Protein 7RTM (pdb70)

GO terms:
  GO:0097386 glial cell projection (C, IDA)
  GO:0097457 hippocampal mossy fiber (C, IDA)
  GO:0098793 presynapse (C, IDA)
  GO:0098978 glutamatergic synapse (C, IDA)
  GO:0032279 asymmetric synapse (C, IDA)
  GO:0032280 symmetric synapse (C, IDA)
  GO:0043005 neuron projection (C, IDA)
  GO:0043195 terminal bouton (C, IDA)
  GO:0043679 axon terminus (C, IDA)
  GO:0005886 plasma membrane (C, IDA)
  GO:0008021 synaptic vesicle (C, IDA)
  GO:0016323 basolateral plasma membrane (C, IDA)
  GO:0030672 synaptic vesicle membrane (C, IDA)
  GO:0042802 identical protein binding (F, IDA)
  GO:0051453 regulation of intracellular pH (P, IDA)
  GO:0110010 basolateral protein secretion (P, IDA)
  GO:0140892 sodium,bicarbonate:chloride antiporter activity (F, IDA)
  GO:0016323 basolateral plasma membrane (C, EXP)
  GO:0005886 plasma membrane (C, IMP)
  GO:0140892 sodium,bicarbonate:chloride antiporter activity (F, IMP)

InterPro domains:
  IPR003020 Bicarbonate transporter, eukaryotic [PR01231] (334-346)
  IPR003020 Bicarbonate transporter, eukaryotic [PR01231] (468-477)
  IPR003020 Bicarbonate transporter, eukaryotic [PR01231] (493-504)
  IPR003020 Bicarbonate transporter, eukaryotic [PR01231] (583-595)
  IPR003020 Bicarbonate transporter, eukaryotic [PR01231] (604-616)
  IPR003020 Bicarbonate transporter, eukaryotic [PR01231] (731-740)
  IPR003020 Bicarbonate transporter, eukaryotic [PR01231] (795-804)
  IPR003020 Bicarbonate transporter, eukaryotic [PR01231] (809-822)
  IPR003020 Bicarbonate transporter, eukaryotic [PTHR11453] (109-1021)
  IPR003020 Bicarbonate transporter, eukaryotic [TIGR00834] (117-1029)
  IPR003024 Sodium bicarbonate cotransporter [PR01232] (146-152)
  IPR003024 Sodium bicarbonate cotransporter [PR01232] (344-352)
  IPR003024 Sodium bicarbonate cotransporter [PR01232] (385-393)
  IPR003024 Sodium bicarbonate cotransporter [PR01232] (395-403)
  IPR003024 Sodium bicarbonate cotransporter [PR01232] (405-417)
  IPR003024 Sodium bicarbonate cotransporter [PR01232] (532-539)
  IPR003024 Sodium bicarbonate cotransporter [PR01232] (579-586)
  IPR011531 Bicarbonate transporter-like, transmembrane domain [PF00955] (450-1009)
  IPR013769 Band 3 cytoplasmic domain [PF07565] (114-403)
  IPR016152 Phosphotransferase/anion transporter [G3DSA:3.40.930.10] (111-426)

B-factor: mean 60.24, std 58.49, range [30.0, 200.82]

Structure (mmCIF, N/CA/C/O backbone):
data_7RTM
#
_entry.id   7RTM
#
_cell.length_a   1.00
_cell.length_b   1.00
_cell.length_c   1.00
_cell.angle_alpha   90.00
_cell.angle_beta   90.00
_cell.angle_gamma   90.00
#
_symmetry.space_group_name_H-M   'P 1'
#
loop_
_entity.id
_entity.type
_entity.pdbx_description
1 polymer 'Electroneutral sodium bicarbonate exchanger 1'
2 branched 2-acetamido-2-deoxy-beta-D-glucopyranose-(1-4)-2-acetamido-2-deoxy-beta-D-glucopyranose-(1-4)-2-acetamido-2-deoxy-beta-D-glucopyranose
3 non-polymer 2-acetamido-2-deoxy-beta-D-glucopyranose
4 non-polymer 'SODIUM ION'
5 non-polymer 'CARBONATE ION'
#
loop_
_atom_site.group_PDB
_atom_site.id
_atom_site.type_symbol
_atom_site.label_atom_id
_atom_site.label_alt_id
_atom_site.label_comp_id
_atom_site.label_asym_id
_atom_site.label_entity_id
_atom_site.label_seq_id
_atom_site.pdbx_PDB_ins_code
_atom_site.Cartn_x
_atom_site.Cartn_y
_atom_site.Cartn_z
_atom_site.occupancy
_atom_site.B_iso_or_equiv
_atom_site.auth_seq_id
_atom_site.auth_comp_id
_atom_site.auth_asym_id
_atom_site.auth_atom_id
_atom_site.pdbx_PDB_model_num
ATOM 1 N N . LEU A 1 1 ? 184.290 145.377 149.523 0.00 0.00 451 LEU A N 1
ATOM 2 C CA . LEU A 1 1 ? 184.357 146.072 148.288 0.00 0.00 451 LEU A CA 1
ATOM 3 C C . LEU A 1 1 ? 184.438 144.966 147.299 0.00 0.00 451 LEU A C 1
ATOM 4 O O . LEU A 1 1 ? 183.561 144.154 147.213 0.00 0.00 451 LEU A O 1
ATOM 9 N N . PHE A 1 2 ? 185.503 144.998 146.515 0.00 0.00 452 PHE A N 1
ATOM 10 C CA . PHE A 1 2 ? 185.706 144.091 145.418 0.00 0.00 452 PHE A CA 1
ATOM 11 C C . PHE A 1 2 ? 185.869 142.612 145.901 0.00 0.00 452 PHE A C 1
ATOM 12 O O . PHE A 1 2 ? 186.380 142.347 146.932 0.00 0.00 452 PHE A O 1
ATOM 20 N N . GLY A 1 3 ? 185.338 141.640 145.164 0.00 0.00 453 GLY A N 1
ATOM 21 C CA . GLY A 1 3 ? 185.186 140.268 145.631 0.00 0.00 453 GLY A CA 1
ATOM 22 C C . GLY A 1 3 ? 184.440 140.158 146.865 0.00 0.00 453 GLY A C 1
ATOM 23 O O . GLY A 1 3 ? 184.971 139.704 147.870 0.00 0.00 453 GLY A O 1
ATOM 24 N N . GLY A 1 4 ? 183.192 140.660 146.864 0.00 0.00 454 GLY A N 1
ATOM 25 C CA . GLY A 1 4 ? 182.222 140.754 147.931 0.00 0.00 454 GLY A CA 1
ATOM 26 C C . GLY A 1 4 ? 180.903 140.214 147.544 0.00 0.00 454 GLY A C 1
ATOM 27 O O . GLY A 1 4 ? 180.040 140.131 148.394 0.00 0.00 454 GLY A O 1
ATOM 28 N N . LEU A 1 5 ? 180.703 139.770 146.302 0.00 0.00 455 LEU A N 1
ATOM 29 C CA . LEU A 1 5 ? 179.556 139.028 145.834 0.00 0.00 455 LEU A CA 1
ATOM 30 C C . LEU A 1 5 ? 179.796 137.546 146.189 0.00 0.00 455 LEU A C 1
ATOM 31 O O . LEU A 1 5 ? 178.847 136.791 146.116 0.00 0.00 455 LEU A O 1
ATOM 36 N N . VAL A 1 6 ? 180.961 137.054 146.605 0.00 0.00 456 VAL A N 1
ATOM 37 C CA . VAL A 1 6 ? 181.302 135.683 146.956 0.00 0.00 456 VAL A CA 1
ATOM 38 C C . VAL A 1 6 ? 180.387 135.191 148.083 0.00 0.00 456 VAL A C 1
ATOM 39 O O . VAL A 1 6 ? 180.135 133.953 148.007 0.00 0.00 456 VAL A O 1
ATOM 43 N N . LEU A 1 7 ? 179.944 135.953 149.084 0.00 0.00 457 LEU A N 1
ATOM 44 C CA . LEU A 1 7 ? 179.183 135.501 150.197 0.00 0.00 457 LEU A CA 1
ATOM 45 C C . LEU A 1 7 ? 177.859 134.809 149.747 0.00 0.00 457 LEU A C 1
ATOM 46 O O . LEU A 1 7 ? 177.333 133.942 150.379 0.00 0.00 457 LEU A O 1
ATOM 51 N N . ASP A 1 8 ? 177.279 135.324 148.654 0.00 0.00 458 ASP A N 1
ATOM 52 C CA . ASP A 1 8 ? 176.001 134.853 148.074 0.00 0.00 458 ASP A CA 1
ATOM 53 C C . ASP A 1 8 ? 176.080 133.431 147.692 0.00 0.00 458 ASP A C 1
ATOM 54 O O . ASP A 1 8 ? 175.268 132.637 148.153 0.00 0.00 458 ASP A O 1
ATOM 59 N N . VAL A 1 9 ? 177.169 133.050 146.954 0.00 0.00 459 VAL A N 1
ATOM 60 C CA . VAL A 1 9 ? 177.480 131.653 146.589 0.00 0.00 459 VAL A CA 1
ATOM 61 C C . VAL A 1 9 ? 177.776 130.813 147.841 0.00 0.00 459 VAL A C 1
ATOM 62 O O . VAL A 1 9 ? 177.357 129.707 147.985 0.00 0.00 459 VAL A O 1
ATOM 66 N N . LYS A 1 10 ? 178.506 131.350 148.840 0.00 0.00 460 LYS A N 1
ATOM 67 C CA . LYS A 1 10 ? 178.775 130.642 150.083 0.00 0.00 460 LYS A CA 1
ATOM 68 C C . LYS A 1 10 ? 177.446 130.350 150.753 0.00 0.00 460 LYS A C 1
ATOM 69 O O . LYS A 1 10 ? 177.279 129.342 151.407 0.00 0.00 460 LYS A O 1
ATOM 75 N N . ARG A 1 11 ? 176.358 131.276 150.648 0.00 0.00 461 ARG A N 1
ATOM 76 C CA . ARG A 1 11 ? 175.102 131.088 151.254 0.00 0.00 461 ARG A CA 1
ATOM 77 C C . ARG A 1 11 ? 174.168 130.326 150.338 0.00 0.00 461 ARG A C 1
ATOM 78 O O . ARG A 1 11 ? 173.096 130.070 150.911 0.00 0.00 461 ARG A O 1
ATOM 86 N N . LYS A 1 12 ? 174.526 129.955 149.073 0.00 0.00 462 LYS A N 1
ATOM 87 C CA . LYS A 1 12 ? 173.687 129.195 148.216 0.00 0.00 462 LYS A CA 1
ATOM 88 C C . LYS A 1 12 ? 174.274 127.799 148.109 0.00 0.00 462 LYS A C 1
ATOM 89 O O . LYS A 1 12 ? 173.534 126.910 147.708 0.00 0.00 462 LYS A O 1
ATOM 95 N N . ALA A 1 13 ? 175.578 127.522 148.468 0.00 0.00 463 ALA A N 1
ATOM 96 C CA . ALA A 1 13 ? 176.233 126.228 148.492 0.00 0.00 463 ALA A CA 1
ATOM 97 C C . ALA A 1 13 ? 175.530 125.220 149.347 0.00 0.00 463 ALA A C 1
ATOM 98 O O . ALA A 1 13 ? 175.371 124.141 148.801 0.00 0.00 463 ALA A O 1
ATOM 100 N N . PRO A 1 14 ? 175.135 125.386 150.562 0.00 0.00 464 PRO A N 1
ATOM 101 C CA . PRO A 1 14 ? 174.580 124.361 151.469 0.00 0.00 464 PRO A CA 1
ATOM 102 C C . PRO A 1 14 ? 173.309 123.730 150.989 0.00 0.00 464 PRO A C 1
ATOM 103 O O . PRO A 1 14 ? 173.010 122.567 151.288 0.00 0.00 464 PRO A O 1
ATOM 107 N N . TRP A 1 15 ? 172.483 124.517 150.253 0.00 0.00 465 TRP A N 1
ATOM 108 C CA . TRP A 1 15 ? 171.147 124.108 149.835 0.00 0.00 465 TRP A CA 1
ATOM 109 C C . TRP A 1 15 ? 171.138 123.181 148.570 0.00 0.00 465 TRP A C 1
ATOM 110 O O . TRP A 1 15 ? 170.066 122.652 148.195 0.00 0.00 465 TRP A O 1
ATOM 121 N N . TYR A 1 16 ? 172.292 123.085 147.935 0.00 0.00 466 TYR A N 1
ATOM 122 C CA . TYR A 1 16 ? 172.416 122.715 146.473 0.00 0.00 466 TYR A CA 1
ATOM 123 C C . TYR A 1 16 ? 171.765 121.430 146.052 0.00 0.00 466 TYR A C 1
ATOM 124 O O . TYR A 1 16 ? 171.035 121.380 145.083 0.00 0.00 466 TYR A O 1
ATOM 133 N N . TRP A 1 17 ? 172.034 120.311 146.774 0.00 0.00 467 TRP A N 1
ATOM 134 C CA . TRP A 1 17 ? 171.495 119.110 146.411 0.00 0.00 467 TRP A CA 1
ATOM 135 C C . TRP A 1 17 ? 170.065 119.056 146.856 0.00 0.00 467 TRP A C 1
ATOM 136 O O . TRP A 1 17 ? 169.168 118.588 146.216 0.00 0.00 467 TRP A O 1
ATOM 147 N N . SER A 1 18 ? 169.625 119.590 148.060 0.00 0.00 468 SER A N 1
ATOM 148 C CA . SER A 1 18 ? 168.336 119.560 148.675 0.00 0.00 468 SER A CA 1
ATOM 149 C C . SER A 1 18 ? 167.198 120.175 147.890 0.00 0.00 468 SER A C 1
ATOM 150 O O . SER A 1 18 ? 166.002 119.967 148.085 0.00 0.00 468 SER A O 1
ATOM 153 N N . ASP A 1 19 ? 167.610 121.053 146.930 0.00 0.00 469 ASP A N 1
ATOM 154 C CA . ASP A 1 19 ? 166.675 121.771 146.026 0.00 0.00 469 ASP A CA 1
ATOM 155 C C . ASP A 1 19 ? 166.583 121.072 144.655 0.00 0.00 469 ASP A C 1
ATOM 156 O O . ASP A 1 19 ? 166.218 121.756 143.674 0.00 0.00 469 ASP A O 1
ATOM 161 N N . TYR A 1 20 ? 166.783 119.716 144.540 0.00 0.00 470 TYR A N 1
ATOM 162 C CA . TYR A 1 20 ? 166.371 118.912 143.474 0.00 0.00 470 TYR A CA 1
ATOM 163 C C . TYR A 1 20 ? 165.480 117.846 143.903 0.00 0.00 470 TYR A C 1
ATOM 164 O O . TYR A 1 20 ? 164.574 117.453 143.222 0.00 0.00 470 TYR A O 1
ATOM 173 N N . ARG A 1 21 ? 165.808 117.284 145.085 0.00 0.00 471 ARG A N 1
ATOM 174 C CA . ARG A 1 21 ? 165.060 116.310 145.726 0.00 0.00 471 ARG A CA 1
ATOM 175 C C . ARG A 1 21 ? 163.819 116.865 146.363 0.00 0.00 471 ARG A C 1
ATOM 176 O O . ARG A 1 21 ? 162.846 116.115 146.574 0.00 0.00 471 ARG A O 1
ATOM 184 N N . ASP A 1 22 ? 163.714 118.212 146.519 0.00 0.00 472 ASP A N 1
ATOM 185 C CA . ASP A 1 22 ? 162.560 119.101 146.894 0.00 0.00 472 ASP A CA 1
ATOM 186 C C . ASP A 1 22 ? 161.480 118.985 145.814 0.00 0.00 472 ASP A C 1
ATOM 187 O O . ASP A 1 22 ? 160.296 119.028 146.135 0.00 0.00 472 ASP A O 1
ATOM 192 N N . ALA A 1 23 ? 161.885 118.924 144.525 0.00 0.00 473 ALA A N 1
ATOM 193 C CA . ALA A 1 23 ? 161.121 118.942 143.310 0.00 0.00 473 ALA A CA 1
ATOM 194 C C . ALA A 1 23 ? 160.212 117.716 143.194 0.00 0.00 473 ALA A C 1
ATOM 195 O O . ALA A 1 23 ? 160.576 116.660 143.633 0.00 0.00 473 ALA A O 1
ATOM 197 N N . LEU A 1 24 ? 158.935 117.913 142.786 0.00 0.00 474 LEU A N 1
ATOM 198 C CA . LEU A 1 24 ? 157.943 116.927 142.790 0.00 0.00 474 LEU A CA 1
ATOM 199 C C . LEU A 1 24 ? 157.137 117.230 141.587 0.00 0.00 474 LEU A C 1
ATOM 200 O O . LEU A 1 24 ? 156.872 118.333 141.215 0.00 0.00 474 LEU A O 1
ATOM 205 N N . SER A 1 25 ? 156.803 116.114 140.936 0.00 0.00 475 SER A N 1
ATOM 206 C CA . SER A 1 25 ? 156.027 116.043 139.703 0.00 0.00 475 SER A CA 1
ATOM 207 C C . SER A 1 25 ? 154.543 116.336 139.880 0.00 0.00 475 SER A C 1
ATOM 208 O O . SER A 1 25 ? 154.005 116.214 140.985 0.00 0.00 475 SER A O 1
ATOM 211 N N . LEU A 1 26 ? 153.954 116.800 138.769 0.00 0.00 476 LEU A N 1
ATOM 212 C CA . LEU A 1 26 ? 152.541 117.196 138.535 0.00 0.00 476 LEU A CA 1
ATOM 213 C C . LEU A 1 26 ? 152.221 118.629 138.979 0.00 0.00 476 LEU A C 1
ATOM 214 O O . LEU A 1 26 ? 151.120 119.133 138.760 0.00 0.00 476 LEU A O 1
ATOM 219 N N . GLN A 1 27 ? 153.205 119.265 139.602 0.00 0.00 477 GLN A N 1
ATOM 220 C CA . GLN A 1 27 ? 153.126 120.642 140.034 0.00 0.00 477 GLN A CA 1
ATOM 221 C C . GLN A 1 27 ? 154.330 121.305 139.390 0.00 0.00 477 GLN A C 1
ATOM 222 O O . GLN A 1 27 ? 154.519 122.517 139.492 0.00 0.00 477 GLN A O 1
ATOM 228 N N . CYS A 1 28 ? 155.147 120.490 138.722 0.00 0.00 478 CYS A N 1
ATOM 229 C CA . CYS A 1 28 ? 156.261 120.966 138.122 0.00 0.00 478 CYS A CA 1
ATOM 230 C C . CYS A 1 28 ? 156.262 120.643 136.608 0.00 0.00 478 CYS A C 1
ATOM 231 O O . CYS A 1 28 ? 156.776 121.382 135.750 0.00 0.00 478 CYS A O 1
ATOM 234 N N . LEU A 1 29 ? 155.647 119.518 136.317 0.00 0.00 479 LEU A N 1
ATOM 235 C CA . LEU A 1 29 ? 155.357 118.945 135.019 0.00 0.00 479 LEU A CA 1
ATOM 236 C C . LEU A 1 29 ? 154.518 119.861 134.213 0.00 0.00 479 LEU A C 1
ATOM 237 O O . LEU A 1 29 ? 154.793 120.236 133.130 0.00 0.00 479 LEU A O 1
ATOM 242 N N . ALA A 1 30 ? 153.420 120.298 134.784 0.00 0.00 480 ALA A N 1
ATOM 243 C CA . ALA A 1 30 ? 152.453 121.172 134.187 0.00 0.00 480 ALA A CA 1
ATOM 244 C C . ALA A 1 30 ? 152.886 122.507 133.931 0.00 0.00 480 ALA A C 1
ATOM 245 O O . ALA A 1 30 ? 152.688 123.045 132.846 0.00 0.00 480 ALA A O 1
ATOM 247 N N . SER A 1 31 ? 153.651 123.051 134.941 0.00 0.00 481 SER A N 1
ATOM 248 C CA . SER A 1 31 ? 154.303 124.309 134.842 0.00 0.00 481 SER A CA 1
ATOM 249 C C . SER A 1 31 ? 155.292 124.315 133.687 0.00 0.00 481 SER A C 1
ATOM 250 O O . SER A 1 31 ? 155.401 125.297 132.963 0.00 0.00 481 SER A O 1
ATOM 253 N N . PHE A 1 32 ? 156.135 123.285 133.537 0.00 0.00 482 PHE A N 1
ATOM 254 C CA . PHE A 1 32 ? 157.094 123.087 132.445 0.00 0.00 482 PHE A CA 1
ATOM 255 C C . PHE A 1 32 ? 156.419 123.032 131.148 0.00 0.00 482 PHE A C 1
ATOM 256 O O . PHE A 1 32 ? 156.922 123.698 130.201 0.00 0.00 482 PHE A O 1
ATOM 264 N N . LEU A 1 33 ? 155.281 122.222 131.007 0.00 0.00 483 LEU A N 1
ATOM 265 C CA . LEU A 1 33 ? 154.510 122.063 129.794 0.00 0.00 483 LEU A CA 1
ATOM 266 C C . LEU A 1 33 ? 153.862 123.357 129.332 0.00 0.00 483 LEU A C 1
ATOM 267 O O . LEU A 1 33 ? 153.971 123.593 128.133 0.00 0.00 483 LEU A O 1
ATOM 272 N N . PHE A 1 34 ? 153.251 124.137 130.222 0.00 0.00 484 PHE A N 1
ATOM 273 C CA . PHE A 1 34 ? 152.700 125.446 129.876 0.00 0.00 484 PHE A CA 1
ATOM 274 C C . PHE A 1 34 ? 153.783 126.484 129.517 0.00 0.00 484 PHE A C 1
ATOM 275 O O . PHE A 1 34 ? 153.624 127.255 128.571 0.00 0.00 484 PHE A O 1
ATOM 283 N N . LEU A 1 35 ? 154.878 126.492 130.282 0.00 0.00 485 LEU A N 1
ATOM 284 C CA . LEU A 1 35 ? 155.997 127.434 130.084 0.00 0.00 485 LEU A CA 1
ATOM 285 C C . LEU A 1 35 ? 156.817 127.234 128.805 0.00 0.00 485 LEU A C 1
ATOM 286 O O . LEU A 1 35 ? 157.130 128.192 128.098 0.00 0.00 485 LEU A O 1
ATOM 291 N N . TYR A 1 36 ? 157.156 125.982 128.522 0.00 0.00 486 TYR A N 1
ATOM 292 C CA . TYR A 1 36 ? 157.879 125.599 127.310 0.00 0.00 486 TYR A CA 1
ATOM 293 C C . TYR A 1 36 ? 157.259 126.313 126.083 0.00 0.00 486 TYR A C 1
ATOM 294 O O . TYR A 1 36 ? 157.915 126.884 125.198 0.00 0.00 486 TYR A O 1
ATOM 303 N N . CYS A 1 37 ? 155.885 126.112 126.002 0.00 0.00 487 CYS A N 1
ATOM 304 C CA . CYS A 1 37 ? 155.093 126.681 124.964 0.00 0.00 487 CYS A CA 1
ATOM 305 C C . CYS A 1 37 ? 155.135 128.147 125.019 0.00 0.00 487 CYS A C 1
ATOM 306 O O . CYS A 1 37 ? 155.286 128.814 123.991 0.00 0.00 487 CYS A O 1
ATOM 309 N N . ALA A 1 38 ? 154.945 128.685 126.262 0.00 0.00 488 ALA A N 1
ATOM 310 C CA . ALA A 1 38 ? 154.793 130.090 126.534 0.00 0.00 488 ALA A CA 1
ATOM 311 C C . ALA A 1 38 ? 156.033 130.851 126.178 0.00 0.00 488 ALA A C 1
ATOM 312 O O . ALA A 1 38 ? 155.977 131.939 125.672 0.00 0.00 488 ALA A O 1
ATOM 314 N N . CYS A 1 39 ? 157.267 130.252 126.464 0.00 0.00 489 CYS A N 1
ATOM 315 C CA . CYS A 1 39 ? 158.537 130.957 126.370 0.00 0.00 489 CYS A CA 1
ATOM 316 C C . CYS A 1 39 ? 159.016 130.963 124.953 0.00 0.00 489 CYS A C 1
ATOM 317 O O . CYS A 1 39 ? 159.611 131.924 124.494 0.00 0.00 489 CYS A O 1
ATOM 320 N N . MET A 1 40 ? 158.728 129.867 124.200 0.00 0.00 490 MET A N 1
ATOM 321 C CA . MET A 1 40 ? 159.160 129.758 122.789 0.00 0.00 490 MET A CA 1
ATOM 322 C C . MET A 1 40 ? 158.525 130.806 121.895 0.00 0.00 490 MET A C 1
ATOM 323 O O . MET A 1 40 ? 159.193 131.409 121.084 0.00 0.00 490 MET A O 1
ATOM 328 N N . SER A 1 41 ? 157.223 131.016 122.063 0.00 0.00 491 SER A N 1
ATOM 329 C CA . SER A 1 41 ? 156.497 131.997 121.265 0.00 0.00 491 SER A CA 1
ATOM 330 C C . SER A 1 41 ? 156.930 133.420 121.605 0.00 0.00 491 SER A C 1
ATOM 331 O O . SER A 1 41 ? 156.818 134.323 120.776 0.00 0.00 491 SER A O 1
ATOM 334 N N . PRO A 1 42 ? 157.423 133.621 122.837 0.00 0.00 492 PRO A N 1
ATOM 335 C CA . PRO A 1 42 ? 157.879 134.928 123.322 0.00 0.00 492 PRO A CA 1
ATOM 336 C C . PRO A 1 42 ? 159.227 135.327 122.728 0.00 0.00 492 PRO A C 1
ATOM 337 O O . PRO A 1 42 ? 159.465 136.510 122.485 0.00 0.00 492 PRO A O 1
ATOM 341 N N . VAL A 1 43 ? 160.095 134.347 122.500 0.00 0.00 493 VAL A N 1
ATOM 342 C CA . VAL A 1 43 ? 161.413 134.606 121.931 0.00 0.00 493 VAL A CA 1
ATOM 343 C C . VAL A 1 43 ? 161.404 134.407 120.418 0.00 0.00 493 VAL A C 1
ATOM 344 O O . VAL A 1 43 ? 162.443 134.493 119.763 0.00 0.00 493 VAL A O 1
ATOM 348 N N . ILE A 1 44 ? 160.222 134.139 119.873 0.00 0.00 494 ILE A N 1
ATOM 349 C CA . ILE A 1 44 ? 160.061 133.924 118.441 0.00 0.00 494 ILE A CA 1
ATOM 350 C C . ILE A 1 44 ? 159.484 135.165 117.773 0.00 0.00 494 ILE A C 1
ATOM 351 O O . ILE A 1 44 ? 159.792 135.462 116.619 0.00 0.00 494 ILE A O 1
ATOM 356 N N . THR A 1 45 ? 158.645 135.886 118.510 0.00 0.00 495 THR A N 1
ATOM 357 C CA . THR A 1 45 ? 158.027 137.103 118.001 0.00 0.00 495 THR A CA 1
ATOM 358 C C . THR A 1 45 ? 159.015 138.261 118.074 0.00 0.00 495 THR A C 1
ATOM 359 O O . THR A 1 45 ? 158.898 139.241 117.338 0.00 0.00 495 THR A O 1
ATOM 363 N N . PHE A 1 46 ? 159.987 138.140 118.972 0.00 0.00 496 PHE A N 1
ATOM 364 C CA . PHE A 1 46 ? 161.005 139.165 119.147 0.00 0.00 496 PHE A CA 1
ATOM 365 C C . PHE A 1 46 ? 162.189 138.929 118.215 0.00 0.00 496 PHE A C 1
ATOM 366 O O . PHE A 1 46 ? 162.894 139.870 117.849 0.00 0.00 496 PHE A O 1
ATOM 374 N N . GLY A 1 47 ? 162.407 137.674 117.829 0.00 0.00 497 GLY A N 1
ATOM 375 C CA . GLY A 1 47 ? 163.573 137.336 116.895 0.00 0.00 497 GLY A CA 1
ATOM 376 C C . GLY A 1 47 ? 163.241 137.668 115.462 0.00 0.00 497 GLY A C 1
ATOM 377 O O . GLY A 1 47 ? 163.955 138.339 114.759 0.00 0.00 497 GLY A O 1
ATOM 378 N N . GLY A 1 48 ? 162.014 137.302 114.997 0.00 0.00 498 GLY A N 1
ATOM 379 C CA . GLY A 1 48 ? 161.446 137.744 113.696 0.00 0.00 498 GLY A CA 1
ATOM 380 C C . GLY A 1 48 ? 161.173 139.161 113.527 0.00 0.00 498 GLY A C 1
ATOM 381 O O . GLY A 1 48 ? 161.556 139.754 112.504 0.00 0.00 498 GLY A O 1
ATOM 382 N N . LEU A 1 49 ? 160.703 139.882 114.617 0.00 0.00 499 LEU A N 1
ATOM 383 C CA . LEU A 1 49 ? 160.586 141.337 114.687 0.00 0.00 499 LEU A CA 1
ATOM 384 C C . LEU A 1 49 ? 161.951 142.134 114.610 0.00 0.00 499 LEU A C 1
ATOM 385 O O . LEU A 1 49 ? 162.010 143.281 114.104 0.00 0.00 499 LEU A O 1
ATOM 390 N N . LEU A 1 50 ? 163.044 141.535 115.024 0.00 0.00 500 LEU A N 1
ATOM 391 C CA . LEU A 1 50 ? 164.424 142.069 115.005 0.00 0.00 500 LEU A CA 1
ATOM 392 C C . LEU A 1 50 ? 164.936 141.734 113.585 0.00 0.00 500 LEU A C 1
ATOM 393 O O . LEU A 1 50 ? 165.841 142.424 112.971 0.00 0.00 500 LEU A O 1
ATOM 398 N N . GLY A 1 51 ? 164.484 140.567 112.961 0.00 0.00 501 GLY A N 1
ATOM 399 C CA . GLY A 1 51 ? 164.939 140.137 111.655 0.00 0.00 501 GLY A CA 1
ATOM 400 C C . GLY A 1 51 ? 164.656 141.098 110.533 0.00 0.00 501 GLY A C 1
ATOM 401 O O . GLY A 1 51 ? 165.546 141.285 109.784 0.00 0.00 501 GLY A O 1
ATOM 402 N N . GLU A 1 52 ? 163.392 141.633 110.555 0.00 0.00 502 GLU A N 1
ATOM 403 C CA . GLU A 1 52 ? 162.996 142.663 109.590 0.00 0.00 502 GLU A CA 1
ATOM 404 C C . GLU A 1 52 ? 163.833 143.957 109.829 0.00 0.00 502 GLU A C 1
ATOM 405 O O . GLU A 1 52 ? 164.217 144.512 108.845 0.00 0.00 502 GLU A O 1
ATOM 411 N N . ALA A 1 53 ? 164.085 144.300 111.099 0.00 0.00 503 ALA A N 1
ATOM 412 C CA . ALA A 1 53 ? 164.794 145.451 111.515 0.00 0.00 503 ALA A CA 1
ATOM 413 C C . ALA A 1 53 ? 166.277 145.410 111.079 0.00 0.00 503 ALA A C 1
ATOM 414 O O . ALA A 1 53 ? 166.740 146.553 110.864 0.00 0.00 503 ALA A O 1
ATOM 416 N N . THR A 1 54 ? 167.067 144.256 111.201 0.00 0.00 504 THR A N 1
ATOM 417 C CA . THR A 1 54 ? 168.452 144.165 111.027 0.00 0.00 504 THR A CA 1
ATOM 418 C C . THR A 1 54 ? 168.818 143.644 109.680 0.00 0.00 504 THR A C 1
ATOM 419 O O . THR A 1 54 ? 169.810 142.989 109.526 0.00 0.00 504 THR A O 1
ATOM 423 N N . GLU A 1 55 ? 167.890 143.901 108.657 0.00 0.00 505 GLU A N 1
ATOM 424 C CA . GLU A 1 55 ? 167.961 143.401 107.299 0.00 0.00 505 GLU A CA 1
ATOM 425 C C . GLU A 1 55 ? 168.427 141.950 107.181 0.00 0.00 505 GLU A C 1
ATOM 426 O O . GLU A 1 55 ? 169.169 141.601 106.301 0.00 0.00 505 GLU A O 1
ATOM 432 N N . GLY A 1 56 ? 168.028 141.067 108.113 0.00 0.00 506 GLY A N 1
ATOM 433 C CA . GLY A 1 56 ? 168.312 139.682 108.162 0.00 0.00 506 GLY A CA 1
ATOM 434 C C . GLY A 1 56 ? 169.810 139.298 108.461 0.00 0.00 506 GLY A C 1
ATOM 435 O O . GLY A 1 56 ? 170.496 138.712 107.653 0.00 0.00 506 GLY A O 1
ATOM 436 N N . ARG A 1 57 ? 170.308 139.744 109.603 0.00 0.00 507 ARG A N 1
ATOM 437 C CA . ARG A 1 57 ? 171.617 139.621 110.116 0.00 0.00 507 ARG A CA 1
ATOM 438 C C . ARG A 1 57 ? 171.566 138.840 111.402 0.00 0.00 507 ARG A C 1
ATOM 439 O O . ARG A 1 57 ? 172.530 138.164 111.765 0.00 0.00 507 ARG A O 1
ATOM 447 N N . ILE A 1 58 ? 170.424 138.994 112.069 0.00 0.00 508 ILE A N 1
ATOM 448 C CA . ILE A 1 58 ? 170.058 138.337 113.311 0.00 0.00 508 ILE A CA 1
ATOM 449 C C . ILE A 1 58 ? 168.742 137.644 112.978 0.00 0.00 508 ILE A C 1
ATOM 450 O O . ILE A 1 58 ? 167.863 138.244 112.358 0.00 0.00 508 ILE A O 1
ATOM 455 N N . SER A 1 59 ? 168.600 136.388 113.382 0.00 0.00 509 SER A N 1
ATOM 456 C CA . SER A 1 59 ? 167.399 135.621 113.078 0.00 0.00 509 SER A CA 1
ATOM 457 C C . SER A 1 59 ? 166.764 135.038 114.331 0.00 0.00 509 SER A C 1
ATOM 458 O O . SER A 1 59 ? 167.357 135.061 115.409 0.00 0.00 509 SER A O 1
ATOM 461 N N . ALA A 1 60 ? 165.548 134.515 114.182 0.00 0.00 510 ALA A N 1
ATOM 462 C CA . ALA A 1 60 ? 164.808 133.921 115.295 0.00 0.00 510 ALA A CA 1
ATOM 463 C C . ALA A 1 60 ? 165.572 132.741 115.897 0.00 0.00 510 ALA A C 1
ATOM 464 O O . ALA A 1 60 ? 165.589 132.567 117.115 0.00 0.00 510 ALA A O 1
ATOM 466 N N . ILE A 1 61 ? 166.205 131.933 115.047 0.00 0.00 511 ILE A N 1
ATOM 467 C CA . ILE A 1 61 ? 167.013 130.810 115.506 0.00 0.00 511 ILE A CA 1
ATOM 468 C C . ILE A 1 61 ? 168.187 131.327 116.344 0.00 0.00 511 ILE A C 1
ATOM 469 O O . ILE A 1 61 ? 168.538 130.720 117.357 0.00 0.00 511 ILE A O 1
ATOM 474 N N . GLU A 1 62 ? 168.797 132.436 115.918 0.00 0.00 512 GLU A N 1
ATOM 475 C CA . GLU A 1 62 ? 169.882 133.036 116.682 0.00 0.00 512 GLU A CA 1
ATOM 476 C C . GLU A 1 62 ? 169.231 133.394 118.005 0.00 0.00 512 GLU A C 1
ATOM 477 O O . GLU A 1 62 ? 169.815 133.203 119.072 0.00 0.00 512 GLU A O 1
ATOM 483 N N . SER A 1 63 ? 168.009 133.915 117.927 0.00 0.00 513 SER A N 1
ATOM 484 C CA . SER A 1 63 ? 167.246 134.181 119.113 0.00 0.00 513 SER A CA 1
ATOM 485 C C . SER A 1 63 ? 166.960 132.936 119.973 0.00 0.00 513 SER A C 1
ATOM 486 O O . SER A 1 63 ? 167.089 132.979 121.181 0.00 0.00 513 SER A O 1
ATOM 489 N N . LEU A 1 64 ? 166.598 131.741 119.350 0.00 0.00 514 LEU A N 1
ATOM 490 C CA . LEU A 1 64 ? 166.342 130.480 120.016 0.00 0.00 514 LEU A CA 1
ATOM 491 C C . LEU A 1 64 ? 167.644 130.111 120.648 0.00 0.00 514 LEU A C 1
ATOM 492 O O . LEU A 1 64 ? 167.619 129.683 121.818 0.00 0.00 514 LEU A O 1
ATOM 497 N N . PHE A 1 65 ? 168.845 130.240 119.958 0.00 0.00 515 PHE A N 1
ATOM 498 C CA . PHE A 1 65 ? 170.050 129.821 120.528 0.00 0.00 515 PHE A CA 1
ATOM 499 C C . PHE A 1 65 ? 170.480 130.564 121.739 0.00 0.00 515 PHE A C 1
ATOM 500 O O . PHE A 1 65 ? 170.836 129.925 122.694 0.00 0.00 515 PHE A O 1
ATOM 508 N N . GLY A 1 66 ? 170.340 131.909 121.693 0.00 0.00 516 GLY A N 1
ATOM 509 C CA . GLY A 1 66 ? 170.624 132.762 122.870 0.00 0.00 516 GLY A CA 1
ATOM 510 C C . GLY A 1 66 ? 169.701 132.532 124.029 0.00 0.00 516 GLY A C 1
ATOM 511 O O . GLY A 1 66 ? 170.140 132.523 125.116 0.00 0.00 516 GLY A O 1
ATOM 512 N N . ALA A 1 67 ? 168.374 132.334 123.725 0.00 0.00 517 ALA A N 1
ATOM 513 C CA . ALA A 1 67 ? 167.346 132.020 124.736 0.00 0.00 517 ALA A CA 1
ATOM 514 C C . ALA A 1 67 ? 167.576 130.705 125.431 0.00 0.00 517 ALA A C 1
ATOM 515 O O . ALA A 1 67 ? 167.421 130.697 126.646 0.00 0.00 517 ALA A O 1
ATOM 517 N N . SER A 1 68 ? 167.935 129.639 124.641 0.00 0.00 518 SER A N 1
ATOM 518 C CA . SER A 1 68 ? 168.197 128.348 125.196 0.00 0.00 518 SER A CA 1
ATOM 519 C C . SER A 1 68 ? 169.324 128.435 126.118 0.00 0.00 518 SER A C 1
ATOM 520 O O . SER A 1 68 ? 169.022 128.143 127.321 0.00 0.00 518 SER A O 1
ATOM 523 N N . MET A 1 69 ? 170.499 129.046 125.707 0.00 0.00 519 MET A N 1
ATOM 524 C CA . MET A 1 69 ? 171.603 129.307 126.647 0.00 0.00 519 MET A CA 1
ATOM 525 C C . MET A 1 69 ? 171.275 130.216 127.863 0.00 0.00 519 MET A C 1
ATOM 526 O O . MET A 1 69 ? 171.817 129.895 128.986 0.00 0.00 519 MET A O 1
ATOM 531 N N . THR A 1 70 ? 170.541 131.392 127.647 0.00 0.00 520 THR A N 1
ATOM 532 C CA . THR A 1 70 ? 170.314 132.371 128.626 0.00 0.00 520 THR A CA 1
ATOM 533 C C . THR A 1 70 ? 169.544 131.764 129.764 0.00 0.00 520 THR A C 1
ATOM 534 O O . THR A 1 70 ? 169.944 131.952 130.969 0.00 0.00 520 THR A O 1
ATOM 538 N N . GLY A 1 71 ? 168.481 131.036 129.436 0.00 0.00 521 GLY A N 1
ATOM 539 C CA . GLY A 1 71 ? 167.694 130.315 130.419 0.00 0.00 521 GLY A CA 1
ATOM 540 C C . GLY A 1 71 ? 168.408 129.147 131.097 0.00 0.00 521 GLY A C 1
ATOM 541 O O . GLY A 1 71 ? 168.275 128.959 132.306 0.00 0.00 521 GLY A O 1
ATOM 542 N N . ILE A 1 72 ? 169.165 128.363 130.324 0.00 0.00 522 ILE A N 1
ATOM 543 C CA . ILE A 1 72 ? 169.865 127.187 130.863 0.00 0.00 522 ILE A CA 1
ATOM 544 C C . ILE A 1 72 ? 170.906 127.533 131.917 0.00 0.00 522 ILE A C 1
ATOM 545 O O . ILE A 1 72 ? 170.985 126.893 132.965 0.00 0.00 522 ILE A O 1
ATOM 550 N N . ALA A 1 73 ? 171.702 128.553 131.627 0.00 0.00 523 ALA A N 1
ATOM 551 C CA . ALA A 1 73 ? 172.686 129.035 132.547 0.00 0.00 523 ALA A CA 1
ATOM 552 C C . ALA A 1 73 ? 172.117 129.715 133.737 0.00 0.00 523 ALA A C 1
ATOM 553 O O . ALA A 1 73 ? 172.567 129.474 134.891 0.00 0.00 523 ALA A O 1
ATOM 555 N N . TYR A 1 74 ? 171.134 130.573 133.547 0.00 0.00 524 TYR A N 1
ATOM 556 C CA . TYR A 1 74 ? 170.474 131.294 134.629 0.00 0.00 524 TYR A CA 1
ATOM 557 C C . TYR A 1 74 ? 169.771 130.350 135.678 0.00 0.00 524 TYR A C 1
ATOM 558 O O . TYR A 1 74 ? 169.881 130.530 136.913 0.00 0.00 524 TYR A O 1
ATOM 567 N N . SER A 1 75 ? 169.010 129.336 135.249 0.00 0.00 525 SER A N 1
ATOM 568 C CA . SER A 1 75 ? 168.334 128.478 136.146 0.00 0.00 525 SER A CA 1
ATOM 569 C C . SER A 1 75 ? 169.334 127.541 136.914 0.00 0.00 525 SER A C 1
ATOM 570 O O . SER A 1 75 ? 168.980 126.779 137.785 0.00 0.00 525 SER A O 1
ATOM 573 N N . LEU A 1 76 ? 170.629 127.583 136.450 0.00 0.00 526 LEU A N 1
ATOM 574 C CA . LEU A 1 76 ? 171.682 126.837 137.136 0.00 0.00 526 LEU A CA 1
ATOM 575 C C . LEU A 1 76 ? 172.435 127.707 138.037 0.00 0.00 526 LEU A C 1
ATOM 576 O O . LEU A 1 76 ? 172.886 127.280 139.101 0.00 0.00 526 LEU A O 1
ATOM 581 N N . PHE A 1 77 ? 172.571 128.928 137.705 0.00 0.00 527 PHE A N 1
ATOM 582 C CA . PHE A 1 77 ? 173.655 129.787 138.214 0.00 0.00 527 PHE A CA 1
ATOM 583 C C . PHE A 1 77 ? 173.259 131.170 138.728 0.00 0.00 527 PHE A C 1
ATOM 584 O O . PHE A 1 77 ? 174.136 132.055 138.784 0.00 0.00 527 PHE A O 1
ATOM 592 N N . ALA A 1 78 ? 171.964 131.240 139.218 0.00 0.00 528 ALA A N 1
ATOM 593 C CA . ALA A 1 78 ? 171.516 132.443 139.676 0.00 0.00 528 ALA A CA 1
ATOM 594 C C . ALA A 1 78 ? 171.213 132.470 141.174 0.00 0.00 528 ALA A C 1
ATOM 595 O O . ALA A 1 78 ? 171.668 131.522 141.805 0.00 0.00 528 ALA A O 1
ATOM 597 N N . GLY A 1 79 ? 170.435 133.436 141.704 0.00 0.00 529 GLY A N 1
ATOM 598 C CA . GLY A 1 79 ? 170.162 133.592 143.121 0.00 0.00 529 GLY A CA 1
ATOM 599 C C . GLY A 1 79 ? 168.672 133.603 143.378 0.00 0.00 529 GLY A C 1
ATOM 600 O O . GLY A 1 79 ? 168.236 133.475 144.454 0.00 0.00 529 GLY A O 1
ATOM 601 N N . GLN A 1 80 ? 167.962 133.750 142.256 0.00 0.00 530 GLN A N 1
ATOM 602 C CA . GLN A 1 80 ? 166.556 133.526 142.169 0.00 0.00 530 GLN A CA 1
ATOM 603 C C . GLN A 1 80 ? 166.214 132.607 140.976 0.00 0.00 530 GLN A C 1
ATOM 604 O O . GLN A 1 80 ? 166.054 133.212 139.882 0.00 0.00 530 GLN A O 1
ATOM 610 N N . PRO A 1 81 ? 165.914 131.308 141.096 0.00 0.00 531 PRO A N 1
ATOM 611 C CA . PRO A 1 81 ? 165.600 130.403 139.998 0.00 0.00 531 PRO A CA 1
ATOM 612 C C . PRO A 1 81 ? 164.157 130.513 139.416 0.00 0.00 531 PRO A C 1
ATOM 613 O O . PRO A 1 81 ? 163.798 129.671 138.561 0.00 0.00 531 PRO A O 1
ATOM 617 N N . LEU A 1 82 ? 163.328 131.457 139.899 0.00 0.00 532 LEU A N 1
ATOM 618 C CA . LEU A 1 82 ? 161.991 131.596 139.406 0.00 0.00 532 LEU A CA 1
ATOM 619 C C . LEU A 1 82 ? 161.803 132.799 138.511 0.00 0.00 532 LEU A C 1
ATOM 620 O O . LEU A 1 82 ? 160.673 133.030 138.165 0.00 0.00 532 LEU A O 1
ATOM 625 N N . THR A 1 83 ? 162.933 133.480 138.071 0.00 0.00 533 THR A N 1
ATOM 626 C CA . THR A 1 83 ? 162.932 134.687 137.284 0.00 0.00 533 THR A CA 1
ATOM 627 C C . THR A 1 83 ? 163.176 134.061 135.910 0.00 0.00 533 THR A C 1
ATOM 628 O O . THR A 1 83 ? 163.946 133.095 135.740 0.00 0.00 533 THR A O 1
ATOM 632 N N . ILE A 1 84 ? 162.455 134.621 134.948 0.00 0.00 534 ILE A N 1
ATOM 633 C CA . ILE A 1 84 ? 162.623 134.249 133.568 0.00 0.00 534 ILE A CA 1
ATOM 634 C C . ILE A 1 84 ? 162.840 135.522 132.753 0.00 0.00 534 ILE A C 1
ATOM 635 O O . ILE A 1 84 ? 161.984 136.400 132.651 0.00 0.00 534 ILE A O 1
ATOM 640 N N . LEU A 1 85 ? 164.029 135.562 132.184 0.00 0.00 535 LEU A N 1
ATOM 641 C CA . LEU A 1 85 ? 164.591 136.609 131.302 0.00 0.00 535 LEU A CA 1
ATOM 642 C C . LEU A 1 85 ? 164.002 136.488 129.911 0.00 0.00 535 LEU A C 1
ATOM 643 O O . LEU A 1 85 ? 164.135 135.489 129.156 0.00 0.00 535 LEU A O 1
ATOM 648 N N . GLY A 1 86 ? 163.119 137.480 129.645 0.00 0.00 536 GLY A N 1
ATOM 649 C CA . GLY A 1 86 ? 162.188 137.493 128.522 0.00 0.00 536 GLY A CA 1
ATOM 650 C C . GLY A 1 86 ? 162.507 138.582 127.548 0.00 0.00 536 GLY A C 1
ATOM 651 O O . GLY A 1 86 ? 163.194 139.568 127.944 0.00 0.00 536 GLY A O 1
ATOM 652 N N . SER A 1 87 ? 161.989 138.538 126.329 0.00 0.00 537 SER A N 1
ATOM 653 C CA . SER A 1 87 ? 162.085 139.560 125.252 0.00 0.00 537 SER A CA 1
ATOM 654 C C . SER A 1 87 ? 161.271 140.773 125.591 0.00 0.00 537 SER A C 1
ATOM 655 O O . SER A 1 87 ? 160.038 140.669 125.778 0.00 0.00 537 SER A O 1
ATOM 658 N N . THR A 1 88 ? 162.008 141.850 125.875 0.00 0.00 538 THR A N 1
ATOM 659 C CA . THR A 1 88 ? 161.548 143.112 126.482 0.00 0.00 538 THR A CA 1
ATOM 660 C C . THR A 1 88 ? 161.875 144.233 125.510 0.00 0.00 538 THR A C 1
ATOM 661 O O . THR A 1 88 ? 162.862 144.069 124.811 0.00 0.00 538 THR A O 1
ATOM 665 N N . GLY A 1 89 ? 161.048 145.273 125.562 0.00 0.00 539 GLY A N 1
ATOM 666 C CA . GLY A 1 89 ? 161.133 146.562 124.792 0.00 0.00 539 GLY A CA 1
ATOM 667 C C . GLY A 1 89 ? 162.511 147.247 124.648 0.00 0.00 539 GLY A C 1
ATOM 668 O O . GLY A 1 89 ? 162.949 147.370 123.503 0.00 0.00 539 GLY A O 1
ATOM 669 N N . PRO A 1 90 ? 163.188 147.623 125.753 0.00 0.00 540 PRO A N 1
ATOM 670 C CA . PRO A 1 90 ? 164.493 148.188 125.698 0.00 0.00 540 PRO A CA 1
ATOM 671 C C . PRO A 1 90 ? 165.487 147.593 124.720 0.00 0.00 540 PRO A C 1
ATOM 672 O O . PRO A 1 90 ? 166.174 148.425 124.114 0.00 0.00 540 PRO A O 1
ATOM 676 N N . VAL A 1 91 ? 165.555 146.271 124.578 0.00 0.00 541 VAL A N 1
ATOM 677 C CA . VAL A 1 91 ? 166.420 145.697 123.604 0.00 0.00 541 VAL A CA 1
ATOM 678 C C . VAL A 1 91 ? 166.205 146.084 122.153 0.00 0.00 541 VAL A C 1
ATOM 679 O O . VAL A 1 91 ? 167.131 146.345 121.390 0.00 0.00 541 VAL A O 1
ATOM 683 N N . LEU A 1 92 ? 164.924 146.106 121.764 0.00 0.00 542 LEU A N 1
ATOM 684 C CA . LEU A 1 92 ? 164.544 146.347 120.420 0.00 0.00 542 LEU A CA 1
ATOM 685 C C . LEU A 1 92 ? 164.893 147.731 120.009 0.00 0.00 542 LEU A C 1
ATOM 686 O O . LEU A 1 92 ? 165.391 147.961 118.874 0.00 0.00 542 LEU A O 1
ATOM 691 N N . VAL A 1 93 ? 164.581 148.720 120.865 0.00 0.00 543 VAL A N 1
ATOM 692 C CA . VAL A 1 93 ? 164.773 150.109 120.556 0.00 0.00 543 VAL A CA 1
ATOM 693 C C . VAL A 1 93 ? 166.257 150.463 120.503 0.00 0.00 543 VAL A C 1
ATOM 694 O O . VAL A 1 93 ? 166.645 151.216 119.611 0.00 0.00 543 VAL A O 1
ATOM 698 N N . PHE A 1 94 ? 167.064 149.832 121.467 0.00 0.00 544 PHE A N 1
ATOM 699 C CA . PHE A 1 94 ? 168.487 149.969 121.498 0.00 0.00 544 PHE A CA 1
ATOM 700 C C . PHE A 1 94 ? 169.110 149.541 120.244 0.00 0.00 544 PHE A C 1
ATOM 701 O O . PHE A 1 94 ? 169.938 150.268 119.721 0.00 0.00 544 PHE A O 1
ATOM 709 N N . GLU A 1 95 ? 168.677 148.349 119.705 0.00 0.00 545 GLU A N 1
ATOM 710 C CA . GLU A 1 95 ? 169.099 147.815 118.474 0.00 0.00 545 GLU A CA 1
ATOM 711 C C . GLU A 1 95 ? 168.679 148.603 117.285 0.00 0.00 545 GLU A C 1
ATOM 712 O O . GLU A 1 95 ? 169.450 148.716 116.336 0.00 0.00 545 GLU A O 1
ATOM 718 N N . LYS A 1 96 ? 167.482 149.194 117.284 0.00 0.00 546 LYS A N 1
ATOM 719 C CA . LYS A 1 96 ? 167.124 150.102 116.228 0.00 0.00 546 LYS A CA 1
ATOM 720 C C . LYS A 1 96 ? 168.019 151.271 116.043 0.00 0.00 546 LYS A C 1
ATOM 721 O O . LYS A 1 96 ? 168.476 151.637 114.966 0.00 0.00 546 LYS A O 1
ATOM 727 N N . ILE A 1 97 ? 168.183 151.990 117.153 0.00 0.00 547 ILE A N 1
ATOM 728 C CA . ILE A 1 97 ? 168.973 153.219 117.176 0.00 0.00 547 ILE A CA 1
ATOM 729 C C . ILE A 1 97 ? 170.412 152.925 116.816 0.00 0.00 547 ILE A C 1
ATOM 730 O O . ILE A 1 97 ? 171.043 153.654 116.051 0.00 0.00 547 ILE A O 1
ATOM 735 N N . LEU A 1 98 ? 170.924 151.842 117.380 0.00 0.00 548 LEU A N 1
ATOM 736 C CA . LEU A 1 98 ? 172.289 151.390 117.075 0.00 0.00 548 LEU A CA 1
ATOM 737 C C . LEU A 1 98 ? 172.445 151.157 115.571 0.00 0.00 548 LEU A C 1
ATOM 738 O O . LEU A 1 98 ? 173.463 151.536 114.995 0.00 0.00 548 LEU A O 1
ATOM 743 N N . PHE A 1 99 ? 171.471 150.455 114.946 0.00 0.00 549 PHE A N 1
ATOM 744 C CA . PHE A 1 99 ? 171.448 150.182 113.481 0.00 0.00 549 PHE A CA 1
ATOM 745 C C . PHE A 1 99 ? 171.435 151.462 112.702 0.00 0.00 549 PHE A C 1
ATOM 746 O O . PHE A 1 99 ? 172.137 151.559 111.720 0.00 0.00 549 PHE A O 1
ATOM 754 N N . LYS A 1 100 ? 170.587 152.464 113.171 0.00 0.00 550 LYS A N 1
ATOM 755 C CA . LYS A 1 100 ? 170.479 153.827 112.609 0.00 0.00 550 LYS A CA 1
ATOM 756 C C . LYS A 1 100 ? 171.869 154.634 112.741 0.00 0.00 550 LYS A C 1
ATOM 757 O O . LYS A 1 100 ? 172.364 155.233 111.805 0.00 0.00 550 LYS A O 1
ATOM 763 N N . PHE A 1 101 ? 172.514 154.551 113.930 0.00 0.00 551 PHE A N 1
ATOM 764 C CA . PHE A 1 101 ? 173.855 155.093 114.184 0.00 0.00 551 PHE A CA 1
ATOM 765 C C . PHE A 1 101 ? 174.996 154.399 113.281 0.00 0.00 551 PHE A C 1
ATOM 766 O O . PHE A 1 101 ? 176.017 154.920 112.940 0.00 0.00 551 PHE A O 1
ATOM 774 N N . CYS A 1 102 ? 174.749 153.149 112.840 0.00 0.00 552 CYS A N 1
ATOM 775 C CA . CYS A 1 102 ? 175.717 152.408 112.010 0.00 0.00 552 CYS A CA 1
ATOM 776 C C . CYS A 1 102 ? 175.260 152.532 110.557 0.00 0.00 552 CYS A C 1
ATOM 777 O O . CYS A 1 102 ? 175.302 151.644 109.694 0.00 0.00 552 CYS A O 1
ATOM 780 N N . LYS A 1 103 ? 174.776 153.810 110.202 0.00 0.00 553 LYS A N 1
ATOM 781 C CA . LYS A 1 103 ? 174.610 154.160 108.777 0.00 0.00 553 LYS A CA 1
ATOM 782 C C . LYS A 1 103 ? 175.520 155.206 108.235 0.00 0.00 553 LYS A C 1
ATOM 783 O O . LYS A 1 103 ? 175.822 155.292 107.055 0.00 0.00 553 LYS A O 1
ATOM 789 N N . ASP A 1 104 ? 176.080 155.983 109.191 0.00 0.00 554 ASP A N 1
ATOM 790 C CA . ASP A 1 104 ? 177.224 156.840 109.012 0.00 0.00 554 ASP A CA 1
ATOM 791 C C . ASP A 1 104 ? 178.244 156.053 109.883 0.00 0.00 554 ASP A C 1
ATOM 792 O O . ASP A 1 104 ? 177.973 155.626 111.004 0.00 0.00 554 ASP A O 1
ATOM 797 N N . TYR A 1 105 ? 179.419 155.826 109.306 0.00 0.00 555 TYR A N 1
ATOM 798 C CA . TYR A 1 105 ? 180.497 155.140 110.009 0.00 0.00 555 TYR A CA 1
ATOM 799 C C . TYR A 1 105 ? 180.064 153.787 110.560 0.00 0.00 555 TYR A C 1
ATOM 800 O O . TYR A 1 105 ? 180.451 153.413 111.667 0.00 0.00 555 TYR A O 1
ATOM 809 N N . ALA A 1 106 ? 179.265 153.052 109.795 0.00 0.00 556 ALA A N 1
ATOM 810 C CA . ALA A 1 106 ? 178.803 151.746 110.246 0.00 0.00 556 ALA A CA 1
ATOM 811 C C . ALA A 1 106 ? 178.995 150.678 109.178 0.00 0.00 556 ALA A C 1
ATOM 812 O O . ALA A 1 106 ? 178.028 150.191 108.592 0.00 0.00 556 ALA A O 1
ATOM 814 N N . LEU A 1 107 ? 180.249 150.318 108.927 0.00 0.00 557 LEU A N 1
ATOM 815 C CA . LEU A 1 107 ? 180.556 149.295 107.939 0.00 0.00 557 LEU A CA 1
ATOM 816 C C . LEU A 1 107 ? 179.972 147.957 108.375 0.00 0.00 557 LEU A C 1
ATOM 817 O O . LEU A 1 107 ? 179.421 147.212 107.565 0.00 0.00 557 LEU A O 1
ATOM 822 N N . SER A 1 108 ? 180.099 147.661 109.665 0.00 0.00 558 SER A N 1
ATOM 823 C CA . SER A 1 108 ? 179.588 146.414 110.222 0.00 0.00 558 SER A CA 1
ATOM 824 C C . SER A 1 108 ? 178.680 146.625 111.433 0.00 0.00 558 SER A C 1
ATOM 825 O O . SER A 1 108 ? 179.006 147.387 112.344 0.00 0.00 558 SER A O 1
ATOM 828 N N . TYR A 1 109 ? 177.541 145.942 111.431 0.00 0.00 559 TYR A N 1
ATOM 829 C CA . TYR A 1 109 ? 176.595 146.007 112.518 0.00 0.00 559 TYR A CA 1
ATOM 830 C C . TYR A 1 109 ? 176.892 145.026 113.620 0.00 0.00 559 TYR A C 1
ATOM 831 O O . TYR A 1 109 ? 176.776 145.417 114.773 0.00 0.00 559 TYR A O 1
ATOM 840 N N . LEU A 1 110 ? 177.210 143.763 113.264 0.00 0.00 560 LEU A N 1
ATOM 841 C CA . LEU A 1 110 ? 177.400 142.657 114.198 0.00 0.00 560 LEU A CA 1
ATOM 842 C C . LEU A 1 110 ? 178.598 142.837 115.098 0.00 0.00 560 LEU A C 1
ATOM 843 O O . LEU A 1 110 ? 178.541 142.698 116.332 0.00 0.00 560 LEU A O 1
ATOM 848 N N . SER A 1 111 ? 179.775 143.257 114.458 0.00 0.00 561 SER A N 1
ATOM 849 C CA . SER A 1 111 ? 180.931 143.598 115.174 0.00 0.00 561 SER A CA 1
ATOM 850 C C . SER A 1 111 ? 180.697 144.794 116.110 0.00 0.00 561 SER A C 1
ATOM 851 O O . SER A 1 111 ? 181.160 144.710 117.239 0.00 0.00 561 SER A O 1
ATOM 854 N N . LEU A 1 112 ? 179.967 145.904 115.633 0.00 0.00 562 LEU A N 1
ATOM 855 C CA . LEU A 1 112 ? 179.707 147.036 116.537 0.00 0.00 562 LEU A CA 1
ATOM 856 C C . LEU A 1 112 ? 178.846 146.687 117.781 0.00 0.00 562 LEU A C 1
ATOM 857 O O . LEU A 1 112 ? 179.116 147.124 118.899 0.00 0.00 562 LEU A O 1
ATOM 862 N N . ARG A 1 113 ? 177.786 145.895 117.608 0.00 0.00 563 ARG A N 1
ATOM 863 C CA . ARG A 1 113 ? 176.925 145.440 118.689 0.00 0.00 563 ARG A CA 1
ATOM 864 C C . ARG A 1 113 ? 177.641 144.557 119.674 0.00 0.00 563 ARG A C 1
ATOM 865 O O . ARG A 1 113 ? 177.369 144.646 120.855 0.00 0.00 563 ARG A O 1
ATOM 873 N N . ALA A 1 114 ? 178.600 143.637 119.162 0.00 0.00 564 ALA A N 1
ATOM 874 C CA . ALA A 1 114 ? 179.412 142.760 119.970 0.00 0.00 564 ALA A CA 1
ATOM 875 C C . ALA A 1 114 ? 180.384 143.551 120.840 0.00 0.00 564 ALA A C 1
ATOM 876 O O . ALA A 1 114 ? 180.536 143.152 122.029 0.00 0.00 564 ALA A O 1
ATOM 878 N N . CYS A 1 115 ? 181.039 144.633 120.299 0.00 0.00 565 CYS A N 1
ATOM 879 C CA . CYS A 1 115 ? 181.847 145.484 121.077 0.00 0.00 565 CYS A CA 1
ATOM 880 C C . CYS A 1 115 ? 181.113 146.206 122.197 0.00 0.00 565 CYS A C 1
ATOM 881 O O . CYS A 1 115 ? 181.622 146.269 123.319 0.00 0.00 565 CYS A O 1
ATOM 884 N N . ILE A 1 116 ? 179.915 146.689 121.901 0.00 0.00 566 ILE A N 1
ATOM 885 C CA . ILE A 1 116 ? 179.086 147.312 122.914 0.00 0.00 566 ILE A CA 1
ATOM 886 C C . ILE A 1 116 ? 178.669 146.280 123.970 0.00 0.00 566 ILE A C 1
ATOM 887 O O . ILE A 1 116 ? 178.633 146.592 125.160 0.00 0.00 566 ILE A O 1
ATOM 892 N N . GLY A 1 117 ? 178.353 145.054 123.541 0.00 0.00 567 GLY A N 1
ATOM 893 C CA . GLY A 1 117 ? 177.934 144.039 124.481 0.00 0.00 567 GLY A CA 1
ATOM 894 C C . GLY A 1 117 ? 178.954 143.661 125.483 0.00 0.00 567 GLY A C 1
ATOM 895 O O . GLY A 1 117 ? 178.686 143.478 126.672 0.00 0.00 567 GLY A O 1
ATOM 896 N N . LEU A 1 118 ? 180.273 143.547 125.062 0.00 0.00 568 LEU A N 1
ATOM 897 C CA . LEU A 1 118 ? 181.370 143.269 125.930 0.00 0.00 568 LEU A CA 1
ATOM 898 C C . LEU A 1 118 ? 181.628 144.389 126.969 0.00 0.00 568 LEU A C 1
ATOM 899 O O . LEU A 1 118 ? 181.755 144.196 128.185 0.00 0.00 568 LEU A O 1
ATOM 904 N N . TRP A 1 119 ? 181.540 145.679 126.492 0.00 0.00 569 TRP A N 1
ATOM 905 C CA . TRP A 1 119 ? 181.615 146.905 127.300 0.00 0.00 569 TRP A CA 1
ATOM 906 C C . TRP A 1 119 ? 180.573 147.087 128.297 0.00 0.00 569 TRP A C 1
ATOM 907 O O . TRP A 1 119 ? 180.835 147.350 129.450 0.00 0.00 569 TRP A O 1
ATOM 918 N N . THR A 1 120 ? 179.287 146.857 128.015 0.00 0.00 570 THR A N 1
ATOM 919 C CA . THR A 1 120 ? 178.227 146.966 128.991 0.00 0.00 570 THR A CA 1
ATOM 920 C C . THR A 1 120 ? 178.304 145.773 129.969 0.00 0.00 570 THR A C 1
ATOM 921 O O . THR A 1 120 ? 177.893 145.809 131.106 0.00 0.00 570 THR A O 1
ATOM 925 N N . ALA A 1 121 ? 178.825 144.583 129.564 0.00 0.00 571 ALA A N 1
ATOM 926 C CA . ALA A 1 121 ? 179.020 143.427 130.349 0.00 0.00 571 ALA A CA 1
ATOM 927 C C . ALA A 1 121 ? 180.030 143.696 131.398 0.00 0.00 571 ALA A C 1
ATOM 928 O O . ALA A 1 121 ? 179.887 143.412 132.556 0.00 0.00 571 ALA A O 1
ATOM 930 N N . PHE A 1 122 ? 181.136 144.345 130.942 0.00 0.00 572 PHE A N 1
ATOM 931 C CA . PHE A 1 122 ? 182.224 144.813 131.702 0.00 0.00 572 PHE A CA 1
ATOM 932 C C . PHE A 1 122 ? 181.876 145.875 132.763 0.00 0.00 572 PHE A C 1
ATOM 933 O O . PHE A 1 122 ? 182.382 145.809 133.898 0.00 0.00 572 PHE A O 1
ATOM 941 N N . LEU A 1 123 ? 180.992 146.802 132.329 0.00 0.00 573 LEU A N 1
ATOM 942 C CA . LEU A 1 123 ? 180.497 147.815 133.227 0.00 0.00 573 LEU A CA 1
ATOM 943 C C . LEU A 1 123 ? 179.686 147.132 134.255 0.00 0.00 573 LEU A C 1
ATOM 944 O O . LEU A 1 123 ? 179.796 147.533 135.432 0.00 0.00 573 LEU A O 1
ATOM 949 N N . CYS A 1 124 ? 178.850 146.110 133.982 0.00 0.00 574 CYS A N 1
ATOM 950 C CA . CYS A 1 124 ? 178.146 145.424 135.057 0.00 0.00 574 CYS A CA 1
ATOM 951 C C . CYS A 1 124 ? 179.143 144.677 135.970 0.00 0.00 574 CYS A C 1
ATOM 952 O O . CYS A 1 124 ? 178.755 144.514 137.089 0.00 0.00 574 CYS A O 1
ATOM 955 N N . ILE A 1 125 ? 180.282 144.235 135.432 0.00 0.00 575 ILE A N 1
ATOM 956 C CA . ILE A 1 125 ? 181.322 143.548 136.188 0.00 0.00 575 ILE A CA 1
ATOM 957 C C . ILE A 1 125 ? 181.967 144.441 137.241 0.00 0.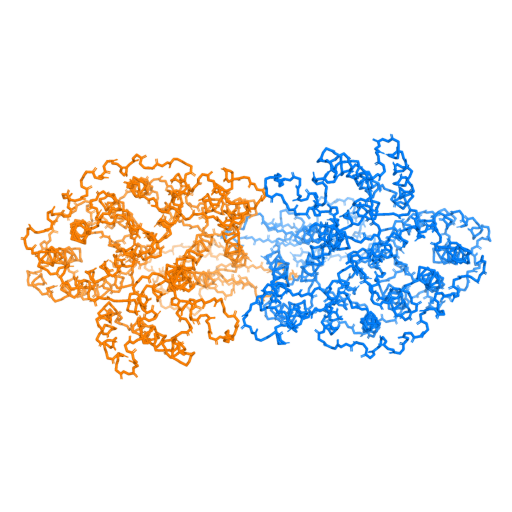00 575 ILE A C 1
ATOM 958 O O . ILE A 1 125 ? 182.168 144.003 138.374 0.00 0.00 575 ILE A O 1
ATOM 963 N N . VAL A 1 126 ? 182.294 145.687 136.894 0.00 0.00 576 VAL A N 1
ATOM 964 C CA . VAL A 1 126 ? 182.839 146.552 137.932 0.00 0.00 576 VAL A CA 1
ATOM 965 C C . VAL A 1 126 ? 181.739 146.946 138.928 0.00 0.00 576 VAL A C 1
ATOM 966 O O . VAL A 1 126 ? 182.097 146.998 140.093 0.00 0.00 576 VAL A O 1
ATOM 970 N N . LEU A 1 127 ? 180.489 147.100 138.408 0.00 0.00 577 LEU A N 1
ATOM 971 C CA . LEU A 1 127 ? 179.322 147.425 139.257 0.00 0.00 577 LEU A CA 1
ATOM 972 C C . LEU A 1 127 ? 178.915 146.371 140.268 0.00 0.00 577 LEU A C 1
ATOM 973 O O . LEU A 1 127 ? 178.618 146.688 141.407 0.00 0.00 577 LEU A O 1
ATOM 978 N N . VAL A 1 128 ? 178.925 145.092 139.820 0.00 0.00 578 VAL A N 1
ATOM 979 C CA . VAL A 1 128 ? 178.663 143.861 140.533 0.00 0.00 578 VAL A CA 1
ATOM 980 C C . VAL A 1 128 ? 179.800 143.469 141.483 0.00 0.00 578 VAL A C 1
ATOM 981 O O . VAL A 1 128 ? 179.595 142.724 142.471 0.00 0.00 578 VAL A O 1
ATOM 985 N N . ALA A 1 129 ? 181.092 143.980 141.215 0.00 0.00 579 ALA A N 1
ATOM 986 C CA . ALA A 1 129 ? 182.235 143.767 142.066 0.00 0.00 579 ALA A CA 1
ATOM 987 C C . ALA A 1 129 ? 182.053 144.397 143.437 0.00 0.00 579 ALA A C 1
ATOM 988 O O . ALA A 1 129 ? 182.382 143.840 144.505 0.00 0.00 579 ALA A O 1
ATOM 990 N N . THR A 1 130 ? 181.508 145.685 143.406 0.00 0.00 580 THR A N 1
ATOM 991 C CA . THR A 1 130 ? 181.452 146.490 144.622 0.00 0.00 580 THR A CA 1
ATOM 992 C C . THR A 1 130 ? 180.179 146.517 145.429 0.00 0.00 580 THR A C 1
ATOM 993 O O . THR A 1 130 ? 180.237 146.021 146.528 0.00 0.00 580 THR A O 1
ATOM 997 N N . ASP A 1 131 ? 179.084 147.178 144.919 0.00 0.00 581 ASP A N 1
ATOM 998 C CA . ASP A 1 131 ? 178.001 147.605 145.731 0.00 0.00 581 ASP A CA 1
ATOM 999 C C . ASP A 1 131 ? 176.702 147.353 145.011 0.00 0.00 581 ASP A C 1
ATOM 1000 O O . ASP A 1 131 ? 175.811 148.197 144.936 0.00 0.00 581 ASP A O 1
ATOM 1005 N N . ALA A 1 132 ? 176.585 146.189 144.387 0.00 0.00 582 ALA A N 1
ATOM 1006 C CA . ALA A 1 132 ? 175.331 145.880 143.715 0.00 0.00 582 ALA A CA 1
ATOM 1007 C C . ALA A 1 132 ? 174.199 145.757 144.739 0.00 0.00 582 ALA A C 1
ATOM 1008 O O . ALA A 1 132 ? 173.101 146.277 144.543 0.00 0.00 582 ALA A O 1
ATOM 1010 N N . SER A 1 133 ? 174.495 145.057 145.831 0.00 0.00 583 SER A N 1
ATOM 1011 C CA . SER A 1 133 ? 173.547 144.806 146.922 0.00 0.00 583 SER A CA 1
ATOM 1012 C C . SER A 1 133 ? 173.069 145.971 147.804 0.00 0.00 583 SER A C 1
ATOM 1013 O O . SER A 1 133 ? 171.888 146.048 148.143 0.00 0.00 583 SER A O 1
ATOM 1016 N N . SER A 1 134 ? 173.979 146.869 148.173 0.00 0.00 584 SER A N 1
ATOM 1017 C CA . SER A 1 134 ? 173.645 147.966 149.088 0.00 0.00 584 SER A CA 1
ATOM 1018 C C . SER A 1 134 ? 172.594 148.980 148.628 0.00 0.00 584 SER A C 1
ATOM 1019 O O . SER A 1 134 ? 171.718 149.362 149.404 0.00 0.00 584 SER A O 1
ATOM 1022 N N . LEU A 1 135 ? 172.651 149.332 147.337 0.00 0.00 585 LEU A N 1
ATOM 1023 C CA . LEU A 1 135 ? 171.724 150.347 146.762 0.00 0.00 585 LEU A CA 1
ATOM 1024 C C . LEU A 1 135 ? 170.336 149.748 146.511 0.00 0.00 585 LEU A C 1
ATOM 1025 O O . LEU A 1 135 ? 169.423 150.517 146.149 0.00 0.00 585 LEU A O 1
ATOM 1030 N N . VAL A 1 136 ? 170.182 148.435 146.686 0.00 0.00 586 VAL A N 1
ATOM 1031 C CA . VAL A 1 136 ? 168.847 147.784 146.519 0.00 0.00 586 VAL A CA 1
ATOM 1032 C C . VAL A 1 136 ? 167.895 148.358 147.574 0.00 0.00 586 VAL A C 1
ATOM 1033 O O . VAL A 1 136 ? 166.719 148.602 147.235 0.00 0.00 586 VAL A O 1
ATOM 1037 N N . CYS A 1 137 ? 168.391 148.591 148.792 0.00 0.00 587 CYS A N 1
ATOM 1038 C CA . CYS A 1 137 ? 167.530 149.067 149.910 0.00 0.00 587 CYS A CA 1
ATOM 1039 C C . CYS A 1 137 ? 166.804 150.378 149.581 0.00 0.00 587 CYS A C 1
ATOM 1040 O O . CYS A 1 137 ? 165.780 150.642 150.242 0.00 0.00 587 CYS A O 1
ATOM 1043 N N . TYR A 1 138 ? 167.292 151.175 148.622 0.00 0.00 588 TYR A N 1
ATOM 1044 C CA . TYR A 1 138 ? 166.662 152.444 148.386 0.00 0.00 588 TYR A CA 1
ATOM 1045 C C . TYR A 1 138 ? 165.350 152.350 147.611 0.00 0.00 588 TYR A C 1
ATOM 1046 O O . TYR A 1 138 ? 164.598 153.298 147.619 0.00 0.00 588 TYR A O 1
ATOM 1055 N N . ILE A 1 139 ? 165.195 151.227 146.918 0.00 0.00 589 ILE A N 1
ATOM 1056 C CA . ILE A 1 139 ? 163.987 150.880 146.206 0.00 0.00 589 ILE A CA 1
ATOM 1057 C C . ILE A 1 139 ? 163.043 150.358 147.280 0.00 0.00 589 ILE A C 1
ATOM 1058 O O . ILE A 1 139 ? 163.474 149.762 148.271 0.00 0.00 589 ILE A O 1
ATOM 1063 N N . THR A 1 140 ? 161.754 150.565 147.081 0.00 0.00 590 THR A N 1
ATOM 1064 C CA . THR A 1 140 ? 160.798 150.158 148.022 0.00 0.00 590 THR A CA 1
ATOM 1065 C C . THR A 1 140 ? 159.498 149.813 147.295 0.00 0.00 590 THR A C 1
ATOM 1066 O O . THR A 1 140 ? 159.480 149.829 146.043 0.00 0.00 590 THR A O 1
ATOM 1070 N N . ARG A 1 141 ? 158.406 149.468 148.073 0.00 0.00 591 ARG A N 1
ATOM 1071 C CA . ARG A 1 141 ? 157.121 149.072 147.563 0.00 0.00 591 ARG A CA 1
ATOM 1072 C C . ARG A 1 141 ? 156.395 150.049 146.650 0.00 0.00 591 ARG A C 1
ATOM 1073 O O . ARG A 1 141 ? 155.898 149.598 145.608 0.00 0.00 591 ARG A O 1
ATOM 1081 N N . PHE A 1 142 ? 156.456 151.396 146.947 0.00 0.00 592 PHE A N 1
ATOM 1082 C CA . PHE A 1 142 ? 155.950 152.442 146.128 0.00 0.00 592 PHE A CA 1
ATOM 1083 C C . PHE A 1 142 ? 156.271 152.306 144.706 0.00 0.00 592 PHE A C 1
ATOM 1084 O O . PHE A 1 142 ? 155.443 152.061 143.805 0.00 0.00 592 PHE A O 1
ATOM 1092 N N . THR A 1 143 ? 157.587 152.306 144.431 0.00 0.00 593 THR A N 1
ATOM 1093 C CA . THR A 1 143 ? 158.147 152.311 143.085 0.00 0.00 593 THR A CA 1
ATOM 1094 C C . THR A 1 143 ? 157.983 151.003 142.313 0.00 0.00 593 THR A C 1
ATOM 1095 O O . THR A 1 143 ? 157.715 150.999 141.139 0.00 0.00 593 THR A O 1
ATOM 1099 N N . GLU A 1 144 ? 158.173 149.881 143.005 0.00 0.00 594 GLU A N 1
ATOM 1100 C CA . GLU A 1 144 ? 158.170 148.525 142.532 0.00 0.00 594 GLU A CA 1
ATOM 1101 C C . GLU A 1 144 ? 156.705 148.149 142.132 0.00 0.00 594 GLU A C 1
ATOM 1102 O O . GLU A 1 144 ? 156.425 147.538 141.080 0.00 0.00 594 GLU A O 1
ATOM 1108 N N . GLU A 1 145 ? 155.679 148.538 142.938 0.00 0.00 595 GLU A N 1
ATOM 1109 C CA . GLU A 1 145 ? 154.267 148.259 142.658 0.00 0.00 595 GLU A CA 1
ATOM 1110 C C . GLU A 1 145 ? 153.736 149.086 141.542 0.00 0.00 595 GLU A C 1
ATOM 1111 O O . GLU A 1 145 ? 152.898 148.617 140.755 0.00 0.00 595 GLU A O 1
ATOM 1117 N N . ALA A 1 146 ? 154.192 150.411 141.439 0.00 0.00 596 ALA A N 1
ATOM 1118 C CA . ALA A 1 146 ? 153.892 151.336 140.430 0.00 0.00 596 ALA A CA 1
ATOM 1119 C C . ALA A 1 146 ? 154.350 150.829 139.083 0.00 0.00 596 ALA A C 1
ATOM 1120 O O . ALA A 1 146 ? 153.720 150.963 138.075 0.00 0.00 596 ALA A O 1
ATOM 1122 N N . PHE A 1 147 ? 155.593 150.267 139.080 0.00 0.00 597 PHE A N 1
ATOM 1123 C CA . PHE A 1 147 ? 156.317 149.807 137.950 0.00 0.00 597 PHE A CA 1
ATOM 1124 C C . PHE A 1 147 ? 155.701 148.583 137.437 0.00 0.00 597 PHE A C 1
ATOM 1125 O O . PHE A 1 147 ? 155.382 148.562 136.241 0.00 0.00 597 PHE A O 1
ATOM 1133 N N . ALA A 1 148 ? 155.445 147.609 138.315 0.00 0.00 598 ALA A N 1
ATOM 1134 C CA . ALA A 1 148 ? 154.918 146.291 138.096 0.00 0.00 598 ALA A CA 1
ATOM 1135 C C . ALA A 1 148 ? 153.507 146.320 137.595 0.00 0.00 598 ALA A C 1
ATOM 1136 O O . ALA A 1 148 ? 153.198 145.455 136.714 0.00 0.00 598 ALA A O 1
ATOM 1138 N N . SER A 1 149 ? 152.630 147.178 138.188 0.00 0.00 599 SER A N 1
ATOM 1139 C CA . SER A 1 149 ? 151.215 147.219 137.879 0.00 0.00 599 SER A CA 1
ATOM 1140 C C . SER A 1 149 ? 150.998 147.640 136.441 0.00 0.00 599 SER A C 1
ATOM 1141 O O . SER A 1 149 ? 150.166 147.144 135.744 0.00 0.00 599 SER A O 1
ATOM 1144 N N . LEU A 1 150 ? 151.837 148.613 136.036 0.00 0.00 600 LEU A N 1
ATOM 1145 C CA . LEU A 1 150 ? 151.838 149.099 134.702 0.00 0.00 600 LEU A CA 1
ATOM 1146 C C . LEU A 1 150 ? 152.240 148.048 133.697 0.00 0.00 600 LEU A C 1
ATOM 1147 O O . LEU A 1 150 ? 151.597 147.859 132.653 0.00 0.00 600 LEU A O 1
ATOM 1152 N N . ILE A 1 151 ? 153.268 147.271 134.033 0.00 0.00 601 ILE A N 1
ATOM 1153 C CA . ILE A 1 151 ? 153.726 146.197 133.144 0.00 0.00 601 ILE A CA 1
ATOM 1154 C C . ILE A 1 151 ? 152.673 145.101 132.920 0.00 0.00 601 ILE A C 1
ATOM 1155 O O . ILE A 1 151 ? 152.469 144.654 131.791 0.00 0.00 601 ILE A O 1
ATOM 1160 N N . CYS A 1 152 ? 152.009 144.676 133.993 0.00 0.00 602 CYS A N 1
ATOM 1161 C CA . CYS A 1 152 ? 150.953 143.701 133.912 0.00 0.00 602 CYS A CA 1
ATOM 1162 C C . CYS A 1 152 ? 149.730 144.241 133.184 0.00 0.00 602 CYS A C 1
ATOM 1163 O O . CYS A 1 152 ? 149.181 143.469 132.426 0.00 0.00 602 CYS A O 1
ATOM 1166 N N . ILE A 1 153 ? 149.388 145.508 133.367 0.00 0.00 603 ILE A N 1
ATOM 1167 C CA . ILE A 1 153 ? 148.275 146.105 132.655 0.00 0.00 603 ILE A CA 1
ATOM 1168 C C . ILE A 1 153 ? 148.572 146.123 131.154 0.00 0.00 603 ILE A C 1
ATOM 1169 O O . ILE A 1 153 ? 147.699 145.837 130.334 0.00 0.00 603 ILE A O 1
ATOM 1174 N N . ILE A 1 154 ? 149.812 146.462 130.805 0.00 0.00 604 ILE A N 1
ATOM 1175 C CA . ILE A 1 154 ? 150.249 146.524 129.410 0.00 0.00 604 ILE A CA 1
ATOM 1176 C C . ILE A 1 154 ? 150.191 145.154 128.747 0.00 0.00 604 ILE A C 1
ATOM 1177 O O . ILE A 1 154 ? 149.745 145.011 127.608 0.00 0.00 604 ILE A O 1
ATOM 1182 N N . PHE A 1 155 ? 150.653 144.154 129.485 0.00 0.00 605 PHE A N 1
ATOM 1183 C CA . PHE A 1 155 ? 150.652 142.774 129.055 0.00 0.00 605 PHE A CA 1
ATOM 1184 C C . PHE A 1 155 ? 149.278 142.259 128.756 0.00 0.00 605 PHE A C 1
ATOM 1185 O O . PHE A 1 155 ? 149.034 141.703 127.623 0.00 0.00 605 PHE A O 1
ATOM 1193 N N . ILE A 1 156 ? 148.315 142.584 129.619 0.00 0.00 606 ILE A N 1
ATOM 1194 C CA . ILE A 1 156 ? 146.918 142.202 129.397 0.00 0.00 606 ILE A CA 1
ATOM 1195 C C . ILE A 1 156 ? 146.388 142.857 128.114 0.00 0.00 606 ILE A C 1
ATOM 1196 O O . ILE A 1 156 ? 145.738 142.206 127.295 0.00 0.00 606 ILE A O 1
ATOM 1201 N N . TYR A 1 157 ? 146.675 144.148 127.951 0.00 0.00 607 TYR A N 1
ATOM 1202 C CA . TYR A 1 157 ? 146.353 144.894 126.749 0.00 0.00 607 TYR A CA 1
ATOM 1203 C C . TYR A 1 157 ? 146.898 144.342 125.519 0.00 0.00 607 TYR A C 1
ATOM 1204 O O . TYR A 1 157 ? 146.104 144.155 124.565 0.00 0.00 607 TYR A O 1
ATOM 1213 N N . GLU A 1 158 ? 148.165 143.938 125.436 0.00 0.00 608 GLU A N 1
ATOM 1214 C CA . GLU A 1 158 ? 148.700 143.349 124.184 0.00 0.00 608 GLU A CA 1
ATOM 1215 C C . GLU A 1 158 ? 148.225 141.893 123.925 0.00 0.00 608 GLU A C 1
ATOM 1216 O O . GLU A 1 158 ? 148.343 141.404 122.786 0.00 0.00 608 GLU A O 1
ATOM 1222 N N . ALA A 1 159 ? 147.709 141.119 124.943 0.00 0.00 609 ALA A N 1
ATOM 1223 C CA . ALA A 1 159 ? 146.987 139.887 124.670 0.00 0.00 609 ALA A CA 1
ATOM 1224 C C . ALA A 1 159 ? 145.720 140.124 123.767 0.00 0.00 609 ALA A C 1
ATOM 1225 O O . ALA A 1 159 ? 145.493 139.678 122.631 0.00 0.00 609 ALA A O 1
ATOM 1227 N N . ILE A 1 160 ? 144.932 141.061 124.273 0.00 0.00 610 ILE A N 1
ATOM 1228 C CA . ILE A 1 160 ? 143.744 141.534 123.573 0.00 0.00 610 ILE A CA 1
ATOM 1229 C C . ILE A 1 160 ? 144.067 142.256 122.248 0.00 0.00 610 ILE A C 1
ATOM 1230 O O . ILE A 1 160 ? 143.368 142.085 121.250 0.00 0.00 610 ILE A O 1
ATOM 1235 N N . GLU A 1 161 ? 145.133 143.059 122.260 0.00 0.00 611 GLU A N 1
ATOM 1236 C CA . GLU A 1 161 ? 145.548 143.876 121.161 0.00 0.00 611 GLU A CA 1
ATOM 1237 C C . GLU A 1 161 ? 146.095 143.051 120.032 0.00 0.00 611 GLU A C 1
ATOM 1238 O O . GLU A 1 161 ? 145.793 143.344 118.866 0.00 0.00 611 GLU A O 1
ATOM 1244 N N . LYS A 1 162 ? 146.868 142.021 120.366 0.00 0.00 612 LYS A N 1
ATOM 1245 C CA . LYS A 1 162 ? 147.431 141.115 119.374 0.00 0.00 612 LYS A CA 1
ATOM 1246 C C . LYS A 1 162 ? 146.293 140.396 118.660 0.00 0.00 612 LYS A C 1
ATOM 1247 O O . LYS A 1 162 ? 146.343 140.177 117.449 0.00 0.00 612 LYS A O 1
ATOM 1253 N N . LEU A 1 163 ? 145.265 140.030 119.424 0.00 0.00 613 LEU A N 1
ATOM 1254 C CA . LEU A 1 163 ? 144.093 139.347 118.881 0.00 0.00 613 LEU A CA 1
ATOM 1255 C C . LEU A 1 163 ? 143.380 140.244 117.873 0.00 0.00 613 LEU A C 1
ATOM 1256 O O . LEU A 1 163 ? 142.923 139.781 116.828 0.00 0.00 613 LEU A O 1
ATOM 1261 N N . ILE A 1 164 ? 143.290 141.532 118.198 0.00 0.00 614 ILE A N 1
ATOM 1262 C CA . ILE A 1 164 ? 142.673 142.524 117.324 0.00 0.00 614 ILE A CA 1
ATOM 1263 C C . ILE A 1 164 ? 143.458 142.641 116.019 0.00 0.00 614 ILE A C 1
ATOM 1264 O O . ILE A 1 164 ? 142.878 142.772 114.942 0.00 0.00 614 ILE A O 1
ATOM 1269 N N . HIS A 1 165 ? 144.784 142.590 116.131 0.00 0.00 615 HIS A N 1
ATOM 1270 C CA . HIS A 1 165 ? 145.675 142.663 114.979 0.00 0.00 615 HIS A CA 1
ATOM 1271 C C . HIS A 1 165 ? 145.445 141.477 114.043 0.00 0.00 615 HIS A C 1
ATOM 1272 O O . HIS A 1 165 ? 145.476 141.628 112.822 0.00 0.00 615 HIS A O 1
ATOM 1279 N N . LEU A 1 166 ? 145.213 140.300 114.619 0.00 0.00 616 LEU A N 1
ATOM 1280 C CA . LEU A 1 166 ? 144.969 139.106 113.824 0.00 0.00 616 LEU A CA 1
ATOM 1281 C C . LEU A 1 166 ? 143.717 139.347 112.991 0.00 0.00 616 LEU A C 1
ATOM 1282 O O . LEU A 1 166 ? 143.665 138.980 111.817 0.00 0.00 616 LEU A O 1
ATOM 1287 N N . ALA A 1 167 ? 142.709 139.966 113.599 0.00 0.00 617 ALA A N 1
ATOM 1288 C CA . ALA A 1 167 ? 141.504 140.290 112.882 0.00 0.00 617 ALA A CA 1
ATOM 1289 C C . ALA A 1 167 ? 141.653 141.369 111.872 0.00 0.00 617 ALA A C 1
ATOM 1290 O O . ALA A 1 167 ? 140.958 141.523 110.842 0.00 0.00 617 ALA A O 1
ATOM 1292 N N . GLU A 1 168 ? 142.668 142.284 112.125 0.00 0.00 618 GLU A N 1
ATOM 1293 C CA . GLU A 1 168 ? 143.003 143.319 111.215 0.00 0.00 618 GLU A CA 1
ATOM 1294 C C . GLU A 1 168 ? 143.784 142.826 109.942 0.00 0.00 618 GLU A C 1
ATOM 1295 O O . GLU A 1 168 ? 143.491 143.297 108.850 0.00 0.00 618 GLU A O 1
ATOM 1301 N N . THR A 1 169 ? 144.721 141.885 110.168 0.00 0.00 619 THR A N 1
ATOM 1302 C CA . THR A 1 169 ? 145.589 141.298 109.105 0.00 0.00 619 THR A CA 1
ATOM 1303 C C . THR A 1 169 ? 144.864 140.175 108.376 0.00 0.00 619 THR A C 1
ATOM 1304 O O . THR A 1 169 ? 145.262 139.801 107.260 0.00 0.00 619 THR A O 1
ATOM 1308 N N . TYR A 1 170 ? 143.757 139.641 108.891 0.00 0.00 620 TYR A N 1
ATOM 1309 C CA . TYR A 1 170 ? 143.004 138.619 108.192 0.00 0.00 620 TYR A CA 1
ATOM 1310 C C . TYR A 1 170 ? 141.624 139.280 108.179 0.00 0.00 620 TYR A C 1
ATOM 1311 O O . TYR A 1 170 ? 140.868 139.005 109.138 0.00 0.00 620 TYR A O 1
ATOM 1320 N N . PRO A 1 171 ? 141.326 140.256 107.258 0.00 0.00 621 PRO A N 1
ATOM 1321 C CA . PRO A 1 171 ? 140.128 141.119 107.247 0.00 0.00 621 PRO A CA 1
ATOM 1322 C C . PRO A 1 171 ? 138.796 140.340 107.256 0.00 0.00 621 PRO A C 1
ATOM 1323 O O . PRO A 1 171 ? 138.819 139.164 106.849 0.00 0.00 621 PRO A O 1
ATOM 1327 N N . ILE A 1 172 ? 137.732 140.951 107.814 0.00 0.00 622 ILE A N 1
ATOM 1328 C CA . ILE A 1 172 ? 136.473 140.352 108.083 0.00 0.00 622 ILE A CA 1
ATOM 1329 C C . ILE A 1 172 ? 135.393 141.249 107.535 0.00 0.00 622 ILE A C 1
ATOM 1330 O O . ILE A 1 172 ? 135.577 142.439 107.260 0.00 0.00 622 ILE A O 1
ATOM 1335 N N . HIS A 1 173 ? 134.252 140.607 107.211 0.00 0.00 623 HIS A N 1
ATOM 1336 C CA . HIS A 1 173 ? 133.120 141.258 106.569 0.00 0.00 623 HIS A CA 1
ATOM 1337 C C . HIS A 1 173 ? 132.158 141.884 107.644 0.00 0.00 623 HIS A C 1
ATOM 1338 O O . HIS A 1 173 ? 131.874 141.169 108.590 0.00 0.00 623 HIS A O 1
ATOM 1345 N N . MET A 1 174 ? 131.739 143.138 107.502 0.00 0.00 624 MET A N 1
ATOM 1346 C CA . MET A 1 174 ? 130.831 143.713 108.484 0.00 0.00 624 MET A CA 1
ATOM 1347 C C . MET A 1 174 ? 129.495 142.972 108.480 0.00 0.00 624 MET A C 1
ATOM 1348 O O . MET A 1 174 ? 128.962 142.637 109.537 0.00 0.00 624 MET A O 1
ATOM 1353 N N . HIS A 1 175 ? 128.959 142.760 107.284 0.00 0.00 625 HIS A N 1
ATOM 1354 C CA . HIS A 1 175 ? 127.738 141.991 107.135 0.00 0.00 625 HIS A CA 1
ATOM 1355 C C . HIS A 1 175 ? 127.818 140.993 105.976 0.00 0.00 625 HIS A C 1
ATOM 1356 O O . HIS A 1 175 ? 128.017 141.388 104.826 0.00 0.00 625 HIS A O 1
ATOM 1363 N N . SER A 1 176 ? 127.661 139.708 106.276 0.00 0.00 626 SER A N 1
ATOM 1364 C CA . SER A 1 176 ? 127.598 138.685 105.233 0.00 0.00 626 SER A CA 1
ATOM 1365 C C . SER A 1 176 ? 126.261 138.731 104.490 0.00 0.00 626 SER A C 1
ATOM 1366 O O . SER A 1 176 ? 126.193 138.578 103.270 0.00 0.00 626 SER A O 1
ATOM 1369 N N . GLN A 1 177 ? 125.206 138.946 105.268 0.00 0.00 627 GLN A N 1
ATOM 1370 C CA . GLN A 1 177 ? 123.840 138.991 104.819 0.00 0.00 627 GLN A CA 1
ATOM 1371 C C . GLN A 1 177 ? 123.634 137.862 103.777 0.00 0.00 627 GLN A C 1
ATOM 1372 O O . GLN A 1 177 ? 123.676 138.017 102.561 0.00 0.00 627 GLN A O 1
ATOM 1378 N N . LEU A 1 178 ? 123.521 136.630 104.312 0.00 0.00 628 LEU A N 1
ATOM 1379 C CA . LEU A 1 178 ? 123.623 135.332 103.625 0.00 0.00 628 LEU A CA 1
ATOM 1380 C C . LEU A 1 178 ? 123.052 135.058 102.276 0.00 0.00 628 LEU A C 1
ATOM 1381 O O . LEU A 1 178 ? 123.591 134.242 101.585 0.00 0.00 628 LEU A O 1
ATOM 1386 N N . ASP A 1 179 ? 121.931 135.678 101.916 0.00 0.00 629 ASP A N 1
ATOM 1387 C CA . ASP A 1 179 ? 121.267 135.431 100.629 0.00 0.00 629 ASP A CA 1
ATOM 1388 C C . ASP A 1 179 ? 122.129 135.722 99.462 0.00 0.00 629 ASP A C 1
ATOM 1389 O O . ASP A 1 179 ? 122.311 134.860 98.582 0.00 0.00 629 ASP A O 1
ATOM 1394 N N . HIS A 1 180 ? 122.832 136.937 99.556 0.00 0.00 630 HIS A N 1
ATOM 1395 C CA . HIS A 1 180 ? 123.867 137.266 98.575 0.00 0.00 630 HIS A CA 1
ATOM 1396 C C . HIS A 1 180 ? 125.295 136.672 98.771 0.00 0.00 630 HIS A C 1
ATOM 1397 O O . HIS A 1 180 ? 126.250 137.052 98.130 0.00 0.00 630 HIS A O 1
ATOM 1404 N N . LEU A 1 181 ? 125.490 135.686 99.653 0.00 0.00 631 LEU A N 1
ATOM 1405 C CA . LEU A 1 181 ? 126.747 135.024 99.951 0.00 0.00 631 LEU A CA 1
ATOM 1406 C C . LEU A 1 181 ? 127.383 134.333 98.778 0.00 0.00 631 LEU A C 1
ATOM 1407 O O . LEU A 1 181 ? 128.590 134.527 98.442 0.00 0.00 631 LEU A O 1
ATOM 1412 N N . SER A 1 182 ? 126.467 133.649 98.105 0.00 0.00 632 SER A N 1
ATOM 1413 C CA . SER A 1 182 ? 126.751 133.044 96.872 0.00 0.00 632 SER A CA 1
ATOM 1414 C C . SER A 1 182 ? 126.998 133.844 95.682 0.00 0.00 632 SER A C 1
ATOM 1415 O O . SER A 1 182 ? 127.459 133.298 94.656 0.00 0.00 632 SER A O 1
ATOM 1418 N N . LEU A 1 183 ? 126.688 135.153 95.765 0.00 0.00 633 LEU A N 1
ATOM 1419 C CA . LEU A 1 183 ? 126.813 136.137 94.678 0.00 0.00 633 LEU A CA 1
ATOM 1420 C C . LEU A 1 183 ? 128.213 136.750 94.724 0.00 0.00 633 LEU A C 1
ATOM 1421 O O . LEU A 1 183 ? 128.663 137.355 93.700 0.00 0.00 633 LEU A O 1
ATOM 1426 N N . TYR A 1 184 ? 128.851 136.660 95.868 0.00 0.00 634 TYR A N 1
ATOM 1427 C CA . TYR A 1 184 ? 130.108 137.318 96.136 0.00 0.00 634 TYR A CA 1
ATOM 1428 C C . TYR A 1 184 ? 131.239 136.631 95.404 0.00 0.00 634 TYR A C 1
ATOM 1429 O O . TYR A 1 184 ? 131.203 135.466 95.037 0.00 0.00 634 TYR A O 1
ATOM 1438 N N . TYR A 1 185 ? 132.257 137.381 95.143 0.00 0.00 635 TYR A N 1
ATOM 1439 C CA . TYR A 1 185 ? 133.416 136.911 94.380 0.00 0.00 635 TYR A CA 1
ATOM 1440 C C . TYR A 1 185 ? 134.517 137.812 94.661 0.00 0.00 635 TYR A C 1
ATOM 1441 O O . TYR A 1 185 ? 134.349 138.974 95.024 0.00 0.00 635 TYR A O 1
ATOM 1450 N N . CYS A 1 186 ? 135.740 137.338 94.425 0.00 0.00 636 CYS A N 1
ATOM 1451 C CA . CYS A 1 186 ? 136.836 138.196 94.304 0.00 0.00 636 CYS A CA 1
ATOM 1452 C C . CYS A 1 186 ? 137.891 137.338 93.656 0.00 0.00 636 CYS A C 1
ATOM 1453 O O . CYS A 1 186 ? 138.123 136.207 94.032 0.00 0.00 636 CYS A O 1
ATOM 1456 N N . ARG A 1 187 ? 138.522 138.001 92.616 0.00 0.00 637 ARG A N 1
ATOM 1457 C CA . ARG A 1 187 ? 139.518 137.371 91.852 0.00 0.00 637 ARG A CA 1
ATOM 1458 C C . ARG A 1 187 ? 140.565 138.362 91.767 0.00 0.00 637 ARG A C 1
ATOM 1459 O O . ARG A 1 187 ? 140.330 139.571 91.961 0.00 0.00 637 ARG A O 1
ATOM 1467 N N . CYS A 1 188 ? 141.884 137.981 91.529 0.00 0.00 638 CYS A N 1
ATOM 1468 C CA . CYS A 1 188 ? 143.011 138.805 91.375 0.00 0.00 638 CYS A CA 1
ATOM 1469 C C . CYS A 1 188 ? 142.979 139.324 89.939 0.00 0.00 638 CYS A C 1
ATOM 1470 O O . CYS A 1 188 ? 142.305 138.691 89.132 0.00 0.00 638 CYS A O 1
ATOM 1473 N N . ALA A 1 189 ? 143.595 140.461 89.567 0.00 0.00 639 ALA A N 1
ATOM 1474 C CA . ALA A 1 189 ? 143.437 141.074 88.331 0.00 0.00 639 ALA A CA 1
ATOM 1475 C C . ALA A 1 189 ? 144.617 141.961 88.166 0.00 0.00 639 ALA A C 1
ATOM 1476 O O . ALA A 1 189 ? 145.263 142.313 89.141 0.00 0.00 639 ALA A O 1
ATOM 1478 N N . LEU A 1 190 ? 144.863 142.415 86.889 0.00 0.00 640 LEU A N 1
ATOM 1479 C CA . LEU A 1 190 ? 145.940 143.337 86.627 0.00 0.00 640 LEU A CA 1
ATOM 1480 C C . LEU A 1 190 ? 145.634 144.657 87.237 0.00 0.00 640 LEU A C 1
ATOM 1481 O O . LEU A 1 190 ? 144.458 145.001 87.205 0.00 0.00 640 LEU A O 1
ATOM 1486 N N . PRO A 1 191 ? 146.550 145.492 87.817 0.00 0.00 641 PRO A N 1
ATOM 1487 C CA . PRO A 1 191 ? 146.254 146.899 88.239 0.00 0.00 641 PRO A CA 1
ATOM 1488 C C . PRO A 1 191 ? 145.847 147.830 87.132 0.00 0.00 641 PRO A C 1
ATOM 1489 O O . PRO A 1 191 ? 146.585 147.925 86.154 0.00 0.00 641 PRO A O 1
ATOM 1493 N N . GLU A 1 192 ? 144.712 148.506 87.272 0.00 0.00 642 GLU A N 1
ATOM 1494 C CA . GLU A 1 192 ? 144.252 149.459 86.270 0.00 0.00 642 GLU A CA 1
ATOM 1495 C C . GLU A 1 192 ? 144.725 150.817 86.757 0.00 0.00 642 GLU A C 1
ATOM 1496 O O . GLU A 1 192 ? 144.597 151.103 87.952 0.00 0.00 642 GLU A O 1
ATOM 1502 N N . ASN A 1 193 ? 145.275 151.633 85.849 0.00 0.00 643 ASN A N 1
ATOM 1503 C CA . ASN A 1 193 ? 145.818 152.954 86.196 0.00 0.00 643 ASN A CA 1
ATOM 1504 C C . ASN A 1 193 ? 146.810 152.761 87.338 0.00 0.00 643 ASN A C 1
ATOM 1505 O O . ASN A 1 193 ? 146.703 153.400 88.385 0.00 0.00 643 ASN A O 1
ATOM 1510 N N . PRO A 1 194 ? 147.785 151.863 87.122 0.00 0.00 644 PRO A N 1
ATOM 1511 C CA . PRO A 1 194 ? 148.790 151.421 88.096 0.00 0.00 644 PRO A CA 1
ATOM 1512 C C . PRO A 1 194 ? 149.623 152.523 88.741 0.00 0.00 644 PRO A C 1
ATOM 1513 O O . PRO A 1 194 ? 150.088 153.478 88.118 0.00 0.00 644 PRO A O 1
ATOM 1517 N N . ASN A 1 195 ? 149.826 152.359 90.045 0.00 0.00 645 ASN A N 1
ATOM 1518 C CA . ASN A 1 195 ? 150.602 153.297 90.854 0.00 0.00 645 ASN A CA 1
ATOM 1519 C C . ASN A 1 195 ? 152.092 153.202 90.520 0.00 0.00 645 ASN A C 1
ATOM 1520 O O . ASN A 1 195 ? 152.560 152.169 90.040 0.00 0.00 645 ASN A O 1
ATOM 1525 N N . ASN A 1 196 ? 152.835 154.277 90.774 0.00 0.00 646 ASN A N 1
ATOM 1526 C CA . ASN A 1 196 ? 154.266 154.297 90.485 0.00 0.00 646 ASN A CA 1
ATOM 1527 C C . ASN A 1 196 ? 154.990 153.226 91.294 0.00 0.00 646 ASN A C 1
ATOM 1528 O O . ASN A 1 196 ? 155.875 152.544 90.778 0.00 0.00 646 ASN A O 1
ATOM 1533 N N . HIS A 1 197 ? 154.614 153.077 92.561 0.00 0.00 647 HIS A N 1
ATOM 1534 C CA . HIS A 1 197 ? 155.223 152.020 93.426 0.00 0.00 647 HIS A CA 1
ATOM 1535 C C . HIS A 1 197 ? 155.069 150.587 92.847 0.00 0.00 647 HIS A C 1
ATOM 1536 O O . HIS A 1 197 ? 156.073 149.877 92.735 0.00 0.00 647 HIS A O 1
ATOM 1543 N N . THR A 1 198 ? 153.845 150.056 92.501 0.00 0.00 648 THR A N 1
ATOM 1544 C CA . THR A 1 198 ? 153.692 148.751 91.954 0.00 0.00 648 THR A CA 1
ATOM 1545 C C . THR A 1 198 ? 154.242 148.597 90.569 0.00 0.00 648 THR A C 1
ATOM 1546 O O . THR A 1 198 ? 154.666 147.481 90.123 0.00 0.00 648 THR A O 1
ATOM 1550 N N . LEU A 1 199 ? 154.290 149.770 89.802 0.00 0.00 649 LEU A N 1
ATOM 1551 C CA . LEU A 1 199 ? 154.884 149.838 88.517 0.00 0.00 649 LEU A CA 1
ATOM 1552 C C . LEU A 1 199 ? 156.311 149.531 88.635 0.00 0.00 649 LEU A C 1
ATOM 1553 O O . LEU A 1 199 ? 156.847 148.643 87.964 0.00 0.00 649 LEU A O 1
ATOM 1558 N N . GLN A 1 200 ? 157.035 150.226 89.541 0.00 0.00 650 GLN A N 1
ATOM 1559 C CA . GLN A 1 200 ? 158.429 149.945 89.820 0.00 0.00 650 GLN A CA 1
ATOM 1560 C C . GLN A 1 200 ? 158.699 148.554 90.359 0.00 0.00 650 GLN A C 1
ATOM 1561 O O . GLN A 1 200 ? 159.468 147.847 89.728 0.00 0.00 650 GLN A O 1
ATOM 1567 N N . TYR A 1 201 ? 158.038 148.028 91.414 0.00 0.00 651 TYR A N 1
ATOM 1568 C CA . TYR A 1 201 ? 158.220 146.750 91.934 0.00 0.00 651 TYR A CA 1
ATOM 1569 C C . TYR A 1 201 ? 158.127 145.665 90.784 0.00 0.00 651 TYR A C 1
ATOM 1570 O O . TYR A 1 201 ? 158.877 144.653 90.898 0.00 0.00 651 TYR A O 1
ATOM 1579 N N . TRP A 1 202 ? 157.131 145.790 89.919 0.00 0.00 652 TRP A N 1
ATOM 1580 C CA . TRP A 1 202 ? 156.890 144.833 88.848 0.00 0.00 652 TRP A CA 1
ATOM 1581 C C . TRP A 1 202 ? 158.119 144.724 87.885 0.00 0.00 652 TRP A C 1
ATOM 1582 O O . TRP A 1 202 ? 158.380 143.592 87.425 0.00 0.00 652 TRP A O 1
ATOM 1593 N N . LYS A 1 203 ? 158.737 145.871 87.548 0.00 0.00 653 LYS A N 1
ATOM 1594 C CA . LYS A 1 203 ? 159.630 146.089 86.447 0.00 0.00 653 LYS A CA 1
ATOM 1595 C C . LYS A 1 203 ? 160.908 145.413 86.696 0.00 0.00 653 LYS A C 1
ATOM 1596 O O . LYS A 1 203 ? 161.332 144.557 85.956 0.00 0.00 653 LYS A O 1
ATOM 1602 N N . GLU A 1 204 ? 161.552 145.908 87.828 0.00 0.00 654 GLU A N 1
ATOM 1603 C CA . GLU A 1 204 ? 162.877 145.501 88.226 0.00 0.00 654 GLU A CA 1
ATOM 1604 C C . GLU A 1 204 ? 163.008 144.081 88.717 0.00 0.00 654 GLU A C 1
ATOM 1605 O O . GLU A 1 204 ? 164.100 143.455 88.555 0.00 0.00 654 GLU A O 1
ATOM 1611 N N . HIS A 1 205 ? 161.903 143.517 89.224 0.00 0.00 655 HIS A N 1
ATOM 1612 C CA . HIS A 1 205 ? 161.896 142.092 89.655 0.00 0.00 655 HIS A CA 1
ATOM 1613 C C . HIS A 1 205 ? 161.776 141.198 88.416 0.00 0.00 655 HIS A C 1
ATOM 1614 O O . HIS A 1 205 ? 161.965 139.975 88.570 0.00 0.00 655 HIS A O 1
ATOM 1621 N N . SER A 1 206 ? 161.458 141.778 87.252 0.00 0.00 656 SER A N 1
ATOM 1622 C CA . SER A 1 206 ? 161.369 141.028 85.965 0.00 0.00 656 SER A CA 1
ATOM 1623 C C . SER A 1 206 ? 160.453 139.797 86.039 0.00 0.00 656 SER A C 1
ATOM 1624 O O . SER A 1 206 ? 160.987 138.671 86.111 0.00 0.00 656 SER A O 1
ATOM 1627 N N . ILE A 1 207 ? 159.130 139.995 85.992 0.00 0.00 657 ILE A N 1
ATOM 1628 C CA . ILE A 1 207 ? 158.170 138.849 85.951 0.00 0.00 657 ILE A CA 1
ATOM 1629 C C . ILE A 1 207 ? 157.274 139.074 84.727 0.00 0.00 657 ILE A C 1
ATOM 1630 O O . ILE A 1 207 ? 156.197 139.681 84.893 0.00 0.00 657 ILE A O 1
ATOM 1635 N N . PRO A 1 208 ? 157.661 138.629 83.511 0.00 0.00 658 PRO A N 1
ATOM 1636 C CA . PRO A 1 208 ? 156.889 138.917 82.288 0.00 0.00 658 PRO A CA 1
ATOM 1637 C C . PRO A 1 208 ? 155.571 138.156 82.081 0.00 0.00 658 PRO A C 1
ATOM 1638 O O . PRO A 1 208 ? 155.393 137.140 82.733 0.00 0.00 658 PRO A O 1
ATOM 1642 N N . THR A 1 209 ? 154.672 138.682 81.235 0.00 0.00 659 THR A N 1
ATOM 1643 C CA . THR A 1 209 ? 153.389 137.995 80.882 0.00 0.00 659 THR A CA 1
ATOM 1644 C C . THR A 1 209 ? 152.593 137.576 82.128 0.00 0.00 659 THR A C 1
ATOM 1645 O O . THR A 1 209 ? 152.147 136.418 82.184 0.00 0.00 659 THR A O 1
ATOM 1649 N N . ALA A 1 210 ? 152.413 138.489 83.085 0.00 0.00 660 ALA A N 1
ATOM 1650 C CA . ALA A 1 210 ? 151.606 138.175 84.288 0.00 0.00 660 ALA A CA 1
ATOM 1651 C C . ALA A 1 210 ? 150.109 138.177 83.944 0.00 0.00 660 ALA A C 1
ATOM 1652 O O . ALA A 1 210 ? 149.332 137.662 84.763 0.00 0.00 660 ALA A O 1
ATOM 1654 N N . ASP A 1 211 ? 149.722 138.729 82.788 0.00 0.00 661 ASP A N 1
ATOM 1655 C CA . ASP A 1 211 ? 148.332 138.754 82.356 0.00 0.00 661 ASP A CA 1
ATOM 1656 C C . ASP A 1 211 ? 147.742 137.337 82.329 0.00 0.00 661 ASP A C 1
ATOM 1657 O O . ASP A 1 211 ? 146.651 137.097 82.871 0.00 0.00 661 ASP A O 1
ATOM 1662 N N . VAL A 1 212 ? 148.473 136.315 81.828 0.00 0.00 662 VAL A N 1
ATOM 1663 C CA . VAL A 1 212 ? 148.005 134.947 81.762 0.00 0.00 662 VAL A CA 1
ATOM 1664 C C . VAL A 1 212 ? 147.898 134.324 83.142 0.00 0.00 662 VAL A C 1
ATOM 1665 O O . VAL A 1 212 ? 147.304 133.270 83.301 0.00 0.00 662 VAL A O 1
ATOM 1669 N N . ASN A 1 213 ? 148.389 135.043 84.206 0.00 0.00 663 ASN A N 1
ATOM 1670 C CA . ASN A 1 213 ? 148.501 134.448 85.517 0.00 0.00 663 ASN A CA 1
ATOM 1671 C C . ASN A 1 213 ? 147.354 135.061 86.299 0.00 0.00 663 ASN A C 1
ATOM 1672 O O . ASN A 1 213 ? 146.766 134.366 87.122 0.00 0.00 663 ASN A O 1
ATOM 1677 N N . TRP A 1 214 ? 146.973 136.293 85.886 0.00 0.00 664 TRP A N 1
ATOM 1678 C CA . TRP A 1 214 ? 146.124 137.141 86.695 0.00 0.00 664 TRP A CA 1
ATOM 1679 C C . TRP A 1 214 ? 144.622 136.917 86.357 0.00 0.00 664 TRP A C 1
ATOM 1680 O O . TRP A 1 214 ? 143.824 137.866 86.568 0.00 0.00 664 TRP A O 1
ATOM 1691 N N . ALA A 1 215 ? 144.269 135.785 85.759 0.00 0.00 665 ALA A N 1
ATOM 1692 C CA . ALA A 1 215 ? 142.861 135.526 85.548 0.00 0.00 665 ALA A CA 1
ATOM 1693 C C . ALA A 1 215 ? 142.308 135.386 86.963 0.00 0.00 665 ALA A C 1
ATOM 1694 O O . ALA A 1 215 ? 141.269 135.953 87.304 0.00 0.00 665 ALA A O 1
ATOM 1696 N N . ASN A 1 216 ? 143.041 134.624 87.780 0.00 0.00 666 ASN A N 1
ATOM 1697 C CA . ASN A 1 216 ? 142.717 134.393 89.185 0.00 0.00 666 ASN A CA 1
ATOM 1698 C C . ASN A 1 216 ? 143.909 133.817 89.964 0.00 0.00 666 ASN A C 1
ATOM 1699 O O . ASN A 1 216 ? 144.055 132.596 90.028 0.00 0.00 666 ASN A O 1
ATOM 1704 N N . LEU A 1 217 ? 144.759 134.655 90.556 0.00 0.00 667 LEU A N 1
ATOM 1705 C CA . LEU A 1 217 ? 145.881 134.109 91.332 0.00 0.00 667 LEU A CA 1
ATOM 1706 C C . LEU A 1 217 ? 145.371 133.841 92.724 0.00 0.00 667 LEU A C 1
ATOM 1707 O O . LEU A 1 217 ? 144.452 134.485 93.257 0.00 0.00 667 LEU A O 1
ATOM 1712 N N . THR A 1 218 ? 145.973 132.853 93.448 0.00 0.00 668 THR A N 1
ATOM 1713 C CA . THR A 1 218 ? 145.814 132.533 94.867 0.00 0.00 668 THR A CA 1
ATOM 1714 C C . THR A 1 218 ? 146.235 133.737 95.659 0.00 0.00 668 THR A C 1
ATOM 1715 O O . THR A 1 218 ? 147.007 134.634 95.168 0.00 0.00 668 THR A O 1
ATOM 1719 N N . VAL A 1 219 ? 145.708 133.810 96.998 0.00 0.00 669 VAL A N 1
ATOM 1720 C CA . VAL A 1 219 ? 145.881 134.963 97.931 0.00 0.00 669 VAL A CA 1
ATOM 1721 C C . VAL A 1 219 ? 147.359 135.197 98.217 0.00 0.00 669 VAL A C 1
ATOM 1722 O O . VAL A 1 219 ? 147.815 136.340 98.226 0.00 0.00 669 VAL A O 1
ATOM 1726 N N . SER A 1 220 ? 148.201 134.164 98.394 0.00 0.00 670 SER A N 1
ATOM 1727 C CA . SER A 1 220 ? 149.574 134.371 98.645 0.00 0.00 670 SER A CA 1
ATOM 1728 C C . SER A 1 220 ? 150.247 135.002 97.504 0.00 0.00 670 SER A C 1
ATOM 1729 O O . SER A 1 220 ? 150.948 136.023 97.602 0.00 0.00 670 SER A O 1
ATOM 1732 N N . GLU A 1 221 ? 150.019 134.444 96.271 0.00 0.00 671 GLU A N 1
ATOM 1733 C CA . GLU A 1 221 ? 150.653 134.920 95.062 0.00 0.00 671 GLU A CA 1
ATOM 1734 C C . GLU A 1 221 ? 150.324 136.305 94.627 0.00 0.00 671 GLU A C 1
ATOM 1735 O O . GLU A 1 221 ? 151.228 137.101 94.375 0.00 0.00 671 GLU A O 1
ATOM 1741 N N . CYS A 1 222 ? 149.030 136.738 94.619 0.00 0.00 672 CYS A N 1
ATOM 1742 C CA . CYS A 1 222 ? 148.531 138.098 94.331 0.00 0.00 672 CYS A CA 1
ATOM 1743 C C . CYS A 1 222 ? 148.969 139.148 95.290 0.00 0.00 672 CYS A C 1
ATOM 1744 O O . CYS A 1 222 ? 149.210 140.274 94.920 0.00 0.00 672 CYS A O 1
ATOM 1747 N N . GLN A 1 223 ? 149.097 138.827 96.597 0.00 0.00 673 GLN A N 1
ATOM 1748 C CA . GLN A 1 223 ? 149.483 139.716 97.561 0.00 0.00 673 GLN A CA 1
ATOM 1749 C C . GLN A 1 223 ? 151.002 140.193 97.648 0.00 0.00 673 GLN A C 1
ATOM 1750 O O . GLN A 1 223 ? 151.310 141.204 98.249 0.00 0.00 673 GLN A O 1
ATOM 1756 N N . GLU A 1 224 ? 151.876 139.402 96.917 0.00 0.00 674 GLU A N 1
ATOM 1757 C CA . GLU A 1 224 ? 153.308 139.726 96.779 0.00 0.00 674 GLU A CA 1
ATOM 1758 C C . GLU A 1 224 ? 153.545 140.174 95.326 0.00 0.00 674 GLU A C 1
ATOM 1759 O O . GLU A 1 224 ? 154.649 140.613 94.998 0.00 0.00 674 GLU A O 1
ATOM 1765 N N . MET A 1 225 ? 152.521 140.018 94.478 0.00 0.00 675 MET A N 1
ATOM 1766 C CA . MET A 1 225 ? 152.616 140.445 93.054 0.00 0.00 675 MET A CA 1
ATOM 1767 C C . MET A 1 225 ? 152.160 141.901 92.961 0.00 0.00 675 MET A C 1
ATOM 1768 O O . MET A 1 225 ? 152.250 142.470 91.854 0.00 0.00 675 MET A O 1
ATOM 1773 N N . HIS A 1 226 ? 151.668 142.460 94.073 0.00 0.00 676 HIS A N 1
ATOM 1774 C CA . HIS A 1 226 ? 151.158 143.858 94.085 0.00 0.00 676 HIS A CA 1
ATOM 1775 C C . HIS A 1 226 ? 150.025 144.002 93.062 0.00 0.00 676 HIS A C 1
ATOM 1776 O O . HIS A 1 226 ? 149.959 145.059 92.404 0.00 0.00 676 HIS A O 1
ATOM 1783 N N . GLY A 1 227 ? 149.173 142.978 92.937 0.00 0.00 677 GLY A N 1
ATOM 1784 C CA . GLY A 1 227 ? 148.039 143.026 91.992 0.00 0.00 677 GLY A CA 1
ATOM 1785 C C . GLY A 1 227 ? 146.759 143.457 92.685 0.00 0.00 677 GLY A C 1
ATOM 1786 O O . GLY A 1 227 ? 146.664 143.259 93.913 0.00 0.00 677 GLY A O 1
ATOM 1787 N N . GLU A 1 228 ? 145.805 144.019 91.935 0.00 0.00 678 GLU A N 1
ATOM 1788 C CA . GLU A 1 228 ? 144.560 144.521 92.536 0.00 0.00 678 GLU A CA 1
ATOM 1789 C C . GLU A 1 228 ? 143.582 143.445 92.709 0.00 0.00 678 GLU A C 1
ATOM 1790 O O . GLU A 1 228 ? 143.373 142.698 91.788 0.00 0.00 678 GLU A O 1
ATOM 1796 N N . PHE A 1 229 ? 142.965 143.349 93.879 0.00 0.00 679 PHE A N 1
ATOM 1797 C CA . PHE A 1 229 ? 141.968 142.316 94.082 0.00 0.00 679 PHE A CA 1
ATOM 1798 C C . PHE A 1 229 ? 140.617 142.954 93.815 0.00 0.00 679 PHE A C 1
ATOM 1799 O O . PHE A 1 229 ? 140.184 143.845 94.546 0.00 0.00 679 PHE A O 1
ATOM 1807 N N . ILE A 1 230 ? 139.953 142.495 92.761 0.00 0.00 680 ILE A N 1
ATOM 1808 C CA . ILE A 1 230 ? 138.746 143.157 92.292 0.00 0.00 680 ILE A CA 1
ATOM 1809 C C . ILE A 1 230 ? 137.555 142.226 92.400 0.00 0.00 680 ILE A C 1
ATOM 1810 O O . ILE A 1 230 ? 137.574 141.107 91.888 0.00 0.00 680 ILE A O 1
ATOM 1815 N N . GLY A 1 231 ? 136.516 142.699 93.074 0.00 0.00 681 GLY A N 1
ATOM 1816 C CA . GLY A 1 231 ? 135.317 141.913 93.249 0.00 0.00 681 GLY A CA 1
ATOM 1817 C C . GLY A 1 231 ? 134.400 142.522 94.284 0.00 0.00 681 GLY A C 1
ATOM 1818 O O . GLY A 1 231 ? 134.612 143.640 94.754 0.00 0.00 681 GLY A O 1
ATOM 1819 N N . SER A 1 232 ? 133.370 141.767 94.634 0.00 0.00 682 SER A N 1
ATOM 1820 C CA . SER A 1 232 ? 132.401 142.181 95.627 0.00 0.00 682 SER A CA 1
ATOM 1821 C C . SER A 1 232 ? 132.838 141.690 96.951 0.00 0.00 682 SER A C 1
ATOM 1822 O O . SER A 1 232 ? 132.424 142.308 97.915 0.00 0.00 682 SER A O 1
ATOM 1825 N N . ALA A 1 233 ? 133.756 140.687 97.121 0.00 0.00 683 ALA A N 1
ATOM 1826 C CA . ALA A 1 233 ? 134.122 140.147 98.464 0.00 0.00 683 ALA A CA 1
ATOM 1827 C C . ALA A 1 233 ? 135.345 140.869 98.932 0.00 0.00 683 ALA A C 1
ATOM 1828 O O . ALA A 1 233 ? 135.750 140.702 100.097 0.00 0.00 683 ALA A O 1
ATOM 1830 N N . CYS A 1 234 ? 135.935 141.692 98.056 0.00 0.00 684 CYS A N 1
ATOM 1831 C CA . CYS A 1 234 ? 137.067 142.579 98.295 0.00 0.00 684 CYS A CA 1
ATOM 1832 C C . CYS A 1 234 ? 136.505 144.004 98.276 0.00 0.00 684 CYS A C 1
ATOM 1833 O O . CYS A 1 234 ? 136.139 144.567 97.237 0.00 0.00 684 CYS A O 1
ATOM 1836 N N . GLY A 1 235 ? 136.286 144.492 99.491 0.00 0.00 685 GLY A N 1
ATOM 1837 C CA . GLY A 1 235 ? 135.920 145.874 99.738 0.00 0.00 685 GLY A CA 1
ATOM 1838 C C . GLY A 1 235 ? 137.247 146.617 99.913 0.00 0.00 685 GLY A C 1
ATOM 1839 O O . GLY A 1 235 ? 137.402 147.765 99.498 0.00 0.00 685 GLY A O 1
ATOM 1840 N N . HIS A 1 236 ? 138.199 145.863 100.456 0.00 0.00 686 HIS A N 1
ATOM 1841 C CA . HIS A 1 236 ? 139.564 146.284 100.720 0.00 0.00 686 HIS A CA 1
ATOM 1842 C C . HIS A 1 236 ? 140.479 145.426 99.836 0.00 0.00 686 HIS A C 1
ATOM 1843 O O . HIS A 1 236 ? 140.026 144.835 98.855 0.00 0.00 686 HIS A O 1
ATOM 1850 N N . HIS A 1 237 ? 141.761 145.361 100.180 0.00 0.00 687 HIS A N 1
ATOM 1851 C CA . HIS A 1 237 ? 142.744 144.603 99.402 0.00 0.00 687 HIS A CA 1
ATOM 1852 C C . HIS A 1 237 ? 142.521 143.086 99.286 0.00 0.00 687 HIS A C 1
ATOM 1853 O O . HIS A 1 237 ? 142.749 142.512 98.221 0.00 0.00 687 HIS A O 1
ATOM 1860 N N . GLY A 1 238 ? 142.083 142.436 100.362 0.00 0.00 688 GLY A N 1
ATOM 1861 C CA . GLY A 1 238 ? 141.889 140.992 100.335 0.00 0.00 688 GLY A CA 1
ATOM 1862 C C . GLY A 1 238 ? 140.502 140.489 100.694 0.00 0.00 688 GLY A C 1
ATOM 1863 O O . GLY A 1 238 ? 139.778 141.139 101.449 0.00 0.00 688 GLY A O 1
ATOM 1864 N N . PRO A 1 239 ? 140.121 139.318 100.149 0.00 0.00 689 PRO A N 1
ATOM 1865 C CA . PRO A 1 239 ? 138.821 138.755 100.409 0.00 0.00 689 PRO A CA 1
ATOM 1866 C C . PRO A 1 239 ? 138.606 138.508 101.904 0.00 0.00 689 PRO A C 1
ATOM 1867 O O . PRO A 1 239 ? 139.584 138.247 102.626 0.00 0.00 689 PRO A O 1
ATOM 1871 N N . TYR A 1 240 ? 137.329 138.684 102.349 0.00 0.00 690 TYR A N 1
ATOM 1872 C CA . TYR A 1 240 ? 136.891 138.420 103.715 0.00 0.00 690 TYR A CA 1
ATOM 1873 C C . TYR A 1 240 ? 136.992 136.940 104.120 0.00 0.00 690 TYR A C 1
ATOM 1874 O O . TYR A 1 240 ? 136.360 136.059 103.547 0.00 0.00 690 TYR A O 1
ATOM 1883 N N . THR A 1 241 ? 137.792 136.614 105.144 0.00 0.00 691 THR A N 1
ATOM 1884 C CA . THR A 1 241 ? 137.972 135.301 105.832 0.00 0.00 691 THR A CA 1
ATOM 1885 C C . THR A 1 241 ? 136.653 134.812 106.480 0.00 0.00 691 THR A C 1
ATOM 1886 O O . THR A 1 241 ? 135.916 135.666 107.003 0.00 0.00 691 THR A O 1
ATOM 1890 N N . PRO A 1 242 ? 136.338 133.537 106.369 0.00 0.00 692 PRO A N 1
ATOM 1891 C CA . PRO A 1 242 ? 134.973 133.073 106.668 0.00 0.00 692 PRO A CA 1
ATOM 1892 C C . PRO A 1 242 ? 134.920 132.807 108.135 0.00 0.00 692 PRO A C 1
ATOM 1893 O O . PRO A 1 242 ? 133.901 132.988 108.737 0.00 0.00 692 PRO A O 1
ATOM 1897 N N . ASP A 1 243 ? 136.038 132.289 108.763 0.00 0.00 693 ASP A N 1
ATOM 1898 C CA . ASP A 1 243 ? 135.924 131.600 110.055 0.00 0.00 693 ASP A CA 1
ATOM 1899 C C . ASP A 1 243 ? 137.066 131.988 110.951 0.00 0.00 693 ASP A C 1
ATOM 1900 O O . ASP A 1 243 ? 136.991 131.682 112.127 0.00 0.00 693 ASP A O 1
ATOM 1905 N N . VAL A 1 244 ? 138.157 132.698 110.575 0.00 0.00 694 VAL A N 1
ATOM 1906 C CA . VAL A 1 244 ? 139.345 132.938 111.393 0.00 0.00 694 VAL A CA 1
ATOM 1907 C C . VAL A 1 244 ? 139.148 133.717 112.596 0.00 0.00 694 VAL A C 1
ATOM 1908 O O . VAL A 1 244 ? 139.687 133.408 113.691 0.00 0.00 694 VAL A O 1
ATOM 1912 N N . LEU A 1 245 ? 138.289 134.778 112.609 0.00 0.00 695 LEU A N 1
ATOM 1913 C CA . LEU A 1 245 ? 137.993 135.618 113.744 0.00 0.00 695 LEU A CA 1
ATOM 1914 C C . LEU A 1 245 ? 137.299 134.913 114.828 0.00 0.00 695 LEU A C 1
ATOM 1915 O O . LEU A 1 245 ? 137.725 135.129 115.980 0.00 0.00 695 LEU A O 1
ATOM 1920 N N . PHE A 1 246 ? 136.272 134.145 114.492 0.00 0.00 696 PHE A N 1
ATOM 1921 C CA . PHE A 1 246 ? 135.417 133.521 115.482 0.00 0.00 696 PHE A CA 1
ATOM 1922 C C . PHE A 1 246 ? 136.052 132.342 116.099 0.00 0.00 696 PHE A C 1
ATOM 1923 O O . PHE A 1 246 ? 135.822 132.202 117.295 0.00 0.00 696 PHE A O 1
ATOM 1931 N N . TRP A 1 247 ? 136.841 131.553 115.336 0.00 0.00 697 TRP A N 1
ATOM 1932 C CA . TRP A 1 247 ? 137.684 130.480 115.889 0.00 0.00 697 TRP A CA 1
ATOM 1933 C C . TRP A 1 247 ? 138.816 130.959 116.768 0.00 0.00 697 TRP A C 1
ATOM 1934 O O . TRP A 1 247 ? 139.174 130.340 117.790 0.00 0.00 697 TRP A O 1
ATOM 1945 N N . SER A 1 248 ? 139.515 132.104 116.477 0.00 0.00 698 SER A N 1
ATOM 1946 C CA . SER A 1 248 ? 140.561 132.617 117.277 0.00 0.00 698 SER A CA 1
ATOM 1947 C C . SER A 1 248 ? 139.967 133.099 118.551 0.00 0.00 698 SER A C 1
ATOM 1948 O O . SER A 1 248 ? 140.572 132.830 119.597 0.00 0.00 698 SER A O 1
ATOM 1951 N N . CYS A 1 249 ? 138.786 133.836 118.566 0.00 0.00 699 CYS A N 1
ATOM 1952 C CA . CYS A 1 249 ? 138.130 134.278 119.699 0.00 0.00 699 CYS A CA 1
ATOM 1953 C C . CYS A 1 249 ? 137.670 133.176 120.548 0.00 0.00 699 CYS A C 1
ATOM 1954 O O . CYS A 1 249 ? 137.753 133.337 121.764 0.00 0.00 699 CYS A O 1
ATOM 1957 N N . ILE A 1 250 ? 137.158 132.006 119.979 0.00 0.00 700 ILE A N 1
ATOM 1958 C CA . ILE A 1 250 ? 136.766 130.861 120.750 0.00 0.00 700 ILE A CA 1
ATOM 1959 C C . ILE A 1 250 ? 137.975 130.265 121.466 0.00 0.00 700 ILE A C 1
ATOM 1960 O O . ILE A 1 250 ? 137.736 130.043 122.664 0.00 0.00 700 ILE A O 1
ATOM 1965 N N . LEU A 1 251 ? 139.158 130.113 120.809 0.00 0.00 701 LEU A N 1
ATOM 1966 C CA . LEU A 1 251 ? 140.337 129.599 121.502 0.00 0.00 701 LEU A CA 1
ATOM 1967 C C . LEU A 1 251 ? 140.739 130.520 122.646 0.00 0.00 701 LEU A C 1
ATOM 1968 O O . LEU A 1 251 ? 141.028 130.034 123.723 0.00 0.00 701 LEU A O 1
ATOM 1973 N N . PHE A 1 252 ? 140.774 131.872 122.435 0.00 0.00 702 PHE A N 1
ATOM 1974 C CA . PHE A 1 252 ? 141.152 132.957 123.323 0.00 0.00 702 PHE A CA 1
ATOM 1975 C C . PHE A 1 252 ? 140.330 132.958 124.612 0.00 0.00 702 PHE A C 1
ATOM 1976 O O . PHE A 1 252 ? 140.882 132.816 125.661 0.00 0.00 702 PHE A O 1
ATOM 1984 N N . PHE A 1 253 ? 138.932 133.059 124.479 0.00 0.00 703 PHE A N 1
ATOM 1985 C CA . PHE A 1 253 ? 138.069 133.139 125.596 0.00 0.00 703 PHE A CA 1
ATOM 1986 C C . PHE A 1 253 ? 138.114 131.785 126.352 0.00 0.00 703 PHE A C 1
ATOM 1987 O O . PHE A 1 253 ? 138.047 131.761 127.530 0.00 0.00 703 PHE A O 1
ATOM 1995 N N . ALA A 1 254 ? 138.093 130.706 125.510 0.00 0.00 704 ALA A N 1
ATOM 1996 C CA . ALA A 1 254 ? 137.929 129.420 126.113 0.00 0.00 704 ALA A CA 1
ATOM 1997 C C . ALA A 1 254 ? 139.047 129.007 127.034 0.00 0.00 704 ALA A C 1
ATOM 1998 O O . ALA A 1 254 ? 138.848 128.403 128.055 0.00 0.00 704 ALA A O 1
ATOM 2000 N N . THR A 1 255 ? 140.244 129.315 126.595 0.00 0.00 705 THR A N 1
ATOM 2001 C CA . THR A 1 255 ? 141.449 129.104 127.330 0.00 0.00 705 THR A CA 1
ATOM 2002 C C . THR A 1 255 ? 141.499 129.947 128.559 0.00 0.00 705 THR A C 1
ATOM 2003 O O . THR A 1 255 ? 141.708 129.502 129.694 0.00 0.00 705 THR A O 1
ATOM 2007 N N . PHE A 1 256 ? 141.135 131.249 128.375 0.00 0.00 706 PHE A N 1
ATOM 2008 C CA . PHE A 1 256 ? 141.068 132.202 129.563 0.00 0.00 706 PHE A CA 1
ATOM 2009 C C . PHE A 1 256 ? 140.042 131.766 130.608 0.00 0.00 706 PHE A C 1
ATOM 2010 O O . PHE A 1 256 ? 140.169 132.064 131.803 0.00 0.00 706 PHE A O 1
ATOM 2018 N N . ILE A 1 257 ? 138.908 131.037 130.208 0.00 0.00 707 ILE A N 1
ATOM 2019 C CA . ILE A 1 257 ? 137.850 130.699 131.163 0.00 0.00 707 ILE A CA 1
ATOM 2020 C C . ILE A 1 257 ? 138.215 129.348 131.805 0.00 0.00 707 ILE A C 1
ATOM 2021 O O . ILE A 1 257 ? 138.138 129.241 133.016 0.00 0.00 707 ILE A O 1
ATOM 2026 N N . VAL A 1 258 ? 138.570 128.299 130.997 0.00 0.00 708 VAL A N 1
ATOM 2027 C CA . VAL A 1 258 ? 138.809 127.001 131.511 0.00 0.00 708 VAL A CA 1
ATOM 2028 C C . VAL A 1 258 ? 140.041 127.003 132.461 0.00 0.00 708 VAL A C 1
ATOM 2029 O O . VAL A 1 258 ? 140.013 126.366 133.497 0.00 0.00 708 VAL A O 1
ATOM 2033 N N . SER A 1 259 ? 141.166 127.696 132.161 0.00 0.00 709 SER A N 1
ATOM 2034 C CA . SER A 1 259 ? 142.318 127.692 133.078 0.00 0.00 709 SER A CA 1
ATOM 2035 C C . SER A 1 259 ? 142.098 128.344 134.463 0.00 0.00 709 SER A C 1
ATOM 2036 O O . SER A 1 259 ? 142.517 127.805 135.488 0.00 0.00 709 SER A O 1
ATOM 2039 N N . SER A 1 260 ? 141.363 129.481 134.485 0.00 0.00 710 SER A N 1
ATOM 2040 C CA . SER A 1 260 ? 140.988 130.044 135.706 0.00 0.00 710 SER A CA 1
ATOM 2041 C C . SER A 1 260 ? 139.907 129.257 136.480 0.00 0.00 710 SER A C 1
ATOM 2042 O O . SER A 1 260 ? 139.916 129.409 137.675 0.00 0.00 710 SER A O 1
ATOM 2045 N N . THR A 1 261 ? 138.990 128.482 135.793 0.00 0.00 711 THR A N 1
ATOM 2046 C CA . THR A 1 261 ? 138.015 127.646 136.424 0.00 0.00 711 THR A CA 1
ATOM 2047 C C . THR A 1 261 ? 138.763 126.523 137.145 0.00 0.00 711 THR A C 1
ATOM 2048 O O . THR A 1 261 ? 138.450 126.219 138.286 0.00 0.00 711 THR A O 1
ATOM 2052 N N . LEU A 1 262 ? 139.681 125.880 136.353 0.00 0.00 712 LEU A N 1
ATOM 2053 C CA . LEU A 1 262 ? 140.445 124.757 136.833 0.00 0.00 712 LEU A CA 1
ATOM 2054 C C . LEU A 1 262 ? 141.320 125.138 137.928 0.00 0.00 712 LEU A C 1
ATOM 2055 O O . LEU A 1 262 ? 141.363 124.328 138.844 0.00 0.00 712 LEU A O 1
ATOM 2060 N N . LYS A 1 263 ? 141.977 126.331 137.888 0.00 0.00 713 LYS A N 1
ATOM 2061 C CA . LYS A 1 263 ? 142.897 126.738 138.896 0.00 0.00 713 LYS A CA 1
ATOM 2062 C C . LYS A 1 263 ? 142.227 127.013 140.258 0.00 0.00 713 LYS A C 1
ATOM 2063 O O . LYS A 1 263 ? 142.989 127.026 141.237 0.00 0.00 713 LYS A O 1
ATOM 2069 N N . THR A 1 264 ? 140.849 127.291 140.344 0.00 0.00 714 THR A N 1
ATOM 2070 C CA . THR A 1 264 ? 140.074 127.517 141.562 0.00 0.00 714 THR A CA 1
ATOM 2071 C C . THR A 1 264 ? 139.371 126.307 141.978 0.00 0.00 714 THR A C 1
ATOM 2072 O O . THR A 1 264 ? 138.556 126.376 142.952 0.00 0.00 714 THR A O 1
ATOM 2076 N N . PHE A 1 265 ? 139.483 125.134 141.300 0.00 0.00 715 PHE A N 1
ATOM 2077 C CA . PHE A 1 265 ? 138.919 123.852 141.612 0.00 0.00 715 PHE A CA 1
ATOM 2078 C C . PHE A 1 265 ? 139.517 123.374 142.935 0.00 0.00 715 PHE A C 1
ATOM 2079 O O . PHE A 1 265 ? 138.877 122.538 143.510 0.00 0.00 715 PHE A O 1
ATOM 2087 N N . LYS A 1 266 ? 140.673 123.922 143.360 0.00 0.00 716 LYS A N 1
ATOM 2088 C CA . LYS A 1 266 ? 141.252 123.614 144.675 0.00 0.00 716 LYS A CA 1
ATOM 2089 C C . LYS A 1 266 ? 140.301 123.978 145.745 0.00 0.00 716 LYS A C 1
ATOM 2090 O O . LYS A 1 266 ? 140.185 123.240 146.740 0.00 0.00 716 LYS A O 1
ATOM 2096 N N . THR A 1 267 ? 139.573 125.048 145.614 0.00 0.00 717 THR A N 1
ATOM 2097 C CA . THR A 1 267 ? 138.629 125.532 146.651 0.00 0.00 717 THR A CA 1
ATOM 2098 C C . THR A 1 267 ? 137.198 125.082 146.328 0.00 0.00 717 THR A C 1
ATOM 2099 O O . THR A 1 267 ? 136.285 125.432 147.096 0.00 0.00 717 THR A O 1
ATOM 2103 N N . SER A 1 268 ? 137.041 124.232 145.308 0.00 0.00 718 SER A N 1
ATOM 2104 C CA . SER A 1 268 ? 135.721 123.593 145.063 0.00 0.00 718 SER A CA 1
ATOM 2105 C C . SER A 1 268 ? 135.791 122.271 145.838 0.00 0.00 718 SER A C 1
ATOM 2106 O O . SER A 1 268 ? 136.867 122.005 146.408 0.00 0.00 718 SER A O 1
ATOM 2109 N N . ARG A 1 269 ? 134.726 121.467 145.880 0.00 0.00 719 ARG A N 1
ATOM 2110 C CA . ARG A 1 269 ? 134.805 120.242 146.725 0.00 0.00 719 ARG A CA 1
ATOM 2111 C C . ARG A 1 269 ? 134.111 119.049 146.054 0.00 0.00 719 ARG A C 1
ATOM 2112 O O . ARG A 1 269 ? 133.354 118.346 146.752 0.00 0.00 719 ARG A O 1
ATOM 2120 N N . TYR A 1 270 ? 134.394 118.795 144.772 0.00 0.00 720 TYR A N 1
ATOM 2121 C CA . TYR A 1 270 ? 133.791 117.656 144.125 0.00 0.00 720 TYR A CA 1
ATOM 2122 C C . TYR A 1 270 ? 134.556 116.360 144.428 0.00 0.00 720 TYR A C 1
ATOM 2123 O O . TYR A 1 270 ? 133.892 115.377 144.373 0.00 0.00 720 TYR A O 1
ATOM 2132 N N . PHE A 1 271 ? 135.836 116.248 144.907 0.00 0.00 721 PHE A N 1
ATOM 2133 C CA . PHE A 1 271 ? 136.576 115.042 145.052 0.00 0.00 721 PHE A CA 1
ATOM 2134 C C . PHE A 1 271 ? 137.356 115.132 146.291 0.00 0.00 721 PHE A C 1
ATOM 2135 O O . PHE A 1 271 ? 137.579 116.256 146.796 0.00 0.00 721 PHE A O 1
ATOM 2143 N N . PRO A 1 272 ? 137.944 113.978 146.774 0.00 0.00 722 PRO A N 1
ATOM 2144 C CA . PRO A 1 272 ? 139.069 113.962 147.770 0.00 0.00 722 PRO A CA 1
ATOM 2145 C C . PRO A 1 272 ? 140.211 114.929 147.425 0.00 0.00 722 PRO A C 1
ATOM 2146 O O . PRO A 1 272 ? 140.515 115.112 146.238 0.00 0.00 722 PRO A O 1
ATOM 2150 N N . THR A 1 273 ? 140.866 115.625 148.393 0.00 0.00 723 THR A N 1
ATOM 2151 C CA . THR A 1 273 ? 141.766 116.716 148.145 0.00 0.00 723 THR A CA 1
ATOM 2152 C C . THR A 1 273 ? 142.988 116.315 147.333 0.00 0.00 723 THR A C 1
ATOM 2153 O O . THR A 1 273 ? 143.486 116.989 146.389 0.00 0.00 723 THR A O 1
ATOM 2157 N N . ARG A 1 274 ? 143.485 115.118 147.615 0.00 0.00 724 ARG A N 1
ATOM 2158 C CA . ARG A 1 274 ? 144.713 114.658 146.962 0.00 0.00 724 ARG A CA 1
ATOM 2159 C C . ARG A 1 274 ? 144.651 114.584 145.432 0.00 0.00 724 ARG A C 1
ATOM 2160 O O . ARG A 1 274 ? 145.617 114.929 144.751 0.00 0.00 724 ARG A O 1
ATOM 2168 N N . VAL A 1 275 ? 143.522 114.139 144.898 0.00 0.00 725 VAL A N 1
ATOM 2169 C CA . VAL A 1 275 ? 143.337 114.007 143.456 0.00 0.00 725 VAL A CA 1
ATOM 2170 C C . VAL A 1 275 ? 142.753 115.326 142.904 0.00 0.00 725 VAL A C 1
ATOM 2171 O O . VAL A 1 275 ? 142.761 115.520 141.681 0.00 0.00 725 VAL A O 1
ATOM 2175 N N . ARG A 1 276 ? 142.261 116.267 143.739 0.00 0.00 726 ARG A N 1
ATOM 2176 C CA . ARG A 1 276 ? 141.679 117.512 143.416 0.00 0.00 726 ARG A CA 1
ATOM 2177 C C . ARG A 1 276 ? 142.809 118.413 142.953 0.00 0.00 726 ARG A C 1
ATOM 2178 O O . ARG A 1 276 ? 142.772 119.030 141.853 0.00 0.00 726 ARG A O 1
ATOM 2186 N N . SER A 1 277 ? 143.847 118.603 143.857 0.00 0.00 727 SER A N 1
ATOM 2187 C CA . SER A 1 277 ? 144.846 119.595 143.678 0.00 0.00 727 SER A CA 1
ATOM 2188 C C . SER A 1 277 ? 145.712 119.363 142.443 0.00 0.00 727 SER A C 1
ATOM 2189 O O . SER A 1 277 ? 146.092 120.324 141.741 0.00 0.00 727 SER A O 1
ATOM 2192 N N . THR A 1 278 ? 145.949 118.099 142.114 0.00 0.00 728 THR A N 1
ATOM 2193 C CA . THR A 1 278 ? 146.766 117.749 140.955 0.00 0.00 728 THR A CA 1
ATOM 2194 C C . THR A 1 278 ? 146.162 118.262 139.645 0.00 0.00 728 THR A C 1
ATOM 2195 O O . THR A 1 278 ? 146.884 118.676 138.741 0.00 0.00 728 THR A O 1
ATOM 2199 N N . VAL A 1 279 ? 144.839 118.206 139.536 0.00 0.00 729 VAL A N 1
ATOM 2200 C CA . VAL A 1 279 ? 144.148 118.661 138.333 0.00 0.00 729 VAL A CA 1
ATOM 2201 C C . VAL A 1 279 ? 144.322 120.154 138.035 0.00 0.00 729 VAL A C 1
ATOM 2202 O O . VAL A 1 279 ? 144.487 120.544 136.878 0.00 0.00 729 VAL A O 1
ATOM 2206 N N . SER A 1 280 ? 144.286 120.984 139.074 0.00 0.00 730 SER A N 1
ATOM 2207 C CA . SER A 1 280 ? 144.407 122.435 138.908 0.00 0.00 730 SER A CA 1
ATOM 2208 C C . SER A 1 280 ? 145.738 122.911 138.317 0.00 0.00 730 SER A C 1
ATOM 2209 O O . SER A 1 280 ? 145.762 123.803 137.468 0.00 0.00 730 SER A O 1
ATOM 2212 N N . ASP A 1 281 ? 146.839 122.321 138.763 0.00 0.00 731 ASP A N 1
ATOM 2213 C CA . ASP A 1 281 ? 148.155 122.704 138.264 0.00 0.00 731 ASP A CA 1
ATOM 2214 C C . ASP A 1 281 ? 148.314 122.425 136.769 0.00 0.00 731 ASP A C 1
ATOM 2215 O O . ASP A 1 281 ? 148.915 123.213 136.039 0.00 0.00 731 ASP A O 1
ATOM 2220 N N . PHE A 1 282 ? 147.776 121.309 136.299 0.00 0.00 732 PHE A N 1
ATOM 2221 C CA . PHE A 1 282 ? 147.929 120.939 134.893 0.00 0.00 732 PHE A CA 1
ATOM 2222 C C . PHE A 1 282 ? 146.896 121.585 133.977 0.00 0.00 732 PHE A C 1
ATOM 2223 O O . PHE A 1 282 ? 146.913 121.373 132.764 0.00 0.00 732 PHE A O 1
ATOM 2231 N N . ALA A 1 283 ? 145.998 122.370 134.558 0.00 0.00 733 ALA A N 1
ATOM 2232 C CA . ALA A 1 283 ? 144.920 122.986 133.790 0.00 0.00 733 ALA A CA 1
ATOM 2233 C C . ALA A 1 283 ? 145.431 123.731 132.555 0.00 0.00 733 ALA A C 1
ATOM 2234 O O . ALA A 1 283 ? 144.812 123.665 131.493 0.00 0.00 733 ALA A O 1
ATOM 2236 N N . VAL A 1 284 ? 146.551 124.438 132.684 0.00 0.00 734 VAL A N 1
ATOM 2237 C CA . VAL A 1 284 ? 147.112 125.152 131.542 0.00 0.00 734 VAL A CA 1
ATOM 2238 C C . VAL A 1 284 ? 147.458 124.098 130.499 0.00 0.00 734 VAL A C 1
ATOM 2239 O O . VAL A 1 284 ? 147.238 124.278 129.301 0.00 0.00 734 VAL A O 1
ATOM 2243 N N . PHE A 1 285 ? 148.003 122.991 130.989 0.00 0.00 735 PHE A N 1
ATOM 2244 C CA . PHE A 1 285 ? 148.359 121.830 130.180 0.00 0.00 735 PHE A CA 1
ATOM 2245 C C . PHE A 1 285 ? 147.109 121.183 129.612 0.00 0.00 735 PHE A C 1
ATOM 2246 O O . PHE A 1 285 ? 147.147 120.870 128.424 0.00 0.00 735 PHE A O 1
ATOM 2254 N N . LEU A 1 286 ? 146.010 121.052 130.413 0.00 0.00 736 LEU A N 1
ATOM 2255 C CA . LEU A 1 286 ? 144.764 120.519 129.989 0.00 0.00 736 LEU A CA 1
ATOM 2256 C C . LEU A 1 286 ? 144.132 121.363 128.900 0.00 0.00 736 LEU A C 1
ATOM 2257 O O . LEU A 1 286 ? 143.624 120.853 127.955 0.00 0.00 736 LEU A O 1
ATOM 2262 N N . THR A 1 287 ? 144.186 122.719 129.028 0.00 0.00 737 THR A N 1
ATOM 2263 C CA . THR A 1 287 ? 143.614 123.668 127.989 0.00 0.00 737 THR A CA 1
ATOM 2264 C C . THR A 1 287 ? 144.392 123.462 126.706 0.00 0.00 737 THR A C 1
ATOM 2265 O O . THR A 1 287 ? 143.844 123.272 125.600 0.00 0.00 737 THR A O 1
ATOM 2269 N N . ILE A 1 288 ? 145.751 123.399 126.830 0.00 0.00 738 ILE A N 1
ATOM 2270 C CA . ILE A 1 288 ? 146.534 123.046 125.612 0.00 0.00 738 ILE A CA 1
ATOM 2271 C C . ILE A 1 288 ? 146.168 121.749 124.988 0.00 0.00 738 ILE A C 1
ATOM 2272 O O . ILE A 1 288 ? 146.075 121.705 123.766 0.00 0.00 738 ILE A O 1
ATOM 2277 N N . PHE A 1 289 ? 145.984 120.667 125.768 0.00 0.00 739 PHE A N 1
ATOM 2278 C CA . PHE A 1 289 ? 145.677 119.340 125.261 0.00 0.00 739 PHE A CA 1
ATOM 2279 C C . PHE A 1 289 ? 144.446 119.281 124.462 0.00 0.00 739 PHE A C 1
ATOM 2280 O O . PHE A 1 289 ? 144.401 118.781 123.304 0.00 0.00 739 PHE A O 1
ATOM 2288 N N . THR A 1 290 ? 143.347 119.800 124.978 0.00 0.00 740 THR A N 1
ATOM 2289 C CA . THR A 1 290 ? 142.069 119.712 124.372 0.00 0.00 740 THR A CA 1
ATOM 2290 C C . THR A 1 290 ? 141.886 120.672 123.176 0.00 0.00 740 THR A C 1
ATOM 2291 O O . THR A 1 290 ? 141.232 120.259 122.240 0.00 0.00 740 THR A O 1
ATOM 2295 N N . MET A 1 291 ? 142.464 121.922 123.179 0.00 0.00 741 MET A N 1
ATOM 2296 C CA . MET A 1 291 ? 142.450 122.796 122.091 0.00 0.00 741 MET A CA 1
ATOM 2297 C C . MET A 1 291 ? 143.252 122.420 120.964 0.00 0.00 741 MET A C 1
ATOM 2298 O O . MET A 1 291 ? 142.911 122.764 119.820 0.00 0.00 741 MET A O 1
ATOM 2303 N N . VAL A 1 292 ? 144.415 121.693 121.140 0.00 0.00 742 VAL A N 1
ATOM 2304 C CA . VAL A 1 292 ? 145.214 121.174 120.015 0.00 0.00 742 VAL A CA 1
ATOM 2305 C C . VAL A 1 292 ? 144.454 120.148 119.228 0.00 0.00 742 VAL A C 1
ATOM 2306 O O . VAL A 1 292 ? 144.476 120.153 118.002 0.00 0.00 742 VAL A O 1
ATOM 2310 N N . ILE A 1 293 ? 143.724 119.273 119.971 0.00 0.00 743 ILE A N 1
ATOM 2311 C CA . ILE A 1 293 ? 142.882 118.231 119.495 0.00 0.00 743 ILE A CA 1
ATOM 2312 C C . ILE A 1 293 ? 141.647 118.741 118.710 0.00 0.00 743 ILE A C 1
ATOM 2313 O O . ILE A 1 293 ? 141.434 118.218 117.630 0.00 0.00 743 ILE A O 1
ATOM 2318 N N . LEU A 1 294 ? 140.936 119.720 119.310 0.00 0.00 744 LEU A N 1
ATOM 2319 C CA . LEU A 1 294 ? 139.798 120.322 118.693 0.00 0.00 744 LEU A CA 1
ATOM 2320 C C . LEU A 1 294 ? 140.198 120.959 117.402 0.00 0.00 744 LEU A C 1
ATOM 2321 O O . LEU A 1 294 ? 139.502 120.675 116.391 0.00 0.00 744 LEU A O 1
ATOM 2326 N N . ASP A 1 295 ? 141.299 121.751 117.297 0.00 0.00 745 ASP A N 1
ATOM 2327 C CA . ASP A 1 295 ? 141.790 122.382 116.081 0.00 0.00 745 ASP A CA 1
ATOM 2328 C C . ASP A 1 295 ? 142.279 121.330 115.091 0.00 0.00 745 ASP A C 1
ATOM 2329 O O . ASP A 1 295 ? 142.292 121.547 113.876 0.00 0.00 745 ASP A O 1
ATOM 2334 N N . PHE A 1 296 ? 142.745 120.107 115.608 0.00 0.00 746 PHE A N 1
ATOM 2335 C CA . PHE A 1 296 ? 143.239 119.043 114.741 0.00 0.00 746 PHE A CA 1
ATOM 2336 C C . PHE A 1 296 ? 142.069 118.469 113.883 0.00 0.00 746 PHE A C 1
ATOM 2337 O O . PHE A 1 296 ? 142.226 118.106 112.742 0.00 0.00 746 PHE A O 1
ATOM 2345 N N . LEU A 1 297 ? 140.885 118.295 114.483 0.00 0.00 747 LEU A N 1
ATOM 2346 C CA . LEU A 1 297 ? 139.677 117.729 114.030 0.00 0.00 747 LEU A CA 1
ATOM 2347 C C . LEU A 1 297 ? 138.970 118.553 112.994 0.00 0.00 747 LEU A C 1
ATOM 2348 O O . LEU A 1 297 ? 138.757 118.170 111.886 0.00 0.00 747 LEU A O 1
ATOM 2353 N N . ILE A 1 298 ? 138.541 119.763 113.345 0.00 0.00 748 ILE A N 1
ATOM 2354 C CA . ILE A 1 298 ? 137.797 120.679 112.428 0.00 0.00 748 ILE A CA 1
ATOM 2355 C C . ILE A 1 298 ? 138.756 121.859 112.402 0.00 0.00 748 ILE A C 1
ATOM 2356 O O . ILE A 1 298 ? 138.936 122.529 113.410 0.00 0.00 748 ILE A O 1
ATOM 2361 N N . GLY A 1 299 ? 139.377 122.074 111.212 0.00 0.00 749 GLY A N 1
ATOM 2362 C CA . GLY A 1 299 ? 140.420 123.005 111.078 0.00 0.00 749 GLY A CA 1
ATOM 2363 C C . GLY A 1 299 ? 139.938 124.353 110.625 0.00 0.00 749 GLY A C 1
ATOM 2364 O O . GLY A 1 299 ? 139.041 124.453 109.893 0.00 0.00 749 GLY A O 1
ATOM 2365 N N . VAL A 1 300 ? 140.539 125.400 111.182 0.00 0.00 750 VAL A N 1
ATOM 2366 C CA . VAL A 1 300 ? 140.251 126.781 110.706 0.00 0.00 750 VAL A CA 1
ATOM 2367 C C . VAL A 1 300 ? 141.645 127.384 110.592 0.00 0.00 750 VAL A C 1
ATOM 2368 O O . VAL A 1 300 ? 142.217 127.727 111.647 0.00 0.00 750 VAL A O 1
ATOM 2372 N N . PRO A 1 301 ? 142.250 127.482 109.388 0.00 0.00 751 PRO A N 1
ATOM 2373 C CA . PRO A 1 301 ? 143.631 127.929 109.301 0.00 0.00 751 PRO A CA 1
ATOM 2374 C C . PRO A 1 301 ? 143.762 129.264 110.035 0.00 0.00 751 PRO A C 1
ATOM 2375 O O . PRO A 1 301 ? 143.061 130.194 109.700 0.00 0.00 751 PRO A O 1
ATOM 2379 N N . SER A 1 302 ? 144.685 129.319 110.990 0.00 0.00 752 SER A N 1
ATOM 2380 C CA . SER A 1 302 ? 144.928 130.550 111.780 0.00 0.00 752 SER A CA 1
ATOM 2381 C C . SER A 1 302 ? 146.440 130.525 112.002 0.00 0.00 752 SER A C 1
ATOM 2382 O O . SER A 1 302 ? 146.971 129.400 112.015 0.00 0.00 752 SER A O 1
ATOM 2385 N N . PRO A 1 303 ? 147.193 131.644 112.153 0.00 0.00 753 PRO A N 1
ATOM 2386 C CA . PRO A 1 303 ? 148.683 131.510 112.248 0.00 0.00 753 PRO A CA 1
ATOM 2387 C C . PRO A 1 303 ? 149.205 130.480 113.307 0.00 0.00 753 PRO A C 1
ATOM 2388 O O . PRO A 1 303 ? 148.605 130.444 114.369 0.00 0.00 753 PRO A O 1
ATOM 2392 N N . LYS A 1 304 ? 150.357 129.683 113.034 0.00 0.00 754 LYS A N 1
ATOM 2393 C CA . LYS A 1 304 ? 150.778 128.579 113.900 0.00 0.00 754 LYS A CA 1
ATOM 2394 C C . LYS A 1 304 ? 152.254 128.726 114.071 0.00 0.00 754 LYS A C 1
ATOM 2395 O O . LYS A 1 304 ? 152.797 129.415 113.232 0.00 0.00 754 LYS A O 1
ATOM 2401 N N . LEU A 1 305 ? 152.793 128.281 115.234 0.00 0.00 755 LEU A N 1
ATOM 2402 C CA . LEU A 1 305 ? 154.074 128.589 115.718 0.00 0.00 755 LEU A CA 1
ATOM 2403 C C . LEU A 1 305 ? 155.136 127.605 115.193 0.00 0.00 755 LEU A C 1
ATOM 2404 O O . LEU A 1 305 ? 155.147 126.398 115.477 0.00 0.00 755 LEU A O 1
ATOM 2409 N N . GLN A 1 306 ? 156.010 128.160 114.349 0.00 0.00 756 GLN A N 1
ATOM 2410 C CA . GLN A 1 306 ? 157.037 127.525 113.631 0.00 0.00 756 GLN A CA 1
ATOM 2411 C C . GLN A 1 306 ? 158.369 128.090 114.105 0.00 0.00 756 GLN A C 1
ATOM 2412 O O . GLN A 1 306 ? 158.456 129.252 114.517 0.00 0.00 756 GLN A O 1
ATOM 2418 N N . VAL A 1 307 ? 159.489 127.254 114.023 0.00 0.00 757 VAL A N 1
ATOM 2419 C CA . VAL A 1 307 ? 160.837 127.510 114.499 0.00 0.00 757 VAL A CA 1
ATOM 2420 C C . VAL A 1 307 ? 161.719 126.992 113.355 0.00 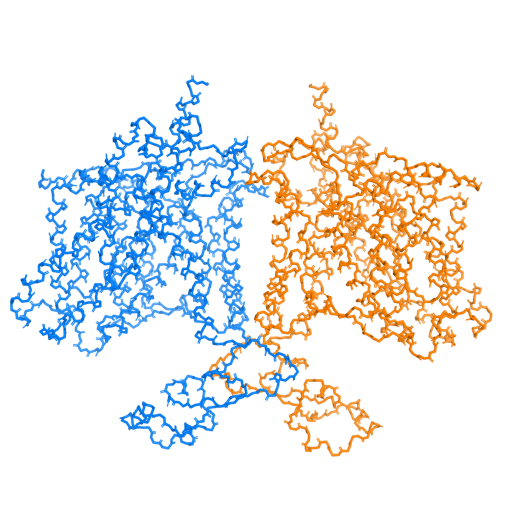0.00 757 VAL A C 1
ATOM 2421 O O . VAL A 1 307 ? 161.291 126.045 112.699 0.00 0.00 757 VAL A O 1
ATOM 2425 N N . PRO A 1 308 ? 162.903 127.567 113.077 0.00 0.00 758 PRO A N 1
ATOM 2426 C CA . PRO A 1 308 ? 163.727 127.173 111.986 0.00 0.00 758 PRO A CA 1
ATOM 2427 C C . PRO A 1 308 ? 164.437 125.840 112.417 0.00 0.00 758 PRO A C 1
ATOM 2428 O O . PRO A 1 308 ? 165.325 125.834 113.308 0.00 0.00 758 PRO A O 1
ATOM 2432 N N . SER A 1 309 ? 164.025 124.661 111.728 0.00 0.00 759 SER A N 1
ATOM 2433 C CA . SER A 1 309 ? 164.606 123.379 112.032 0.00 0.00 759 SER A CA 1
ATOM 2434 C C . SER A 1 309 ? 166.004 123.239 111.554 0.00 0.00 759 SER A C 1
ATOM 2435 O O . SER A 1 309 ? 166.766 122.408 112.014 0.00 0.00 759 SER A O 1
ATOM 2438 N N . VAL A 1 310 ? 166.358 124.112 110.639 0.00 0.00 760 VAL A N 1
ATOM 2439 C CA . VAL A 1 310 ? 167.627 124.187 109.930 0.00 0.00 760 VAL A CA 1
ATOM 2440 C C . VAL A 1 310 ? 168.522 125.089 110.829 0.00 0.00 760 VAL A C 1
ATOM 2441 O O . VAL A 1 310 ? 168.007 126.185 111.221 0.00 0.00 760 VAL A O 1
ATOM 2445 N N . PHE A 1 311 ? 169.657 124.596 111.175 0.00 0.00 761 PHE A N 1
ATOM 2446 C CA . PHE A 1 311 ? 170.596 125.164 112.138 0.00 0.00 761 PHE A CA 1
ATOM 2447 C C . PHE A 1 311 ? 171.774 125.615 111.304 0.00 0.00 761 PHE A C 1
ATOM 2448 O O . PHE A 1 311 ? 172.476 124.804 110.683 0.00 0.00 761 PHE A O 1
ATOM 2456 N N . LYS A 1 312 ? 171.907 126.938 111.152 0.00 0.00 762 LYS A N 1
ATOM 2457 C CA . LYS A 1 312 ? 172.727 127.645 110.269 0.00 0.00 762 LYS A CA 1
ATOM 2458 C C . LYS A 1 312 ? 172.883 129.067 110.677 0.00 0.00 762 LYS A C 1
ATOM 2459 O O . LYS A 1 312 ? 172.058 129.605 111.424 0.00 0.00 762 LYS A O 1
ATOM 2465 N N . PRO A 1 313 ? 173.961 129.679 110.098 0.00 0.00 763 PRO A N 1
ATOM 2466 C CA . PRO A 1 313 ? 174.153 131.155 110.153 0.00 0.00 763 PRO A CA 1
ATOM 2467 C C . PRO A 1 313 ? 173.176 131.766 109.197 0.00 0.00 763 PRO A C 1
ATOM 2468 O O . PRO A 1 313 ? 172.677 131.072 108.276 0.00 0.00 763 PRO A O 1
ATOM 2472 N N . THR A 1 314 ? 172.922 133.061 109.361 0.00 0.00 764 THR A N 1
ATOM 2473 C CA . THR A 1 314 ? 171.982 133.787 108.513 0.00 0.00 764 THR A CA 1
ATOM 2474 C C . THR A 1 314 ? 172.653 134.460 107.317 0.00 0.00 764 THR A C 1
ATOM 2475 O O . THR A 1 314 ? 173.729 135.050 107.458 0.00 0.00 764 THR A O 1
ATOM 2479 N N . ARG A 1 315 ? 172.025 134.269 106.151 0.00 0.00 765 ARG A N 1
ATOM 2480 C CA . ARG A 1 315 ? 172.390 134.809 104.821 0.00 0.00 765 ARG A CA 1
ATOM 2481 C C . ARG A 1 315 ? 173.557 134.098 104.126 0.00 0.00 765 ARG A C 1
ATOM 2482 O O . ARG A 1 315 ? 173.991 134.514 103.050 0.00 0.00 765 ARG A O 1
ATOM 2490 N N . ASP A 1 316 ? 174.062 133.041 104.756 0.00 0.00 766 ASP A N 1
ATOM 2491 C CA . ASP A 1 316 ? 175.144 132.232 104.193 0.00 0.00 766 ASP A CA 1
ATOM 2492 C C . ASP A 1 316 ? 176.374 133.034 103.764 0.00 0.00 766 ASP A C 1
ATOM 2493 O O . ASP A 1 316 ? 176.944 132.769 102.706 0.00 0.00 766 ASP A O 1
ATOM 2498 N N . ASP A 1 317 ? 176.786 134.008 104.570 0.00 0.00 767 ASP A N 1
ATOM 2499 C CA . ASP A 1 317 ? 177.959 134.811 104.214 0.00 0.00 767 ASP A CA 1
ATOM 2500 C C . ASP A 1 317 ? 178.573 135.239 105.596 0.00 0.00 767 ASP A C 1
ATOM 2501 O O . ASP A 1 317 ? 179.545 135.974 105.700 0.00 0.00 767 ASP A O 1
ATOM 2506 N N . ARG A 1 318 ? 177.954 134.730 106.656 0.00 0.00 768 ARG A N 1
ATOM 2507 C CA . ARG A 1 318 ? 178.392 135.017 108.017 0.00 0.00 768 ARG A CA 1
ATOM 2508 C C . ARG A 1 318 ? 178.663 133.725 108.782 0.00 0.00 768 ARG A C 1
ATOM 2509 O O . ARG A 1 318 ? 177.774 132.888 108.940 0.00 0.00 768 ARG A O 1
ATOM 2517 N N . GLY A 1 319 ? 179.895 133.569 109.254 0.00 0.00 769 GLY A N 1
ATOM 2518 C CA . GLY A 1 319 ? 180.284 132.384 109.996 0.00 0.00 769 GLY A CA 1
ATOM 2519 C C . GLY A 1 319 ? 179.558 132.252 111.320 0.00 0.00 769 GLY A C 1
ATOM 2520 O O . GLY A 1 319 ? 179.189 133.250 111.939 0.00 0.00 769 GLY A O 1
ATOM 2521 N N . TRP A 1 320 ? 179.352 131.013 111.756 0.00 0.00 770 TRP A N 1
ATOM 2522 C CA . TRP A 1 320 ? 178.667 130.747 113.015 0.00 0.00 770 TRP A CA 1
ATOM 2523 C C . TRP A 1 320 ? 179.356 131.459 114.174 0.00 0.00 770 TRP A C 1
ATOM 2524 O O . TRP A 1 320 ? 178.726 132.214 114.915 0.00 0.00 770 TRP A O 1
ATOM 2535 N N . PHE A 1 321 ? 180.597 131.054 114.413 0.00 0.00 771 PHE A N 1
ATOM 2536 C CA . PHE A 1 321 ? 181.413 131.558 115.508 0.00 0.00 771 PHE A CA 1
ATOM 2537 C C . PHE A 1 321 ? 181.882 132.976 115.259 0.00 0.00 771 PHE A C 1
ATOM 2538 O O . PHE A 1 321 ? 182.459 133.608 116.150 0.00 0.00 771 PHE A O 1
ATOM 2546 N N . ILE A 1 322 ? 181.685 133.422 114.020 1.00 30.00 772 ILE A N 1
ATOM 2547 C CA . ILE A 1 322 ? 182.084 134.742 113.555 1.00 30.00 772 ILE A CA 1
ATOM 2548 C C . ILE A 1 322 ? 183.576 134.888 113.794 1.00 30.00 772 ILE A C 1
ATOM 2549 O O . ILE A 1 322 ? 184.357 134.013 113.418 1.00 30.00 772 ILE A O 1
ATOM 2554 N N . SER A 1 323 ? 183.979 136.054 114.286 0.00 0.00 773 SER A N 1
ATOM 2555 C CA . SER A 1 323 ? 185.381 136.325 114.569 0.00 0.00 773 SER A CA 1
ATOM 2556 C C . SER A 1 323 ? 185.516 137.491 115.537 0.00 0.00 773 SER A C 1
ATOM 2557 O O . SER A 1 323 ? 184.582 138.277 115.698 0.00 0.00 773 SER A O 1
ATOM 2560 N N . PRO A 1 324 ? 186.681 137.612 116.188 0.00 0.00 774 PRO A N 1
ATOM 2561 C CA . PRO A 1 324 ? 186.871 138.744 117.099 0.00 0.00 774 PRO A CA 1
ATOM 2562 C C . PRO A 1 324 ? 186.865 140.031 116.285 0.00 0.00 774 PRO A C 1
ATOM 2563 O O . PRO A 1 324 ? 187.433 140.055 115.193 0.00 0.00 774 PRO A O 1
ATOM 2567 N N . ILE A 1 325 ? 186.238 141.084 116.798 0.00 0.00 775 ILE A N 1
ATOM 2568 C CA . ILE A 1 325 ? 186.183 142.346 116.069 0.00 0.00 775 ILE A CA 1
ATOM 2569 C C . ILE A 1 325 ? 187.571 142.954 115.898 0.00 0.00 775 ILE A C 1
ATOM 2570 O O . ILE A 1 325 ? 188.402 142.901 116.805 0.00 0.00 775 ILE A O 1
ATOM 2575 N N . GLY A 1 326 ? 187.814 143.530 114.725 0.00 0.00 776 GLY A N 1
ATOM 2576 C CA . GLY A 1 326 ? 189.099 144.128 114.416 0.00 0.00 776 GLY A CA 1
ATOM 2577 C C . GLY A 1 326 ? 189.056 145.020 113.191 0.00 0.00 776 GLY A C 1
ATOM 2578 O O . GLY A 1 326 ? 189.788 146.007 113.111 0.00 0.00 776 GLY A O 1
ATOM 2579 N N . PRO A 1 327 ? 188.191 144.676 112.225 0.00 0.00 777 PRO A N 1
ATOM 2580 C CA . PRO A 1 327 ? 188.059 145.419 110.967 0.00 0.00 777 PRO A CA 1
ATOM 2581 C C . PRO A 1 327 ? 187.629 146.871 111.161 0.00 0.00 777 PRO A C 1
ATOM 2582 O O . PRO A 1 327 ? 188.160 147.743 110.473 0.00 0.00 777 PRO A O 1
ATOM 2586 N N . ASN A 1 328 ? 186.695 147.135 112.069 0.00 0.00 778 ASN A N 1
ATOM 2587 C CA . ASN A 1 328 ? 186.260 148.517 112.290 0.00 0.00 778 ASN A CA 1
ATOM 2588 C C . ASN A 1 328 ? 187.371 149.477 112.715 0.00 0.00 778 ASN A C 1
ATOM 2589 O O . ASN A 1 328 ? 188.433 149.044 113.163 0.00 0.00 778 ASN A O 1
ATOM 2594 N N . PRO A 1 329 ? 187.125 150.798 112.574 0.00 0.00 779 PRO A N 1
ATOM 2595 C CA . PRO A 1 329 ? 188.083 151.839 112.973 0.00 0.00 779 PRO A CA 1
ATOM 2596 C C . PRO A 1 329 ? 188.315 151.665 114.466 0.00 0.00 779 PRO A C 1
ATOM 2597 O O . PRO A 1 329 ? 187.348 151.491 115.214 0.00 0.00 779 PRO A O 1
ATOM 2601 N N . TRP A 1 330 ? 189.555 151.777 114.928 0.00 0.00 780 TRP A N 1
ATOM 2602 C CA . TRP A 1 330 ? 189.774 151.440 116.336 0.00 0.00 780 TRP A CA 1
ATOM 2603 C C . TRP A 1 330 ? 188.938 152.350 117.207 0.00 0.00 780 TRP A C 1
ATOM 2604 O O . TRP A 1 330 ? 188.358 151.925 118.211 0.00 0.00 780 TRP A O 1
ATOM 2615 N N . TRP A 1 331 ? 188.829 153.656 116.917 0.00 0.00 781 TRP A N 1
ATOM 2616 C CA . TRP A 1 331 ? 188.175 154.629 117.744 0.00 0.00 781 TRP A CA 1
ATOM 2617 C C . TRP A 1 331 ? 186.730 154.416 118.046 0.00 0.00 781 TRP A C 1
ATOM 2618 O O . TRP A 1 331 ? 186.326 154.777 119.167 0.00 0.00 781 TRP A O 1
ATOM 2629 N N . THR A 1 332 ? 185.906 153.826 117.104 0.00 0.00 782 THR A N 1
ATOM 2630 C CA . THR A 1 332 ? 184.504 153.535 117.301 0.00 0.00 782 THR A CA 1
ATOM 2631 C C . THR A 1 332 ? 184.105 152.656 118.496 0.00 0.00 782 THR A C 1
ATOM 2632 O O . THR A 1 332 ? 183.137 152.836 119.229 0.00 0.00 782 THR A O 1
ATOM 2636 N N . VAL A 1 333 ? 184.995 151.657 118.785 0.00 0.00 783 VAL A N 1
ATOM 2637 C CA . VAL A 1 333 ? 185.014 150.738 119.900 0.00 0.00 783 VAL A CA 1
ATOM 2638 C C . VAL A 1 333 ? 185.191 151.523 121.220 0.00 0.00 783 VAL A C 1
ATOM 2639 O O . VAL A 1 333 ? 184.533 151.330 122.208 0.00 0.00 783 VAL A O 1
ATOM 2643 N N . ILE A 1 334 ? 186.100 152.546 121.234 0.00 0.00 784 ILE A N 1
ATOM 2644 C CA . ILE A 1 334 ? 186.241 153.428 122.392 0.00 0.00 784 ILE A CA 1
ATOM 2645 C C . ILE A 1 334 ? 185.060 154.345 122.504 0.00 0.00 784 ILE A C 1
ATOM 2646 O O . ILE A 1 334 ? 184.516 154.552 123.577 0.00 0.00 784 ILE A O 1
ATOM 2651 N N . ALA A 1 335 ? 184.530 154.845 121.380 0.00 0.00 785 ALA A N 1
ATOM 2652 C CA . ALA A 1 335 ? 183.354 155.709 121.388 0.00 0.00 785 ALA A CA 1
ATOM 2653 C C . ALA A 1 335 ? 182.099 155.062 121.910 0.00 0.00 785 ALA A C 1
ATOM 2654 O O . ALA A 1 335 ? 181.150 155.583 122.446 0.00 0.00 785 ALA A O 1
ATOM 2656 N N . ALA A 1 336 ? 182.026 153.634 121.899 0.00 0.00 786 ALA A N 1
ATOM 2657 C CA . ALA A 1 336 ? 180.943 152.818 122.337 0.00 0.00 786 ALA A CA 1
ATOM 2658 C C . ALA A 1 336 ? 180.813 152.773 123.834 0.00 0.00 786 ALA A C 1
ATOM 2659 O O . ALA A 1 336 ? 179.771 152.366 124.371 0.00 0.00 786 ALA A O 1
ATOM 2661 N N . ILE A 1 337 ? 181.800 153.379 124.587 0.00 0.00 787 ILE A N 1
ATOM 2662 C CA . ILE A 1 337 ? 181.708 153.462 125.994 0.00 0.00 787 ILE A CA 1
ATOM 2663 C C . ILE A 1 337 ? 180.489 154.262 126.515 0.00 0.00 787 ILE A C 1
ATOM 2664 O O . ILE A 1 337 ? 179.817 153.758 127.386 0.00 0.00 787 ILE A O 1
ATOM 2669 N N . ILE A 1 338 ? 180.203 155.466 125.939 0.00 0.00 788 ILE A N 1
ATOM 2670 C CA . ILE A 1 338 ? 179.102 156.319 126.282 0.00 0.00 788 ILE A CA 1
ATOM 2671 C C . ILE A 1 338 ? 177.796 155.644 125.931 0.00 0.00 788 ILE A C 1
ATOM 2672 O O . ILE A 1 338 ? 176.975 155.625 126.818 0.00 0.00 788 ILE A O 1
ATOM 2677 N N . PRO A 1 339 ? 177.418 155.075 124.689 0.00 0.00 789 PRO A N 1
ATOM 2678 C CA . PRO A 1 339 ? 176.132 154.409 124.481 0.00 0.00 789 PRO A CA 1
ATOM 2679 C C . PRO A 1 339 ? 175.875 153.244 125.350 0.00 0.00 789 PRO A C 1
ATOM 2680 O O . PRO A 1 339 ? 174.769 153.047 125.871 0.00 0.00 789 PRO A O 1
ATOM 2684 N N . ALA A 1 340 ? 176.972 152.458 125.587 0.00 0.00 790 ALA A N 1
ATOM 2685 C CA . ALA A 1 340 ? 177.108 151.293 126.452 0.00 0.00 790 ALA A CA 1
ATOM 2686 C C . ALA A 1 340 ? 177.011 151.732 127.915 0.00 0.00 790 ALA A C 1
ATOM 2687 O O . ALA A 1 340 ? 176.545 150.883 128.702 0.00 0.00 790 ALA A O 1
ATOM 2689 N N . LEU A 1 341 ? 177.448 152.902 128.391 0.00 0.00 791 LEU A N 1
ATOM 2690 C CA . LEU A 1 341 ? 177.359 153.397 129.715 0.00 0.00 791 LEU A CA 1
ATOM 2691 C C . LEU A 1 341 ? 175.913 153.702 130.019 0.00 0.00 791 LEU A C 1
ATOM 2692 O O . LEU A 1 341 ? 175.464 153.458 131.112 0.00 0.00 791 LEU A O 1
ATOM 2697 N N . LEU A 1 342 ? 175.203 154.222 128.960 0.00 0.00 792 LEU A N 1
ATOM 2698 C CA . LEU A 1 342 ? 173.804 154.490 129.039 0.00 0.00 792 LEU A CA 1
ATOM 2699 C C . LEU A 1 342 ? 173.050 153.197 129.188 0.00 0.00 792 LEU A C 1
ATOM 2700 O O . LEU A 1 342 ? 172.158 152.970 130.011 0.00 0.00 792 LEU A O 1
ATOM 2705 N N . CYS A 1 343 ? 173.467 152.176 128.387 0.00 0.00 793 CYS A N 1
ATOM 2706 C CA . CYS A 1 343 ? 172.870 150.895 128.350 0.00 0.00 793 CYS A CA 1
ATOM 2707 C C . CYS A 1 343 ? 173.054 150.225 129.625 0.00 0.00 793 CYS A C 1
ATOM 2708 O O . CYS A 1 343 ? 172.101 149.611 130.130 0.00 0.00 793 CYS A O 1
ATOM 2711 N N . THR A 1 344 ? 174.239 150.303 130.227 0.00 0.00 794 THR A N 1
ATOM 2712 C CA . THR A 1 344 ? 174.485 149.604 131.498 0.00 0.00 794 THR A CA 1
ATOM 2713 C C . THR A 1 344 ? 173.593 150.071 132.655 0.00 0.00 794 THR A C 1
ATOM 2714 O O . THR A 1 344 ? 173.083 149.263 133.431 0.00 0.00 794 THR A O 1
ATOM 2718 N N . ILE A 1 345 ? 173.417 151.382 132.752 0.00 0.00 795 ILE A N 1
ATOM 2719 C CA . ILE A 1 345 ? 172.608 152.011 133.725 0.00 0.00 795 ILE A CA 1
ATOM 2720 C C . ILE A 1 345 ? 171.206 151.481 133.655 0.00 0.00 795 ILE A C 1
ATOM 2721 O O . ILE A 1 345 ? 170.633 151.105 134.693 0.00 0.00 795 ILE A O 1
ATOM 2726 N N . LEU A 1 346 ? 170.604 151.537 132.471 0.00 0.00 796 LEU A N 1
ATOM 2727 C CA . LEU A 1 346 ? 169.233 151.072 132.291 0.00 0.00 796 LEU A CA 1
ATOM 2728 C C . LEU A 1 346 ? 169.098 149.578 132.556 0.00 0.00 796 LEU A C 1
ATOM 2729 O O . LEU A 1 346 ? 168.136 149.132 133.181 0.00 0.00 796 LEU A O 1
ATOM 2734 N N . ILE A 1 347 ? 170.069 148.811 132.075 0.00 0.00 797 ILE A N 1
ATOM 2735 C CA . ILE A 1 347 ? 170.065 147.369 132.269 0.00 0.00 797 ILE A CA 1
ATOM 2736 C C . ILE A 1 347 ? 170.183 146.996 133.737 0.00 0.00 797 ILE A C 1
ATOM 2737 O O . ILE A 1 347 ? 169.522 146.070 134.207 0.00 0.00 797 ILE A O 1
ATOM 2742 N N . PHE A 1 348 ? 171.029 147.722 134.459 0.00 0.00 798 PHE A N 1
ATOM 2743 C CA . PHE A 1 348 ? 171.251 147.418 135.900 0.00 0.00 798 PHE A CA 1
ATOM 2744 C C . PHE A 1 348 ? 169.936 147.700 136.722 0.00 0.00 798 PHE A C 1
ATOM 2745 O O . PHE A 1 348 ? 169.434 146.861 137.412 0.00 0.00 798 PHE A O 1
ATOM 2753 N N . MET A 1 349 ? 169.327 148.947 136.547 0.00 0.00 799 MET A N 1
ATOM 2754 C CA . MET A 1 349 ? 168.089 149.311 137.231 0.00 0.00 799 MET A CA 1
ATOM 2755 C C . MET A 1 349 ? 166.854 148.539 136.855 0.00 0.00 799 MET A C 1
ATOM 2756 O O . MET A 1 349 ? 166.108 148.191 137.755 0.00 0.00 799 MET A O 1
ATOM 2761 N N . ASP A 1 350 ? 166.585 148.208 135.551 0.00 0.00 800 ASP A N 1
ATOM 2762 C CA . ASP A 1 350 ? 165.494 147.394 134.995 0.00 0.00 800 ASP A CA 1
ATOM 2763 C C . ASP A 1 350 ? 165.506 146.000 135.599 0.00 0.00 800 ASP A C 1
ATOM 2764 O O . ASP A 1 350 ? 164.555 145.518 136.236 0.00 0.00 800 ASP A O 1
ATOM 2769 N N . GLN A 1 351 ? 166.701 145.314 135.538 0.00 0.00 801 GLN A N 1
ATOM 2770 C CA . GLN A 1 351 ? 167.061 144.010 136.168 0.00 0.00 801 GLN A CA 1
ATOM 2771 C C . GLN A 1 351 ? 166.765 144.025 137.645 0.00 0.00 801 GLN A C 1
ATOM 2772 O O . GLN A 1 351 ? 166.106 143.152 138.143 0.00 0.00 801 GLN A O 1
ATOM 2778 N N . GLN A 1 352 ? 167.241 145.031 138.424 0.00 0.00 802 GLN A N 1
ATOM 2779 C CA . GLN A 1 352 ? 167.200 145.180 139.848 0.00 0.00 802 GLN A CA 1
ATOM 2780 C C . GLN A 1 352 ? 165.793 145.447 140.369 0.00 0.00 802 GLN A C 1
ATOM 2781 O O . GLN A 1 352 ? 165.332 144.780 141.286 0.00 0.00 802 GLN A O 1
ATOM 2787 N N . ILE A 1 353 ? 164.962 146.277 139.653 0.00 0.00 803 ILE A N 1
ATOM 2788 C CA . ILE A 1 353 ? 163.623 146.427 139.995 0.00 0.00 803 ILE A CA 1
ATOM 2789 C C . ILE A 1 353 ? 162.794 145.160 139.777 0.00 0.00 803 ILE A C 1
ATOM 2790 O O . ILE A 1 353 ? 162.013 144.926 140.658 0.00 0.00 803 ILE A O 1
ATOM 2795 N N . THR A 1 354 ? 162.956 144.393 138.696 0.00 0.00 804 THR A N 1
ATOM 2796 C CA . THR A 1 354 ? 162.240 143.126 138.540 0.00 0.00 804 THR A CA 1
ATOM 2797 C C . THR A 1 354 ? 162.642 142.181 139.664 0.00 0.00 804 THR A C 1
ATOM 2798 O O . THR A 1 354 ? 161.782 141.558 140.280 0.00 0.00 804 THR A O 1
ATOM 2802 N N . ALA A 1 355 ? 163.912 142.052 140.012 0.00 0.00 805 ALA A N 1
ATOM 2803 C CA . ALA A 1 355 ? 164.394 141.149 141.080 0.00 0.00 805 ALA A CA 1
ATOM 2804 C C . ALA A 1 355 ? 163.842 141.463 142.473 0.00 0.00 805 ALA A C 1
ATOM 2805 O O . ALA A 1 355 ? 163.533 140.551 143.288 0.00 0.00 805 ALA A O 1
ATOM 2807 N N . VAL A 1 356 ? 163.665 142.758 142.773 0.00 0.00 806 VAL A N 1
ATOM 2808 C CA . VAL A 1 356 ? 163.009 143.375 144.005 0.00 0.00 806 VAL A CA 1
ATOM 2809 C C . VAL A 1 356 ? 161.547 142.981 144.085 0.00 0.00 806 VAL A C 1
ATOM 2810 O O . VAL A 1 356 ? 161.109 142.548 145.172 0.00 0.00 806 VAL A O 1
ATOM 2814 N N . ILE A 1 357 ? 160.771 143.082 142.974 0.00 0.00 807 ILE A N 1
ATOM 2815 C CA . ILE A 1 357 ? 159.412 142.654 142.868 0.00 0.00 807 ILE A CA 1
ATOM 2816 C C . ILE A 1 357 ? 159.188 141.194 143.121 0.00 0.00 807 ILE A C 1
ATOM 2817 O O . ILE A 1 357 ? 158.254 140.898 143.875 0.00 0.00 807 ILE A O 1
ATOM 2822 N N . ILE A 1 358 ? 160.112 140.300 142.653 0.00 0.00 808 ILE A N 1
ATOM 2823 C CA . ILE A 1 358 ? 160.113 138.838 142.967 0.00 0.00 808 ILE A CA 1
ATOM 2824 C C . ILE A 1 358 ? 160.450 138.592 144.402 0.00 0.00 808 ILE A C 1
ATOM 2825 O O . ILE A 1 358 ? 159.845 137.681 145.001 0.00 0.00 808 ILE A O 1
ATOM 2830 N N . ASN A 1 359 ? 161.385 139.328 144.986 0.00 0.00 809 ASN A N 1
ATOM 2831 C CA . ASN A 1 359 ? 161.951 139.031 146.335 0.00 0.00 809 ASN A CA 1
ATOM 2832 C C . ASN A 1 359 ? 161.190 139.839 147.387 0.00 0.00 809 ASN A C 1
ATOM 2833 O O . ASN A 1 359 ? 161.753 140.278 148.438 0.00 0.00 809 ASN A O 1
ATOM 2838 N N . ARG A 1 360 ? 159.872 139.945 147.151 0.00 0.00 810 ARG A N 1
ATOM 2839 C CA . ARG A 1 360 ? 159.006 140.490 148.228 0.00 0.00 810 ARG A CA 1
ATOM 2840 C C . ARG A 1 360 ? 158.847 139.470 149.281 0.00 0.00 810 ARG A C 1
ATOM 2841 O O . ARG A 1 360 ? 159.205 138.317 149.132 0.00 0.00 810 ARG A O 1
ATOM 2849 N N . LYS A 1 361 ? 158.439 139.856 150.514 0.00 0.00 811 LYS A N 1
ATOM 2850 C CA . LYS A 1 361 ? 158.181 138.948 151.615 0.00 0.00 811 LYS A CA 1
ATOM 2851 C C . LYS A 1 361 ? 156.734 138.435 151.528 0.00 0.00 811 LYS A C 1
ATOM 2852 O O . LYS A 1 361 ? 156.248 137.668 152.368 0.00 0.00 811 LYS A O 1
ATOM 2858 N N . GLU A 1 362 ? 155.928 139.031 150.649 0.00 0.00 812 GLU A N 1
ATOM 2859 C CA . GLU A 1 362 ? 154.567 138.453 150.458 0.00 0.00 812 GLU A CA 1
ATOM 2860 C C . GLU A 1 362 ? 154.828 137.372 149.419 0.00 0.00 812 GLU A C 1
ATOM 2861 O O . GLU A 1 362 ? 153.981 136.472 149.237 0.00 0.00 812 GLU A O 1
ATOM 2867 N N . HIS A 1 363 ? 156.016 137.445 148.826 0.00 0.00 813 HIS A N 1
ATOM 2868 C CA . HIS A 1 363 ? 156.453 136.481 147.790 0.00 0.00 813 HIS A CA 1
ATOM 2869 C C . HIS A 1 363 ? 157.553 135.642 148.449 0.00 0.00 813 HIS A C 1
ATOM 2870 O O . HIS A 1 363 ? 158.302 134.968 147.723 0.00 0.00 813 HIS A O 1
ATOM 2877 N N . LYS A 1 364 ? 157.630 135.647 149.787 0.00 0.00 814 LYS A N 1
ATOM 2878 C CA . LYS A 1 364 ? 158.735 134.972 150.538 0.00 0.00 814 LYS A CA 1
ATOM 2879 C C . LYS A 1 364 ? 159.047 133.540 150.079 0.00 0.00 814 LYS A C 1
ATOM 2880 O O . LYS A 1 364 ? 158.112 132.833 149.648 0.00 0.00 814 LYS A O 1
ATOM 2886 N N . LEU A 1 365 ? 160.311 133.118 150.231 0.00 0.00 815 LEU A N 1
ATOM 2887 C CA . LEU A 1 365 ? 160.743 131.738 149.868 0.00 0.00 815 LEU A CA 1
ATOM 2888 C C . LEU A 1 365 ? 161.476 131.137 151.076 0.00 0.00 815 LEU A C 1
ATOM 2889 O O . LEU A 1 365 ? 162.005 131.924 151.885 0.00 0.00 815 LEU A O 1
ATOM 2894 N N . LYS A 1 366 ? 161.506 129.804 151.193 0.00 0.00 816 LYS A N 1
ATOM 2895 C CA . LYS A 1 366 ? 162.220 129.125 152.313 0.00 0.00 816 LYS A CA 1
ATOM 2896 C C . LYS A 1 366 ? 163.717 129.080 151.995 0.00 0.00 816 LYS A C 1
ATOM 2897 O O . LYS A 1 366 ? 164.416 128.252 152.612 0.00 0.00 816 LYS A O 1
ATOM 2903 N N . LYS A 1 367 ? 164.191 129.946 151.096 0.00 0.00 817 LYS A N 1
ATOM 2904 C CA . LYS A 1 367 ? 165.572 129.960 150.659 0.00 0.00 817 LYS A CA 1
ATOM 2905 C C . LYS A 1 367 ? 165.995 131.403 150.466 0.00 0.00 817 LYS A C 1
ATOM 2906 O O . LYS A 1 367 ? 165.165 132.263 150.285 0.00 0.00 817 LYS A O 1
ATOM 2912 N N . GLY A 1 368 ? 167.326 131.606 150.381 0.00 0.00 818 GLY A N 1
ATOM 2913 C CA . GLY A 1 368 ? 167.860 132.919 150.193 0.00 0.00 818 GLY A CA 1
ATOM 2914 C C . GLY A 1 368 ? 167.812 133.344 148.821 0.00 0.00 818 GLY A C 1
ATOM 2915 O O . GLY A 1 368 ? 167.143 132.817 147.943 0.00 0.00 818 GLY A O 1
ATOM 2916 N N . CYS A 1 369 ? 168.575 134.382 148.490 0.00 0.00 819 CYS A N 1
ATOM 2917 C CA . CYS A 1 369 ? 168.708 134.876 147.136 0.00 0.00 819 CYS A CA 1
ATOM 2918 C C . CYS A 1 369 ? 169.923 135.679 147.141 0.00 0.00 819 CYS A C 1
ATOM 2919 O O . CYS A 1 369 ? 170.426 136.091 148.203 0.00 0.00 819 CYS A O 1
ATOM 2922 N N . GLY A 1 370 ? 170.391 136.108 145.921 0.00 0.00 820 GLY A N 1
ATOM 2923 C CA . GLY A 1 370 ? 171.506 136.903 145.737 0.00 0.00 820 GLY A CA 1
ATOM 2924 C C . GLY A 1 370 ? 171.307 137.696 144.494 0.00 0.00 820 GLY A C 1
ATOM 2925 O O . GLY A 1 370 ? 171.337 137.095 143.405 0.00 0.00 820 GLY A O 1
ATOM 2926 N N . TYR A 1 371 ? 171.231 139.042 144.676 0.00 0.00 821 TYR A N 1
ATOM 2927 C CA . TYR A 1 371 ? 171.199 140.014 143.664 0.00 0.00 821 TYR A CA 1
ATOM 2928 C C . TYR A 1 371 ? 172.420 140.084 142.882 0.00 0.00 821 TYR A C 1
ATOM 2929 O O . TYR A 1 371 ? 172.364 140.232 141.665 0.00 0.00 821 TYR A O 1
ATOM 2938 N N . HIS A 1 372 ? 173.592 139.967 143.631 0.00 0.00 822 HIS A N 1
ATOM 2939 C CA . HIS A 1 372 ? 174.900 140.092 143.068 0.00 0.00 822 HIS A CA 1
ATOM 2940 C C . HIS A 1 372 ? 175.116 138.898 142.188 0.00 0.00 822 HIS A C 1
ATOM 2941 O O . HIS A 1 372 ? 175.646 139.005 141.091 0.00 0.00 822 HIS A O 1
ATOM 2948 N N . LEU A 1 373 ? 174.681 137.670 142.593 0.00 0.00 823 LEU A N 1
ATOM 2949 C CA . LEU A 1 373 ? 174.787 136.487 141.688 0.00 0.00 823 LEU A CA 1
ATOM 2950 C C . LEU A 1 373 ? 174.024 136.508 140.358 0.00 0.00 823 LEU A C 1
ATOM 2951 O O . LEU A 1 373 ? 174.590 136.148 139.321 0.00 0.00 823 LEU A O 1
ATOM 2956 N N . ASP A 1 374 ? 172.759 136.949 140.417 0.00 0.00 824 ASP A N 1
ATOM 2957 C CA . ASP A 1 374 ? 171.849 137.299 139.354 0.00 0.00 824 ASP A CA 1
ATOM 2958 C C . ASP A 1 374 ? 172.453 138.321 138.421 0.00 0.00 824 ASP A C 1
ATOM 2959 O O . ASP A 1 374 ? 172.577 138.082 137.175 0.00 0.00 824 ASP A O 1
ATOM 2964 N N . LEU A 1 375 ? 173.032 139.495 138.898 0.00 0.00 825 LEU A N 1
ATOM 2965 C CA . LEU A 1 375 ? 173.678 140.405 137.989 0.00 0.00 825 LEU A CA 1
ATOM 2966 C C . LEU A 1 375 ? 174.887 139.824 137.368 0.00 0.00 825 LEU A C 1
ATOM 2967 O O . LEU A 1 375 ? 175.132 140.124 136.206 0.00 0.00 825 LEU A O 1
ATOM 2972 N N . LEU A 1 376 ? 175.686 139.019 138.101 0.00 0.00 826 LEU A N 1
ATOM 2973 C CA . LEU A 1 376 ? 176.874 138.405 137.680 0.00 0.00 826 LEU A CA 1
ATOM 2974 C C . LEU A 1 376 ? 176.650 137.436 136.592 0.00 0.00 826 LEU A C 1
ATOM 2975 O O . LEU A 1 376 ? 177.358 137.500 135.581 0.00 0.00 826 LEU A O 1
ATOM 2980 N N . VAL A 1 377 ? 175.611 136.525 136.694 0.00 0.00 827 VAL A N 1
ATOM 2981 C CA . VAL A 1 377 ? 175.301 135.575 135.670 0.00 0.00 827 VAL A CA 1
ATOM 2982 C C . VAL A 1 377 ? 174.680 136.356 134.430 0.00 0.00 827 VAL A C 1
ATOM 2983 O O . VAL A 1 377 ? 175.015 136.058 133.296 0.00 0.00 827 VAL A O 1
ATOM 2987 N N . VAL A 1 378 ? 173.922 137.350 134.677 0.00 0.00 828 VAL A N 1
ATOM 2988 C CA . VAL A 1 378 ? 173.454 138.233 133.599 0.00 0.00 828 VAL A CA 1
ATOM 2989 C C . VAL A 1 378 ? 174.630 138.917 132.857 0.00 0.00 828 VAL A C 1
ATOM 2990 O O . VAL A 1 378 ? 174.543 139.002 131.616 0.00 0.00 828 VAL A O 1
ATOM 2994 N N . ALA A 1 379 ? 175.687 139.326 133.555 0.00 0.00 829 ALA A N 1
ATOM 2995 C CA . ALA A 1 379 ? 176.821 139.960 132.988 0.00 0.00 829 ALA A CA 1
ATOM 2996 C C . ALA A 1 379 ? 177.650 138.934 132.105 0.00 0.00 829 ALA A C 1
ATOM 2997 O O . ALA A 1 379 ? 178.035 139.298 130.980 0.00 0.00 829 ALA A O 1
ATOM 2999 N N . ILE A 1 380 ? 177.859 137.720 132.558 0.00 0.00 830 ILE A N 1
ATOM 3000 C CA . ILE A 1 380 ? 178.519 136.704 131.788 0.00 0.00 830 ILE A CA 1
ATOM 3001 C C . ILE A 1 380 ? 177.686 136.382 130.529 0.00 0.00 830 ILE A C 1
ATOM 3002 O O . ILE A 1 380 ? 178.194 136.077 129.474 0.00 0.00 830 ILE A O 1
ATOM 3007 N N . MET A 1 381 ? 176.336 136.294 130.788 0.00 0.00 831 MET A N 1
ATOM 3008 C CA . MET A 1 381 ? 175.472 135.803 129.706 0.00 0.00 831 MET A CA 1
ATOM 3009 C C . MET A 1 381 ? 175.360 136.884 128.625 0.00 0.00 831 MET A C 1
ATOM 3010 O O . MET A 1 381 ? 175.301 136.521 127.460 0.00 0.00 831 MET A O 1
ATOM 3015 N N . LEU A 1 382 ? 175.383 138.202 128.985 0.00 0.00 832 LEU A N 1
ATOM 3016 C CA . LEU A 1 382 ? 175.479 139.385 128.150 0.00 0.00 832 LEU A CA 1
ATOM 3017 C C . LEU A 1 382 ? 176.742 139.437 127.298 0.00 0.00 832 LEU A C 1
ATOM 3018 O O . LEU A 1 382 ? 176.636 139.676 126.109 0.00 0.00 832 LEU A O 1
ATOM 3023 N N . GLY A 1 383 ? 177.921 139.161 127.877 0.00 0.00 833 GLY A N 1
ATOM 3024 C CA . GLY A 1 383 ? 179.179 139.045 127.075 0.00 0.00 833 GLY A CA 1
ATOM 3025 C C . GLY A 1 383 ? 179.169 137.889 126.085 0.00 0.00 833 GLY A C 1
ATOM 3026 O O . GLY A 1 383 ? 179.498 138.033 124.949 0.00 0.00 833 GLY A O 1
ATOM 3027 N N . VAL A 1 384 ? 178.749 136.660 126.526 0.00 0.00 834 VAL A N 1
ATOM 3028 C CA . VAL A 1 384 ? 178.797 135.525 125.602 0.00 0.00 834 VAL A CA 1
ATOM 3029 C C . VAL A 1 384 ? 177.798 135.642 124.465 0.00 0.00 834 VAL A C 1
ATOM 3030 O O . VAL A 1 384 ? 178.115 135.253 123.327 0.00 0.00 834 VAL A O 1
ATOM 3034 N N . CYS A 1 385 ? 176.610 136.193 124.731 0.00 0.00 835 CYS A N 1
ATOM 3035 C CA . CYS A 1 385 ? 175.644 136.482 123.763 0.00 0.00 835 CYS A CA 1
ATOM 3036 C C . CYS A 1 385 ? 176.091 137.499 122.803 0.00 0.00 835 CYS A C 1
ATOM 3037 O O . CYS A 1 385 ? 175.810 137.193 121.667 0.00 0.00 835 CYS A O 1
ATOM 3040 N N . SER A 1 386 ? 176.682 138.561 123.257 0.00 0.00 836 SER A N 1
ATOM 3041 C CA . SER A 1 386 ? 177.316 139.539 122.361 0.00 0.00 836 SER A CA 1
ATOM 3042 C C . SER A 1 386 ? 178.472 139.058 121.557 0.00 0.00 836 SER A C 1
ATOM 3043 O O . SER A 1 386 ? 178.560 139.563 120.444 0.00 0.00 836 SER A O 1
ATOM 3046 N N . LEU A 1 387 ? 179.400 138.141 122.067 0.00 0.00 837 LEU A N 1
ATOM 3047 C CA . LEU A 1 387 ? 180.499 137.651 121.316 0.00 0.00 837 LEU A CA 1
ATOM 3048 C C . LEU A 1 387 ? 180.077 136.727 120.212 0.00 0.00 837 LEU A C 1
ATOM 3049 O O . LEU A 1 387 ? 180.818 136.579 119.255 0.00 0.00 837 LEU A O 1
ATOM 3054 N N . MET A 1 388 ? 178.870 136.094 120.385 0.00 0.00 838 MET A N 1
ATOM 3055 C CA . MET A 1 388 ? 178.317 135.109 119.426 0.00 0.00 838 MET A CA 1
ATOM 3056 C C . MET A 1 388 ? 177.240 135.683 118.497 0.00 0.00 838 MET A C 1
ATOM 3057 O O . MET A 1 388 ? 176.737 135.139 117.497 0.00 0.00 838 MET A O 1
ATOM 3062 N N . GLY A 1 389 ? 176.972 137.035 118.762 0.00 0.00 839 GLY A N 1
ATOM 3063 C CA . GLY A 1 389 ? 176.100 137.839 117.904 0.00 0.00 839 GLY A CA 1
ATOM 3064 C C . GLY A 1 389 ? 174.590 137.576 118.070 0.00 0.00 839 GLY A C 1
ATOM 3065 O O . GLY A 1 389 ? 173.849 137.510 117.043 0.00 0.00 839 GLY A O 1
ATOM 3066 N N . LEU A 1 390 ? 174.168 137.278 119.329 0.00 0.00 840 LEU A N 1
ATOM 3067 C CA . LEU A 1 390 ? 172.800 136.856 119.581 0.00 0.00 840 LEU A CA 1
ATOM 3068 C C . LEU A 1 390 ? 172.043 137.891 120.324 0.00 0.00 840 LEU A C 1
ATOM 3069 O O . LEU A 1 390 ? 172.621 138.753 120.981 0.00 0.00 840 LEU A O 1
ATOM 3074 N N . PRO A 1 391 ? 170.700 137.839 120.330 0.00 0.00 841 PRO A N 1
ATOM 3075 C CA . PRO A 1 391 ? 169.824 138.760 121.079 0.00 0.00 841 PRO A CA 1
ATOM 3076 C C . PRO A 1 391 ? 169.982 138.673 122.575 0.00 0.00 841 PRO A C 1
ATOM 3077 O O . PRO A 1 391 ? 170.253 137.534 123.085 0.00 0.00 841 PRO A O 1
ATOM 3081 N N . TRP A 1 392 ? 169.833 139.829 123.211 0.00 0.00 842 TRP A N 1
ATOM 3082 C CA . TRP A 1 392 ? 169.853 140.021 124.618 0.00 0.00 842 TRP A CA 1
ATOM 3083 C C . TRP A 1 392 ? 168.368 140.039 125.069 0.00 0.00 842 TRP A C 1
ATOM 3084 O O . TRP A 1 392 ? 167.434 140.041 124.239 0.00 0.00 842 TRP A O 1
ATOM 3095 N N . PHE A 1 393 ? 168.251 139.898 126.389 0.00 0.00 843 PHE A N 1
ATOM 3096 C CA . PHE A 1 393 ? 167.002 139.646 127.062 0.00 0.00 843 PHE A CA 1
ATOM 3097 C C . PHE A 1 393 ? 167.140 140.233 128.475 0.00 0.00 843 PHE A C 1
ATOM 3098 O O . PHE A 1 393 ? 168.234 140.249 128.976 0.00 0.00 843 PHE A O 1
ATOM 3106 N N . VAL A 1 394 ? 166.076 140.885 129.035 0.00 0.00 844 VAL A N 1
ATOM 3107 C CA . VAL A 1 394 ? 166.186 141.541 130.330 0.00 0.00 844 VAL A CA 1
ATOM 3108 C C . VAL A 1 394 ? 164.965 141.013 130.986 0.00 0.00 844 VAL A C 1
ATOM 3109 O O . VAL A 1 394 ? 163.993 140.594 130.350 0.00 0.00 844 VAL A O 1
ATOM 3113 N N . ALA A 1 395 ? 164.960 140.947 132.326 0.00 0.00 845 ALA A N 1
ATOM 3114 C CA . ALA A 1 395 ? 163.906 140.349 133.169 0.00 0.00 845 ALA A CA 1
ATOM 3115 C C . ALA A 1 395 ? 162.533 140.932 132.941 0.00 0.00 845 ALA A C 1
ATOM 3116 O O . ALA A 1 395 ? 162.343 142.078 133.264 0.00 0.00 845 ALA A O 1
ATOM 3118 N N . ALA A 1 396 ? 161.556 140.159 132.386 0.00 0.00 846 ALA A N 1
ATOM 3119 C CA . ALA A 1 396 ? 160.170 140.539 132.158 0.00 0.00 846 ALA A CA 1
ATOM 3120 C C . ALA A 1 396 ? 159.430 140.123 133.399 0.00 0.00 846 ALA A C 1
ATOM 3121 O O . ALA A 1 396 ? 159.835 139.167 134.096 0.00 0.00 846 ALA A O 1
ATOM 3123 N N . THR A 1 397 ? 158.357 140.882 133.633 0.00 0.00 847 THR A N 1
ATOM 3124 C CA . THR A 1 397 ? 157.579 140.986 134.836 0.00 0.00 847 THR A CA 1
ATOM 3125 C C . THR A 1 397 ? 156.612 139.862 134.954 0.00 0.00 847 THR A C 1
ATOM 3126 O O . THR A 1 397 ? 156.725 139.008 135.843 0.00 0.00 847 THR A O 1
ATOM 3130 N N . VAL A 1 398 ? 155.647 139.719 134.009 0.00 0.00 848 VAL A N 1
ATOM 3131 C CA . VAL A 1 398 ? 154.617 138.699 134.058 0.00 0.00 848 VAL A CA 1
ATOM 3132 C C . VAL A 1 398 ? 155.163 137.282 133.995 0.00 0.00 848 VAL A C 1
ATOM 3133 O O . VAL A 1 398 ? 154.591 136.423 134.619 0.00 0.00 848 VAL A O 1
ATOM 3137 N N . LEU A 1 399 ? 156.192 137.000 133.164 0.00 0.00 849 LEU A N 1
ATOM 3138 C CA . LEU A 1 399 ? 156.692 135.672 133.009 0.00 0.00 849 LEU A CA 1
ATOM 3139 C C . LEU A 1 399 ? 157.263 135.171 134.356 0.00 0.00 849 LEU A C 1
ATOM 3140 O O . LEU A 1 399 ? 156.932 134.012 134.769 0.00 0.00 849 LEU A O 1
ATOM 3145 N N . SER A 1 400 ? 158.056 136.075 135.006 0.00 0.00 850 SER A N 1
ATOM 3146 C CA . SER A 1 400 ? 158.611 135.709 136.275 0.00 0.00 850 SER A CA 1
ATOM 3147 C C . SER A 1 400 ? 157.588 135.473 137.385 0.00 0.00 850 SER A C 1
ATOM 3148 O O . SER A 1 400 ? 157.630 134.427 138.057 0.00 0.00 850 SER A O 1
ATOM 3151 N N . ILE A 1 401 ? 156.611 136.336 137.479 0.00 0.00 851 ILE A N 1
ATOM 3152 C CA . ILE A 1 401 ? 155.492 136.160 138.392 0.00 0.00 851 ILE A CA 1
ATOM 3153 C C . ILE A 1 401 ? 154.495 135.007 138.106 0.00 0.00 851 ILE A C 1
ATOM 3154 O O . ILE A 1 401 ? 154.088 134.469 139.109 0.00 0.00 851 ILE A O 1
ATOM 3159 N N . THR A 1 402 ? 154.088 134.681 136.846 0.00 0.00 852 THR A N 1
ATOM 3160 C CA . THR A 1 402 ? 153.234 133.608 136.546 0.00 0.00 852 THR A CA 1
ATOM 3161 C C . THR A 1 402 ? 153.990 132.306 136.830 0.00 0.00 852 THR A C 1
ATOM 3162 O O . THR A 1 402 ? 153.342 131.389 137.271 0.00 0.00 852 THR A O 1
ATOM 3166 N N . HIS A 1 403 ? 155.319 132.236 136.610 0.00 0.00 853 HIS A N 1
ATOM 3167 C CA . HIS A 1 403 ? 156.071 131.154 137.144 0.00 0.00 853 HIS A CA 1
ATOM 3168 C C . HIS A 1 403 ? 155.890 130.942 138.645 0.00 0.00 853 HIS A C 1
ATOM 3169 O O . HIS A 1 403 ? 155.512 129.868 139.081 0.00 0.00 853 HIS A O 1
ATOM 3176 N N . VAL A 1 404 ? 156.097 132.067 139.401 0.00 0.00 854 VAL A N 1
ATOM 3177 C CA . VAL A 1 404 ? 156.003 131.902 140.829 0.00 0.00 854 VAL A CA 1
ATOM 3178 C C . VAL A 1 404 ? 154.639 131.418 141.342 0.00 0.00 854 VAL A C 1
ATOM 3179 O O . VAL A 1 404 ? 154.635 130.509 142.179 0.00 0.00 854 VAL A O 1
ATOM 3183 N N . ASN A 1 405 ? 153.498 131.971 140.876 0.00 0.00 855 ASN A N 1
ATOM 3184 C CA . ASN A 1 405 ? 152.205 131.594 141.240 0.00 0.00 855 ASN A CA 1
ATOM 3185 C C . ASN A 1 405 ? 151.772 130.194 140.776 0.00 0.00 855 ASN A C 1
ATOM 3186 O O . ASN A 1 405 ? 151.042 129.466 141.508 0.00 0.00 855 ASN A O 1
ATOM 3191 N N . SER A 1 406 ? 152.277 129.697 139.611 0.00 0.00 856 SER A N 1
ATOM 3192 C CA . SER A 1 406 ? 151.884 128.456 139.054 0.00 0.00 856 SER A CA 1
ATOM 3193 C C . SER A 1 406 ? 152.242 127.272 139.979 0.00 0.00 856 SER A C 1
ATOM 3194 O O . SER A 1 406 ? 151.501 126.326 140.219 0.00 0.00 856 SER A O 1
ATOM 3197 N N . LEU A 1 407 ? 153.368 127.281 140.516 0.00 0.00 857 LEU A N 1
ATOM 3198 C CA . LEU A 1 407 ? 153.829 126.310 141.550 0.00 0.00 857 LEU A CA 1
ATOM 3199 C C . LEU A 1 407 ? 154.013 126.885 142.917 0.00 0.00 857 LEU A C 1
ATOM 3200 O O . LEU A 1 407 ? 154.778 127.835 143.160 0.00 0.00 857 LEU A O 1
ATOM 3205 N N . LYS A 1 408 ? 153.256 126.303 143.890 0.00 0.00 858 LYS A N 1
ATOM 3206 C CA . LYS A 1 408 ? 153.173 126.784 145.285 0.00 0.00 858 LYS A CA 1
ATOM 3207 C C . LYS A 1 408 ? 152.705 125.666 146.058 0.00 0.00 858 LYS A C 1
ATOM 3208 O O . LYS A 1 408 ? 151.652 125.101 145.738 0.00 0.00 858 LYS A O 1
ATOM 3214 N N . LEU A 1 409 ? 153.391 125.428 147.184 0.00 0.00 859 LEU A N 1
ATOM 3215 C CA . LEU A 1 409 ? 152.853 124.470 148.180 0.00 0.00 859 LEU A CA 1
ATOM 3216 C C . LEU A 1 409 ? 151.696 125.022 148.904 0.00 0.00 859 LEU A C 1
ATOM 3217 O O . LEU A 1 409 ? 151.768 126.112 149.388 0.00 0.00 859 LEU A O 1
ATOM 3222 N N . GLU A 1 410 ? 150.669 124.167 149.002 0.00 0.00 860 GLU A N 1
ATOM 3223 C CA . GLU A 1 410 ? 149.443 124.381 149.657 0.00 0.00 860 GLU A CA 1
ATOM 3224 C C . GLU A 1 410 ? 149.015 123.166 150.337 0.00 0.00 860 GLU A C 1
ATOM 3225 O O . GLU A 1 410 ? 149.181 122.071 149.846 0.00 0.00 860 GLU A O 1
ATOM 3231 N N . SER A 1 411 ? 148.576 123.346 151.622 0.00 0.00 861 SER A N 1
ATOM 3232 C CA . SER A 1 411 ? 148.296 122.269 152.561 0.00 0.00 861 SER A CA 1
ATOM 3233 C C . SER A 1 411 ? 147.037 121.514 152.067 0.00 0.00 861 SER A C 1
ATOM 3234 O O . SER A 1 411 ? 146.228 122.064 151.306 0.00 0.00 861 SER A O 1
ATOM 3237 N N . GLU A 1 412 ? 146.917 120.244 152.425 0.00 0.00 862 GLU A N 1
ATOM 3238 C CA . GLU A 1 412 ? 145.879 119.344 152.137 0.00 0.00 862 GLU A CA 1
ATOM 3239 C C . GLU A 1 412 ? 145.215 118.865 153.392 0.00 0.00 862 GLU A C 1
ATOM 3240 O O . GLU A 1 412 ? 144.485 117.865 153.418 0.00 0.00 862 GLU A O 1
ATOM 3246 N N . CYS A 1 413 ? 145.465 119.611 154.490 0.00 0.00 863 CYS A N 1
ATOM 3247 C CA . CYS A 1 413 ? 144.956 119.238 155.805 0.00 0.00 863 CYS A CA 1
ATOM 3248 C C . CYS A 1 413 ? 143.791 120.056 156.037 0.00 0.00 863 CYS A C 1
ATOM 3249 O O . CYS A 1 413 ? 142.972 119.820 156.912 0.00 0.00 863 CYS A O 1
ATOM 3252 N N . SER A 1 414 ? 143.643 121.174 155.253 0.00 0.00 864 SER A N 1
ATOM 3253 C CA . SER A 1 414 ? 142.597 122.111 155.304 0.00 0.00 864 SER A CA 1
ATOM 3254 C C . SER A 1 414 ? 141.219 121.638 155.260 0.00 0.00 864 SER A C 1
ATOM 3255 O O . SER A 1 414 ? 140.923 120.591 154.655 0.00 0.00 864 SER A O 1
ATOM 3258 N N . ALA A 1 415 ? 140.252 122.512 155.739 0.00 0.00 865 ALA A N 1
ATOM 3259 C CA . ALA A 1 415 ? 138.839 122.204 155.633 0.00 0.00 865 ALA A CA 1
ATOM 3260 C C . ALA A 1 415 ? 138.473 122.071 154.120 0.00 0.00 865 ALA A C 1
ATOM 3261 O O . ALA A 1 415 ? 139.115 122.773 153.332 0.00 0.00 865 ALA A O 1
ATOM 3263 N N . PRO A 1 416 ? 137.570 121.191 153.707 0.00 0.00 866 PRO A N 1
ATOM 3264 C CA . PRO A 1 416 ? 137.301 121.022 152.289 0.00 0.00 866 PRO A CA 1
ATOM 3265 C C . PRO A 1 416 ? 136.815 122.326 151.652 0.00 0.00 866 PRO A C 1
ATOM 3266 O O . PRO A 1 416 ? 136.219 123.115 152.389 0.00 0.00 866 PRO A O 1
ATOM 3270 N N . GLY A 1 417 ? 137.162 122.545 150.385 0.00 0.00 867 GLY A N 1
ATOM 3271 C CA . GLY A 1 417 ? 136.750 123.773 149.691 0.00 0.00 867 GLY A CA 1
ATOM 3272 C C . GLY A 1 417 ? 137.470 125.008 150.196 0.00 0.00 867 GLY A C 1
ATOM 3273 O O . GLY A 1 417 ? 138.684 125.113 149.938 0.00 0.00 867 GLY A O 1
ATOM 3274 N N . GLU A 1 418 ? 136.788 125.861 150.964 0.00 0.00 868 GLU A N 1
ATOM 3275 C CA . GLU A 1 418 ? 137.354 127.182 151.361 0.00 0.00 868 GLU A CA 1
ATOM 3276 C C . GLU A 1 418 ? 138.608 127.128 152.241 0.00 0.00 868 GLU A C 1
ATOM 3277 O O . GLU A 1 418 ? 138.700 126.197 153.069 0.00 0.00 868 GLU A O 1
ATOM 3283 N N . GLN A 1 419 ? 139.505 128.113 152.095 0.00 0.00 869 GLN A N 1
ATOM 3284 C CA . GLN A 1 419 ? 140.713 128.251 152.966 0.00 0.00 869 GLN A CA 1
ATOM 3285 C C . GLN A 1 419 ? 141.771 127.165 152.743 0.00 0.00 869 GLN A C 1
ATOM 3286 O O . GLN A 1 419 ? 141.950 126.330 153.650 0.00 0.00 869 GLN A O 1
ATOM 3292 N N . PRO A 1 420 ? 142.477 127.114 151.590 0.00 0.00 870 PRO A N 1
ATOM 3293 C CA . PRO A 1 420 ? 143.607 126.193 151.414 0.00 0.00 870 PRO A CA 1
ATOM 3294 C C . PRO A 1 420 ? 144.843 126.971 151.890 0.00 0.00 870 PRO A C 1
ATOM 3295 O O . PRO A 1 420 ? 145.174 127.959 151.259 0.00 0.00 870 PRO A O 1
ATOM 3299 N N . LYS A 1 421 ? 145.498 126.533 152.973 0.00 0.00 871 LYS A N 1
ATOM 3300 C CA . LYS A 1 421 ? 146.593 127.315 153.516 0.00 0.00 871 LYS A CA 1
ATOM 3301 C C . LYS A 1 421 ? 147.710 127.606 152.550 0.00 0.00 871 LYS A C 1
ATOM 3302 O O . LYS A 1 421 ? 148.112 126.736 151.772 0.00 0.00 871 LYS A O 1
ATOM 3308 N N . PHE A 1 422 ? 148.182 128.876 152.591 0.00 0.00 872 PHE A N 1
ATOM 3309 C CA . PHE A 1 422 ? 149.102 129.440 151.623 0.00 0.00 872 PHE A CA 1
ATOM 3310 C C . PHE A 1 422 ? 150.495 128.686 151.640 0.00 0.00 872 PHE A C 1
ATOM 3311 O O . PHE A 1 422 ? 151.025 128.472 150.577 0.00 0.00 872 PHE A O 1
ATOM 3319 N N . LEU A 1 423 ? 151.041 128.333 152.887 0.00 0.00 873 LEU A N 1
ATOM 3320 C CA . LEU A 1 423 ? 152.258 127.731 153.245 0.00 0.00 873 LEU A CA 1
ATOM 3321 C C . LEU A 1 423 ? 153.442 127.972 152.271 0.00 0.00 873 LEU A C 1
ATOM 3322 O O . LEU A 1 423 ? 153.902 127.167 151.449 0.00 0.00 873 LEU A O 1
ATOM 3327 N N . GLY A 1 424 ? 153.799 129.291 152.200 0.00 0.00 874 GLY A N 1
ATOM 3328 C CA . GLY A 1 424 ? 154.919 129.876 151.468 0.00 0.00 874 GLY A CA 1
ATOM 3329 C C . GLY A 1 424 ? 154.745 129.710 149.950 0.00 0.00 874 GLY A C 1
ATOM 3330 O O . GLY A 1 424 ? 153.611 129.712 149.507 0.00 0.00 874 GLY A O 1
ATOM 3331 N N . ILE A 1 425 ? 155.874 129.561 149.200 0.00 0.00 875 ILE A N 1
ATOM 3332 C CA . ILE A 1 425 ? 155.810 129.287 147.788 0.00 0.00 875 ILE A CA 1
ATOM 3333 C C . ILE A 1 425 ? 156.882 128.262 147.666 0.00 0.00 875 ILE A C 1
ATOM 3334 O O . ILE A 1 425 ? 157.395 127.677 148.649 0.00 0.00 875 ILE A O 1
ATOM 3339 N N . ARG A 1 426 ? 157.262 127.890 146.414 0.00 0.00 876 ARG A N 1
ATOM 3340 C CA . ARG A 1 426 ? 157.977 126.709 145.979 0.00 0.00 876 ARG A CA 1
ATOM 3341 C C . ARG A 1 426 ? 159.091 127.193 145.071 0.00 0.00 876 ARG A C 1
ATOM 3342 O O . ARG A 1 426 ? 158.842 127.888 144.114 0.00 0.00 876 ARG A O 1
ATOM 3350 N N . GLU A 1 427 ? 160.330 126.892 145.441 0.00 0.00 877 GLU A N 1
ATOM 3351 C CA . GLU A 1 427 ? 161.464 127.304 144.630 0.00 0.00 877 GLU A CA 1
ATOM 3352 C C . GLU A 1 427 ? 162.424 126.144 144.435 0.00 0.00 877 GLU A C 1
ATOM 3353 O O . GLU A 1 427 ? 163.576 126.191 144.866 0.00 0.00 877 GLU A O 1
ATOM 3359 N N . GLN A 1 428 ? 161.935 125.099 143.778 0.00 0.00 878 GLN A N 1
ATOM 3360 C CA . GLN A 1 428 ? 162.746 123.929 143.479 0.00 0.00 878 GLN A CA 1
ATOM 3361 C C . GLN A 1 428 ? 163.871 124.286 142.515 0.00 0.00 878 GLN A C 1
ATOM 3362 O O . GLN A 1 428 ? 164.979 123.752 142.618 0.00 0.00 878 GLN A O 1
ATOM 3368 N N . ARG A 1 429 ? 163.569 125.160 141.558 0.00 0.00 879 ARG A N 1
ATOM 3369 C CA . ARG A 1 429 ? 164.549 125.597 140.567 0.00 0.00 879 ARG A CA 1
ATOM 3370 C C . ARG A 1 429 ? 164.879 124.523 139.523 0.00 0.00 879 ARG A C 1
ATOM 3371 O O . ARG A 1 429 ? 165.916 124.591 138.865 0.00 0.00 879 ARG A O 1
ATOM 3379 N N . VAL A 1 430 ? 164.001 123.535 139.368 0.00 0.00 880 VAL A N 1
ATOM 3380 C CA . VAL A 1 430 ? 164.236 122.470 138.408 0.00 0.00 880 VAL A CA 1
ATOM 3381 C C . VAL A 1 430 ? 163.321 122.556 137.192 0.00 0.00 880 VAL A C 1
ATOM 3382 O O . VAL A 1 430 ? 163.432 121.735 136.281 0.00 0.00 880 VAL A O 1
ATOM 3386 N N . THR A 1 431 ? 162.418 123.534 137.159 0.00 0.00 881 THR A N 1
ATOM 3387 C CA . THR A 1 431 ? 161.528 123.617 136.001 0.00 0.00 881 THR A CA 1
ATOM 3388 C C . THR A 1 431 ? 162.092 124.540 134.912 0.00 0.00 881 THR A C 1
ATOM 3389 O O . THR A 1 431 ? 161.866 124.252 133.730 0.00 0.00 881 THR A O 1
ATOM 3393 N N . GLY A 1 432 ? 162.714 125.621 135.315 0.00 0.00 882 GLY A N 1
ATOM 3394 C CA . GLY A 1 432 ? 163.333 126.569 134.498 0.00 0.00 882 GLY A CA 1
ATOM 3395 C C . GLY A 1 432 ? 164.381 125.934 133.623 0.00 0.00 882 GLY A C 1
ATOM 3396 O O . GLY A 1 432 ? 164.429 126.220 132.439 0.00 0.00 882 GLY A O 1
ATOM 3397 N N . LEU A 1 433 ? 165.192 124.989 134.238 0.00 0.00 883 LEU A N 1
ATOM 3398 C CA . LEU A 1 433 ? 166.226 124.212 133.604 0.00 0.00 883 LEU A CA 1
ATOM 3399 C C . LEU A 1 433 ? 165.548 123.362 132.581 0.00 0.00 883 LEU A C 1
ATOM 3400 O O . LEU A 1 433 ? 165.932 123.324 131.429 0.00 0.00 883 LEU A O 1
ATOM 3405 N N . MET A 1 434 ? 164.462 122.615 132.968 0.00 0.00 884 MET A N 1
ATOM 3406 C CA . MET A 1 434 ? 163.794 121.649 132.124 0.00 0.00 884 MET A CA 1
ATOM 3407 C C . MET A 1 434 ? 163.077 122.312 130.944 0.00 0.00 884 MET A C 1
ATOM 3408 O O . MET A 1 434 ? 163.174 121.746 129.837 0.00 0.00 884 MET A O 1
ATOM 3413 N N . ILE A 1 435 ? 162.443 123.451 131.054 0.00 0.00 885 ILE A N 1
ATOM 3414 C CA . ILE A 1 435 ? 161.908 124.221 129.973 0.00 0.00 885 ILE A CA 1
ATOM 3415 C C . ILE A 1 435 ? 162.825 124.536 128.854 0.00 0.00 885 ILE A C 1
ATOM 3416 O O . ILE A 1 435 ? 162.588 124.244 127.697 0.00 0.00 885 ILE A O 1
ATOM 3421 N N . PHE A 1 436 ? 163.952 125.155 129.273 0.00 0.00 886 PHE A N 1
ATOM 3422 C CA . PHE A 1 436 ? 164.964 125.762 128.366 0.00 0.00 886 PHE A CA 1
ATOM 3423 C C . PHE A 1 436 ? 165.752 124.550 127.840 0.00 0.00 886 PHE A C 1
ATOM 3424 O O . PHE A 1 436 ? 166.199 124.664 126.692 0.00 0.00 886 PHE A O 1
ATOM 3432 N N . VAL A 1 437 ? 165.919 123.405 128.537 0.00 0.00 887 VAL A N 1
ATOM 3433 C CA . VAL A 1 437 ? 166.459 122.206 127.986 0.00 0.00 887 VAL A CA 1
ATOM 3434 C C . VAL A 1 437 ? 165.648 121.723 126.876 0.00 0.00 887 VAL A C 1
ATOM 3435 O O . VAL A 1 437 ? 166.189 121.385 125.780 0.00 0.00 887 VAL A O 1
ATOM 3439 N N . LEU A 1 438 ? 164.278 121.733 127.001 0.00 0.00 888 LEU A N 1
ATOM 3440 C CA . LEU A 1 438 ? 163.529 121.162 125.880 0.00 0.00 888 LEU A CA 1
ATOM 3441 C C . LEU A 1 438 ? 163.445 122.074 124.635 0.00 0.00 888 LEU A C 1
ATOM 3442 O O . LEU A 1 438 ? 163.606 121.637 123.520 0.00 0.00 888 LEU A O 1
ATOM 3447 N N . MET A 1 439 ? 163.322 123.473 124.779 0.00 0.00 889 MET A N 1
ATOM 3448 C CA . MET A 1 439 ? 163.461 124.371 123.611 0.00 0.00 889 MET A CA 1
ATOM 3449 C C . MET A 1 439 ? 164.825 124.468 123.021 0.00 0.00 889 MET A C 1
ATOM 3450 O O . MET A 1 439 ? 164.868 124.709 121.807 0.00 0.00 889 MET A O 1
ATOM 3455 N N . GLY A 1 440 ? 165.925 124.224 123.794 0.00 0.00 890 GLY A N 1
ATOM 3456 C CA . GLY A 1 440 ? 167.130 124.013 123.162 0.00 0.00 890 GLY A CA 1
ATOM 3457 C C . GLY A 1 440 ? 167.160 122.758 122.251 0.00 0.00 890 GLY A C 1
ATOM 3458 O O . GLY A 1 440 ? 167.622 122.925 121.116 0.00 0.00 890 GLY A O 1
ATOM 3459 N N . CYS A 1 441 ? 166.654 121.621 122.763 0.00 0.00 891 CYS A N 1
ATOM 3460 C CA . CYS A 1 441 ? 166.538 120.445 121.898 0.00 0.00 891 CYS A CA 1
ATOM 3461 C C . CYS A 1 441 ? 165.494 120.546 120.807 0.00 0.00 891 CYS A C 1
ATOM 3462 O O . CYS A 1 441 ? 165.389 119.684 119.905 0.00 0.00 891 CYS A O 1
ATOM 3465 N N . SER A 1 442 ? 164.637 121.602 120.873 0.00 0.00 892 SER A N 1
ATOM 3466 C CA . SER A 1 442 ? 163.467 121.733 120.029 0.00 0.00 892 SER A CA 1
ATOM 3467 C C . SER A 1 442 ? 163.743 122.912 119.147 0.00 0.00 892 SER A C 1
ATOM 3468 O O . SER A 1 442 ? 162.960 123.889 119.021 0.00 0.00 892 SER A O 1
ATOM 3471 N N . VAL A 1 443 ? 164.948 122.867 118.457 0.00 0.00 893 VAL A N 1
ATOM 3472 C CA . VAL A 1 443 ? 165.455 123.877 117.586 0.00 0.00 893 VAL A CA 1
ATOM 3473 C C . VAL A 1 443 ? 165.524 123.157 116.241 0.00 0.00 893 VAL A C 1
ATOM 3474 O O . VAL A 1 443 ? 165.501 123.834 115.216 0.00 0.00 893 VAL A O 1
ATOM 3478 N N . PHE A 1 444 ? 165.515 121.770 116.171 0.00 0.00 894 PHE A N 1
ATOM 3479 C CA . PHE A 1 444 ? 165.596 120.993 114.931 0.00 0.00 894 PHE A CA 1
ATOM 3480 C C . PHE A 1 444 ? 164.309 120.150 115.003 0.00 0.00 894 PHE A C 1
ATOM 3481 O O . PHE A 1 444 ? 164.021 119.388 114.028 0.00 0.00 894 PHE A O 1
ATOM 3489 N N . MET A 1 445 ? 163.431 120.304 116.027 0.00 0.00 895 MET A N 1
ATOM 3490 C CA . MET A 1 445 ? 162.054 119.854 116.028 0.00 0.00 895 MET A CA 1
ATOM 3491 C C . MET A 1 445 ? 161.191 121.049 115.908 0.00 0.00 895 MET A C 1
ATOM 3492 O O . MET A 1 445 ? 161.382 122.042 116.644 0.00 0.00 895 MET A O 1
ATOM 3497 N N . THR A 1 446 ? 160.140 120.982 115.063 0.00 0.00 896 THR A N 1
ATOM 3498 C CA . THR A 1 446 ? 159.145 122.045 114.772 0.00 0.00 896 THR A CA 1
ATOM 3499 C C . THR A 1 446 ? 157.768 121.450 114.805 0.00 0.00 896 THR A C 1
ATOM 3500 O O . THR A 1 446 ? 156.769 122.215 114.944 0.00 0.00 896 THR A O 1
ATOM 3504 N N . ALA A 1 447 ? 157.696 120.033 114.651 0.00 0.00 897 ALA A N 1
ATOM 3505 C CA . ALA A 1 447 ? 156.446 119.315 114.677 0.00 0.00 897 ALA A CA 1
ATOM 3506 C C . ALA A 1 447 ? 155.687 119.523 115.922 0.00 0.00 897 ALA A C 1
ATOM 3507 O O . ALA A 1 447 ? 154.480 119.446 115.883 0.00 0.00 897 ALA A O 1
ATOM 3509 N N . VAL A 1 448 ? 156.395 119.886 117.150 0.00 0.00 898 VAL A N 1
ATOM 3510 C CA . VAL A 1 448 ? 155.617 120.038 118.352 0.00 0.00 898 VAL A CA 1
ATOM 3511 C C . VAL A 1 448 ? 154.595 121.211 118.285 0.00 0.00 898 VAL A C 1
ATOM 3512 O O . VAL A 1 448 ? 153.431 121.108 118.688 0.00 0.00 898 VAL A O 1
ATOM 3516 N N . LEU A 1 449 ? 154.982 122.401 117.772 0.00 0.00 899 LEU A N 1
ATOM 3517 C CA . LEU A 1 449 ? 154.215 123.588 117.936 0.00 0.00 899 LEU A CA 1
ATOM 3518 C C . LEU A 1 449 ? 153.526 124.141 116.667 0.00 0.00 899 LEU A C 1
ATOM 3519 O O . LEU A 1 449 ? 152.948 125.271 116.681 0.00 0.00 899 LEU A O 1
ATOM 3524 N N . LYS A 1 450 ? 153.666 123.391 115.568 0.00 0.00 900 LYS A N 1
ATOM 3525 C CA . LYS A 1 450 ? 152.994 123.579 114.338 0.00 0.00 900 LYS A CA 1
ATOM 3526 C C . LYS A 1 450 ? 151.555 123.285 114.318 0.00 0.00 900 LYS A C 1
ATOM 3527 O O . LYS A 1 450 ? 150.851 123.697 113.431 0.00 0.00 900 LYS A O 1
ATOM 3533 N N . PHE A 1 451 ? 151.071 122.528 115.366 0.00 0.00 901 PHE A N 1
ATOM 3534 C CA . PHE A 1 451 ? 149.740 122.159 115.576 0.00 0.00 901 PHE A CA 1
ATOM 3535 C C . PHE A 1 451 ? 149.115 122.982 116.704 0.00 0.00 901 PHE A C 1
ATOM 3536 O O . PHE A 1 451 ? 147.961 122.798 116.982 0.00 0.00 901 PHE A O 1
ATOM 3544 N N . ILE A 1 452 ? 149.814 123.988 117.288 0.00 0.00 902 ILE A N 1
ATOM 3545 C CA . ILE A 1 452 ? 149.256 124.900 118.283 0.00 0.00 902 ILE A CA 1
ATOM 3546 C C . ILE A 1 452 ? 149.232 126.228 117.589 0.00 0.00 902 ILE A C 1
ATOM 3547 O O . ILE A 1 452 ? 150.251 126.860 117.225 0.00 0.00 902 ILE A O 1
ATOM 3552 N N . PRO A 1 453 ? 148.057 126.756 117.303 0.00 0.00 903 PRO A N 1
ATOM 3553 C CA . PRO A 1 453 ? 147.907 128.077 116.676 0.00 0.00 903 PRO A CA 1
ATOM 3554 C C . PRO A 1 453 ? 148.295 129.212 117.603 0.00 0.00 903 PRO A C 1
ATOM 3555 O O . PRO A 1 453 ? 148.379 128.908 118.781 0.00 0.00 903 PRO A O 1
ATOM 3559 N N . MET A 1 454 ? 148.519 130.447 117.162 0.00 0.00 904 MET A N 1
ATOM 3560 C CA . MET A 1 454 ? 148.716 131.492 118.108 0.00 0.00 904 MET A CA 1
ATOM 3561 C C . MET A 1 454 ? 147.536 131.752 119.007 0.00 0.00 904 MET A C 1
ATOM 3562 O O . MET A 1 454 ? 147.919 131.876 120.183 0.00 0.00 904 MET A O 1
ATOM 3567 N N . PRO A 1 455 ? 146.275 131.716 118.564 0.00 0.00 905 PRO A N 1
ATOM 3568 C CA . PRO A 1 455 ? 145.206 132.206 119.447 0.00 0.00 905 PRO A CA 1
ATOM 3569 C C . PRO A 1 455 ? 145.129 131.538 120.805 0.00 0.00 905 PRO A C 1
ATOM 3570 O O . PRO A 1 455 ? 144.865 132.206 121.805 0.00 0.00 905 PRO A O 1
ATOM 3574 N N . VAL A 1 456 ? 145.357 130.241 120.841 0.00 0.00 906 VAL A N 1
ATOM 3575 C CA . VAL A 1 456 ? 145.306 129.475 122.114 0.00 0.00 906 VAL A CA 1
ATOM 3576 C C . VAL A 1 456 ? 146.459 129.967 123.042 0.00 0.00 906 VAL A C 1
ATOM 3577 O O . VAL A 1 456 ? 146.202 130.135 124.256 0.00 0.00 906 VAL A O 1
ATOM 3581 N N . LEU A 1 457 ? 147.678 130.212 122.453 0.00 0.00 907 LEU A N 1
ATOM 3582 C CA . LEU A 1 457 ? 148.822 130.832 123.143 0.00 0.00 907 LEU A CA 1
ATOM 3583 C C . LEU A 1 457 ? 148.527 132.191 123.637 0.00 0.00 907 LEU A C 1
ATOM 3584 O O . LEU A 1 457 ? 148.979 132.495 124.725 0.00 0.00 907 LEU A O 1
ATOM 3589 N N . TYR A 1 458 ? 147.668 132.941 122.897 0.00 0.00 908 TYR A N 1
ATOM 3590 C CA . TYR A 1 458 ? 147.132 134.180 123.320 0.00 0.00 908 TYR A CA 1
ATOM 3591 C C . TYR A 1 458 ? 146.152 134.136 124.477 0.00 0.00 908 TYR A C 1
ATOM 3592 O O . TYR A 1 458 ? 146.057 134.922 125.382 0.00 0.00 908 TYR A O 1
ATOM 3601 N N . GLY A 1 459 ? 145.209 133.132 124.492 0.00 0.00 909 GLY A N 1
ATOM 3602 C CA . GLY A 1 459 ? 144.414 132.929 125.657 0.00 0.00 909 GLY A CA 1
ATOM 3603 C C . GLY A 1 459 ? 145.218 132.585 126.911 0.00 0.00 909 GLY A C 1
ATOM 3604 O O . GLY A 1 459 ? 144.889 133.110 127.933 0.00 0.00 909 GLY A O 1
ATOM 3605 N N . VAL A 1 460 ? 146.325 131.788 126.753 0.00 0.00 910 VAL A N 1
ATOM 3606 C CA . VAL A 1 460 ? 147.347 131.508 127.831 0.00 0.00 910 VAL A CA 1
ATOM 3607 C C . VAL A 1 460 ? 147.959 132.798 128.305 0.00 0.00 910 VAL A C 1
ATOM 3608 O O . VAL A 1 460 ? 148.117 133.071 129.489 0.00 0.00 910 VAL A O 1
ATOM 3612 N N . PHE A 1 461 ? 148.316 133.650 127.299 0.00 0.00 911 PHE A N 1
ATOM 3613 C CA . PHE A 1 461 ? 148.811 134.988 127.624 0.00 0.00 911 PHE A CA 1
ATOM 3614 C C . PHE A 1 461 ? 147.805 135.826 128.437 0.00 0.00 911 PHE A C 1
ATOM 3615 O O . PHE A 1 461 ? 148.183 136.517 129.375 0.00 0.00 911 PHE A O 1
ATOM 3623 N N . LEU A 1 462 ? 146.477 135.836 128.149 0.00 0.00 912 LEU A N 1
ATOM 3624 C CA . LEU A 1 462 ? 145.524 136.588 128.873 0.00 0.00 912 LEU A CA 1
ATOM 3625 C C . LEU A 1 462 ? 145.334 136.070 130.261 0.00 0.00 912 LEU A C 1
ATOM 3626 O O . LEU A 1 462 ? 145.181 136.829 131.239 0.00 0.00 912 LEU A O 1
ATOM 3631 N N . TYR A 1 463 ? 145.338 134.693 130.421 0.00 0.00 913 TYR A N 1
ATOM 3632 C CA . TYR A 1 463 ? 145.372 134.135 131.752 0.00 0.00 913 TYR A CA 1
ATOM 3633 C C . TYR A 1 463 ? 146.637 134.551 132.567 0.00 0.00 913 TYR A C 1
ATOM 3634 O O . TYR A 1 463 ? 146.545 134.937 133.755 0.00 0.00 913 TYR A O 1
ATOM 3643 N N . MET A 1 464 ? 147.814 134.536 131.934 0.00 0.00 914 MET A N 1
ATOM 3644 C CA . MET A 1 464 ? 149.052 134.996 132.548 0.00 0.00 914 MET A CA 1
ATOM 3645 C C . MET A 1 464 ? 148.913 136.382 133.030 0.00 0.00 914 MET A C 1
ATOM 3646 O O . MET A 1 464 ? 149.147 136.526 134.214 0.00 0.00 914 MET A O 1
ATOM 3651 N N . GLY A 1 465 ? 148.455 137.349 132.259 0.00 0.00 915 GLY A N 1
ATOM 3652 C CA . GLY A 1 465 ? 148.271 138.683 132.629 0.00 0.00 915 GLY A CA 1
ATOM 3653 C C . GLY A 1 465 ? 147.330 138.939 133.734 0.00 0.00 915 GLY A C 1
ATOM 3654 O O . GLY A 1 465 ? 147.698 139.688 134.667 0.00 0.00 915 GLY A O 1
ATOM 3655 N N . VAL A 1 466 ? 146.142 138.289 133.736 0.00 0.00 916 VAL A N 1
ATOM 3656 C CA . VAL A 1 466 ? 145.150 138.494 134.768 0.00 0.00 916 VAL A CA 1
ATOM 3657 C C . VAL A 1 466 ? 145.627 137.905 136.100 0.00 0.00 916 VAL A C 1
ATOM 3658 O O . VAL A 1 466 ? 145.398 138.490 137.161 0.00 0.00 916 VAL A O 1
ATOM 3662 N N . SER A 1 467 ? 146.206 136.681 136.156 0.00 0.00 917 SER A N 1
ATOM 3663 C CA . SER A 1 467 ? 146.511 135.981 137.393 0.00 0.00 917 SER A CA 1
ATOM 3664 C C . SER A 1 467 ? 147.702 136.497 138.006 0.00 0.00 917 SER A C 1
ATOM 3665 O O . SER A 1 467 ? 147.973 136.162 139.160 0.00 0.00 917 SER A O 1
ATOM 3668 N N . SER A 1 468 ? 148.550 137.229 137.251 0.00 0.00 918 SER A N 1
ATOM 3669 C CA . SER A 1 468 ? 149.863 137.632 137.717 0.00 0.00 918 SER A CA 1
ATOM 3670 C C . SER A 1 468 ? 149.941 138.691 138.834 0.00 0.00 918 SER A C 1
ATOM 3671 O O . SER A 1 468 ? 150.820 138.673 139.693 0.00 0.00 918 SER A O 1
ATOM 3674 N N . LEU A 1 469 ? 149.007 139.645 138.728 0.00 0.00 919 LEU A N 1
ATOM 3675 C CA . LEU A 1 469 ? 148.823 140.857 139.492 0.00 0.00 919 LEU A CA 1
ATOM 3676 C C . LEU A 1 469 ? 148.092 140.539 140.794 0.00 0.00 919 LEU A C 1
ATOM 3677 O O . LEU A 1 469 ? 147.567 141.451 141.497 0.00 0.00 919 LEU A O 1
ATOM 3682 N N . GLN A 1 470 ? 148.179 139.261 141.292 0.00 0.00 920 GLN A N 1
ATOM 3683 C CA . GLN A 1 470 ? 147.679 138.809 142.614 0.00 0.00 920 GLN A CA 1
ATOM 3684 C C . GLN A 1 470 ? 148.345 139.533 143.745 0.00 0.00 920 GLN A C 1
ATOM 3685 O O . GLN A 1 470 ? 147.682 139.811 144.766 0.00 0.00 920 GLN A O 1
ATOM 3691 N N . GLY A 1 471 ? 149.654 139.621 143.743 0.00 0.00 921 GLY A N 1
ATOM 3692 C CA . GLY A 1 471 ? 150.552 139.921 144.879 0.00 0.00 921 GLY A CA 1
ATOM 3693 C C . GLY A 1 471 ? 150.642 141.437 144.935 0.00 0.00 921 GLY A C 1
ATOM 3694 O O . GLY A 1 471 ? 151.063 141.952 145.997 0.00 0.00 921 GLY A O 1
ATOM 3695 N N . ILE A 1 472 ? 150.265 142.211 143.880 0.00 0.00 922 ILE A N 1
ATOM 3696 C CA . ILE A 1 472 ? 150.492 143.625 143.835 0.00 0.00 922 ILE A CA 1
ATOM 3697 C C . ILE A 1 472 ? 149.439 144.258 144.687 0.00 0.00 922 ILE A C 1
ATOM 3698 O O . ILE A 1 472 ? 148.239 144.187 144.453 0.00 0.00 922 ILE A O 1
ATOM 3703 N N . GLN A 1 473 ? 149.912 144.837 145.790 0.00 0.00 923 GLN A N 1
ATOM 3704 C CA . GLN A 1 473 ? 149.049 145.513 146.762 0.00 0.00 923 GLN A CA 1
ATOM 3705 C C . GLN A 1 473 ? 148.347 146.754 146.212 0.00 0.00 923 GLN A C 1
ATOM 3706 O O . GLN A 1 473 ? 147.163 146.971 146.466 0.00 0.00 923 GLN A O 1
ATOM 3712 N N . PHE A 1 474 ? 149.085 147.564 145.458 0.00 0.00 924 PHE A N 1
ATOM 3713 C CA . PHE A 1 474 ? 148.562 148.711 144.894 0.00 0.00 924 PHE A CA 1
ATOM 3714 C C . PHE A 1 474 ? 147.335 148.400 144.027 0.00 0.00 924 PHE A C 1
ATOM 3715 O O . PHE A 1 474 ? 146.307 148.958 144.284 0.00 0.00 924 PHE A O 1
ATOM 3723 N N . PHE A 1 475 ? 147.444 147.504 143.058 0.00 0.00 925 PHE A N 1
ATOM 3724 C CA . PHE A 1 475 ? 146.321 147.232 142.136 0.00 0.00 925 PHE A CA 1
ATOM 3725 C C . PHE A 1 475 ? 145.033 146.808 142.926 0.00 0.00 925 PHE A C 1
ATOM 3726 O O . PHE A 1 475 ? 143.997 147.308 142.503 0.00 0.00 925 PHE A O 1
ATOM 3734 N N . ASP A 1 476 ? 145.171 146.018 143.987 0.00 0.00 926 ASP A N 1
ATOM 3735 C CA . ASP A 1 476 ? 144.108 145.686 144.946 0.00 0.00 926 ASP A CA 1
ATOM 3736 C C . ASP A 1 476 ? 143.383 146.906 145.495 0.00 0.00 926 ASP A C 1
ATOM 3737 O O . ASP A 1 476 ? 142.170 147.044 145.497 0.00 0.00 926 ASP A O 1
ATOM 3742 N N . ARG A 1 477 ? 144.198 147.847 145.960 0.00 0.00 927 ARG A N 1
ATOM 3743 C CA . ARG A 1 477 ? 143.704 149.108 146.502 0.00 0.00 927 ARG A CA 1
ATOM 3744 C C . ARG A 1 477 ? 142.984 149.970 145.458 0.00 0.00 927 ARG A C 1
ATOM 3745 O O . ARG A 1 477 ? 141.959 150.583 145.755 0.00 0.00 927 ARG A O 1
ATOM 3753 N N . LEU A 1 478 ? 143.522 150.015 144.240 0.00 0.00 928 LEU A N 1
ATOM 3754 C CA . LEU A 1 478 ? 142.933 150.826 143.174 0.00 0.00 928 LEU A CA 1
ATOM 3755 C C . LEU A 1 478 ? 141.490 150.359 142.961 0.00 0.00 928 LEU A C 1
ATOM 3756 O O . LEU A 1 478 ? 140.532 151.123 142.814 0.00 0.00 928 LEU A O 1
ATOM 3761 N N . LYS A 1 479 ? 141.347 149.026 143.046 0.00 0.00 929 LYS A N 1
ATOM 3762 C CA . LYS A 1 479 ? 140.075 148.323 142.999 0.00 0.00 929 LYS A CA 1
ATOM 3763 C C . LYS A 1 479 ? 139.218 148.365 144.249 0.00 0.00 929 LYS A C 1
ATOM 3764 O O . LYS A 1 479 ? 138.144 147.758 144.292 0.00 0.00 929 LYS A O 1
ATOM 3770 N N . LEU A 1 480 ? 139.682 149.184 145.318 0.00 0.00 930 LEU A N 1
ATOM 3771 C CA . LEU A 1 480 ? 138.929 149.308 146.565 0.00 0.00 930 LEU A CA 1
ATOM 3772 C C . LEU A 1 480 ? 138.560 150.716 146.793 0.00 0.00 930 LEU A C 1
ATOM 3773 O O . LEU A 1 480 ? 137.927 151.128 147.721 0.00 0.00 930 LEU A O 1
ATOM 3778 N N . PHE A 1 481 ? 138.821 151.636 145.885 0.00 0.00 931 PHE A N 1
ATOM 3779 C CA . PHE A 1 481 ? 138.476 153.062 146.004 0.00 0.00 931 PHE A CA 1
ATOM 3780 C C . PHE A 1 481 ? 136.948 153.161 145.832 0.00 0.00 931 PHE A C 1
ATOM 3781 O O . PHE A 1 481 ? 136.357 154.065 146.424 0.00 0.00 931 PHE A O 1
ATOM 3789 N N . GLY A 1 482 ? 136.299 152.249 145.029 0.00 0.00 932 GLY A N 1
ATOM 3790 C CA . GLY A 1 482 ? 134.887 152.208 144.825 0.00 0.00 932 GLY A CA 1
ATOM 3791 C C . GLY A 1 482 ? 134.189 151.650 145.974 0.00 0.00 932 GLY A C 1
ATOM 3792 O O . GLY A 1 482 ? 132.977 151.861 146.156 0.00 0.00 932 GLY A O 1
ATOM 3793 N N . MET A 1 483 ? 134.885 150.789 146.706 0.00 0.00 933 MET A N 1
ATOM 3794 C CA . MET A 1 483 ? 134.263 150.135 147.838 0.00 0.00 933 MET A CA 1
ATOM 3795 C C . MET A 1 483 ? 134.081 151.124 148.965 0.00 0.00 933 MET A C 1
ATOM 3796 O O . MET A 1 483 ? 135.027 151.805 149.361 0.00 0.00 933 MET A O 1
ATOM 3801 N N . PRO A 1 484 ? 132.857 151.208 149.490 0.00 0.00 934 PRO A N 1
ATOM 3802 C CA . PRO A 1 484 ? 132.662 152.161 150.636 0.00 0.00 934 PRO A CA 1
ATOM 3803 C C . PRO A 1 484 ? 133.316 151.733 151.892 0.00 0.00 934 PRO A C 1
ATOM 3804 O O . PRO A 1 484 ? 133.941 150.667 151.859 0.00 0.00 934 PRO A O 1
ATOM 3808 N N . ALA A 1 485 ? 133.209 152.495 152.989 0.00 0.00 935 ALA A N 1
ATOM 3809 C CA . ALA A 1 485 ? 133.926 152.165 154.262 0.00 0.00 935 ALA A CA 1
ATOM 3810 C C . ALA A 1 485 ? 133.018 151.495 155.296 0.00 0.00 935 ALA A C 1
ATOM 3811 O O . ALA A 1 485 ? 133.415 151.345 156.431 0.00 0.00 935 ALA A O 1
ATOM 3813 N N . LYS A 1 486 ? 131.763 151.269 154.926 0.00 0.00 936 LYS A N 1
ATOM 3814 C CA . LYS A 1 486 ? 130.821 150.564 155.786 0.00 0.00 936 LYS A CA 1
ATOM 3815 C C . LYS A 1 486 ? 131.158 149.075 155.927 0.00 0.00 936 LYS A C 1
ATOM 3816 O O . LYS A 1 486 ? 131.068 148.500 157.011 0.00 0.00 936 LYS A O 1
ATOM 3822 N N . HIS A 1 487 ? 131.573 148.470 154.819 0.00 0.00 937 HIS A N 1
ATOM 3823 C CA . HIS A 1 487 ? 131.948 147.062 154.799 0.00 0.00 937 HIS A CA 1
ATOM 3824 C C . HIS A 1 487 ? 133.225 146.882 153.985 0.00 0.00 937 HIS A C 1
ATOM 3825 O O . HIS A 1 487 ? 133.462 145.820 153.408 0.00 0.00 937 HIS A O 1
ATOM 3832 N N . GLN A 1 488 ? 134.061 147.908 154.010 0.00 0.00 938 GLN A N 1
ATOM 3833 C CA . GLN A 1 488 ? 135.273 147.918 153.221 0.00 0.00 938 GLN A CA 1
ATOM 3834 C C . GLN A 1 488 ? 136.158 146.755 153.604 0.00 0.00 938 GLN A C 1
ATOM 3835 O O . GLN A 1 488 ? 136.168 146.318 154.755 0.00 0.00 938 GLN A O 1
ATOM 3841 N N . PRO A 1 489 ? 136.913 146.248 152.620 1.00 30.00 939 PRO A N 1
ATOM 3842 C CA . PRO A 1 489 ? 137.842 145.119 152.718 1.00 30.00 939 PRO A CA 1
ATOM 3843 C C . PRO A 1 489 ? 138.959 145.467 153.684 1.00 30.00 939 PRO A C 1
ATOM 3844 O O . PRO A 1 489 ? 139.354 146.631 153.793 1.00 30.00 939 PRO A O 1
ATOM 3848 N N . ASP A 1 490 ? 139.542 144.468 154.329 1.00 30.00 940 ASP A N 1
ATOM 3849 C CA . ASP A 1 490 ? 140.544 144.775 155.336 1.00 30.00 940 ASP A CA 1
ATOM 3850 C C . ASP A 1 490 ? 141.905 145.144 154.764 1.00 30.00 940 ASP A C 1
ATOM 3851 O O . ASP A 1 490 ? 142.832 144.338 154.712 1.00 30.00 940 ASP A O 1
ATOM 3856 N N . PHE A 1 491 ? 142.048 146.456 154.655 1.00 30.00 941 PHE A N 1
ATOM 3857 C CA . PHE A 1 491 ? 143.268 147.135 154.281 1.00 30.00 941 PHE A CA 1
ATOM 3858 C C . PHE A 1 491 ? 143.593 147.921 155.563 1.00 30.00 941 PHE A C 1
ATOM 3859 O O . PHE A 1 491 ? 142.702 148.491 156.196 1.00 30.00 941 PHE A O 1
ATOM 3867 N N . ILE A 1 492 ? 144.868 147.969 155.933 1.00 30.00 942 ILE A N 1
ATOM 3868 C CA . ILE A 1 492 ? 145.327 148.601 157.181 1.00 30.00 942 ILE A CA 1
ATOM 3869 C C . ILE A 1 492 ? 145.100 150.109 157.360 1.00 30.00 942 ILE A C 1
ATOM 3870 O O . ILE A 1 492 ? 145.084 150.616 158.481 1.00 30.00 942 ILE A O 1
ATOM 3875 N N . TYR A 1 493 ? 144.905 150.807 156.255 1.00 30.00 943 TYR A N 1
ATOM 3876 C CA . TYR A 1 493 ? 144.755 152.261 156.216 1.00 30.00 943 TYR A CA 1
ATOM 3877 C C . TYR A 1 493 ? 143.607 152.947 156.993 1.00 30.00 943 TYR A C 1
ATOM 3878 O O . TYR A 1 493 ? 143.776 154.078 157.451 1.00 30.00 943 TYR A O 1
ATOM 3887 N N . LEU A 1 494 ? 142.458 152.294 157.150 0.00 0.00 944 LEU A N 1
ATOM 3888 C CA . LEU A 1 494 ? 141.302 152.938 157.799 0.00 0.00 944 LEU A CA 1
ATOM 3889 C C . LEU A 1 494 ? 141.436 153.449 159.252 0.00 0.00 944 LEU A C 1
ATOM 3890 O O . LEU A 1 494 ? 140.967 154.547 159.552 0.00 0.00 944 LEU A O 1
ATOM 3895 N N . ARG A 1 495 ? 142.059 152.686 160.146 0.00 0.00 945 ARG A N 1
ATOM 3896 C CA . ARG A 1 495 ? 142.228 153.124 161.515 0.00 0.00 945 ARG A CA 1
ATOM 3897 C C . ARG A 1 495 ? 143.635 153.669 161.697 0.00 0.00 945 ARG A C 1
ATOM 3898 O O . ARG A 1 495 ? 143.824 154.671 162.387 0.00 0.00 945 ARG A O 1
ATOM 3906 N N . HIS A 1 496 ? 144.630 153.024 161.089 0.00 0.00 946 HIS A N 1
ATOM 3907 C CA . HIS A 1 496 ? 145.987 153.536 161.260 0.00 0.00 946 HIS A CA 1
ATOM 3908 C C . HIS A 1 496 ? 146.307 154.731 160.364 0.00 0.00 946 HIS A C 1
ATOM 3909 O O . HIS A 1 496 ? 146.954 155.684 160.799 0.00 0.00 946 HIS A O 1
ATOM 3916 N N . VAL A 1 497 ? 145.855 154.679 159.115 0.00 0.00 947 VAL A N 1
ATOM 3917 C CA . VAL A 1 497 ? 146.119 155.760 158.170 0.00 0.00 947 VAL A CA 1
ATOM 3918 C C . VAL A 1 497 ? 144.863 156.239 157.449 0.00 0.00 947 VAL A C 1
ATOM 3919 O O . VAL A 1 497 ? 144.288 155.512 156.640 0.00 0.00 947 VAL A O 1
ATOM 3923 N N . PRO A 1 498 ? 144.446 157.481 157.735 0.00 0.00 948 PRO A N 1
ATOM 3924 C CA . PRO A 1 498 ? 143.308 158.109 157.166 0.00 0.00 948 PRO A CA 1
ATOM 3925 C C . PRO A 1 498 ? 143.187 157.893 155.717 0.00 0.00 948 PRO A C 1
ATOM 3926 O O . PRO A 1 498 ? 144.221 157.771 155.066 0.00 0.00 948 PRO A O 1
ATOM 3930 N N . LEU A 1 499 ? 141.888 157.846 155.208 0.00 0.00 949 LEU A N 1
ATOM 3931 C CA . LEU A 1 499 ? 141.402 157.516 153.899 0.00 0.00 949 LEU A CA 1
ATOM 3932 C C . LEU A 1 499 ? 141.976 158.610 152.958 0.00 0.00 949 LEU A C 1
ATOM 3933 O O . LEU A 1 499 ? 142.325 158.254 151.848 0.00 0.00 949 LEU A O 1
ATOM 3938 N N . ARG A 1 500 ? 142.089 159.847 153.516 0.00 0.00 950 ARG A N 1
ATOM 3939 C CA . ARG A 1 500 ? 142.562 161.015 152.904 0.00 0.00 950 ARG A CA 1
ATOM 3940 C C . ARG A 1 500 ? 144.046 160.846 152.560 0.00 0.00 950 ARG A C 1
ATOM 3941 O O . ARG A 1 500 ? 144.437 161.119 151.449 0.00 0.00 950 ARG A O 1
ATOM 3949 N N . LYS A 1 501 ? 144.848 160.368 153.511 0.00 0.00 951 LYS A N 1
ATOM 3950 C CA . LYS A 1 501 ? 146.281 160.057 153.445 0.00 0.00 951 LYS A CA 1
ATOM 3951 C C . LYS A 1 501 ? 146.612 158.891 152.529 0.00 0.00 951 LYS A C 1
ATOM 3952 O O . LYS A 1 501 ? 147.642 159.110 151.808 0.00 0.00 951 LYS A O 1
ATOM 3958 N N . VAL A 1 502 ? 145.775 157.792 152.518 0.00 0.00 952 VAL A N 1
ATOM 3959 C CA . VAL A 1 502 ? 145.864 156.628 151.645 0.00 0.00 952 VAL A CA 1
ATOM 3960 C C . VAL A 1 502 ? 145.608 157.103 150.230 0.00 0.00 952 VAL A C 1
ATOM 3961 O O . VAL A 1 502 ? 146.319 156.815 149.257 0.00 0.00 952 VAL A O 1
ATOM 3965 N N . HIS A 1 503 ? 144.618 157.878 150.027 0.00 0.00 953 HIS A N 1
ATOM 3966 C CA . HIS A 1 503 ? 144.253 158.487 148.768 0.00 0.00 953 HIS A CA 1
ATOM 3967 C C . HIS A 1 503 ? 145.283 159.416 148.264 0.00 0.00 953 HIS A C 1
ATOM 3968 O O . HIS A 1 503 ? 145.570 159.377 147.025 0.00 0.00 953 HIS A O 1
ATOM 3975 N N . LEU A 1 504 ? 145.903 160.301 149.109 0.00 0.00 954 LEU A N 1
ATOM 3976 C CA . LEU A 1 504 ? 146.920 161.227 148.593 0.00 0.00 954 LEU A CA 1
ATOM 3977 C C . LEU A 1 504 ? 148.167 160.513 148.106 0.00 0.00 954 LEU A C 1
ATOM 3978 O O . LEU A 1 504 ? 148.656 160.707 146.947 0.00 0.00 954 LEU A O 1
ATOM 3983 N N . PHE A 1 505 ? 148.605 159.531 148.890 0.00 0.00 955 PHE A N 1
ATOM 3984 C CA . PHE A 1 505 ? 149.602 158.596 148.500 0.00 0.00 955 PHE A CA 1
ATOM 3985 C C . PHE A 1 505 ? 149.287 157.795 147.234 0.00 0.00 955 PHE A C 1
ATOM 3986 O O . PHE A 1 505 ? 150.187 157.799 146.374 0.00 0.00 955 PHE A O 1
ATOM 3994 N N . THR A 1 506 ? 148.065 157.183 147.091 0.00 0.00 956 THR A N 1
ATOM 3995 C CA . THR A 1 506 ? 147.722 156.438 145.879 0.00 0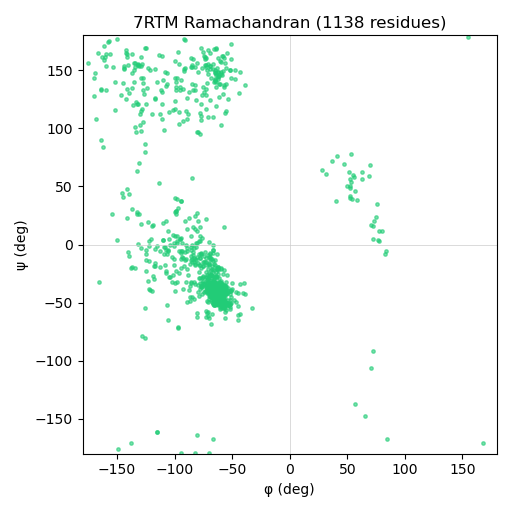.00 956 THR A CA 1
ATOM 3996 C C . THR A 1 506 ? 147.668 157.379 144.664 0.00 0.00 956 THR A C 1
ATOM 3997 O O . THR A 1 506 ? 148.131 156.915 143.618 0.00 0.00 956 THR A O 1
ATOM 4001 N N . LEU A 1 507 ? 147.159 158.611 144.802 0.00 0.00 957 LEU A N 1
ATOM 4002 C CA . LEU A 1 507 ? 147.103 159.578 143.690 0.00 0.00 957 LEU A CA 1
ATOM 4003 C C . LEU A 1 507 ? 148.487 160.009 143.178 0.00 0.00 957 LEU A C 1
ATOM 4004 O O . LEU A 1 507 ? 148.720 160.037 141.970 0.00 0.00 957 LEU A O 1
ATOM 4009 N N . VAL A 1 508 ? 149.399 160.342 144.092 0.00 0.00 958 VAL A N 1
ATOM 4010 C CA . VAL A 1 508 ? 150.776 160.639 143.717 0.00 0.00 958 VAL A CA 1
ATOM 4011 C C . VAL A 1 508 ? 151.478 159.401 143.096 0.00 0.00 958 VAL A C 1
ATOM 4012 O O . VAL A 1 508 ? 152.209 159.579 142.067 0.00 0.00 958 VAL A O 1
ATOM 4016 N N . GLN A 1 509 ? 151.135 158.127 143.613 0.00 0.00 959 GLN A N 1
ATOM 4017 C CA . GLN A 1 509 ? 151.717 156.873 143.062 0.00 0.00 959 GLN A CA 1
ATOM 4018 C C . GLN A 1 509 ? 151.264 156.624 141.646 0.00 0.00 959 GLN A C 1
ATOM 4019 O O . GLN A 1 509 ? 152.036 156.155 140.798 0.00 0.00 959 GLN A O 1
ATOM 4025 N N . LEU A 1 510 ? 149.939 156.897 141.367 0.00 0.00 960 LEU A N 1
ATOM 4026 C CA . LEU A 1 510 ? 149.269 156.812 140.105 0.00 0.00 960 LEU A CA 1
ATOM 4027 C C . LEU A 1 510 ? 149.762 157.840 139.141 0.00 0.00 960 LEU A C 1
ATOM 4028 O O . LEU A 1 510 ? 149.792 157.499 137.972 0.00 0.00 960 LEU A O 1
ATOM 4033 N N . THR A 1 511 ? 150.096 159.076 139.630 0.00 0.00 961 THR A N 1
ATOM 4034 C CA . THR A 1 511 ? 150.607 160.133 138.736 0.00 0.00 961 THR A CA 1
ATOM 4035 C C . THR A 1 511 ? 151.959 159.781 138.266 0.00 0.00 961 THR A C 1
ATOM 4036 O O . THR A 1 511 ? 152.308 159.944 137.116 0.00 0.00 961 THR A O 1
ATOM 4040 N N . CYS A 1 512 ? 152.802 159.221 139.181 0.00 0.00 962 CYS A N 1
ATOM 4041 C CA . CYS A 1 512 ? 154.107 158.756 138.749 0.00 0.00 962 CYS A CA 1
ATOM 4042 C C . CYS A 1 512 ? 153.973 157.482 137.860 0.00 0.00 962 CYS A C 1
ATOM 4043 O O . CYS A 1 512 ? 154.858 157.336 136.925 0.00 0.00 962 CYS A O 1
ATOM 4046 N N . LEU A 1 513 ? 152.932 156.646 138.038 0.00 0.00 963 LEU A N 1
ATOM 4047 C CA . LEU A 1 513 ? 152.602 155.543 137.105 0.00 0.00 963 LEU A CA 1
ATOM 4048 C C . LEU A 1 513 ? 152.244 156.068 135.671 0.00 0.00 963 LEU A C 1
ATOM 4049 O O . LEU A 1 513 ? 152.791 155.611 134.670 0.00 0.00 963 LEU A O 1
ATOM 4054 N N . VAL A 1 514 ? 151.350 157.114 135.683 0.00 0.00 964 VAL A N 1
ATOM 4055 C CA . VAL A 1 514 ? 150.953 157.684 134.371 0.00 0.00 964 VAL A CA 1
ATOM 4056 C C . VAL A 1 514 ? 152.116 158.361 133.656 0.00 0.00 964 VAL A C 1
ATOM 4057 O O . VAL A 1 514 ? 152.201 158.200 132.418 0.00 0.00 964 VAL A O 1
ATOM 4061 N N . LEU A 1 515 ? 153.072 159.032 134.377 0.00 0.00 965 LEU A N 1
ATOM 4062 C CA . LEU A 1 515 ? 154.344 159.566 133.921 0.00 0.00 965 LEU A CA 1
ATOM 4063 C C . LEU A 1 515 ? 155.361 158.476 133.412 0.00 0.00 965 LEU A C 1
ATOM 4064 O O . LEU A 1 515 ? 155.958 158.581 132.328 0.00 0.00 965 LEU A O 1
ATOM 4069 N N . LEU A 1 516 ? 155.477 157.316 134.132 0.00 0.00 966 LEU A N 1
ATOM 4070 C CA . LEU A 1 516 ? 156.261 156.197 133.627 0.00 0.00 966 LEU A CA 1
ATOM 4071 C C . LEU A 1 516 ? 155.670 155.631 132.291 0.00 0.00 966 LEU A C 1
ATOM 4072 O O . LEU A 1 516 ? 156.393 155.299 131.377 0.00 0.00 966 LEU A O 1
ATOM 4077 N N . TRP A 1 517 ? 154.271 155.616 132.299 0.00 0.00 967 TRP A N 1
ATOM 4078 C CA . TRP A 1 517 ? 153.439 155.202 131.143 0.00 0.00 967 TRP A CA 1
ATOM 4079 C C . TRP A 1 517 ? 153.708 156.099 129.926 0.00 0.00 967 TRP A C 1
ATOM 4080 O O . TRP A 1 517 ? 153.817 155.539 128.843 0.00 0.00 967 TRP A O 1
ATOM 4091 N N . VAL A 1 518 ? 153.759 157.411 129.974 0.00 0.00 968 VAL A N 1
ATOM 4092 C CA . VAL A 1 518 ? 153.879 158.243 128.837 0.00 0.00 968 VAL A CA 1
ATOM 4093 C C . VAL A 1 518 ? 155.280 158.144 128.345 0.00 0.00 968 VAL A C 1
ATOM 4094 O O . VAL A 1 518 ? 155.512 158.253 127.151 0.00 0.00 968 VAL A O 1
ATOM 4098 N N . ILE A 1 519 ? 156.270 157.974 129.239 0.00 0.00 969 ILE A N 1
ATOM 4099 C CA . ILE A 1 519 ? 157.685 157.751 129.051 0.00 0.00 969 ILE A CA 1
ATOM 4100 C C . ILE A 1 519 ? 158.004 156.485 128.267 0.00 0.00 969 ILE A C 1
ATOM 4101 O O . ILE A 1 519 ? 158.871 156.522 127.396 0.00 0.00 969 ILE A O 1
ATOM 4106 N N . LYS A 1 520 ? 157.301 155.372 128.560 0.00 0.00 970 LYS A N 1
ATOM 4107 C CA . LYS A 1 520 ? 157.262 154.133 127.811 0.00 0.00 970 LYS A CA 1
ATOM 4108 C C . LYS A 1 520 ? 156.823 154.238 126.361 0.00 0.00 970 LYS A C 1
ATOM 4109 O O . LYS A 1 520 ? 157.359 153.460 125.538 0.00 0.00 970 LYS A O 1
ATOM 4115 N N . ALA A 1 521 ? 155.849 155.159 126.117 0.00 0.00 971 ALA A N 1
ATOM 4116 C CA . ALA A 1 521 ? 155.255 155.457 124.858 0.00 0.00 971 ALA A CA 1
ATOM 4117 C C . ALA A 1 521 ? 155.970 156.444 124.019 0.00 0.00 971 ALA A C 1
ATOM 4118 O O . ALA A 1 521 ? 155.560 156.783 122.866 0.00 0.00 971 ALA A O 1
ATOM 4120 N N . SER A 1 522 ? 157.022 157.013 124.554 0.00 0.00 972 SER A N 1
ATOM 4121 C CA . SER A 1 522 ? 157.847 158.060 123.979 0.00 0.00 972 SER A CA 1
ATOM 4122 C C . SER A 1 522 ? 158.697 157.404 122.953 0.00 0.00 972 SER A C 1
ATOM 4123 O O . SER A 1 522 ? 158.892 156.178 123.008 0.00 0.00 972 SER A O 1
ATOM 4126 N N . PRO A 1 523 ? 159.168 158.073 121.846 0.00 0.00 973 PRO A N 1
ATOM 4127 C CA . PRO A 1 523 ? 159.944 157.367 120.747 0.00 0.00 973 PRO A CA 1
ATOM 4128 C C . PRO A 1 523 ? 161.383 157.202 121.167 0.00 0.00 973 PRO A C 1
ATOM 4129 O O . PRO A 1 523 ? 162.165 157.138 120.233 0.00 0.00 973 PRO A O 1
ATOM 4133 N N . ALA A 1 524 ? 161.718 157.123 122.446 0.00 0.00 974 ALA A N 1
ATOM 4134 C CA . ALA A 1 524 ? 163.011 156.868 122.933 0.00 0.00 974 ALA A CA 1
ATOM 4135 C C . ALA A 1 524 ? 162.842 155.773 123.866 0.00 0.00 974 ALA A C 1
ATOM 4136 O O . ALA A 1 524 ? 163.173 154.643 123.446 0.00 0.00 974 ALA A O 1
ATOM 4138 N N . ALA A 1 525 ? 162.355 155.975 125.138 0.00 0.00 975 ALA A N 1
ATOM 4139 C CA . ALA A 1 525 ? 161.916 154.881 126.008 0.00 0.00 975 ALA A CA 1
ATOM 4140 C C . ALA A 1 525 ? 163.112 154.181 126.602 0.00 0.00 975 ALA A C 1
ATOM 4141 O O . ALA A 1 525 ? 163.046 153.191 127.329 0.00 0.00 975 ALA A O 1
ATOM 4143 N N . ILE A 1 526 ? 164.307 154.781 126.466 0.00 0.00 976 ILE A N 1
ATOM 4144 C CA . ILE A 1 526 ? 165.525 154.495 127.109 0.00 0.00 976 ILE A CA 1
ATOM 4145 C C . ILE A 1 526 ? 165.438 155.020 128.539 0.00 0.00 976 ILE A C 1
ATOM 4146 O O . ILE A 1 526 ? 166.107 154.489 129.439 0.00 0.00 976 ILE A O 1
ATOM 4151 N N . VAL A 1 527 ? 164.645 156.156 128.706 0.00 0.00 977 VAL A N 1
ATOM 4152 C CA . VAL A 1 527 ? 164.486 156.964 129.946 0.00 0.00 977 VAL A CA 1
ATOM 4153 C C . VAL A 1 527 ? 163.707 156.218 131.056 0.00 0.00 977 VAL A C 1
ATOM 4154 O O . VAL A 1 527 ? 163.678 156.682 132.161 0.00 0.00 977 VAL A O 1
ATOM 4158 N N . PHE A 1 528 ? 163.087 154.985 130.791 0.00 0.00 978 PHE A N 1
ATOM 4159 C CA . PHE A 1 528 ? 162.198 154.245 131.672 0.00 0.00 978 PHE A CA 1
ATOM 4160 C C . PHE A 1 528 ? 162.761 153.816 133.013 0.00 0.00 978 PHE A C 1
ATOM 4161 O O . PHE A 1 528 ? 162.124 154.127 134.033 0.00 0.00 978 PHE A O 1
ATOM 4169 N N . PRO A 1 529 ? 163.991 153.292 133.039 0.00 0.00 979 PRO A N 1
ATOM 4170 C CA . PRO A 1 529 ? 164.737 152.949 134.259 0.00 0.00 979 PRO A CA 1
ATOM 4171 C C . PRO A 1 529 ? 165.195 154.139 135.157 0.00 0.00 979 PRO A C 1
ATOM 4172 O O . PRO A 1 529 ? 165.147 154.010 136.380 0.00 0.00 979 PRO A O 1
ATOM 4176 N N . MET A 1 530 ? 165.627 155.258 134.559 0.00 0.00 980 MET A N 1
ATOM 4177 C CA . MET A 1 530 ? 166.214 156.423 135.295 0.00 0.00 980 MET A CA 1
ATOM 4178 C C . MET A 1 530 ? 165.095 157.133 136.065 0.00 0.00 980 MET A C 1
ATOM 4179 O O . MET A 1 530 ? 165.337 157.786 137.080 0.00 0.00 980 MET A O 1
ATOM 4184 N N . MET A 1 531 ? 163.817 156.924 135.624 0.00 0.00 981 MET A N 1
ATOM 4185 C CA . MET A 1 531 ? 162.661 157.479 136.240 0.00 0.00 981 MET A CA 1
ATOM 4186 C C . MET A 1 531 ? 162.578 156.920 137.641 0.00 0.00 981 MET A C 1
ATOM 4187 O O . MET A 1 531 ? 162.031 157.557 138.544 0.00 0.00 981 MET A O 1
ATOM 4192 N N . VAL A 1 532 ? 163.055 155.632 137.852 0.00 0.00 982 VAL A N 1
ATOM 4193 C CA . VAL A 1 532 ? 162.990 154.887 139.121 0.00 0.00 982 VAL A CA 1
ATOM 4194 C C . VAL A 1 532 ? 163.750 155.640 140.228 0.00 0.00 982 VAL A C 1
ATOM 4195 O O . VAL A 1 532 ? 163.356 155.617 141.450 0.00 0.00 982 VAL A O 1
ATOM 4199 N N . LEU A 1 533 ? 164.816 156.330 139.787 0.00 0.00 983 LEU A N 1
ATOM 4200 C CA . LEU A 1 533 ? 165.604 157.253 140.577 0.00 0.00 983 LEU A CA 1
ATOM 4201 C C . LEU A 1 533 ? 164.773 158.365 141.277 0.00 0.00 983 LEU A C 1
ATOM 4202 O O . LEU A 1 533 ? 164.795 158.526 142.488 0.00 0.00 983 LEU A O 1
ATOM 4207 N N . ALA A 1 534 ? 163.934 159.055 140.454 0.00 0.00 984 ALA A N 1
ATOM 4208 C CA . ALA A 1 534 ? 162.949 160.049 140.731 0.00 0.00 984 ALA A CA 1
ATOM 4209 C C . ALA A 1 534 ? 161.861 159.601 141.615 0.00 0.00 984 ALA A C 1
ATOM 4210 O O . ALA A 1 534 ? 161.469 160.301 142.472 0.00 0.00 984 ALA A O 1
ATOM 4212 N N . LEU A 1 535 ? 161.461 158.375 141.449 0.00 0.00 985 LEU A N 1
ATOM 4213 C CA . LEU A 1 535 ? 160.477 157.755 142.360 0.00 0.00 985 LEU A CA 1
ATOM 4214 C C . LEU A 1 535 ? 160.944 157.652 143.811 0.00 0.00 985 LEU A C 1
ATOM 4215 O O . LEU A 1 535 ? 160.121 157.531 144.697 0.00 0.00 985 LEU A O 1
ATOM 4220 N N . VAL A 1 536 ? 162.310 157.684 144.028 0.00 0.00 986 VAL A N 1
ATOM 4221 C CA . VAL A 1 536 ? 162.939 157.763 145.380 0.00 0.00 986 VAL A CA 1
ATOM 4222 C C . VAL A 1 536 ? 163.003 159.129 145.867 0.00 0.00 986 VAL A C 1
ATOM 4223 O O . VAL A 1 536 ? 162.687 159.341 147.031 0.00 0.00 986 VAL A O 1
ATOM 4227 N N . PHE A 1 537 ? 163.467 160.067 144.987 0.00 0.00 987 PHE A N 1
ATOM 4228 C CA . PHE A 1 537 ? 163.607 161.429 145.385 0.00 0.00 987 PHE A CA 1
ATOM 4229 C C . PHE A 1 537 ? 162.296 162.020 145.894 0.00 0.00 987 PHE A C 1
ATOM 4230 O O . PHE A 1 537 ? 162.210 162.561 147.011 0.00 0.00 987 PHE A O 1
ATOM 4238 N N . VAL A 1 538 ? 161.188 161.783 145.074 0.00 0.00 988 VAL A N 1
ATOM 4239 C CA . VAL A 1 538 ? 159.867 162.155 145.379 0.00 0.00 988 VAL A CA 1
ATOM 4240 C C . VAL A 1 538 ? 159.407 161.494 146.700 0.00 0.00 988 VAL A C 1
ATOM 4241 O O . VAL A 1 538 ? 158.692 162.093 147.436 0.00 0.00 988 VAL A O 1
ATOM 4245 N N . ARG A 1 539 ? 159.782 160.221 146.999 0.00 0.00 989 ARG A N 1
ATOM 4246 C CA . ARG A 1 539 ? 159.483 159.440 148.203 0.00 0.00 989 ARG A CA 1
ATOM 4247 C C . ARG A 1 539 ? 159.965 160.192 149.432 0.00 0.00 989 ARG A C 1
ATOM 4248 O O . ARG A 1 539 ? 159.125 160.421 150.349 0.00 0.00 989 ARG A O 1
ATOM 4256 N N . LYS A 1 540 ? 161.222 160.660 149.496 0.00 0.00 990 LYS A N 1
ATOM 4257 C CA . LYS A 1 540 ? 161.833 161.550 150.508 0.00 0.00 990 LYS A CA 1
ATOM 4258 C C . LYS A 1 540 ? 161.175 162.826 150.882 0.00 0.00 990 LYS A C 1
ATOM 4259 O O . LYS A 1 540 ? 161.173 163.113 152.077 0.00 0.00 990 LYS A O 1
ATOM 4265 N N . VAL A 1 541 ? 160.618 163.549 149.900 0.00 0.00 991 VAL A N 1
ATOM 4266 C CA . VAL A 1 541 ? 159.875 164.822 150.082 0.00 0.00 991 VAL A CA 1
ATOM 4267 C C . VAL A 1 541 ? 158.743 164.679 151.042 0.00 0.00 991 VAL A C 1
ATOM 4268 O O . VAL A 1 541 ? 158.477 165.579 151.862 0.00 0.00 991 VAL A O 1
ATOM 4272 N N . MET A 1 542 ? 158.018 163.581 150.936 0.00 0.00 992 MET A N 1
ATOM 4273 C CA . MET A 1 542 ? 156.873 163.230 151.742 0.00 0.00 992 MET A CA 1
ATOM 4274 C C . MET A 1 542 ? 157.226 162.969 153.197 0.00 0.00 992 MET A C 1
ATOM 4275 O O . MET A 1 542 ? 156.317 163.008 154.040 0.00 0.00 992 MET A O 1
ATOM 4280 N N . ASP A 1 543 ? 158.490 162.799 153.583 0.00 0.00 993 ASP A N 1
ATOM 4281 C CA . ASP A 1 543 ? 158.950 162.804 154.899 0.00 0.00 993 ASP A CA 1
ATOM 4282 C C . ASP A 1 543 ? 158.742 164.093 155.605 0.00 0.00 993 ASP A C 1
ATOM 4283 O O . ASP A 1 543 ? 158.699 164.010 156.833 0.00 0.00 993 ASP A O 1
ATOM 4288 N N . LEU A 1 544 ? 158.520 165.244 154.880 0.00 0.00 994 LEU A N 1
ATOM 4289 C CA . LEU A 1 544 ? 158.118 166.407 155.508 0.00 0.00 994 LEU A CA 1
ATOM 4290 C C . LEU A 1 544 ? 156.634 166.755 155.263 0.00 0.00 994 LEU A C 1
ATOM 4291 O O . LEU A 1 544 ? 156.115 167.573 155.998 0.00 0.00 994 LEU A O 1
ATOM 4296 N N . CYS A 1 545 ? 155.964 166.011 154.349 0.00 0.00 995 CYS A N 1
ATOM 4297 C CA . CYS A 1 545 ? 154.584 166.223 153.980 0.00 0.00 995 CYS A CA 1
ATOM 4298 C C . CYS A 1 545 ? 153.672 165.338 154.829 0.00 0.00 995 CYS A C 1
ATOM 4299 O O . CYS A 1 545 ? 152.435 165.562 154.733 0.00 0.00 995 CYS A O 1
ATOM 4302 N N . PHE A 1 546 ? 154.170 164.388 155.594 0.00 0.00 996 PHE A N 1
ATOM 4303 C CA . PHE A 1 546 ? 153.415 163.456 156.316 0.00 0.00 996 PHE A CA 1
ATOM 4304 C C . PHE A 1 546 ? 154.339 162.965 157.368 0.00 0.00 996 PHE A C 1
ATOM 4305 O O . PHE A 1 546 ? 155.543 162.833 157.187 0.00 0.00 996 PHE A O 1
ATOM 4313 N N . SER A 1 547 ? 153.678 162.517 158.503 0.00 0.00 997 SER A N 1
ATOM 4314 C CA . SER A 1 547 ? 154.282 161.771 159.593 0.00 0.00 997 SER A CA 1
ATOM 4315 C C . SER A 1 547 ? 154.783 160.454 159.024 0.00 0.00 997 SER A C 1
ATOM 4316 O O . SER A 1 547 ? 154.171 159.909 158.144 0.00 0.00 997 SER A O 1
ATOM 4319 N N . LYS A 1 548 ? 155.944 159.999 159.515 0.00 0.00 998 LYS A N 1
ATOM 4320 C CA . LYS A 1 548 ? 156.569 158.776 159.045 0.00 0.00 998 LYS A CA 1
ATOM 4321 C C . LYS A 1 548 ? 155.822 157.547 159.495 0.00 0.00 998 LYS A C 1
ATOM 4322 O O . LYS A 1 548 ? 155.911 156.492 158.833 0.00 0.00 998 LYS A O 1
ATOM 4328 N N . ARG A 1 549 ? 155.094 157.629 160.632 0.00 0.00 999 ARG A N 1
ATOM 4329 C CA . ARG A 1 549 ? 154.315 156.487 161.048 0.00 0.00 999 ARG A CA 1
ATOM 4330 C C . ARG A 1 549 ? 153.251 156.210 160.037 0.00 0.00 999 ARG A C 1
ATOM 4331 O O . ARG A 1 549 ? 152.966 155.122 159.688 0.00 0.00 999 ARG A O 1
ATOM 4339 N N . GLU A 1 550 ? 152.514 157.237 159.565 0.00 0.00 1000 GLU A N 1
ATOM 4340 C CA . GLU A 1 550 ? 151.428 157.015 158.614 0.00 0.00 1000 GLU A CA 1
ATOM 4341 C C . GLU A 1 550 ? 151.836 156.491 157.167 0.00 0.00 1000 GLU A C 1
ATOM 4342 O O . GLU A 1 550 ? 150.914 156.356 156.355 0.00 0.00 1000 GLU A O 1
ATOM 4348 N N . LEU A 1 551 ? 153.127 156.272 156.824 0.00 0.00 1001 LEU A N 1
ATOM 4349 C CA . LEU A 1 551 ? 153.558 155.708 155.555 0.00 0.00 1001 LEU A CA 1
ATOM 4350 C C . LEU A 1 551 ? 154.280 154.353 155.756 0.00 0.00 1001 LEU A C 1
ATOM 4351 O O . LEU A 1 551 ? 154.512 153.717 154.738 0.00 0.00 1001 LEU A O 1
ATOM 4356 N N . SER A 1 552 ? 154.532 153.823 156.987 0.00 0.00 1002 SER A N 1
ATOM 4357 C CA . SER A 1 552 ? 155.156 152.539 157.257 0.00 0.00 1002 SER A CA 1
ATOM 4358 C C . SER A 1 552 ? 154.217 151.355 157.233 0.00 0.00 1002 SER A C 1
ATOM 4359 O O . SER A 1 552 ? 154.631 150.315 157.730 0.00 0.00 1002 SER A O 1
ATOM 4362 N N . TRP A 1 553 ? 152.993 151.485 156.685 0.00 0.00 1003 TRP A N 1
ATOM 4363 C CA . TRP A 1 553 ? 151.969 150.531 156.736 0.00 0.00 1003 TRP A CA 1
ATOM 4364 C C . TRP A 1 553 ? 151.758 149.846 155.356 0.00 0.00 1003 TRP A C 1
ATOM 4365 O O . TRP A 1 553 ? 151.286 148.746 155.308 0.00 0.00 1003 TRP A O 1
ATOM 4376 N N . LEU A 1 554 ? 152.145 150.532 154.240 0.00 0.00 1004 LEU A N 1
ATOM 4377 C CA . LEU A 1 554 ? 151.889 150.091 152.883 0.00 0.00 1004 LEU A CA 1
ATOM 4378 C C . LEU A 1 554 ? 153.200 150.040 152.165 0.00 0.00 1004 LEU A C 1
ATOM 4379 O O . LEU A 1 554 ? 153.243 149.604 150.967 0.00 0.00 1004 LEU A O 1
ATOM 4384 N N . ASP A 1 555 ? 154.290 150.549 152.780 0.00 0.00 1005 ASP A N 1
ATOM 4385 C CA . ASP A 1 555 ? 155.569 150.525 152.174 0.00 0.00 1005 ASP A CA 1
ATOM 4386 C C . ASP A 1 555 ? 156.556 149.794 153.094 0.00 0.00 1005 ASP A C 1
ATOM 4387 O O . ASP A 1 555 ? 157.786 149.921 152.891 0.00 0.00 1005 ASP A O 1
ATOM 4392 N N . ASP A 1 556 ? 156.006 148.993 154.032 0.00 0.00 1006 ASP A N 1
ATOM 4393 C CA . ASP A 1 556 ? 156.687 148.100 154.917 0.00 0.00 1006 ASP A CA 1
ATOM 4394 C C . ASP A 1 556 ? 157.374 147.077 154.119 0.00 0.00 1006 ASP A C 1
ATOM 4395 O O . ASP A 1 556 ? 156.790 146.477 153.188 0.00 0.00 1006 ASP A O 1
ATOM 4400 N N . LEU A 1 557 ? 158.512 146.653 154.703 0.00 0.00 1007 LEU A N 1
ATOM 4401 C CA . LEU A 1 557 ? 159.302 145.654 154.079 0.00 0.00 1007 LEU A CA 1
ATOM 4402 C C . LEU A 1 557 ? 159.134 144.381 154.888 0.00 0.00 1007 LEU A C 1
ATOM 4403 O O . LEU A 1 557 ? 159.852 143.383 154.744 0.00 0.00 1007 LEU A O 1
ATOM 4408 N N . MET A 1 558 ? 158.065 144.355 155.634 0.00 0.00 1008 MET A N 1
ATOM 4409 C CA . MET A 1 558 ? 157.623 143.151 156.429 0.00 0.00 1008 MET A CA 1
ATOM 4410 C C . MET A 1 558 ? 156.218 143.095 155.898 0.00 0.00 1008 MET A C 1
ATOM 4411 O O . MET A 1 558 ? 155.684 144.227 155.643 0.00 0.00 1008 MET A O 1
ATOM 4416 N N . PRO A 1 559 ? 155.581 141.945 155.657 0.00 0.00 1009 PRO A N 1
ATOM 4417 C CA . PRO A 1 559 ? 154.326 141.995 154.897 0.00 0.00 1009 PRO A CA 1
ATOM 4418 C C . PRO A 1 559 ? 153.159 142.330 155.754 0.00 0.00 1009 PRO A C 1
ATOM 4419 O O . PRO A 1 559 ? 153.336 142.577 156.962 0.00 0.00 1009 PRO A O 1
ATOM 4423 N N . GLU A 1 560 ? 151.976 142.390 155.167 0.00 0.00 1010 GLU A N 1
ATOM 4424 C CA . GLU A 1 560 ? 150.780 142.651 155.939 0.00 0.00 1010 GLU A CA 1
ATOM 4425 C C . GLU A 1 560 ? 150.585 141.480 156.896 0.00 0.00 1010 GLU A C 1
ATOM 4426 O O . GLU A 1 560 ? 150.144 141.648 158.033 0.00 0.00 1010 GLU A O 1
ATOM 4432 N N . SER A 1 561 ? 150.923 140.290 156.407 0.00 0.00 1011 SER A N 1
ATOM 4433 C CA . SER A 1 561 ? 150.721 139.070 157.119 0.00 0.00 1011 SER A CA 1
ATOM 4434 C C . SER A 1 561 ? 151.244 139.174 158.581 0.00 0.00 1011 SER A C 1
ATOM 4435 O O . SER A 1 561 ? 150.513 138.930 159.568 0.00 0.00 1011 SER A O 1
ATOM 4438 N N . LYS A 1 562 ? 152.456 139.696 158.696 0.00 0.00 1012 LYS A N 1
ATOM 4439 C CA . LYS A 1 562 ? 153.127 139.970 160.000 0.00 0.00 1012 LYS A CA 1
ATOM 4440 C C . LYS A 1 562 ? 152.321 141.007 160.748 0.00 0.00 1012 LYS A C 1
ATOM 4441 O O . LYS A 1 562 ? 152.116 140.824 161.966 0.00 0.00 1012 LYS A O 1
ATOM 4447 N N . LYS A 1 563 ? 151.828 142.115 160.107 0.00 0.00 1013 LYS A N 1
ATOM 4448 C CA . LYS A 1 563 ? 151.101 143.187 160.800 0.00 0.00 1013 LYS A CA 1
ATOM 4449 C C . LYS A 1 563 ? 149.796 142.685 161.309 0.00 0.00 1013 LYS A C 1
ATOM 4450 O O . LYS A 1 563 ? 149.420 143.027 162.409 0.00 0.00 1013 LYS A O 1
ATOM 4456 N N . LYS A 1 564 ? 149.050 141.831 160.584 0.00 0.00 1014 LYS A N 1
ATOM 4457 C CA . LYS A 1 564 ? 147.837 141.146 160.972 0.00 0.00 1014 LYS A CA 1
ATOM 4458 C C . LYS A 1 564 ? 148.076 140.279 162.215 0.00 0.00 1014 LYS A C 1
ATOM 4459 O O . LYS A 1 564 ? 147.299 140.333 163.127 0.00 0.00 1014 LYS A O 1
ATOM 4465 N N . LYS A 1 565 ? 149.195 139.484 162.290 0.00 0.00 1015 LYS A N 1
ATOM 4466 C CA . LYS A 1 565 ? 149.604 138.734 163.456 0.00 0.00 1015 LYS A CA 1
ATOM 4467 C C . LYS A 1 565 ? 149.884 139.559 164.702 0.00 0.00 1015 LYS A C 1
ATOM 4468 O O . LYS A 1 565 ? 149.387 139.097 165.767 0.00 0.00 1015 LYS A O 1
ATOM 4474 N N . LEU A 1 566 ? 150.583 140.734 164.573 0.00 0.00 1016 LEU A N 1
ATOM 4475 C CA . LEU A 1 566 ? 151.013 141.591 165.603 0.00 0.00 1016 LEU A CA 1
ATOM 4476 C C . LEU A 1 566 ? 149.837 142.273 166.193 0.00 0.00 1016 LEU A C 1
ATOM 4477 O O . LEU A 1 566 ? 149.551 142.149 167.391 0.00 0.00 1016 LEU A O 1
ATOM 4482 N N . ASP A 1 567 ? 149.134 142.964 165.301 0.00 0.00 1017 ASP A N 1
ATOM 4483 C CA . ASP A 1 567 ? 148.023 143.785 165.670 0.00 0.00 1017 ASP A CA 1
ATOM 4484 C C . ASP A 1 567 ? 146.780 142.991 166.249 0.00 0.00 1017 ASP A C 1
ATOM 4485 O O . ASP A 1 567 ? 146.079 143.369 167.200 0.00 0.00 1017 ASP A O 1
ATOM 4490 N N . ASP A 1 568 ? 146.571 141.751 165.754 0.00 0.00 1018 ASP A N 1
ATOM 4491 C CA . ASP A 1 568 ? 145.662 140.786 166.416 0.00 0.00 1018 ASP A CA 1
ATOM 4492 C C . ASP A 1 568 ? 146.238 140.264 167.765 0.00 0.00 1018 ASP A C 1
ATOM 4493 O O . ASP A 1 568 ? 145.446 139.940 168.675 0.00 0.00 1018 ASP A O 1
ATOM 4498 N N . ALA A 1 569 ? 147.548 140.055 167.973 0.00 0.00 1019 ALA A N 1
ATOM 4499 C CA . ALA A 1 569 ? 148.033 139.562 169.316 0.00 0.00 1019 ALA A CA 1
ATOM 4500 C C . ALA A 1 569 ? 148.157 140.618 170.378 0.00 0.00 1019 ALA A C 1
ATOM 4501 O O . ALA A 1 569 ? 148.598 140.405 171.480 0.00 0.00 1019 ALA A O 1
ATOM 4503 N N . LYS A 1 570 ? 147.809 141.885 170.047 0.00 0.00 1020 LYS A N 1
ATOM 4504 C CA . LYS A 1 570 ? 147.870 143.085 170.930 0.00 0.00 1020 LYS A CA 1
ATOM 4505 C C . LYS A 1 570 ? 146.433 143.312 171.391 0.00 0.00 1020 LYS A C 1
ATOM 4506 O O . LYS A 1 570 ? 146.304 143.920 172.398 0.00 0.00 1020 LYS A O 1
ATOM 4512 N N . LYS A 1 571 ? 145.445 142.859 170.579 0.00 0.00 1021 LYS A N 1
ATOM 4513 C CA . LYS A 1 571 ? 144.062 143.129 170.924 0.00 0.00 1021 LYS A CA 1
ATOM 4514 C C . LYS A 1 571 ? 143.201 142.031 170.397 0.00 0.00 1021 LYS A C 1
ATOM 4515 O O . LYS A 1 571 ? 143.238 140.877 170.884 0.00 0.00 1021 LYS A O 1
ATOM 4521 N N . LEU B 1 1 ? 83.137 120.850 148.616 0.00 0.00 451 LEU B N 1
ATOM 4522 C CA . LEU B 1 1 ? 81.956 120.355 147.969 0.00 0.00 451 LEU B CA 1
ATOM 4523 C C . LEU B 1 1 ? 81.465 121.388 146.955 0.00 0.00 451 LEU B C 1
ATOM 4524 O O . LEU B 1 1 ? 82.034 122.432 146.640 0.00 0.00 451 LEU B O 1
ATOM 4529 N N . PHE B 1 2 ? 80.202 121.082 146.492 0.00 0.00 452 PHE B N 1
ATOM 4530 C CA . PHE B 1 2 ? 79.415 121.919 145.558 0.00 0.00 452 PHE B CA 1
ATOM 4531 C C . PHE B 1 2 ? 79.030 123.166 146.376 0.00 0.00 452 PHE B C 1
ATOM 4532 O O . PHE B 1 2 ? 78.390 123.149 147.415 0.00 0.00 452 PHE B O 1
ATOM 4540 N N . GLY B 1 3 ? 79.419 124.368 145.807 0.00 0.00 453 GLY B N 1
ATOM 4541 C CA . GLY B 1 3 ? 79.179 125.639 146.360 0.00 0.00 453 GLY B CA 1
ATOM 4542 C C . GLY B 1 3 ? 80.069 125.991 147.542 0.00 0.00 453 GLY B C 1
ATOM 4543 O O . GLY B 1 3 ? 79.617 126.776 148.370 0.00 0.00 453 GLY B O 1
ATOM 4544 N N . GLY B 1 4 ? 81.262 125.337 147.610 0.00 0.00 454 GLY B N 1
ATOM 4545 C CA . GLY B 1 4 ? 82.191 125.512 148.750 0.00 0.00 454 GLY B CA 1
ATOM 4546 C C . GLY B 1 4 ? 83.371 126.150 148.152 0.00 0.00 454 GLY B C 1
ATOM 4547 O O . GLY B 1 4 ? 84.382 126.419 148.783 0.00 0.00 454 GLY B O 1
ATOM 4548 N N . LEU B 1 5 ? 83.370 126.393 146.783 0.00 0.00 455 LEU B N 1
ATOM 4549 C CA . LEU B 1 5 ? 84.467 127.088 146.141 0.00 0.00 455 LEU B CA 1
ATOM 4550 C C . LEU B 1 5 ? 84.404 128.600 146.252 0.00 0.00 455 LEU B C 1
ATOM 4551 O O . LEU B 1 5 ? 85.411 129.311 146.094 0.00 0.00 455 LEU B O 1
ATOM 4556 N N . VAL B 1 6 ? 83.236 129.112 146.678 0.00 0.00 456 VAL B N 1
ATOM 4557 C CA . VAL B 1 6 ? 82.948 130.532 146.940 0.00 0.00 456 VAL B CA 1
ATOM 4558 C C . VAL B 1 6 ? 83.876 131.136 147.961 0.00 0.00 456 VAL B C 1
ATOM 4559 O O . VAL B 1 6 ? 84.251 132.335 147.923 0.00 0.00 456 VAL B O 1
ATOM 4563 N N . LEU B 1 7 ? 84.288 130.279 149.024 0.00 0.00 457 LEU B N 1
ATOM 4564 C CA . LEU B 1 7 ? 85.105 130.646 150.092 0.00 0.00 457 LEU B CA 1
ATOM 4565 C C . LEU B 1 7 ? 86.455 131.148 149.659 0.00 0.00 457 LEU B C 1
ATOM 4566 O O . LEU B 1 7 ? 86.925 132.023 150.368 0.00 0.00 457 LEU B O 1
ATOM 4571 N N . ASP B 1 8 ? 87.060 130.624 148.558 0.00 0.00 458 ASP B N 1
ATOM 4572 C CA . ASP B 1 8 ? 88.281 131.077 148.034 0.00 0.00 458 ASP B CA 1
ATOM 4573 C C . ASP B 1 8 ? 88.202 132.579 147.620 0.00 0.00 458 ASP B C 1
ATOM 4574 O O . ASP B 1 8 ? 89.005 133.361 148.141 0.00 0.00 458 ASP B O 1
ATOM 4579 N N . VAL B 1 9 ? 87.202 132.939 146.856 0.00 0.00 459 VAL B N 1
ATOM 4580 C CA . VAL B 1 9 ? 87.048 134.317 146.396 0.00 0.00 459 VAL B CA 1
ATOM 4581 C C . VAL B 1 9 ? 86.836 135.216 147.564 0.00 0.00 459 VAL B C 1
ATOM 4582 O O . VAL B 1 9 ? 87.393 136.320 147.685 0.00 0.00 459 VAL B O 1
ATOM 4586 N N . LYS B 1 10 ? 85.982 134.826 148.502 0.00 0.00 460 LYS B N 1
ATOM 4587 C CA . LYS B 1 10 ? 85.669 135.589 149.732 0.00 0.00 460 LYS B CA 1
ATOM 4588 C C . LYS B 1 10 ? 86.866 135.797 150.575 0.00 0.00 460 LYS B C 1
ATOM 4589 O O . LYS B 1 10 ? 86.997 136.855 151.207 0.00 0.00 460 LYS B O 1
ATOM 4595 N N . ARG B 1 11 ? 87.797 134.774 150.624 0.00 0.00 461 ARG B N 1
ATOM 4596 C CA . ARG B 1 11 ? 89.034 134.839 151.342 0.00 0.00 461 ARG B CA 1
ATOM 4597 C C . ARG B 1 11 ? 90.153 135.544 150.578 0.00 0.00 461 ARG B C 1
ATOM 4598 O O . ARG B 1 11 ? 91.221 135.799 151.113 0.00 0.00 461 ARG B O 1
ATOM 4606 N N . LYS B 1 12 ? 90.037 136.020 149.286 0.00 0.00 462 LYS B N 1
ATOM 4607 C CA . LYS B 1 12 ? 91.076 136.802 148.561 0.00 0.00 462 LYS B CA 1
ATOM 4608 C C . LYS B 1 12 ? 90.624 138.215 148.170 0.00 0.00 462 LYS B C 1
ATOM 4609 O O . LYS B 1 12 ? 91.507 139.066 147.925 0.00 0.00 462 LYS B O 1
ATOM 4615 N N . ALA B 1 13 ? 89.303 138.465 148.163 0.00 0.00 463 ALA B N 1
ATOM 4616 C CA . ALA B 1 13 ? 88.776 139.784 147.912 0.00 0.00 463 ALA B CA 1
ATOM 4617 C C . ALA B 1 13 ? 89.225 140.880 148.903 0.00 0.00 463 ALA B C 1
ATOM 4618 O O . ALA B 1 13 ? 89.649 141.853 148.261 0.00 0.00 463 ALA B O 1
ATOM 4620 N N . PRO B 1 14 ? 89.374 140.885 150.248 0.00 0.00 464 PRO B N 1
ATOM 4621 C CA . PRO B 1 14 ? 89.861 142.025 150.958 0.00 0.00 464 PRO B CA 1
ATOM 4622 C C . PRO B 1 14 ? 91.311 142.337 150.513 0.00 0.00 464 PRO B C 1
ATOM 4623 O O . PRO B 1 14 ? 91.754 143.461 150.415 0.00 0.00 464 PRO B O 1
ATOM 4627 N N . TRP B 1 15 ? 92.062 141.287 150.198 0.00 0.00 465 TRP B N 1
ATOM 4628 C CA . TRP B 1 15 ? 93.472 141.326 149.835 0.00 0.00 465 TRP B CA 1
ATOM 4629 C C . TRP B 1 15 ? 93.679 141.776 148.424 0.00 0.00 465 TRP B C 1
ATOM 4630 O O . TRP B 1 15 ? 94.838 142.042 148.089 0.00 0.00 465 TRP B O 1
ATOM 4641 N N . TYR B 1 16 ? 92.659 141.861 147.622 0.00 0.00 466 TYR B N 1
ATOM 4642 C CA . TYR B 1 16 ? 92.821 141.976 146.147 0.00 0.00 466 TYR B CA 1
ATOM 4643 C C . TYR B 1 16 ? 93.458 143.309 145.682 0.00 0.00 466 TYR B C 1
ATOM 4644 O O . TYR B 1 16 ? 94.522 143.389 145.053 0.00 0.00 466 TYR B O 1
ATOM 4653 N N . TRP B 1 17 ? 92.889 144.414 146.213 0.00 0.00 467 TRP B N 1
ATOM 4654 C CA . TRP B 1 17 ? 93.384 145.783 146.044 0.00 0.00 467 TRP B CA 1
ATOM 4655 C C . TRP B 1 17 ? 94.637 146.124 146.683 0.00 0.00 467 TRP B C 1
ATOM 4656 O O . TRP B 1 17 ? 95.513 146.762 146.122 0.00 0.00 467 TRP B O 1
ATOM 4667 N N . SER B 1 18 ? 94.862 145.578 147.896 0.00 0.00 468 SER B N 1
ATOM 4668 C CA . SER B 1 18 ? 96.091 145.662 148.709 0.00 0.00 468 SER B CA 1
ATOM 4669 C C . SER B 1 18 ? 97.289 145.092 148.036 0.00 0.00 468 SER B C 1
ATOM 4670 O O . SER B 1 18 ? 98.404 145.432 148.392 0.00 0.00 468 SER B O 1
ATOM 4673 N N . ASP B 1 19 ? 97.114 144.211 147.014 0.00 0.00 469 ASP B N 1
ATOM 4674 C CA . ASP B 1 19 ? 98.068 143.563 146.172 0.00 0.00 469 ASP B CA 1
ATOM 4675 C C . ASP B 1 19 ? 98.245 144.248 144.821 0.00 0.00 469 ASP B C 1
ATOM 4676 O O . ASP B 1 19 ? 98.491 143.638 143.816 0.00 0.00 469 ASP B O 1
ATOM 4681 N N . TYR B 1 20 ? 98.043 145.565 144.707 0.00 0.00 470 TYR B N 1
ATOM 4682 C CA . TYR B 1 20 ? 98.319 146.413 143.581 0.00 0.00 470 TYR B CA 1
ATOM 4683 C C . TYR B 1 20 ? 99.253 147.477 144.046 0.00 0.00 470 TYR B C 1
ATOM 4684 O O . TYR B 1 20 ? 100.117 147.997 143.275 0.00 0.00 470 TYR B O 1
ATOM 4693 N N . ARG B 1 21 ? 99.012 147.924 145.272 0.00 0.00 471 ARG B N 1
ATOM 4694 C CA . ARG B 1 21 ? 99.722 149.011 145.916 0.00 0.00 471 ARG B CA 1
ATOM 4695 C C . ARG B 1 21 ? 101.063 148.506 146.451 0.00 0.00 471 ARG B C 1
ATOM 4696 O O . ARG B 1 21 ? 101.987 149.274 146.656 0.00 0.00 471 ARG B O 1
ATOM 4704 N N . ASP B 1 22 ? 101.072 147.160 146.496 0.00 0.00 472 ASP B N 1
ATOM 4705 C CA . ASP B 1 22 ? 102.278 146.444 146.795 0.00 0.00 472 ASP B CA 1
ATOM 4706 C C . ASP B 1 22 ? 103.326 146.670 145.723 0.00 0.00 472 ASP B C 1
ATOM 4707 O O . ASP B 1 22 ? 104.501 146.857 146.073 0.00 0.00 472 ASP B O 1
ATOM 4712 N N . ALA B 1 23 ? 102.920 146.756 144.459 0.00 0.00 473 ALA B N 1
ATOM 4713 C CA . ALA B 1 23 ? 103.852 146.913 143.331 0.00 0.00 473 ALA B CA 1
ATOM 4714 C C . ALA B 1 23 ? 104.705 148.192 143.309 0.00 0.00 473 ALA B C 1
ATOM 4715 O O . ALA B 1 23 ? 104.261 149.262 143.724 0.00 0.00 473 ALA B O 1
ATOM 4717 N N . LEU B 1 24 ? 105.936 148.049 142.815 0.00 0.00 474 LEU B N 1
ATOM 4718 C CA . LEU B 1 24 ? 106.906 149.145 142.722 0.00 0.00 474 LEU B CA 1
ATOM 4719 C C . LEU B 1 24 ? 107.567 149.215 141.334 0.00 0.00 474 LEU B C 1
ATOM 4720 O O . LEU B 1 24 ? 107.589 148.227 140.601 0.00 0.00 474 LEU B O 1
ATOM 4725 N N . SER B 1 25 ? 108.031 150.417 141.008 0.00 0.00 475 SER B N 1
ATOM 4726 C CA . SER B 1 25 ? 108.771 150.701 139.793 0.00 0.00 475 SER B CA 1
ATOM 4727 C C . SER B 1 25 ? 110.239 150.352 140.043 0.00 0.00 475 SER B C 1
ATOM 4728 O O . SER B 1 25 ? 110.648 150.179 141.198 0.00 0.00 475 SER B O 1
ATOM 4731 N N . LEU B 1 26 ? 110.991 150.151 138.969 0.00 0.00 476 LEU B N 1
ATOM 4732 C CA . LEU B 1 26 ? 112.422 149.865 139.045 0.00 0.00 476 LEU B CA 1
ATOM 4733 C C . LEU B 1 26 ? 112.715 148.395 139.319 0.00 0.00 476 LEU B C 1
ATOM 4734 O O . LEU B 1 26 ? 113.866 147.961 139.268 0.00 0.00 476 LEU B O 1
ATOM 4739 N N . GLN B 1 27 ? 111.667 147.634 139.609 0.00 0.00 477 GLN B N 1
ATOM 4740 C CA . GLN B 1 27 ? 111.802 146.206 139.853 0.00 0.00 477 GLN B CA 1
ATOM 4741 C C . GLN B 1 27 ? 110.840 145.505 138.917 0.00 0.00 477 GLN B C 1
ATOM 4742 O O . GLN B 1 27 ? 111.219 144.630 138.139 0.00 0.00 477 GLN B O 1
ATOM 4748 N N . CYS B 1 28 ? 109.579 145.913 139.009 0.00 0.00 478 CYS B N 1
ATOM 4749 C CA . CYS B 1 28 ? 108.526 145.380 138.165 0.00 0.00 478 CYS B CA 1
ATOM 4750 C C . CYS B 1 28 ? 108.815 145.757 136.722 0.00 0.00 478 CYS B C 1
ATOM 4751 O O . CYS B 1 28 ? 108.609 144.959 135.807 0.00 0.00 478 CYS B O 1
ATOM 4754 N N . LEU B 1 29 ? 109.295 146.982 136.524 0.00 0.00 479 LEU B N 1
ATOM 4755 C CA . LEU B 1 29 ? 109.593 147.464 135.160 0.00 0.00 479 LEU B CA 1
ATOM 4756 C C . LEU B 1 29 ? 110.456 146.447 134.507 0.00 0.00 479 LEU B C 1
ATOM 4757 O O . LEU B 1 29 ? 110.185 145.896 133.430 0.00 0.00 479 LEU B O 1
ATOM 4762 N N . ALA B 1 30 ? 111.530 146.042 135.152 0.00 0.00 480 ALA B N 1
ATOM 4763 C CA . ALA B 1 30 ? 112.487 145.065 134.769 0.00 0.00 480 ALA B CA 1
ATOM 4764 C C . ALA B 1 30 ? 111.888 143.683 134.661 0.00 0.00 480 ALA B C 1
ATOM 4765 O O . ALA B 1 30 ? 112.219 143.020 133.664 0.00 0.00 480 ALA B O 1
ATOM 4767 N N . SER B 1 31 ? 111.050 143.264 135.603 0.00 0.00 481 SER B N 1
ATOM 4768 C CA . SER B 1 31 ? 110.437 141.945 135.531 0.00 0.00 481 SER B CA 1
ATOM 4769 C C . SER B 1 31 ? 109.545 141.835 134.297 0.00 0.00 481 SER B C 1
ATOM 4770 O O . SER B 1 31 ? 109.539 140.810 133.616 0.00 0.00 481 SER B O 1
ATOM 4773 N N . PHE B 1 32 ? 108.794 142.896 134.015 0.00 0.00 482 PHE B N 1
ATOM 4774 C CA . PHE B 1 32 ? 107.901 142.915 132.860 0.00 0.00 482 PHE B CA 1
ATOM 4775 C C . PHE B 1 32 ? 108.666 142.808 131.544 0.00 0.00 482 PHE B C 1
ATOM 4776 O O . PHE B 1 32 ? 108.259 142.082 130.637 0.00 0.00 482 PHE B O 1
ATOM 4784 N N . LEU B 1 33 ? 109.776 143.534 131.447 0.00 0.00 483 LEU B N 1
ATOM 4785 C CA . LEU B 1 33 ? 110.603 143.508 130.246 0.00 0.00 483 LEU B CA 1
ATOM 4786 C C . LEU B 1 33 ? 111.176 142.111 130.053 0.00 0.00 483 LEU B C 1
ATOM 4787 O O . LEU B 1 33 ? 111.248 141.598 128.936 0.00 0.00 483 LEU B O 1
ATOM 4792 N N . PHE B 1 34 ? 111.582 141.509 131.164 0.00 0.00 484 PHE B N 1
ATOM 4793 C CA . PHE B 1 34 ? 112.160 140.164 131.177 0.00 0.00 484 PHE B CA 1
ATOM 4794 C C . PHE B 1 34 ? 111.136 139.132 130.724 0.00 0.00 484 PHE B C 1
ATOM 4795 O O . PHE B 1 34 ? 111.461 138.414 129.724 0.00 0.00 484 PHE B O 1
ATOM 4803 N N . LEU B 1 35 ? 109.918 139.177 131.359 0.00 0.00 485 LEU B N 1
ATOM 4804 C CA . LEU B 1 35 ? 108.959 138.142 131.077 0.00 0.00 485 LEU B CA 1
ATOM 4805 C C . LEU B 1 35 ? 108.337 138.371 129.695 0.00 0.00 485 LEU B C 1
ATOM 4806 O O . LEU B 1 35 ? 107.842 137.442 129.099 0.00 0.00 485 LEU B O 1
ATOM 4811 N N . TYR B 1 36 ? 108.259 139.647 129.180 0.00 0.00 486 TYR B N 1
ATOM 4812 C CA . TYR B 1 36 ? 107.709 139.984 127.943 0.00 0.00 486 TYR B CA 1
ATOM 4813 C C . TYR B 1 36 ? 108.519 139.300 126.868 0.00 0.00 486 TYR B C 1
ATOM 4814 O O . TYR B 1 36 ? 108.008 138.669 125.937 0.00 0.00 486 TYR B O 1
ATOM 4823 N N . CYS B 1 37 ? 109.859 139.412 126.889 0.00 0.00 487 CYS B N 1
ATOM 4824 C CA . CYS B 1 37 ? 110.745 138.770 125.902 0.00 0.00 487 CYS B CA 1
ATOM 4825 C C . CYS B 1 37 ? 110.687 137.231 126.010 0.00 0.00 487 CYS B C 1
ATOM 4826 O O . CYS B 1 37 ? 110.651 136.536 124.991 0.00 0.00 487 CYS B O 1
ATOM 4829 N N . ALA B 1 38 ? 110.741 136.695 127.281 0.00 0.00 488 ALA B N 1
ATOM 4830 C CA . ALA B 1 38 ? 110.803 135.250 127.609 0.00 0.00 488 ALA B CA 1
ATOM 4831 C C . ALA B 1 38 ? 109.614 134.503 127.115 0.00 0.00 488 ALA B C 1
ATOM 4832 O O . ALA B 1 38 ? 109.737 133.332 126.738 0.00 0.00 488 ALA B O 1
ATOM 4834 N N . CYS B 1 39 ? 108.442 135.108 127.255 0.00 0.00 489 CYS B N 1
ATOM 4835 C CA . CYS B 1 39 ? 107.173 134.494 127.050 0.00 0.00 489 CYS B CA 1
ATOM 4836 C C . CYS B 1 39 ? 106.874 134.532 125.630 0.00 0.00 489 CYS B C 1
ATOM 4837 O O . CYS B 1 39 ? 106.292 133.561 125.162 0.00 0.00 489 CYS B O 1
ATOM 4840 N N . MET B 1 40 ? 107.310 135.560 124.868 0.00 0.00 490 MET B N 1
ATOM 4841 C CA . MET B 1 40 ? 107.140 135.619 123.471 0.00 0.00 490 MET B CA 1
ATOM 4842 C C . MET B 1 40 ? 107.795 134.555 122.544 0.00 0.00 490 MET B C 1
ATOM 4843 O O . MET B 1 40 ? 107.114 134.032 121.656 0.00 0.00 490 MET B O 1
ATOM 4848 N N . SER B 1 41 ? 108.995 134.212 122.791 0.00 0.00 491 SER B N 1
ATOM 4849 C CA . SER B 1 41 ? 109.676 133.208 121.986 0.00 0.00 491 SER B CA 1
ATOM 4850 C C . SER B 1 41 ? 108.960 131.829 122.009 0.00 0.00 491 SER B C 1
ATOM 4851 O O . SER B 1 41 ? 108.748 131.389 120.867 0.00 0.00 491 SER B O 1
ATOM 4854 N N . PRO B 1 42 ? 108.601 131.061 123.119 0.00 0.00 492 PRO B N 1
ATOM 4855 C CA . PRO B 1 42 ? 107.963 129.781 123.021 0.00 0.00 492 PRO B CA 1
ATOM 4856 C C . PRO B 1 42 ? 106.685 129.865 122.402 0.00 0.00 492 PRO B C 1
ATOM 4857 O O . PRO B 1 42 ? 106.444 128.898 121.718 0.00 0.00 492 PRO B O 1
ATOM 4861 N N . VAL B 1 43 ? 105.837 130.953 122.583 0.00 0.00 493 VAL B N 1
ATOM 4862 C CA . VAL B 1 43 ? 104.566 131.036 121.936 0.00 0.00 493 VAL B CA 1
ATOM 4863 C C . VAL B 1 43 ? 104.737 130.993 120.423 0.00 0.00 493 VAL B C 1
ATOM 4864 O O . VAL B 1 43 ? 104.104 130.194 119.792 0.00 0.00 493 VAL B O 1
ATOM 4868 N N . ILE B 1 44 ? 105.609 131.820 119.848 0.00 0.00 494 ILE B N 1
ATOM 4869 C CA . ILE B 1 44 ? 105.812 131.824 118.387 0.00 0.00 494 ILE B CA 1
ATOM 4870 C C . ILE B 1 44 ? 106.386 130.534 117.761 0.00 0.00 494 ILE B C 1
ATOM 4871 O O . ILE B 1 44 ? 105.903 130.074 116.726 0.00 0.00 494 ILE B O 1
ATOM 4876 N N . THR B 1 45 ? 107.409 129.964 118.393 0.00 0.00 495 THR B N 1
ATOM 4877 C CA . THR B 1 45 ? 108.035 128.713 117.973 0.00 0.00 495 THR B CA 1
ATOM 4878 C C . THR B 1 45 ? 107.062 127.538 118.037 0.00 0.00 495 THR B C 1
ATOM 4879 O O . THR B 1 45 ? 106.990 126.753 117.081 0.00 0.00 495 THR B O 1
ATOM 4883 N N . PHE B 1 46 ? 106.254 127.448 119.127 0.00 0.00 496 PHE B N 1
ATOM 4884 C CA . PHE B 1 46 ? 105.125 126.517 119.391 0.00 0.00 496 PHE B CA 1
ATOM 4885 C C . PHE B 1 46 ? 103.996 126.672 118.369 0.00 0.00 496 PHE B C 1
ATOM 4886 O O . PHE B 1 46 ? 103.520 125.667 117.786 0.00 0.00 496 PHE B O 1
ATOM 4894 N N . GLY B 1 47 ? 103.596 127.928 118.068 0.00 0.00 497 GLY B N 1
ATOM 4895 C CA . GLY B 1 47 ? 102.593 128.282 117.119 0.00 0.00 497 GLY B CA 1
ATOM 4896 C C . GLY B 1 47 ? 102.981 127.725 115.717 0.00 0.00 497 GLY B C 1
ATOM 4897 O O . GLY B 1 47 ? 102.102 127.081 115.073 0.00 0.00 497 GLY B O 1
ATOM 4898 N N . GLY B 1 48 ? 104.265 127.953 115.266 0.00 0.00 498 GLY B N 1
ATOM 4899 C CA . GLY B 1 48 ? 104.849 127.419 114.067 0.00 0.00 498 GLY B CA 1
ATOM 4900 C C . GLY B 1 48 ? 105.009 125.931 113.988 0.00 0.00 498 GLY B C 1
ATOM 4901 O O . GLY B 1 48 ? 104.756 125.316 112.908 0.00 0.00 498 GLY B O 1
ATOM 4902 N N . LEU B 1 49 ? 105.471 125.304 115.052 0.00 0.00 499 LEU B N 1
ATOM 4903 C CA . LEU B 1 49 ? 105.746 123.910 115.192 0.00 0.00 499 LEU B CA 1
ATOM 4904 C C . LEU B 1 49 ? 104.395 123.123 115.082 0.00 0.00 499 LEU B C 1
ATOM 4905 O O . LEU B 1 49 ? 104.356 121.976 114.657 0.00 0.00 499 LEU B O 1
ATOM 4910 N N . LEU B 1 50 ? 103.385 123.794 115.569 0.00 0.00 500 LEU B N 1
ATOM 4911 C CA . LEU B 1 50 ? 101.997 123.310 115.681 0.00 0.00 500 LEU B CA 1
ATOM 4912 C C . LEU B 1 50 ? 101.279 123.586 114.310 0.00 0.00 500 LEU B C 1
ATOM 4913 O O . LEU B 1 50 ? 100.419 122.829 113.868 0.00 0.00 500 LEU B O 1
ATOM 4918 N N . GLY B 1 51 ? 101.699 124.714 113.631 0.00 0.00 501 GLY B N 1
ATOM 4919 C CA . GLY B 1 51 ? 101.207 125.186 112.311 0.00 0.00 501 GLY B CA 1
ATOM 4920 C C . GLY B 1 51 ? 101.381 124.315 111.246 0.00 0.00 501 GLY B C 1
ATOM 4921 O O . GLY B 1 51 ? 100.340 124.173 110.549 0.00 0.00 501 GLY B O 1
ATOM 4922 N N . GLU B 1 52 ? 102.581 123.686 111.093 0.00 0.00 502 GLU B N 1
ATOM 4923 C CA . GLU B 1 52 ? 102.827 122.654 110.137 0.00 0.00 502 GLU B CA 1
ATOM 4924 C C . GLU B 1 52 ? 101.999 121.402 110.333 0.00 0.00 502 GLU B C 1
ATOM 4925 O O . GLU B 1 52 ? 101.502 120.865 109.358 0.00 0.00 502 GLU B O 1
ATOM 4931 N N . ALA B 1 53 ? 101.842 120.946 111.624 0.00 0.00 503 ALA B N 1
ATOM 4932 C CA . ALA B 1 53 ? 101.165 119.814 112.056 0.00 0.00 503 ALA B CA 1
ATOM 4933 C C . ALA B 1 53 ? 99.707 119.794 111.876 0.00 0.00 503 ALA B C 1
ATOM 4934 O O . ALA B 1 53 ? 99.216 118.773 111.458 0.00 0.00 503 ALA B O 1
ATOM 4936 N N . THR B 1 54 ? 98.977 120.872 112.225 0.00 0.00 504 THR B N 1
ATOM 4937 C CA . THR B 1 54 ? 97.530 120.917 112.073 0.00 0.00 504 THR B CA 1
ATOM 4938 C C . THR B 1 54 ? 97.100 121.638 110.769 0.00 0.00 504 THR B C 1
ATOM 4939 O O . THR B 1 54 ? 95.975 122.115 110.754 0.00 0.00 504 THR B O 1
ATOM 4943 N N . GLU B 1 55 ? 97.994 121.489 109.763 0.00 0.00 505 GLU B N 1
ATOM 4944 C CA . GLU B 1 55 ? 97.919 121.873 108.404 0.00 0.00 505 GLU B CA 1
ATOM 4945 C C . GLU B 1 55 ? 97.514 123.286 108.013 0.00 0.00 505 GLU B C 1
ATOM 4946 O O . GLU B 1 55 ? 96.657 123.510 107.101 0.00 0.00 505 GLU B O 1
ATOM 4952 N N . GLY B 1 56 ? 98.149 124.351 108.604 0.00 0.00 506 GLY B N 1
ATOM 4953 C CA . GLY B 1 56 ? 98.047 125.735 108.259 0.00 0.00 506 GLY B CA 1
ATOM 4954 C C . GLY B 1 56 ? 96.756 126.479 108.602 0.00 0.00 506 GLY B C 1
ATOM 4955 O O . GLY B 1 56 ? 96.458 127.436 107.852 0.00 0.00 506 GLY B O 1
ATOM 4956 N N . ARG B 1 57 ? 95.950 125.884 109.477 0.00 0.00 507 ARG B N 1
ATOM 4957 C CA . ARG B 1 57 ? 94.744 126.494 110.035 0.00 0.00 507 ARG B CA 1
ATOM 4958 C C . ARG B 1 57 ? 95.106 127.158 111.386 0.00 0.00 507 ARG B C 1
ATOM 4959 O O . ARG B 1 57 ? 94.311 127.896 111.967 0.00 0.00 507 ARG B O 1
ATOM 4967 N N . ILE B 1 58 ? 96.304 126.833 111.888 0.00 0.00 508 ILE B N 1
ATOM 4968 C CA . ILE B 1 58 ? 96.808 127.447 113.154 0.00 0.00 508 ILE B CA 1
ATOM 4969 C C . ILE B 1 58 ? 98.194 128.011 112.831 0.00 0.00 508 ILE B C 1
ATOM 4970 O O . ILE B 1 58 ? 98.928 127.340 112.084 0.00 0.00 508 ILE B O 1
ATOM 4975 N N . SER B 1 59 ? 98.527 129.201 113.337 0.00 0.00 509 SER B N 1
ATOM 4976 C CA . SER B 1 59 ? 99.816 129.858 112.991 0.00 0.00 509 SER B CA 1
ATOM 4977 C C . SER B 1 59 ? 100.180 130.876 114.073 0.00 0.00 509 SER B C 1
ATOM 4978 O O . SER B 1 59 ? 99.366 131.059 114.998 0.00 0.00 509 SER B O 1
ATOM 4981 N N . ALA B 1 60 ? 101.373 131.470 113.977 0.00 0.00 510 ALA B N 1
ATOM 4982 C CA . ALA B 1 60 ? 101.817 132.500 114.946 0.00 0.00 510 ALA B CA 1
ATOM 4983 C C . ALA B 1 60 ? 100.638 133.340 115.455 0.00 0.00 510 ALA B C 1
ATOM 4984 O O . ALA B 1 60 ? 100.481 133.413 116.688 0.00 0.00 510 ALA B O 1
ATOM 4986 N N . ILE B 1 61 ? 99.840 133.948 114.565 0.00 0.00 511 ILE B N 1
ATOM 4987 C CA . ILE B 1 61 ? 98.784 134.842 115.068 0.00 0.00 511 ILE B CA 1
ATOM 4988 C C . ILE B 1 61 ? 97.747 134.175 115.990 0.00 0.00 511 ILE B C 1
ATOM 4989 O O . ILE B 1 61 ? 97.427 134.731 117.040 0.00 0.00 511 ILE B O 1
ATOM 4994 N N . GLU B 1 62 ? 97.221 133.003 115.629 0.00 0.00 512 GLU B N 1
ATOM 4995 C CA . GLU B 1 62 ? 96.380 132.330 116.523 0.00 0.00 512 GLU B CA 1
ATOM 4996 C C . GLU B 1 62 ? 96.918 132.012 117.941 0.00 0.00 512 GLU B C 1
ATOM 4997 O O . GLU B 1 62 ? 96.173 132.236 118.890 0.00 0.00 512 GLU B O 1
ATOM 5003 N N . SER B 1 63 ? 98.208 131.552 118.046 0.00 0.00 513 SER B N 1
ATOM 5004 C CA . SER B 1 63 ? 98.853 131.376 119.306 0.00 0.00 513 SER B CA 1
ATOM 5005 C C . SER B 1 63 ? 99.031 132.693 120.102 0.00 0.00 513 SER B C 1
ATOM 5006 O O . SER B 1 63 ? 98.771 132.713 121.255 0.00 0.00 513 SER B O 1
ATOM 5009 N N . LEU B 1 64 ? 99.441 133.858 119.410 0.00 0.00 514 LEU B N 1
ATOM 5010 C CA . LEU B 1 64 ? 99.548 135.177 120.000 0.00 0.00 514 LEU B CA 1
ATOM 5011 C C . LEU B 1 64 ? 98.236 135.665 120.597 0.00 0.00 514 LEU B C 1
ATOM 5012 O O . LEU B 1 64 ? 98.248 136.065 121.785 0.00 0.00 514 LEU B O 1
ATOM 5017 N N . PHE B 1 65 ? 97.136 135.478 119.839 0.00 0.00 515 PHE B N 1
ATOM 5018 C CA . PHE B 1 65 ? 95.873 135.937 120.366 0.00 0.00 515 PHE B CA 1
ATOM 5019 C C . PHE B 1 65 ? 95.384 135.127 121.603 0.00 0.00 515 PHE B C 1
ATOM 5020 O O . PHE B 1 65 ? 94.894 135.719 122.565 0.00 0.00 515 PHE B O 1
ATOM 5028 N N . GLY B 1 66 ? 95.431 133.817 121.499 0.00 0.00 516 GLY B N 1
ATOM 5029 C CA . GLY B 1 66 ? 94.923 133.039 122.589 0.00 0.00 516 GLY B CA 1
ATOM 5030 C C . GLY B 1 66 ? 95.691 133.242 123.839 0.00 0.00 516 GLY B C 1
ATOM 5031 O O . GLY B 1 66 ? 95.019 133.264 124.880 0.00 0.00 516 GLY B O 1
ATOM 5032 N N . ALA B 1 67 ? 97.059 133.375 123.739 0.00 0.00 517 ALA B N 1
ATOM 5033 C CA . ALA B 1 67 ? 98.069 133.620 124.764 0.00 0.00 517 ALA B CA 1
ATOM 5034 C C . ALA B 1 67 ? 97.834 134.968 125.416 0.00 0.00 517 ALA B C 1
ATOM 5035 O O . ALA B 1 67 ? 97.891 135.067 126.647 0.00 0.00 517 ALA B O 1
ATOM 5037 N N . SER B 1 68 ? 97.567 136.091 124.727 0.00 0.00 518 SER B N 1
ATOM 5038 C CA . SER B 1 68 ? 97.215 137.407 125.233 0.00 0.00 518 SER B CA 1
ATOM 5039 C C . SER B 1 68 ? 96.017 137.341 126.128 0.00 0.00 518 SER B C 1
ATOM 5040 O O . SER B 1 68 ? 96.018 137.837 127.274 0.00 0.00 518 SER B O 1
ATOM 5043 N N . MET B 1 69 ? 94.922 136.663 125.592 0.00 0.00 519 MET B N 1
ATOM 5044 C CA . MET B 1 69 ? 93.641 136.480 126.277 0.00 0.00 519 MET B CA 1
ATOM 5045 C C . MET B 1 69 ? 93.780 135.746 127.555 0.00 0.00 519 MET B C 1
ATOM 5046 O O . MET B 1 69 ? 93.219 136.126 128.583 0.00 0.00 519 MET B O 1
ATOM 5051 N N . THR B 1 70 ? 94.545 134.592 127.540 0.00 0.00 520 THR B N 1
ATOM 5052 C CA . THR B 1 70 ? 94.730 133.774 128.634 0.00 0.00 520 THR B CA 1
ATOM 5053 C C . THR B 1 70 ? 95.411 134.393 129.727 0.00 0.00 520 THR B C 1
ATOM 5054 O O . THR B 1 70 ? 95.014 134.411 130.878 0.00 0.00 520 THR B O 1
ATOM 5058 N N . GLY B 1 71 ? 96.546 135.099 129.377 0.00 0.00 521 GLY B N 1
ATOM 5059 C CA . GLY B 1 71 ? 97.379 135.891 130.341 0.00 0.00 521 GLY B CA 1
ATOM 5060 C C . GLY B 1 71 ? 96.653 136.970 131.014 0.00 0.00 521 GLY B C 1
ATOM 5061 O O . GLY B 1 71 ? 96.928 137.126 132.165 0.00 0.00 521 GLY B O 1
ATOM 5062 N N . ILE B 1 72 ? 95.805 137.718 130.294 0.00 0.00 522 ILE B N 1
ATOM 5063 C CA . ILE B 1 72 ? 94.991 138.802 130.864 0.00 0.00 522 ILE B CA 1
ATOM 5064 C C . ILE B 1 72 ? 93.926 138.340 131.861 0.00 0.00 522 ILE B C 1
ATOM 5065 O O . ILE B 1 72 ? 93.805 138.918 132.941 0.00 0.00 522 ILE B O 1
ATOM 5070 N N . ALA B 1 73 ? 93.154 137.307 131.517 0.00 0.00 523 ALA B N 1
ATOM 5071 C CA . ALA B 1 73 ? 92.222 136.771 132.494 0.00 0.00 523 ALA B CA 1
ATOM 5072 C C . ALA B 1 73 ? 92.877 136.061 133.689 0.00 0.00 523 ALA B C 1
ATOM 5073 O O . ALA B 1 73 ? 92.432 136.165 134.844 0.00 0.00 523 ALA B O 1
ATOM 5075 N N . TYR B 1 74 ? 93.944 135.246 133.426 0.00 0.00 524 TYR B N 1
ATOM 5076 C CA . TYR B 1 74 ? 94.641 134.467 134.493 0.00 0.00 524 TYR B CA 1
ATOM 5077 C C . TYR B 1 74 ? 95.242 135.324 135.560 0.00 0.00 524 TYR B C 1
ATOM 5078 O O . TYR B 1 74 ? 95.084 135.032 136.735 0.00 0.00 524 TYR B O 1
ATOM 5087 N N . SER B 1 75 ? 95.865 136.437 135.090 0.00 0.00 525 SER B N 1
ATOM 5088 C CA . SER B 1 75 ? 96.448 137.304 136.059 0.00 0.00 525 SER B CA 1
ATOM 5089 C C . SER B 1 75 ? 95.522 138.105 136.970 0.00 0.00 525 SER B C 1
ATOM 5090 O O . SER B 1 75 ? 95.966 138.781 137.899 0.00 0.00 525 SER B O 1
ATOM 5093 N N . LEU B 1 76 ? 94.262 138.117 136.669 0.00 0.00 526 LEU B N 1
ATOM 5094 C CA . LEU B 1 76 ? 93.161 138.751 137.399 0.00 0.00 526 LEU B CA 1
ATOM 5095 C C . LEU B 1 76 ? 92.345 137.790 138.295 0.00 0.00 526 LEU B C 1
ATOM 5096 O O . LEU B 1 76 ? 91.933 138.278 139.329 0.00 0.00 526 LEU B O 1
ATOM 5101 N N . PHE B 1 77 ? 92.111 136.430 137.992 0.00 0.00 527 PHE B N 1
ATOM 5102 C CA . PHE B 1 77 ? 90.983 135.742 138.629 0.00 0.00 527 PHE B CA 1
ATOM 5103 C C . PHE B 1 77 ? 91.559 134.400 139.146 0.00 0.00 527 PHE B C 1
ATOM 5104 O O . PHE B 1 77 ? 90.816 133.487 139.403 0.00 0.00 527 PHE B O 1
ATOM 5112 N N . ALA B 1 78 ? 92.898 134.322 139.440 0.00 0.00 528 ALA B N 1
ATOM 5113 C CA . ALA B 1 78 ? 93.565 133.167 139.833 0.00 0.00 528 ALA B CA 1
ATOM 5114 C C . ALA B 1 78 ? 93.889 133.277 141.340 0.00 0.00 528 ALA B C 1
ATOM 5115 O O . ALA B 1 78 ? 94.327 134.268 141.848 0.00 0.00 528 ALA B O 1
ATOM 5117 N N . GLY B 1 79 ? 93.697 132.164 142.085 0.00 0.00 529 GLY B N 1
ATOM 5118 C CA . GLY B 1 79 ? 93.878 131.963 143.458 0.00 0.00 529 GLY B CA 1
ATOM 5119 C C . GLY B 1 79 ? 95.295 131.615 143.751 0.00 0.00 529 GLY B C 1
ATOM 5120 O O . GLY B 1 79 ? 95.682 131.344 144.893 0.00 0.00 529 GLY B O 1
ATOM 5121 N N . GLN B 1 80 ? 96.174 131.696 142.706 0.00 0.00 530 GLN B N 1
ATOM 5122 C CA . GLN B 1 80 ? 97.570 131.670 142.838 0.00 0.00 530 GLN B CA 1
ATOM 5123 C C . GLN B 1 80 ? 97.957 132.215 141.562 0.00 0.00 530 GLN B C 1
ATOM 5124 O O . GLN B 1 80 ? 98.208 131.483 140.626 0.00 0.00 530 GLN B O 1
ATOM 5130 N N . PRO B 1 81 ? 97.992 133.470 141.374 0.00 0.00 531 PRO B N 1
ATOM 5131 C CA . PRO B 1 81 ? 98.131 134.072 140.038 0.00 0.00 531 PRO B CA 1
ATOM 5132 C C . PRO B 1 81 ? 99.586 134.253 139.695 0.00 0.00 531 PRO B C 1
ATOM 5133 O O . PRO B 1 81 ? 99.974 134.911 138.752 0.00 0.00 531 PRO B O 1
ATOM 5137 N N . LEU B 1 82 ? 100.587 133.625 140.442 0.00 0.00 532 LEU B N 1
ATOM 5138 C CA . LEU B 1 82 ? 101.984 133.695 140.189 0.00 0.00 532 LEU B CA 1
ATOM 5139 C C . LEU B 1 82 ? 102.550 132.655 139.292 0.00 0.00 532 LEU B C 1
ATOM 5140 O O . LEU B 1 82 ? 103.723 132.689 138.837 0.00 0.00 532 LEU B O 1
ATOM 5145 N N . THR B 1 83 ? 101.735 131.742 138.801 0.00 0.00 533 THR B N 1
ATOM 5146 C CA . THR B 1 83 ? 102.152 130.765 137.810 0.00 0.00 533 THR B CA 1
ATOM 5147 C C . THR B 1 83 ? 102.094 131.489 136.463 0.00 0.00 533 THR B C 1
ATOM 5148 O O . THR B 1 83 ? 101.014 131.969 136.109 0.00 0.00 533 THR B O 1
ATOM 5152 N N . ILE B 1 84 ? 103.213 131.497 135.747 0.00 0.00 534 ILE B N 1
ATOM 5153 C CA . ILE B 1 84 ? 103.248 132.044 134.411 0.00 0.00 534 ILE B CA 1
ATOM 5154 C C . ILE B 1 84 ? 103.299 130.783 133.549 0.00 0.00 534 ILE B C 1
ATOM 5155 O O . ILE B 1 84 ? 104.264 130.019 133.552 0.00 0.00 534 ILE B O 1
ATOM 5160 N N . LEU B 1 85 ? 102.212 130.613 132.818 0.00 0.00 535 LEU B N 1
ATOM 5161 C CA . LEU B 1 85 ? 101.884 129.495 131.944 0.00 0.00 535 LEU B CA 1
ATOM 5162 C C . LEU B 1 85 ? 102.782 129.430 130.776 0.00 0.00 535 LEU B C 1
ATOM 5163 O O . LEU B 1 85 ? 103.266 130.498 130.417 0.00 0.00 535 LEU B O 1
ATOM 5168 N N . GLY B 1 86 ? 102.945 128.228 130.195 0.00 0.00 536 GLY B N 1
ATOM 5169 C CA . GLY B 1 86 ? 103.745 127.990 129.026 0.00 0.00 536 GLY B CA 1
ATOM 5170 C C . GLY B 1 86 ? 103.409 126.573 128.628 0.00 0.00 536 GLY B C 1
ATOM 5171 O O . GLY B 1 86 ? 103.269 125.763 129.542 0.00 0.00 536 GLY B O 1
ATOM 5172 N N . SER B 1 87 ? 103.337 126.275 127.281 0.00 0.00 537 SER B N 1
ATOM 5173 C CA . SER B 1 87 ? 103.070 125.022 126.773 0.00 0.00 537 SER B CA 1
ATOM 5174 C C . SER B 1 87 ? 104.026 123.897 127.221 0.00 0.00 537 SER B C 1
ATOM 5175 O O . SER B 1 87 ? 105.120 124.071 127.785 0.00 0.00 537 SER B O 1
ATOM 5178 N N . THR B 1 88 ? 103.550 122.649 127.067 0.00 0.00 538 THR B N 1
ATOM 5179 C CA . THR B 1 88 ? 104.047 121.395 127.541 0.00 0.00 538 THR B CA 1
ATOM 5180 C C . THR B 1 88 ? 103.835 120.348 126.469 0.00 0.00 538 THR B C 1
ATOM 5181 O O . THR B 1 88 ? 102.999 120.400 125.580 0.00 0.00 538 THR B O 1
ATOM 5185 N N . GLY B 1 89 ? 104.575 119.258 126.589 0.00 0.00 539 GLY B N 1
ATOM 5186 C CA . GLY B 1 89 ? 104.632 118.128 125.665 0.00 0.00 539 GLY B CA 1
ATOM 5187 C C . GLY B 1 89 ? 103.341 117.401 125.493 0.00 0.00 539 GLY B C 1
ATOM 5188 O O . GLY B 1 89 ? 103.049 117.285 124.301 0.00 0.00 539 GLY B O 1
ATOM 5189 N N . PRO B 1 90 ? 102.500 116.970 126.458 0.00 0.00 540 PRO B N 1
ATOM 5190 C CA . PRO B 1 90 ? 101.242 116.400 126.221 0.00 0.00 540 PRO B CA 1
ATOM 5191 C C . PRO B 1 90 ? 100.306 117.194 125.279 0.00 0.00 540 PRO B C 1
ATOM 5192 O O . PRO B 1 90 ? 99.567 116.565 124.565 0.00 0.00 540 PRO B O 1
ATOM 5196 N N . VAL B 1 91 ? 100.236 118.559 125.296 0.00 0.00 541 VAL B N 1
ATOM 5197 C CA . VAL B 1 91 ? 99.356 119.297 124.411 0.00 0.00 541 VAL B CA 1
ATOM 5198 C C . VAL B 1 91 ? 99.736 119.072 123.015 0.00 0.00 541 VAL B C 1
ATOM 5199 O O . VAL B 1 91 ? 98.924 118.840 122.161 0.00 0.00 541 VAL B O 1
ATOM 5203 N N . LEU B 1 92 ? 101.068 119.117 122.717 0.00 0.00 542 LEU B N 1
ATOM 5204 C CA . LEU B 1 92 ? 101.620 119.062 121.366 0.00 0.00 542 LEU B CA 1
ATOM 5205 C C . LEU B 1 92 ? 101.404 117.707 120.708 0.00 0.00 542 LEU B C 1
ATOM 5206 O O . LEU B 1 92 ? 100.876 117.544 119.606 0.00 0.00 542 LEU B O 1
ATOM 5211 N N . VAL B 1 93 ? 101.685 116.660 121.516 0.00 0.00 543 VAL B N 1
ATOM 5212 C CA . VAL B 1 93 ? 101.351 115.325 121.121 0.00 0.00 543 VAL B CA 1
ATOM 5213 C C . VAL B 1 93 ? 99.790 114.996 120.993 0.00 0.00 543 VAL B C 1
ATOM 5214 O O . VAL B 1 93 ? 99.356 114.285 120.104 0.00 0.00 543 VAL B O 1
ATOM 5218 N N . PHE B 1 94 ? 98.955 115.499 121.881 0.00 0.00 544 PHE B N 1
ATOM 5219 C CA . PHE B 1 94 ? 97.569 115.345 121.932 0.00 0.00 544 PHE B CA 1
ATOM 5220 C C . PHE B 1 94 ? 96.943 115.879 120.688 0.00 0.00 544 PHE B C 1
ATOM 5221 O O . PHE B 1 94 ? 96.112 115.190 120.064 0.00 0.00 544 PHE B O 1
ATOM 5229 N N . GLU B 1 95 ? 97.340 117.088 120.299 0.00 0.00 545 GLU B N 1
ATOM 5230 C CA . GLU B 1 95 ? 96.809 117.730 119.103 0.00 0.00 545 GLU B CA 1
ATOM 5231 C C . GLU B 1 95 ? 97.150 116.913 117.864 0.00 0.00 545 GLU B C 1
ATOM 5232 O O . GLU B 1 95 ? 96.326 116.770 116.960 0.00 0.00 545 GLU B O 1
ATOM 5238 N N . LYS B 1 96 ? 98.367 116.376 117.825 0.00 0.00 546 LYS B N 1
ATOM 5239 C CA . LYS B 1 96 ? 98.796 115.558 116.697 0.00 0.00 546 LYS B CA 1
ATOM 5240 C C . LYS B 1 96 ? 97.924 114.311 116.604 0.00 0.00 546 LYS B C 1
ATOM 5241 O O . LYS B 1 96 ? 97.519 113.904 115.515 0.00 0.00 546 LYS B O 1
ATOM 5247 N N . ILE B 1 97 ? 97.637 113.707 117.755 0.00 0.00 547 ILE B N 1
ATOM 5248 C CA . ILE B 1 97 ? 96.782 112.529 117.814 0.00 0.00 547 ILE B CA 1
ATOM 5249 C C . ILE B 1 97 ? 95.375 112.889 117.349 0.00 0.00 547 ILE B C 1
ATOM 5250 O O . ILE B 1 97 ? 94.733 112.123 116.631 0.00 0.00 547 ILE B O 1
ATOM 5255 N N . LEU B 1 98 ? 94.902 114.062 117.765 0.00 0.00 548 LEU B N 1
ATOM 5256 C CA . LEU B 1 98 ? 93.582 114.530 117.372 0.00 0.00 548 LEU B CA 1
ATOM 5257 C C . LEU B 1 98 ? 93.605 114.674 115.861 0.00 0.00 548 LEU B C 1
ATOM 5258 O O . LEU B 1 98 ? 92.646 114.325 115.173 0.00 0.00 548 LEU B O 1
ATOM 5263 N N . PHE B 1 99 ? 94.717 115.194 115.350 0.00 0.00 549 PHE B N 1
ATOM 5264 C CA . PHE B 1 99 ? 94.896 115.337 113.944 0.00 0.00 549 PHE B CA 1
ATOM 5265 C C . PHE B 1 99 ? 94.920 114.092 113.161 0.00 0.00 549 PHE B C 1
ATOM 5266 O O . PHE B 1 99 ? 94.389 114.013 112.038 0.00 0.00 549 PHE B O 1
ATOM 5274 N N . LYS B 1 100 ? 95.647 113.037 113.665 0.00 0.00 550 LYS B N 1
ATOM 5275 C CA . LYS B 1 100 ? 95.732 111.735 113.035 0.00 0.00 550 LYS B CA 1
ATOM 5276 C C . LYS B 1 100 ? 94.312 111.115 113.078 0.00 0.00 550 LYS B C 1
ATOM 5277 O O . LYS B 1 100 ? 93.914 110.526 112.097 0.00 0.00 550 LYS B O 1
ATOM 5283 N N . PHE B 1 101 ? 93.612 111.261 114.170 0.00 0.00 551 PHE B N 1
ATOM 5284 C CA . PHE B 1 101 ? 92.261 110.745 114.212 0.00 0.00 551 PHE B CA 1
ATOM 5285 C C . PHE B 1 101 ? 91.353 111.432 113.238 0.00 0.00 551 PHE B C 1
ATOM 5286 O O . PHE B 1 101 ? 90.398 110.853 112.713 0.00 0.00 551 PHE B O 1
ATOM 5294 N N . CYS B 1 102 ? 91.657 112.742 112.900 0.00 0.00 552 CYS B N 1
ATOM 5295 C CA . CYS B 1 102 ? 90.970 113.614 112.081 0.00 0.00 552 CYS B CA 1
ATOM 5296 C C . CYS B 1 102 ? 91.500 113.571 110.692 0.00 0.00 552 CYS B C 1
ATOM 5297 O O . CYS B 1 102 ? 91.654 114.563 110.047 0.00 0.00 552 CYS B O 1
ATOM 5300 N N . LYS B 1 103 ? 91.908 112.383 110.156 0.00 0.00 553 LYS B N 1
ATOM 5301 C CA . LYS B 1 103 ? 92.202 112.206 108.789 0.00 0.00 553 LYS B CA 1
ATOM 5302 C C . LYS B 1 103 ? 91.118 111.445 108.073 0.00 0.00 553 LYS B C 1
ATOM 5303 O O . LYS B 1 103 ? 91.255 111.287 106.859 0.00 0.00 553 LYS B O 1
ATOM 5309 N N . ASP B 1 104 ? 90.116 110.971 108.884 0.00 0.00 554 ASP B N 1
ATOM 5310 C CA . ASP B 1 104 ? 88.876 110.355 108.374 0.00 0.00 554 ASP B CA 1
ATOM 5311 C C . ASP B 1 104 ? 87.850 110.951 109.235 0.00 0.00 554 ASP B C 1
ATOM 5312 O O . ASP B 1 104 ? 88.036 111.078 110.416 0.00 0.00 554 ASP B O 1
ATOM 5317 N N . TYR B 1 105 ? 86.737 111.388 108.542 0.00 0.00 555 TYR B N 1
ATOM 5318 C CA . TYR B 1 105 ? 85.740 112.213 109.147 0.00 0.00 555 TYR B CA 1
ATOM 5319 C C . TYR B 1 105 ? 86.300 113.463 109.543 0.00 0.00 555 TYR B C 1
ATOM 5320 O O . TYR B 1 105 ? 86.525 113.816 110.684 0.00 0.00 555 TYR B O 1
ATOM 5329 N N . ALA B 1 106 ? 86.778 114.191 108.512 0.00 0.00 556 ALA B N 1
ATOM 5330 C CA . ALA B 1 106 ? 87.809 115.203 108.610 0.00 0.00 556 ALA B CA 1
ATOM 5331 C C . ALA B 1 106 ? 87.392 116.477 107.918 0.00 0.00 556 ALA B C 1
ATOM 5332 O O . ALA B 1 106 ? 88.169 117.292 107.489 0.00 0.00 556 ALA B O 1
ATOM 5334 N N . LEU B 1 107 ? 86.069 116.603 107.890 0.00 0.00 557 LEU B N 1
ATOM 5335 C CA . LEU B 1 107 ? 85.254 117.556 107.201 0.00 0.00 557 LEU B CA 1
ATOM 5336 C C . LEU B 1 107 ? 85.430 119.019 107.736 0.00 0.00 557 LEU B C 1
ATOM 5337 O O . LEU B 1 107 ? 85.669 119.926 106.904 0.00 0.00 557 LEU B O 1
ATOM 5342 N N . SER B 1 108 ? 85.607 119.118 109.126 0.00 0.00 558 SER B N 1
ATOM 5343 C CA . SER B 1 108 ? 86.222 120.329 109.622 0.00 0.00 558 SER B CA 1
ATOM 5344 C C . SER B 1 108 ? 86.995 119.786 110.818 0.00 0.00 558 SER B C 1
ATOM 5345 O O . SER B 1 108 ? 86.324 119.270 111.716 0.00 0.00 558 SER B O 1
ATOM 5348 N N . TYR B 1 109 ? 88.312 120.137 110.841 0.00 0.00 559 TYR B N 1
ATOM 5349 C CA . TYR B 1 109 ? 89.160 120.073 112.087 0.00 0.00 559 TYR B CA 1
ATOM 5350 C C . TYR B 1 109 ? 88.667 120.927 113.153 0.00 0.00 559 TYR B C 1
ATOM 5351 O O . TYR B 1 109 ? 88.790 120.381 114.327 0.00 0.00 559 TYR B O 1
ATOM 5360 N N . LEU B 1 110 ? 88.277 122.193 112.783 0.00 0.00 560 LEU B N 1
ATOM 5361 C CA . LEU B 1 110 ? 88.051 123.213 113.805 0.00 0.00 560 LEU B CA 1
ATOM 5362 C C . LEU B 1 110 ? 86.887 122.912 114.682 0.00 0.00 560 LEU B C 1
ATOM 5363 O O . LEU B 1 110 ? 86.988 123.139 115.830 0.00 0.00 560 LEU B O 1
ATOM 5368 N N . SER B 1 111 ? 85.751 122.432 114.117 0.00 0.00 561 SER B N 1
ATOM 5369 C CA . SER B 1 111 ? 84.488 122.096 114.791 0.00 0.00 561 SER B CA 1
ATOM 5370 C C . SER B 1 111 ? 84.691 120.912 115.762 0.00 0.00 561 SER B C 1
ATOM 5371 O O . SER B 1 111 ? 84.187 120.939 116.859 0.00 0.00 561 SER B O 1
ATOM 5374 N N . LEU B 1 112 ? 85.499 119.893 115.325 0.00 0.00 562 LEU B N 1
ATOM 5375 C CA . LEU B 1 112 ? 85.853 118.800 116.182 0.00 0.00 562 LEU B CA 1
ATOM 5376 C C . LEU B 1 112 ? 86.730 119.145 117.398 0.00 0.00 562 LEU B C 1
ATOM 5377 O O . LEU B 1 112 ? 86.398 118.745 118.519 0.00 0.00 562 LEU B O 1
ATOM 5382 N N . ARG B 1 113 ? 87.803 119.990 117.148 0.00 0.00 563 ARG B N 1
ATOM 5383 C CA . ARG B 1 113 ? 88.634 120.527 118.183 0.00 0.00 563 ARG B CA 1
ATOM 5384 C C . ARG B 1 113 ? 87.908 121.448 119.125 0.00 0.00 563 ARG B C 1
ATOM 5385 O O . ARG B 1 113 ? 88.239 121.406 120.265 0.00 0.00 563 ARG B O 1
ATOM 5393 N N . ALA B 1 114 ? 86.865 122.268 118.643 0.00 0.00 564 ALA B N 1
ATOM 5394 C CA . ALA B 1 114 ? 86.035 123.054 119.601 0.00 0.00 564 ALA B CA 1
ATOM 5395 C C . ALA B 1 114 ? 85.173 122.164 120.463 0.00 0.00 564 ALA B C 1
ATOM 5396 O O . ALA B 1 114 ? 85.070 122.330 121.673 0.00 0.00 564 ALA B O 1
ATOM 5398 N N . CYS B 1 115 ? 84.570 121.119 119.843 0.00 0.00 565 CYS B N 1
ATOM 5399 C CA . CYS B 1 115 ? 83.845 120.100 120.604 0.00 0.00 565 CYS B CA 1
ATOM 5400 C C . CYS B 1 115 ? 84.739 119.372 121.603 0.00 0.00 565 CYS B C 1
ATOM 5401 O O . CYS B 1 115 ? 84.401 119.282 122.773 0.00 0.00 565 CYS B O 1
ATOM 5404 N N . ILE B 1 116 ? 85.942 118.972 121.221 0.00 0.00 566 ILE B N 1
ATOM 5405 C CA . ILE B 1 116 ? 86.826 118.375 122.228 0.00 0.00 566 ILE B CA 1
ATOM 5406 C C . ILE B 1 116 ? 87.268 119.356 123.351 0.00 0.00 566 ILE B C 1
ATOM 5407 O O . ILE B 1 116 ? 87.334 118.973 124.519 0.00 0.00 566 ILE B O 1
ATOM 5412 N N . GLY B 1 117 ? 87.565 120.608 122.987 0.00 0.00 567 GLY B N 1
ATOM 5413 C CA . GLY B 1 117 ? 88.006 121.646 123.900 0.00 0.00 567 GLY B CA 1
ATOM 5414 C C . GLY B 1 117 ? 86.905 122.015 124.929 0.00 0.00 567 GLY B C 1
ATOM 5415 O O . GLY B 1 117 ? 87.210 122.112 126.127 0.00 0.00 567 GLY B O 1
ATOM 5416 N N . LEU B 1 118 ? 85.657 122.128 124.451 0.00 0.00 568 LEU B N 1
ATOM 5417 C CA . LEU B 1 118 ? 84.501 122.349 125.242 0.00 0.00 568 LEU B CA 1
ATOM 5418 C C . LEU B 1 118 ? 84.211 121.232 126.158 0.00 0.00 568 LEU B C 1
ATOM 5419 O O . LEU B 1 118 ? 83.915 121.621 127.274 0.00 0.00 568 LEU B O 1
ATOM 5424 N N . TRP B 1 119 ? 84.272 119.935 125.792 0.00 0.00 569 TRP B N 1
ATOM 5425 C CA . TRP B 1 119 ? 83.990 118.747 126.616 0.00 0.00 569 TRP B CA 1
ATOM 5426 C C . TRP B 1 119 ? 85.030 118.772 127.712 0.00 0.00 569 TRP B C 1
ATOM 5427 O O . TRP B 1 119 ? 84.613 118.539 128.831 0.00 0.00 569 TRP B O 1
ATOM 5438 N N . THR B 1 120 ? 86.357 119.023 127.468 0.00 0.00 570 THR B N 1
ATOM 5439 C CA . THR B 1 120 ? 87.354 118.952 128.508 0.00 0.00 570 THR B CA 1
ATOM 5440 C C . THR B 1 120 ? 87.196 120.171 129.375 0.00 0.00 570 THR B C 1
ATOM 5441 O O . THR B 1 120 ? 87.526 119.961 130.569 0.00 0.00 570 THR B O 1
ATOM 5445 N N . ALA B 1 121 ? 86.789 121.382 128.882 0.00 0.00 571 ALA B N 1
ATOM 5446 C CA . ALA B 1 121 ? 86.568 122.533 129.717 0.00 0.00 571 ALA B CA 1
ATOM 5447 C C . ALA B 1 121 ? 85.473 122.440 130.681 0.00 0.00 571 ALA B C 1
ATOM 5448 O O . ALA B 1 121 ? 85.623 122.733 131.888 0.00 0.00 571 ALA B O 1
ATOM 5450 N N . PHE B 1 122 ? 84.359 121.938 130.180 0.00 0.00 572 PHE B N 1
ATOM 5451 C CA . PHE B 1 122 ? 83.168 121.681 130.967 0.00 0.00 572 PHE B CA 1
ATOM 5452 C C . PHE B 1 122 ? 83.395 120.624 131.980 0.00 0.00 572 PHE B C 1
ATOM 5453 O O . PHE B 1 122 ? 82.981 120.728 133.119 0.00 0.00 572 PHE B O 1
ATOM 5461 N N . LEU B 1 123 ? 84.209 119.555 131.626 0.00 0.00 573 LEU B N 1
ATOM 5462 C CA . LEU B 1 123 ? 84.622 118.533 132.583 0.00 0.00 573 LEU B CA 1
ATOM 5463 C C . LEU B 1 123 ? 85.473 119.141 133.665 0.00 0.00 573 LEU B C 1
ATOM 5464 O O . LEU B 1 123 ? 85.321 118.684 134.805 0.00 0.00 573 LEU B O 1
ATOM 5469 N N . CYS B 1 124 ? 86.381 120.099 133.351 0.00 0.00 574 CYS B N 1
ATOM 5470 C CA . CYS B 1 124 ? 87.193 120.713 134.348 0.00 0.00 574 CYS B CA 1
ATOM 5471 C C . CYS B 1 124 ? 86.331 121.505 135.370 0.00 0.00 574 CYS B C 1
ATOM 5472 O O . CYS B 1 124 ? 86.601 121.506 136.574 0.00 0.00 574 CYS B O 1
ATOM 5475 N N . ILE B 1 125 ? 85.185 121.966 134.869 0.00 0.00 575 ILE B N 1
ATOM 5476 C CA . ILE B 1 125 ? 84.138 122.544 135.702 0.00 0.00 575 ILE B CA 1
ATOM 5477 C C . ILE B 1 125 ? 83.499 121.447 136.589 0.00 0.00 575 ILE B C 1
ATOM 5478 O O . ILE B 1 125 ? 83.254 121.675 137.774 0.00 0.00 575 ILE B O 1
ATOM 5483 N N . VAL B 1 126 ? 83.232 120.262 136.014 0.00 0.00 576 VAL B N 1
ATOM 5484 C CA . VAL B 1 126 ? 82.648 119.116 136.772 0.00 0.00 576 VAL B CA 1
ATOM 5485 C C . VAL B 1 126 ? 83.567 118.567 137.869 0.00 0.00 576 VAL B C 1
ATOM 5486 O O . VAL B 1 126 ? 83.141 118.244 139.022 0.00 0.00 576 VAL B O 1
ATOM 5490 N N . LEU B 1 127 ? 84.900 118.634 137.599 0.00 0.00 577 LEU B N 1
ATOM 5491 C CA . LEU B 1 127 ? 85.923 118.342 138.582 0.00 0.00 577 LEU B CA 1
ATOM 5492 C C . LEU B 1 127 ? 86.072 119.328 139.756 0.00 0.00 577 LEU B C 1
ATOM 5493 O O . LEU B 1 127 ? 86.204 118.928 140.920 0.00 0.00 577 LEU B O 1
ATOM 5498 N N . VAL B 1 128 ? 86.005 120.624 139.459 0.00 0.00 578 VAL B N 1
ATOM 5499 C CA . VAL B 1 128 ? 85.969 121.639 140.553 0.00 0.00 578 VAL B CA 1
ATOM 5500 C C . VAL B 1 128 ? 84.713 121.677 141.409 0.00 0.00 578 VAL B C 1
ATOM 5501 O O . VAL B 1 128 ? 84.737 122.134 142.601 0.00 0.00 578 VAL B O 1
ATOM 5505 N N . ALA B 1 129 ? 83.645 121.174 140.891 0.00 0.00 579 ALA B N 1
ATOM 5506 C CA . ALA B 1 129 ? 82.393 120.898 141.633 0.00 0.00 579 ALA B CA 1
ATOM 5507 C C . ALA B 1 129 ? 82.604 119.824 142.616 0.00 0.00 579 ALA B C 1
ATOM 5508 O O . ALA B 1 129 ? 82.022 119.899 143.733 0.00 0.00 579 ALA B O 1
ATOM 5510 N N . THR B 1 130 ? 83.295 118.745 142.243 0.00 0.00 580 THR B N 1
ATOM 5511 C CA . THR B 1 130 ? 83.292 117.568 143.104 0.00 0.00 580 THR B CA 1
ATOM 5512 C C . THR B 1 130 ? 84.512 117.459 144.029 0.00 0.00 580 THR B C 1
ATOM 5513 O O . THR B 1 130 ? 84.295 117.521 145.215 0.00 0.00 580 THR B O 1
ATOM 5517 N N . ASP B 1 131 ? 85.691 117.159 143.495 0.00 0.00 581 ASP B N 1
ATOM 5518 C CA . ASP B 1 131 ? 86.741 116.502 144.216 0.00 0.00 581 ASP B CA 1
ATOM 5519 C C . ASP B 1 131 ? 88.066 117.036 143.752 0.00 0.00 581 ASP B C 1
ATOM 5520 O O . ASP B 1 131 ? 88.996 116.255 143.664 0.00 0.00 581 ASP B O 1
ATOM 5525 N N . ALA B 1 132 ? 88.244 118.366 143.506 0.00 0.00 582 ALA B N 1
ATOM 5526 C CA . ALA B 1 132 ? 89.447 118.976 143.107 0.00 0.00 582 ALA B CA 1
ATOM 5527 C C . ALA B 1 132 ? 90.407 119.362 144.283 0.00 0.00 582 ALA B C 1
ATOM 5528 O O . ALA B 1 132 ? 91.541 119.705 144.028 0.00 0.00 582 ALA B O 1
ATOM 5530 N N . SER B 1 133 ? 89.935 119.379 145.527 0.00 0.00 583 SER B N 1
ATOM 5531 C CA . SER B 1 133 ? 90.744 119.792 146.658 0.00 0.00 583 SER B CA 1
ATOM 5532 C C . SER B 1 133 ? 90.374 119.000 147.884 0.00 0.00 583 SER B C 1
ATOM 5533 O O . SER B 1 133 ? 90.189 119.532 148.978 0.00 0.00 583 SER B O 1
ATOM 5536 N N . SER B 1 134 ? 90.234 117.694 147.655 0.00 0.00 584 SER B N 1
ATOM 5537 C CA . SER B 1 134 ? 89.800 116.679 148.568 0.00 0.00 584 SER B CA 1
ATOM 5538 C C . SER B 1 134 ? 90.723 115.502 148.523 0.00 0.00 584 SER B C 1
ATOM 5539 O O . SER B 1 134 ? 90.521 114.540 149.249 0.00 0.00 584 SER B O 1
ATOM 5542 N N . LEU B 1 135 ? 91.746 115.592 147.698 0.00 0.00 585 LEU B N 1
ATOM 5543 C CA . LEU B 1 135 ? 92.753 114.536 147.473 0.00 0.00 585 LEU B CA 1
ATOM 5544 C C . LEU B 1 135 ? 94.149 115.118 147.428 0.00 0.00 585 LEU B C 1
ATOM 5545 O O . LEU B 1 135 ? 95.176 114.520 147.547 0.00 0.00 585 LEU B O 1
ATOM 5550 N N . VAL B 1 136 ? 94.221 116.447 147.189 0.00 0.00 586 VAL B N 1
ATOM 5551 C CA . VAL B 1 136 ? 95.389 117.238 146.758 0.00 0.00 586 VAL B CA 1
ATOM 5552 C C . VAL B 1 136 ? 96.455 117.237 147.821 0.00 0.00 586 VAL B C 1
ATOM 5553 O O . VAL B 1 136 ? 97.640 117.121 147.535 0.00 0.00 586 VAL B O 1
ATOM 5557 N N . CYS B 1 137 ? 96.051 117.274 149.053 0.00 0.00 587 CYS B N 1
ATOM 5558 C CA . CYS B 1 137 ? 96.811 117.337 150.214 0.00 0.00 587 CYS B CA 1
ATOM 5559 C C . CYS B 1 137 ? 97.520 115.985 150.587 0.00 0.00 587 CYS B C 1
ATOM 5560 O O . CYS B 1 137 ? 98.361 116.035 151.523 0.00 0.00 587 CYS B O 1
ATOM 5563 N N . TYR B 1 138 ? 97.183 114.878 149.911 0.00 0.00 588 TYR B N 1
ATOM 5564 C CA . TYR B 1 138 ? 97.705 113.531 150.164 0.00 0.00 588 TYR B CA 1
ATOM 5565 C C . TYR B 1 138 ? 99.123 113.302 149.746 0.00 0.00 588 TYR B C 1
ATOM 5566 O O . TYR B 1 138 ? 99.754 112.287 150.138 0.00 0.00 588 TYR B O 1
ATOM 5575 N N . ILE B 1 139 ? 99.607 114.245 148.932 0.00 0.00 589 ILE B N 1
ATOM 5576 C CA . ILE B 1 139 ? 100.945 114.280 148.325 0.00 0.00 589 ILE B CA 1
ATOM 5577 C C . ILE B 1 139 ? 102.105 114.657 149.244 0.00 0.00 589 ILE B C 1
ATOM 5578 O O . ILE B 1 139 ? 101.905 115.160 150.350 0.00 0.00 589 ILE B O 1
ATOM 5583 N N . THR B 1 140 ? 103.323 114.403 148.766 0.00 0.00 590 THR B N 1
ATOM 5584 C CA . THR B 1 140 ? 104.491 114.658 149.521 0.00 0.00 590 THR B CA 1
ATOM 5585 C C . THR B 1 140 ? 105.596 114.996 148.496 0.00 0.00 590 THR B C 1
ATOM 5586 O O . THR B 1 140 ? 105.413 115.064 147.269 0.00 0.00 590 THR B O 1
ATOM 5590 N N . ARG B 1 141 ? 106.837 115.352 148.990 0.00 0.00 591 ARG B N 1
ATOM 5591 C CA . ARG B 1 141 ? 108.024 115.783 148.222 0.00 0.00 591 ARG B CA 1
ATOM 5592 C C . ARG B 1 141 ? 108.588 114.861 147.157 0.00 0.00 591 ARG B C 1
ATOM 5593 O O . ARG B 1 141 ? 109.047 115.360 146.140 0.00 0.00 591 ARG B O 1
ATOM 5601 N N . PHE B 1 142 ? 108.670 113.529 147.343 0.00 0.00 592 PHE B N 1
ATOM 5602 C CA . PHE B 1 142 ? 109.195 112.549 146.377 0.00 0.00 592 PHE B CA 1
ATOM 5603 C C . PHE B 1 142 ? 108.604 112.859 144.939 0.00 0.00 592 PHE B C 1
ATOM 5604 O O . PHE B 1 142 ? 109.323 113.269 143.997 0.00 0.00 592 PHE B O 1
ATOM 5612 N N . THR B 1 143 ? 107.233 112.698 144.850 0.00 0.00 593 THR B N 1
ATOM 5613 C CA . THR B 1 143 ? 106.516 112.821 143.648 0.00 0.00 593 THR B CA 1
ATOM 5614 C C . THR B 1 143 ? 106.509 114.264 143.106 0.00 0.00 593 THR B C 1
ATOM 5615 O O . THR B 1 143 ? 106.744 114.441 141.919 0.00 0.00 593 THR B O 1
ATOM 5619 N N . GLU B 1 144 ? 106.317 115.296 143.984 0.00 0.00 594 GLU B N 1
ATOM 5620 C CA . GLU B 1 144 ? 106.212 116.646 143.438 0.00 0.00 594 GLU B CA 1
ATOM 5621 C C . GLU B 1 144 ? 107.583 117.128 142.786 0.00 0.00 594 GLU B C 1
ATOM 5622 O O . GLU B 1 144 ? 107.672 117.673 141.668 0.00 0.00 594 GLU B O 1
ATOM 5628 N N . GLU B 1 145 ? 108.710 116.796 143.522 0.00 0.00 595 GLU B N 1
ATOM 5629 C CA . GLU B 1 145 ? 109.995 117.007 143.054 0.00 0.00 595 GLU B CA 1
ATOM 5630 C C . GLU B 1 145 ? 110.442 116.124 141.811 0.00 0.00 595 GLU B C 1
ATOM 5631 O O . GLU B 1 145 ? 111.125 116.672 140.978 0.00 0.00 595 GLU B O 1
ATOM 5637 N N . ALA B 1 146 ? 110.061 114.867 141.736 0.00 0.00 596 ALA B N 1
ATOM 5638 C CA . ALA B 1 146 ? 110.340 113.999 140.599 0.00 0.00 596 ALA B CA 1
ATOM 5639 C C . ALA B 1 146 ? 109.675 114.646 139.353 0.00 0.00 596 ALA B C 1
ATOM 5640 O O . ALA B 1 146 ? 110.201 114.649 138.200 0.00 0.00 596 ALA B O 1
ATOM 5642 N N . PHE B 1 147 ? 108.464 115.135 139.538 0.00 0.00 597 PHE B N 1
ATOM 5643 C CA . PHE B 1 147 ? 107.780 115.721 138.431 0.00 0.00 597 PHE B CA 1
ATOM 5644 C C . PHE B 1 147 ? 108.400 117.079 137.964 0.00 0.00 597 PHE B C 1
ATOM 5645 O O . PHE B 1 147 ? 108.615 117.320 136.820 0.00 0.00 597 PHE B O 1
ATOM 5653 N N . ALA B 1 148 ? 108.708 118.027 138.955 0.00 0.00 598 ALA B N 1
ATOM 5654 C CA . ALA B 1 148 ? 109.190 119.357 138.822 0.00 0.00 598 ALA B CA 1
ATOM 5655 C C . ALA B 1 148 ? 110.607 119.417 138.227 0.00 0.00 598 ALA B C 1
ATOM 5656 O O . ALA B 1 148 ? 110.925 120.142 137.333 0.00 0.00 598 ALA B O 1
ATOM 5658 N N . SER B 1 149 ? 111.487 118.645 138.859 0.00 0.00 599 SER B N 1
ATOM 5659 C CA . SER B 1 149 ? 112.885 118.562 138.449 0.00 0.00 599 SER B CA 1
ATOM 5660 C C . SER B 1 149 ? 113.066 117.962 137.058 0.00 0.00 599 SER B C 1
ATOM 5661 O O . SER B 1 149 ? 113.868 118.452 136.264 0.00 0.00 599 SER B O 1
ATOM 5664 N N . LEU B 1 150 ? 112.319 116.901 136.766 0.00 0.00 600 LEU B N 1
ATOM 5665 C CA . LEU B 1 150 ? 112.418 116.250 135.466 0.00 0.00 600 LEU B CA 1
ATOM 5666 C C . LEU B 1 150 ? 111.982 117.209 134.370 0.00 0.00 600 LEU B C 1
ATOM 5667 O O . LEU B 1 150 ? 112.615 117.301 133.318 0.00 0.00 600 LEU B O 1
ATOM 5672 N N . ILE B 1 151 ? 110.894 117.925 134.630 0.00 0.00 601 ILE B N 1
ATOM 5673 C CA . ILE B 1 151 ? 110.372 118.900 133.686 0.00 0.00 601 ILE B CA 1
ATOM 5674 C C . ILE B 1 151 ? 111.363 120.036 133.489 0.00 0.00 601 ILE B C 1
ATOM 5675 O O . ILE B 1 151 ? 111.555 120.524 132.375 0.00 0.00 601 ILE B O 1
ATOM 5680 N N . CYS B 1 152 ? 111.991 120.452 134.584 0.00 0.00 602 CYS B N 1
ATOM 5681 C CA . CYS B 1 152 ? 112.942 121.553 134.550 0.00 0.00 602 CYS B CA 1
ATOM 5682 C C . CYS B 1 152 ? 114.127 121.202 133.662 0.00 0.00 602 CYS B C 1
ATOM 5683 O O . CYS B 1 152 ? 114.609 122.039 132.899 0.00 0.00 602 CYS B O 1
ATOM 5686 N N . ILE B 1 153 ? 114.597 119.962 133.762 0.00 0.00 603 ILE B N 1
ATOM 5687 C CA . ILE B 1 153 ? 115.718 119.528 132.943 0.00 0.00 603 ILE B CA 1
ATOM 5688 C C . ILE B 1 153 ? 115.358 119.573 131.464 0.00 0.00 603 ILE B C 1
ATOM 5689 O O . ILE B 1 153 ? 116.169 120.001 130.644 0.00 0.00 603 ILE B O 1
ATOM 5694 N N . ILE B 1 154 ? 114.149 119.139 131.112 0.00 0.00 604 ILE B N 1
ATOM 5695 C CA . ILE B 1 154 ? 113.762 119.222 129.711 0.00 0.00 604 ILE B CA 1
ATOM 5696 C C . ILE B 1 154 ? 113.945 120.665 129.244 0.00 0.00 604 ILE B C 1
ATOM 5697 O O . ILE B 1 154 ? 114.428 120.911 128.139 0.00 0.00 604 ILE B O 1
ATOM 5702 N N . PHE B 1 155 ? 113.561 121.617 130.092 0.00 0.00 605 PHE B N 1
ATOM 5703 C CA . PHE B 1 155 ? 113.788 123.058 129.785 0.00 0.00 605 PHE B CA 1
ATOM 5704 C C . PHE B 1 155 ? 115.224 123.310 129.292 0.00 0.00 605 PHE B C 1
ATOM 5705 O O . PHE B 1 155 ? 115.421 123.910 128.222 0.00 0.00 605 PHE B O 1
ATOM 5713 N N . ILE B 1 156 ? 116.206 122.795 130.020 0.00 0.00 606 ILE B N 1
ATOM 5714 C CA . ILE B 1 156 ? 117.595 122.874 129.586 0.00 0.00 606 ILE B CA 1
ATOM 5715 C C . ILE B 1 156 ? 117.883 122.042 128.323 0.00 0.00 606 ILE B C 1
ATOM 5716 O O . ILE B 1 156 ? 118.628 122.473 127.443 0.00 0.00 606 ILE B O 1
ATOM 5721 N N . TYR B 1 157 ? 117.285 120.851 128.249 0.00 0.00 607 TYR B N 1
ATOM 5722 C CA . TYR B 1 157 ? 117.515 119.931 127.193 0.00 0.00 607 TYR B CA 1
ATOM 5723 C C . TYR B 1 157 ? 117.159 120.504 125.810 0.00 0.00 607 TYR B C 1
ATOM 5724 O O . TYR B 1 157 ? 117.862 120.494 124.778 0.00 0.00 607 TYR B O 1
ATOM 5733 N N . GLU B 1 158 ? 116.007 121.149 125.720 0.00 0.00 608 GLU B N 1
ATOM 5734 C CA . GLU B 1 158 ? 115.658 121.824 124.542 0.00 0.00 608 GLU B CA 1
ATOM 5735 C C . GLU B 1 158 ? 116.229 123.114 124.267 0.00 0.00 608 GLU B C 1
ATOM 5736 O O . GLU B 1 158 ? 116.230 123.507 123.090 0.00 0.00 608 GLU B O 1
ATOM 5742 N N . ALA B 1 159 ? 116.783 123.794 125.276 0.00 0.00 609 ALA B N 1
ATOM 5743 C CA . ALA B 1 159 ? 117.648 124.990 125.103 0.00 0.00 609 ALA B CA 1
ATOM 5744 C C . ALA B 1 159 ? 118.865 124.575 124.301 0.00 0.00 609 ALA B C 1
ATOM 5745 O O . ALA B 1 159 ? 119.235 125.068 123.235 0.00 0.00 609 ALA B O 1
ATOM 5747 N N . ILE B 1 160 ? 119.482 123.489 124.757 0.00 0.00 610 ILE B N 1
ATOM 5748 C CA . ILE B 1 160 ? 120.588 122.923 123.978 0.00 0.00 610 ILE B CA 1
ATOM 5749 C C . ILE B 1 160 ? 120.138 122.332 122.613 0.00 0.00 610 ILE B C 1
ATOM 5750 O O . ILE B 1 160 ? 120.808 122.548 121.604 0.00 0.00 610 ILE B O 1
ATOM 5755 N N . GLU B 1 161 ? 119.017 121.597 122.579 0.00 0.00 611 GLU B N 1
ATOM 5756 C CA . GLU B 1 161 ? 118.497 121.097 121.376 0.00 0.00 611 GLU B CA 1
ATOM 5757 C C . GLU B 1 161 ? 118.220 122.160 120.392 0.00 0.00 611 GLU B C 1
ATOM 5758 O O . GLU B 1 161 ? 118.334 121.965 119.181 0.00 0.00 611 GLU B O 1
ATOM 5764 N N . LYS B 1 162 ? 117.802 123.322 120.880 0.00 0.00 612 LYS B N 1
ATOM 5765 C CA . LYS B 1 162 ? 117.550 124.432 119.976 0.00 0.00 612 LYS B CA 1
ATOM 5766 C C . LYS B 1 162 ? 118.850 124.872 119.302 0.00 0.00 612 LYS B C 1
ATOM 5767 O O . LYS B 1 162 ? 118.884 125.107 118.095 0.00 0.00 612 LYS B O 1
ATOM 5773 N N . LEU B 1 163 ? 119.917 124.981 120.093 0.00 0.00 613 LEU B N 1
ATOM 5774 C CA . LEU B 1 163 ? 121.222 125.391 119.572 0.00 0.00 613 LEU B CA 1
ATOM 5775 C C . LEU B 1 163 ? 121.855 124.392 118.604 0.00 0.00 613 LEU B C 1
ATOM 5776 O O . LEU B 1 163 ? 122.370 124.774 117.553 0.00 0.00 613 LEU B O 1
ATOM 5781 N N . ILE B 1 164 ? 121.812 123.112 118.965 0.00 0.00 614 ILE B N 1
ATOM 5782 C CA . ILE B 1 164 ? 122.371 122.055 118.123 0.00 0.00 614 ILE B CA 1
ATOM 5783 C C . ILE B 1 164 ? 121.600 121.918 116.818 0.00 0.00 614 ILE B C 1
ATOM 5784 O O . ILE B 1 164 ? 122.180 121.661 115.763 0.00 0.00 614 ILE B O 1
ATOM 5789 N N . HIS B 1 165 ? 120.283 122.094 116.904 0.00 0.00 615 HIS B N 1
ATOM 5790 C CA . HIS B 1 165 ? 119.406 122.020 115.738 0.00 0.00 615 HIS B CA 1
ATOM 5791 C C . HIS B 1 165 ? 119.780 123.111 114.738 0.00 0.00 615 HIS B C 1
ATOM 5792 O O . HIS B 1 165 ? 119.796 122.878 113.530 0.00 0.00 615 HIS B O 1
ATOM 5799 N N . LEU B 1 166 ? 120.081 124.302 115.249 0.00 0.00 616 LEU B N 1
ATOM 5800 C CA . LEU B 1 166 ? 120.503 125.401 114.407 0.00 0.00 616 LEU B CA 1
ATOM 5801 C C . LEU B 1 166 ? 121.796 124.960 113.734 0.00 0.00 616 LEU B C 1
ATOM 5802 O O . LEU B 1 166 ? 122.014 125.244 112.556 0.00 0.00 616 LEU B O 1
ATOM 5807 N N . ALA B 1 167 ? 122.657 124.265 114.478 0.00 0.00 617 ALA B N 1
ATOM 5808 C CA . ALA B 1 167 ? 123.845 123.821 113.923 0.00 0.00 617 ALA B CA 1
ATOM 5809 C C . ALA B 1 167 ? 123.594 123.017 112.695 0.00 0.00 617 ALA B C 1
ATOM 5810 O O . ALA B 1 167 ? 124.432 122.948 111.807 0.00 0.00 617 ALA B O 1
ATOM 5812 N N . GLU B 1 168 ? 122.419 122.366 112.538 0.00 0.00 618 GLU B N 1
ATOM 5813 C CA . GLU B 1 168 ? 122.079 121.591 111.324 0.00 0.00 618 GLU B CA 1
ATOM 5814 C C . GLU B 1 168 ? 121.673 122.460 110.149 0.00 0.00 618 GLU B C 1
ATOM 5815 O O . GLU B 1 168 ? 122.024 122.185 108.987 0.00 0.00 618 GLU B O 1
ATOM 5821 N N . THR B 1 169 ? 120.981 123.525 110.462 0.00 0.00 619 THR B N 1
ATOM 5822 C CA . THR B 1 169 ? 120.542 124.461 109.391 0.00 0.00 619 THR B CA 1
ATOM 5823 C C . THR B 1 169 ? 121.535 125.458 108.926 0.00 0.00 619 THR B C 1
ATOM 5824 O O . THR B 1 169 ? 121.452 126.112 107.867 0.00 0.00 619 THR B O 1
ATOM 5828 N N . TYR B 1 170 ? 122.632 125.555 109.716 0.00 0.00 620 TYR B N 1
ATOM 5829 C CA . TYR B 1 170 ? 123.797 126.411 109.460 0.00 0.00 620 TYR B CA 1
ATOM 5830 C C . TYR B 1 170 ? 125.075 125.581 109.568 0.00 0.00 620 TYR B C 1
ATOM 5831 O O . TYR B 1 170 ? 125.683 125.533 110.627 0.00 0.00 620 TYR B O 1
ATOM 5840 N N . PRO B 1 171 ? 125.603 125.112 108.382 0.00 0.00 621 PRO B N 1
ATOM 5841 C CA . PRO B 1 171 ? 126.904 124.412 108.362 0.00 0.00 621 PRO B CA 1
ATOM 5842 C C . PRO B 1 171 ? 128.107 125.328 108.144 0.00 0.00 621 PRO B C 1
ATOM 5843 O O . PRO B 1 171 ? 127.886 126.526 108.001 0.00 0.00 621 PRO B O 1
ATOM 5847 N N . ILE B 1 172 ? 129.300 124.686 108.217 0.00 0.00 622 ILE B N 1
ATOM 5848 C CA . ILE B 1 172 ? 130.550 125.380 108.193 0.00 0.00 622 ILE B CA 1
ATOM 5849 C C . ILE B 1 172 ? 131.447 124.705 107.184 0.00 0.00 622 ILE B C 1
ATOM 5850 O O . ILE B 1 172 ? 131.286 123.524 106.990 0.00 0.00 622 ILE B O 1
ATOM 5855 N N . HIS B 1 173 ? 132.447 125.478 106.603 0.00 0.00 623 HIS B N 1
ATOM 5856 C CA . HIS B 1 173 ? 133.551 125.015 105.759 0.00 0.00 623 HIS B CA 1
ATOM 5857 C C . HIS B 1 173 ? 134.503 124.403 106.764 0.00 0.00 623 HIS B C 1
ATOM 5858 O O . HIS B 1 173 ? 134.823 124.995 107.802 0.00 0.00 623 HIS B O 1
ATOM 5865 N N . MET B 1 174 ? 134.929 123.168 106.504 0.00 0.00 624 MET B N 1
ATOM 5866 C CA . MET B 1 174 ? 135.498 122.267 107.511 0.00 0.00 624 MET B CA 1
ATOM 5867 C C . MET B 1 174 ? 136.980 122.333 107.497 0.00 0.00 624 MET B C 1
ATOM 5868 O O . MET B 1 174 ? 137.579 121.806 108.407 0.00 0.00 624 MET B O 1
ATOM 5873 N N . HIS B 1 175 ? 137.509 123.101 106.498 0.00 0.00 625 HIS B N 1
ATOM 5874 C CA . HIS B 1 175 ? 138.839 123.448 106.358 0.00 0.00 625 HIS B CA 1
ATOM 5875 C C . HIS B 1 175 ? 138.866 124.513 105.316 0.00 0.00 625 HIS B C 1
ATOM 5876 O O . HIS B 1 175 ? 138.670 124.275 104.106 0.00 0.00 625 HIS B O 1
ATOM 5883 N N . SER B 1 176 ? 139.133 125.724 105.798 0.00 0.00 626 SER B N 1
ATOM 5884 C CA . SER B 1 176 ? 139.075 126.936 104.991 0.00 0.00 626 SER B CA 1
ATOM 5885 C C . SER B 1 176 ? 139.985 127.036 103.780 0.00 0.00 626 SER B C 1
ATOM 5886 O O . SER B 1 176 ? 139.510 127.485 102.734 0.00 0.00 626 SER B O 1
ATOM 5889 N N . GLN B 1 177 ? 141.246 126.607 103.901 0.00 0.00 627 GLN B N 1
ATOM 5890 C CA . GLN B 1 177 ? 142.198 126.684 102.784 0.00 0.00 627 GLN B CA 1
ATOM 5891 C C . GLN B 1 177 ? 142.220 128.099 102.206 0.00 0.00 627 GLN B C 1
ATOM 5892 O O . GLN B 1 177 ? 141.890 128.299 101.034 0.00 0.00 627 GLN B O 1
ATOM 5898 N N . LEU B 1 178 ? 142.627 129.067 103.028 0.00 0.00 628 LEU B N 1
ATOM 5899 C CA . LEU B 1 178 ? 142.587 130.475 102.642 0.00 0.00 628 LEU B CA 1
ATOM 5900 C C . LEU B 1 178 ? 143.345 130.709 101.350 0.00 0.00 628 LEU B C 1
ATOM 5901 O O . LEU B 1 178 ? 142.870 131.456 100.495 0.00 0.00 628 LEU B O 1
ATOM 5906 N N . ASP B 1 179 ? 144.507 130.094 101.173 0.00 0.00 629 ASP B N 1
ATOM 5907 C CA . ASP B 1 179 ? 145.117 130.240 99.880 0.00 0.00 629 ASP B CA 1
ATOM 5908 C C . ASP B 1 179 ? 144.164 130.054 98.689 0.00 0.00 629 ASP B C 1
ATOM 5909 O O . ASP B 1 179 ? 144.148 130.901 97.817 0.00 0.00 629 ASP B O 1
ATOM 5914 N N . HIS B 1 180 ? 143.247 129.030 98.765 0.00 0.00 630 HIS B N 1
ATOM 5915 C CA . HIS B 1 180 ? 142.129 128.779 97.903 0.00 0.00 630 HIS B CA 1
ATOM 5916 C C . HIS B 1 180 ? 140.922 129.612 98.220 0.00 0.00 630 HIS B C 1
ATOM 5917 O O . HIS B 1 180 ? 139.914 129.316 97.598 0.00 0.00 630 HIS B O 1
ATOM 5924 N N . LEU B 1 181 ? 141.004 130.677 99.089 0.00 0.00 631 LEU B N 1
ATOM 5925 C CA . LEU B 1 181 ? 139.804 131.508 99.415 0.00 0.00 631 LEU B CA 1
ATOM 5926 C C . LEU B 1 181 ? 139.284 132.151 98.146 0.00 0.00 631 LEU B C 1
ATOM 5927 O O . LEU B 1 181 ? 138.067 132.224 98.010 0.00 0.00 631 LEU B O 1
ATOM 5932 N N . SER B 1 182 ? 140.210 132.693 97.290 0.00 0.00 632 SER B N 1
ATOM 5933 C CA . SER B 1 182 ? 139.702 133.408 96.136 0.00 0.00 632 SER B CA 1
ATOM 5934 C C . SER B 1 182 ? 139.008 132.386 95.136 0.00 0.00 632 SER B C 1
ATOM 5935 O O . SER B 1 182 ? 138.343 132.840 94.214 0.00 0.00 632 SER B O 1
ATOM 5938 N N . LEU B 1 183 ? 139.148 131.018 95.253 0.00 0.00 633 LEU B N 1
ATOM 5939 C CA . LEU B 1 183 ? 138.642 130.051 94.345 0.00 0.00 633 LEU B CA 1
ATOM 5940 C C . LEU B 1 183 ? 137.285 129.633 94.769 0.00 0.00 633 LEU B C 1
ATOM 5941 O O . LEU B 1 183 ? 136.516 129.013 94.000 0.00 0.00 633 LEU B O 1
ATOM 5946 N N . TYR B 1 184 ? 136.899 129.980 96.012 0.00 0.00 634 TYR B N 1
ATOM 5947 C CA . TYR B 1 184 ? 135.588 129.539 96.612 0.00 0.00 634 TYR B CA 1
ATOM 5948 C C . TYR B 1 184 ? 134.462 130.298 95.912 0.00 0.00 634 TYR B C 1
ATOM 5949 O O . TYR B 1 184 ? 134.517 131.482 95.626 0.00 0.00 634 TYR B O 1
ATOM 5958 N N . TYR B 1 185 ? 133.381 129.505 95.658 0.00 0.00 635 TYR B N 1
ATOM 5959 C CA . TYR B 1 185 ? 132.237 130.012 94.950 0.00 0.00 635 TYR B CA 1
ATOM 5960 C C . TYR B 1 185 ? 131.204 129.006 95.166 0.00 0.00 635 TYR B C 1
ATOM 5961 O O . TYR B 1 185 ? 131.538 127.920 95.586 0.00 0.00 635 TYR B O 1
ATOM 5970 N N . CYS B 1 186 ? 129.951 129.428 94.865 0.00 0.00 636 CYS B N 1
ATOM 5971 C CA . CYS B 1 186 ? 128.826 128.505 94.790 0.00 0.00 636 CYS B CA 1
ATOM 5972 C C . CYS B 1 186 ? 127.753 129.190 94.083 0.00 0.00 636 CYS B C 1
ATOM 5973 O O . CYS B 1 186 ? 127.463 130.373 94.328 0.00 0.00 636 CYS B O 1
ATOM 5976 N N . ARG B 1 187 ? 127.192 128.447 93.133 0.00 0.00 637 ARG B N 1
ATOM 5977 C CA . ARG B 1 187 ? 126.214 128.839 92.184 0.00 0.00 637 ARG B CA 1
ATOM 5978 C C . ARG B 1 187 ? 125.186 127.757 92.170 0.00 0.00 637 ARG B C 1
ATOM 5979 O O . ARG B 1 187 ? 125.391 126.572 92.441 0.00 0.00 637 ARG B O 1
ATOM 5987 N N . CYS B 1 188 ? 123.892 128.064 91.809 0.00 0.00 638 CYS B N 1
ATOM 5988 C CA . CYS B 1 188 ? 122.815 127.069 91.660 0.00 0.00 638 CYS B CA 1
ATOM 5989 C C . CYS B 1 188 ? 122.909 126.500 90.256 0.00 0.00 638 CYS B C 1
ATOM 5990 O O . CYS B 1 188 ? 123.374 127.150 89.309 0.00 0.00 638 CYS B O 1
ATOM 5993 N N . ALA B 1 189 ? 122.474 125.305 90.061 0.00 0.00 639 ALA B N 1
ATOM 5994 C CA . ALA B 1 189 ? 122.570 124.680 88.775 0.00 0.00 639 ALA B CA 1
ATOM 5995 C C . ALA B 1 189 ? 121.533 123.635 88.709 0.00 0.00 639 ALA B C 1
ATOM 5996 O O . ALA B 1 189 ? 120.966 123.245 89.753 0.00 0.00 639 ALA B O 1
ATOM 5998 N N . LEU B 1 190 ? 121.240 123.166 87.502 0.00 0.00 640 LEU B N 1
ATOM 5999 C CA . LEU B 1 190 ? 120.242 122.122 87.303 0.00 0.00 640 LEU B CA 1
ATOM 6000 C C . LEU B 1 190 ? 120.714 120.759 87.808 0.00 0.00 640 LEU B C 1
ATOM 6001 O O . LEU B 1 190 ? 121.902 120.444 87.742 0.00 0.00 640 LEU B O 1
ATOM 6006 N N . PRO B 1 191 ? 119.774 119.948 88.315 0.00 0.00 641 PRO B N 1
ATOM 6007 C CA . PRO B 1 191 ? 119.906 118.606 88.834 0.00 0.00 641 PRO B CA 1
ATOM 6008 C C . PRO B 1 191 ? 120.618 117.797 87.808 0.00 0.00 641 PRO B C 1
ATOM 6009 O O . PRO B 1 191 ? 120.572 118.014 86.596 0.00 0.00 641 PRO B O 1
ATOM 6013 N N . GLU B 1 192 ? 121.336 116.806 88.323 0.00 0.00 642 GLU B N 1
ATOM 6014 C CA . GLU B 1 192 ? 122.044 115.839 87.502 0.00 0.00 642 GLU B CA 1
ATOM 6015 C C . GLU B 1 192 ? 121.342 114.554 87.900 0.00 0.00 642 GLU B C 1
ATOM 6016 O O . GLU B 1 192 ? 121.260 114.257 89.094 0.00 0.00 642 GLU B O 1
ATOM 6022 N N . ASN B 1 193 ? 120.816 113.814 86.918 0.00 0.00 643 ASN B N 1
ATOM 6023 C CA . ASN B 1 193 ? 120.061 112.579 87.180 0.00 0.00 643 ASN B CA 1
ATOM 6024 C C . ASN B 1 193 ? 118.952 112.874 88.197 0.00 0.00 643 ASN B C 1
ATOM 6025 O O . ASN B 1 193 ? 118.813 112.170 89.198 0.00 0.00 643 ASN B O 1
ATOM 6030 N N . PRO B 1 194 ? 118.161 113.929 87.930 0.00 0.00 644 PRO B N 1
ATOM 6031 C CA . PRO B 1 194 ? 117.094 114.479 88.777 0.00 0.00 644 PRO B CA 1
ATOM 6032 C C . PRO B 1 194 ? 115.919 113.554 89.076 0.00 0.00 644 PRO B C 1
ATOM 6033 O O . PRO B 1 194 ? 115.488 112.758 88.242 0.00 0.00 644 PRO B O 1
ATOM 6037 N N . ASN B 1 195 ? 115.418 113.686 90.300 0.00 0.00 645 ASN B N 1
ATOM 6038 C CA . ASN B 1 195 ? 114.287 112.916 90.800 0.00 0.00 645 ASN B CA 1
ATOM 6039 C C . ASN B 1 195 ? 112.979 113.383 90.169 0.00 0.00 645 ASN B C 1
ATOM 6040 O O . ASN B 1 195 ? 112.891 114.491 89.639 0.00 0.00 645 ASN B O 1
ATOM 6045 N N . ASN B 1 196 ? 111.965 112.529 90.235 0.00 0.00 646 ASN B N 1
ATOM 6046 C CA . ASN B 1 196 ? 110.659 112.829 89.661 0.00 0.00 646 ASN B CA 1
ATOM 6047 C C . ASN B 1 196 ? 110.011 114.061 90.291 0.00 0.00 646 ASN B C 1
ATOM 6048 O O . ASN B 1 196 ? 109.369 114.849 89.597 0.00 0.00 646 ASN B O 1
ATOM 6053 N N . HIS B 1 197 ? 110.174 114.230 91.600 0.00 0.00 647 HIS B N 1
ATOM 6054 C CA . HIS B 1 197 ? 109.574 115.372 92.283 0.00 0.00 647 HIS B CA 1
ATOM 6055 C C . HIS B 1 197 ? 110.105 116.695 91.734 0.00 0.00 647 HIS B C 1
ATOM 6056 O O . HIS B 1 197 ? 109.338 117.634 91.520 0.00 0.00 647 HIS B O 1
ATOM 6063 N N . THR B 1 198 ? 111.412 116.770 91.505 0.00 0.00 648 THR B N 1
ATOM 6064 C CA . THR B 1 198 ? 112.007 117.975 90.939 0.00 0.00 648 THR B CA 1
ATOM 6065 C C . THR B 1 198 ? 111.431 118.139 89.539 0.00 0.00 648 THR B C 1
ATOM 6066 O O . THR B 1 198 ? 111.109 119.241 89.095 0.00 0.00 648 THR B O 1
ATOM 6070 N N . LEU B 1 199 ? 111.312 117.004 88.861 0.00 0.00 649 LEU B N 1
ATOM 6071 C CA . LEU B 1 199 ? 110.774 116.904 87.526 0.00 0.00 649 LEU B CA 1
ATOM 6072 C C . LEU B 1 199 ? 109.369 117.379 87.406 0.00 0.00 649 LEU B C 1
ATOM 6073 O O . LEU B 1 199 ? 108.974 118.207 86.581 0.00 0.00 649 LEU B O 1
ATOM 6078 N N . GLN B 1 200 ? 108.489 116.845 88.295 0.00 0.00 650 GLN B N 1
ATOM 6079 C CA . GLN B 1 200 ? 107.033 117.233 88.363 0.00 0.00 650 GLN B CA 1
ATOM 6080 C C . GLN B 1 200 ? 107.011 118.644 88.766 0.00 0.00 650 GLN B C 1
ATOM 6081 O O . GLN B 1 200 ? 106.317 119.419 88.153 0.00 0.00 650 GLN B O 1
ATOM 6087 N N . TYR B 1 201 ? 107.761 119.164 89.802 0.00 0.00 651 TYR B N 1
ATOM 6088 C CA . TYR B 1 201 ? 107.768 120.545 90.288 0.00 0.00 651 TYR B CA 1
ATOM 6089 C C . TYR B 1 201 ? 108.042 121.622 89.191 0.00 0.00 651 TYR B C 1
ATOM 6090 O O . TYR B 1 201 ? 107.454 122.709 89.149 0.00 0.00 651 TYR B O 1
ATOM 6099 N N . TRP B 1 202 ? 108.986 121.275 88.324 0.00 0.00 652 TRP B N 1
ATOM 6100 C CA . TRP B 1 202 ? 109.347 122.078 87.162 0.00 0.00 652 TRP B CA 1
ATOM 6101 C C . TRP B 1 202 ? 108.269 122.143 86.063 0.00 0.00 652 TRP B C 1
ATOM 6102 O O . TRP B 1 202 ? 108.055 123.194 85.459 0.00 0.00 652 TRP B O 1
ATOM 6113 N N . LYS B 1 203 ? 107.599 121.016 85.810 0.00 0.00 653 LYS B N 1
ATOM 6114 C CA . LYS B 1 203 ? 106.638 120.919 84.746 0.00 0.00 653 LYS B CA 1
ATOM 6115 C C . LYS B 1 203 ? 105.341 121.681 85.094 0.00 0.00 653 LYS B C 1
ATOM 6116 O O . LYS B 1 203 ? 104.925 122.632 84.420 0.00 0.00 653 LYS B O 1
ATOM 6122 N N . GLU B 1 204 ? 104.624 121.247 86.189 0.00 0.00 654 GLU B N 1
ATOM 6123 C CA . GLU B 1 204 ? 103.338 121.735 86.561 0.00 0.00 654 GLU B CA 1
ATOM 6124 C C . GLU B 1 204 ? 103.282 123.191 87.018 0.00 0.00 654 GLU B C 1
ATOM 6125 O O . GLU B 1 204 ? 102.223 123.776 86.715 0.00 0.00 654 GLU B O 1
ATOM 6131 N N . HIS B 1 205 ? 104.404 123.765 87.461 0.00 0.00 655 HIS B N 1
ATOM 6132 C CA . HIS B 1 205 ? 104.514 125.182 87.829 0.00 0.00 655 HIS B CA 1
ATOM 6133 C C . HIS B 1 205 ? 104.810 126.102 86.613 0.00 0.00 655 HIS B C 1
ATOM 6134 O O . HIS B 1 205 ? 104.707 127.324 86.717 0.00 0.00 655 HIS B O 1
ATOM 6141 N N . SER B 1 206 ? 105.171 125.503 85.475 0.00 0.00 656 SER B N 1
ATOM 6142 C CA . SER B 1 206 ? 105.443 126.207 84.193 0.00 0.00 656 SER B CA 1
ATOM 6143 C C . SER B 1 206 ? 106.496 127.341 84.013 0.00 0.00 656 SER B C 1
ATOM 6144 O O . SER B 1 206 ? 106.186 128.356 83.387 0.00 0.00 656 SER B O 1
ATOM 6147 N N . ILE B 1 207 ? 107.696 127.133 84.545 0.00 0.00 657 ILE B N 1
ATOM 6148 C CA . ILE B 1 207 ? 108.774 128.114 84.457 0.00 0.00 657 ILE B CA 1
ATOM 6149 C C . ILE B 1 207 ? 109.364 128.200 83.051 0.00 0.00 657 ILE B C 1
ATOM 6150 O O . ILE B 1 207 ? 109.933 127.229 82.552 0.00 0.00 657 ILE B O 1
ATOM 6155 N N . PRO B 1 208 ? 109.226 129.370 82.410 0.00 0.00 658 PRO B N 1
ATOM 6156 C CA . PRO B 1 208 ? 109.747 129.617 81.064 0.00 0.00 658 PRO B CA 1
ATOM 6157 C C . PRO B 1 208 ? 111.151 130.210 81.120 0.00 0.00 658 PRO B C 1
ATOM 6158 O O . PRO B 1 208 ? 111.462 130.900 82.092 0.00 0.00 658 PRO B O 1
ATOM 6162 N N . THR B 1 209 ? 111.959 129.941 80.091 0.00 0.00 659 THR B N 1
ATOM 6163 C CA . THR B 1 209 ? 113.347 130.416 79.965 0.00 0.00 659 THR B CA 1
ATOM 6164 C C . THR B 1 209 ? 114.137 130.467 81.277 0.00 0.00 659 THR B C 1
ATOM 6165 O O . THR B 1 209 ? 114.419 131.542 81.808 0.00 0.00 659 THR B O 1
ATOM 6169 N N . ALA B 1 210 ? 114.494 129.293 81.787 0.00 0.00 660 ALA B N 1
ATOM 6170 C CA . ALA B 1 210 ? 115.240 129.188 83.063 0.00 0.00 660 ALA B CA 1
ATOM 6171 C C . ALA B 1 210 ? 116.751 129.147 82.810 0.00 0.00 660 ALA B C 1
ATOM 6172 O O . ALA B 1 210 ? 117.502 129.284 83.793 0.00 0.00 660 ALA B O 1
ATOM 6174 N N . ASP B 1 211 ? 117.184 128.977 81.555 0.00 0.00 661 ASP B N 1
ATOM 6175 C CA . ASP B 1 211 ? 118.622 128.827 81.292 0.00 0.00 661 ASP B CA 1
ATOM 6176 C C . ASP B 1 211 ? 119.398 130.098 81.435 0.00 0.00 661 ASP B C 1
ATOM 6177 O O . ASP B 1 211 ? 120.439 130.104 82.083 0.00 0.00 661 ASP B O 1
ATOM 6182 N N . VAL B 1 212 ? 118.749 131.230 80.937 0.00 0.00 662 VAL B N 1
ATOM 6183 C CA . VAL B 1 212 ? 119.528 132.535 81.161 0.00 0.00 662 VAL B CA 1
ATOM 6184 C C . VAL B 1 212 ? 119.672 132.957 82.610 0.00 0.00 662 VAL B C 1
ATOM 6185 O O . VAL B 1 212 ? 120.347 133.935 82.943 0.00 0.00 662 VAL B O 1
ATOM 6189 N N . ASN B 1 213 ? 119.041 132.221 83.560 0.00 0.00 663 ASN B N 1
ATOM 6190 C CA . ASN B 1 213 ? 118.829 132.686 84.907 0.00 0.00 663 ASN B CA 1
ATOM 6191 C C . ASN B 1 213 ? 119.450 131.747 85.904 0.00 0.00 663 ASN B C 1
ATOM 6192 O O . ASN B 1 213 ? 119.694 132.050 87.050 0.00 0.00 663 ASN B O 1
ATOM 6197 N N . TRP B 1 214 ? 119.788 130.574 85.396 0.00 0.00 664 TRP B N 1
ATOM 6198 C CA . TRP B 1 214 ? 120.372 129.511 86.195 0.00 0.00 664 TRP B CA 1
ATOM 6199 C C . TRP B 1 214 ? 121.859 129.673 86.531 0.00 0.00 664 TRP B C 1
ATOM 6200 O O . TRP B 1 214 ? 122.389 128.889 87.319 0.00 0.00 664 TRP B O 1
ATOM 6211 N N . ALA B 1 215 ? 122.544 130.661 85.956 0.00 0.00 665 ALA B N 1
ATOM 6212 C CA . ALA B 1 215 ? 123.981 130.733 86.199 0.00 0.00 665 ALA B CA 1
ATOM 6213 C C . ALA B 1 215 ? 124.375 131.223 87.511 0.00 0.00 665 ALA B C 1
ATOM 6214 O O . ALA B 1 215 ? 125.516 131.005 87.945 0.00 0.00 665 ALA B O 1
ATOM 6216 N N . ASN B 1 216 ? 123.444 131.911 88.194 0.00 0.00 666 ASN B N 1
ATOM 6217 C CA . ASN B 1 216 ? 123.703 132.453 89.559 0.00 0.00 666 ASN B CA 1
ATOM 6218 C C . ASN B 1 216 ? 122.391 132.962 90.174 0.00 0.00 666 ASN B C 1
ATOM 6219 O O . ASN B 1 216 ? 121.703 133.756 89.501 0.00 0.00 666 ASN B O 1
ATOM 6224 N N . LEU B 1 217 ? 122.048 132.521 91.393 0.00 0.00 667 LEU B N 1
ATOM 6225 C CA . LEU B 1 217 ? 120.852 132.943 92.056 0.00 0.00 667 LEU B CA 1
ATOM 6226 C C . LEU B 1 217 ? 121.183 133.139 93.501 0.00 0.00 667 LEU B C 1
ATOM 6227 O O . LEU B 1 217 ? 122.096 132.452 94.020 0.00 0.00 667 LEU B O 1
ATOM 6232 N N . THR B 1 218 ? 120.359 134.018 94.123 0.00 0.00 668 THR B N 1
ATOM 6233 C CA . THR B 1 218 ? 120.202 134.247 95.516 0.00 0.00 668 THR B CA 1
ATOM 6234 C C . THR B 1 218 ? 119.794 132.947 96.166 0.00 0.00 668 THR B C 1
ATOM 6235 O O . THR B 1 218 ? 119.242 131.960 95.611 0.00 0.00 668 THR B O 1
ATOM 6239 N N . VAL B 1 219 ? 119.986 132.949 97.485 0.00 0.00 669 VAL B N 1
ATOM 6240 C CA . VAL B 1 219 ? 119.705 131.771 98.312 0.00 0.00 669 VAL B CA 1
ATOM 6241 C C . VAL B 1 219 ? 118.249 131.290 98.308 0.00 0.00 669 VAL B C 1
ATOM 6242 O O . VAL B 1 219 ? 118.002 130.087 98.219 0.00 0.00 669 VAL B O 1
ATOM 6246 N N . SER B 1 220 ? 117.287 132.204 98.401 0.00 0.00 670 SER B N 1
ATOM 6247 C CA . SER B 1 220 ? 115.921 131.812 98.353 0.00 0.00 670 SER B CA 1
ATOM 6248 C C . SER B 1 220 ? 115.649 131.223 96.974 0.00 0.00 670 SER B C 1
ATOM 6249 O O . SER B 1 220 ? 114.869 130.259 96.861 0.00 0.00 670 SER B O 1
ATOM 6252 N N . GLU B 1 221 ? 116.165 131.865 95.899 0.00 0.00 671 GLU B N 1
ATOM 6253 C CA . GLU B 1 221 ? 115.840 131.660 94.503 0.00 0.00 671 GLU B CA 1
ATOM 6254 C C . GLU B 1 221 ? 116.156 130.201 94.092 0.00 0.00 671 GLU B C 1
ATOM 6255 O O . GLU B 1 221 ? 115.475 129.605 93.279 0.00 0.00 671 GLU B O 1
ATOM 6261 N N . CYS B 1 222 ? 117.316 129.672 94.517 0.00 0.00 672 CYS B N 1
ATOM 6262 C CA . CYS B 1 222 ? 117.697 128.306 94.116 0.00 0.00 672 CYS B CA 1
ATOM 6263 C C . CYS B 1 222 ? 116.717 127.332 94.724 0.00 0.00 672 CYS B C 1
ATOM 6264 O O . CYS B 1 222 ? 116.550 126.276 94.118 0.00 0.00 672 CYS B O 1
ATOM 6267 N N . GLN B 1 223 ? 116.142 127.543 95.884 0.00 0.00 673 GLN B N 1
ATOM 6268 C CA . GLN B 1 223 ? 115.257 126.671 96.603 0.00 0.00 673 GLN B CA 1
ATOM 6269 C C . GLN B 1 223 ? 113.926 126.473 95.947 0.00 0.00 673 GLN B C 1
ATOM 6270 O O . GLN B 1 223 ? 113.163 125.583 96.284 0.00 0.00 673 GLN B O 1
ATOM 6276 N N . GLU B 1 224 ? 113.632 127.321 94.925 0.00 0.00 674 GLU B N 1
ATOM 6277 C CA . GLU B 1 224 ? 112.401 127.359 94.180 0.00 0.00 674 GLU B CA 1
ATOM 6278 C C . GLU B 1 224 ? 112.610 126.768 92.839 0.00 0.00 674 GLU B C 1
ATOM 6279 O O . GLU B 1 224 ? 111.612 126.720 92.117 0.00 0.00 674 GLU B O 1
ATOM 6285 N N . MET B 1 225 ? 113.824 126.362 92.406 0.00 0.00 675 MET B N 1
ATOM 6286 C CA . MET B 1 225 ? 113.929 125.498 91.266 0.00 0.00 675 MET B CA 1
ATOM 6287 C C . MET B 1 225 ? 114.438 124.144 91.679 0.00 0.00 675 MET B C 1
ATOM 6288 O O . MET B 1 225 ? 114.361 123.204 90.895 0.00 0.00 675 MET B O 1
ATOM 6293 N N . HIS B 1 226 ? 114.796 124.040 92.970 0.00 0.00 676 HIS B N 1
ATOM 6294 C CA . HIS B 1 226 ? 115.166 122.847 93.668 0.00 0.00 676 HIS B CA 1
ATOM 6295 C C . HIS B 1 226 ? 116.559 122.364 93.144 0.00 0.00 676 HIS B C 1
ATOM 6296 O O . HIS B 1 226 ? 116.933 121.196 93.222 0.00 0.00 676 HIS B O 1
ATOM 6303 N N . GLY B 1 227 ? 117.272 123.309 92.451 0.00 0.00 677 GLY B N 1
ATOM 6304 C CA . GLY B 1 227 ? 118.563 122.977 91.868 0.00 0.00 677 GLY B CA 1
ATOM 6305 C C . GLY B 1 227 ? 119.638 122.614 92.876 0.00 0.00 677 GLY B C 1
ATOM 6306 O O . GLY B 1 227 ? 119.494 122.953 94.031 0.00 0.00 677 GLY B O 1
ATOM 6307 N N . GLU B 1 228 ? 120.801 122.073 92.457 0.00 0.00 678 GLU B N 1
ATOM 6308 C CA . GLU B 1 228 ? 121.937 121.788 93.287 0.00 0.00 678 GLU B CA 1
ATOM 6309 C C . GLU B 1 228 ? 122.747 123.042 93.468 0.00 0.00 678 GLU B C 1
ATOM 6310 O O . GLU B 1 228 ? 123.025 123.805 92.570 0.00 0.00 678 GLU B O 1
ATOM 6316 N N . PHE B 1 229 ? 123.165 123.221 94.717 0.00 0.00 679 PHE B N 1
ATOM 6317 C CA . PHE B 1 229 ? 124.046 124.313 95.063 0.00 0.00 679 PHE B CA 1
ATOM 6318 C C . PHE B 1 229 ? 125.341 123.572 94.813 0.00 0.00 679 PHE B C 1
ATOM 6319 O O . PHE B 1 229 ? 125.726 122.688 95.577 0.00 0.00 679 PHE B O 1
ATOM 6327 N N . ILE B 1 230 ? 126.010 123.941 93.732 0.00 0.00 680 ILE B N 1
ATOM 6328 C CA . ILE B 1 230 ? 127.247 123.245 93.296 0.00 0.00 680 ILE B CA 1
ATOM 6329 C C . ILE B 1 230 ? 128.353 124.283 93.558 0.00 0.00 680 ILE B C 1
ATOM 6330 O O . ILE B 1 230 ? 128.090 125.465 93.337 0.00 0.00 680 ILE B O 1
ATOM 6335 N N . GLY B 1 231 ? 129.546 123.893 94.022 0.00 0.00 681 GLY B N 1
ATOM 6336 C CA . GLY B 1 231 ? 130.649 124.800 94.318 0.00 0.00 681 GLY B CA 1
ATOM 6337 C C . GLY B 1 231 ? 131.456 124.122 95.314 0.00 0.00 681 GLY B C 1
ATOM 6338 O O . GLY B 1 231 ? 131.111 123.020 95.775 0.00 0.00 681 GLY B O 1
ATOM 6339 N N . SER B 1 232 ? 132.576 124.829 95.698 0.00 0.00 682 SER B N 1
ATOM 6340 C CA . SER B 1 232 ? 133.474 124.332 96.687 0.00 0.00 682 SER B CA 1
ATOM 6341 C C . SER B 1 232 ? 133.104 124.894 98.048 0.00 0.00 682 SER B C 1
ATOM 6342 O O . SER B 1 232 ? 133.750 124.636 99.074 0.00 0.00 682 SER B O 1
ATOM 6345 N N . ALA B 1 233 ? 131.992 125.592 98.037 0.00 0.00 683 ALA B N 1
ATOM 6346 C CA . ALA B 1 233 ? 131.410 126.419 99.109 0.00 0.00 683 ALA B CA 1
ATOM 6347 C C . ALA B 1 233 ? 130.088 125.856 99.437 0.00 0.00 683 ALA B C 1
ATOM 6348 O O . ALA B 1 233 ? 129.222 126.502 100.047 0.00 0.00 683 ALA B O 1
ATOM 6350 N N . CYS B 1 234 ? 129.866 124.626 98.984 0.00 0.00 684 CYS B N 1
ATOM 6351 C CA . CYS B 1 234 ? 128.627 123.926 99.295 0.00 0.00 684 CYS B CA 1
ATOM 6352 C C . CYS B 1 234 ? 128.921 122.529 99.839 0.00 0.00 684 CYS B C 1
ATOM 6353 O O . CYS B 1 234 ? 129.459 121.679 99.128 0.00 0.00 684 CYS B O 1
ATOM 6356 N N . GLY B 1 235 ? 128.567 122.296 101.099 0.00 0.00 685 GLY B N 1
ATOM 6357 C CA . GLY B 1 235 ? 128.756 120.998 101.727 0.00 0.00 685 GLY B CA 1
ATOM 6358 C C . GLY B 1 235 ? 127.451 120.423 102.249 0.00 0.00 685 GLY B C 1
ATOM 6359 O O . GLY B 1 235 ? 127.408 119.317 102.788 0.00 0.00 685 GLY B O 1
ATOM 6360 N N . HIS B 1 236 ? 126.384 121.195 102.081 0.00 0.00 686 HIS B N 1
ATOM 6361 C CA . HIS B 1 236 ? 125.050 120.847 102.551 0.00 0.00 686 HIS B CA 1
ATOM 6362 C C . HIS B 1 236 ? 124.029 121.625 101.724 0.00 0.00 686 HIS B C 1
ATOM 6363 O O . HIS B 1 236 ? 124.400 122.464 100.900 0.00 0.00 686 HIS B O 1
ATOM 6370 N N . HIS B 1 237 ? 122.740 121.362 101.933 0.00 0.00 687 HIS B N 1
ATOM 6371 C CA . HIS B 1 237 ? 121.706 122.071 101.183 0.00 0.00 687 HIS B CA 1
ATOM 6372 C C . HIS B 1 237 ? 121.807 123.574 101.458 0.00 0.00 687 HIS B C 1
ATOM 6373 O O . HIS B 1 237 ? 121.708 124.383 100.536 0.00 0.00 687 HIS B O 1
ATOM 6380 N N . GLY B 1 238 ? 122.005 123.945 102.721 0.00 0.00 688 GLY B N 1
ATOM 6381 C CA . GLY B 1 238 ? 122.197 125.336 103.079 0.00 0.00 688 GLY B CA 1
ATOM 6382 C C . GLY B 1 238 ? 123.667 125.609 102.814 0.00 0.00 688 GLY B C 1
ATOM 6383 O O . GLY B 1 238 ? 124.521 124.821 103.219 0.00 0.00 688 GLY B O 1
ATOM 6384 N N . PRO B 1 239 ? 123.960 126.724 102.130 0.00 0.00 689 PRO B N 1
ATOM 6385 C CA . PRO B 1 239 ? 125.339 127.108 101.820 0.00 0.00 689 PRO B CA 1
ATOM 6386 C C . PRO B 1 239 ? 126.189 127.089 103.083 0.00 0.00 689 PRO B C 1
ATOM 6387 O O . PRO B 1 239 ? 125.656 126.912 104.178 0.00 0.00 689 PRO B O 1
ATOM 6391 N N . TYR B 1 240 ? 127.495 127.270 102.929 0.00 0.00 690 TYR B N 1
ATOM 6392 C CA . TYR B 1 240 ? 128.399 127.266 104.069 0.00 0.00 690 TYR B CA 1
ATOM 6393 C C . TYR B 1 240 ? 128.375 128.598 104.812 0.00 0.00 690 TYR B C 1
ATOM 6394 O O . TYR B 1 240 ? 129.047 129.548 104.412 0.00 0.00 690 TYR B O 1
ATOM 6403 N N . THR B 1 241 ? 127.590 128.665 105.885 0.00 0.00 691 THR B N 1
ATOM 6404 C CA . THR B 1 241 ? 127.506 129.876 106.692 0.00 0.00 691 THR B CA 1
ATOM 6405 C C . THR B 1 241 ? 128.913 130.190 107.172 0.00 0.00 691 THR B C 1
ATOM 6406 O O . THR B 1 241 ? 129.595 129.314 107.705 0.00 0.00 691 THR B O 1
ATOM 6410 N N . PRO B 1 242 ? 129.362 131.439 106.989 0.00 0.00 692 PRO B N 1
ATOM 6411 C CA . PRO B 1 242 ? 130.702 131.713 107.389 0.00 0.00 692 PRO B CA 1
ATOM 6412 C C . PRO B 1 242 ? 130.793 131.587 108.896 0.00 0.00 692 PRO B C 1
ATOM 6413 O O . PRO B 1 242 ? 131.771 131.088 109.310 0.00 0.00 692 PRO B O 1
ATOM 6417 N N . ASP B 1 243 ? 129.812 132.200 109.587 0.00 0.00 693 ASP B N 1
ATOM 6418 C CA . ASP B 1 243 ? 130.121 132.621 110.911 0.00 0.00 693 ASP B CA 1
ATOM 6419 C C . ASP B 1 243 ? 128.994 132.378 111.794 0.00 0.00 693 ASP B C 1
ATOM 6420 O O . ASP B 1 243 ? 129.065 132.577 112.987 0.00 0.00 693 ASP B O 1
ATOM 6425 N N . VAL B 1 244 ? 127.797 131.937 111.268 0.00 0.00 694 VAL B N 1
ATOM 6426 C CA . VAL B 1 244 ? 126.573 131.920 112.140 0.00 0.00 694 VAL B CA 1
ATOM 6427 C C . VAL B 1 244 ? 126.680 130.930 113.193 0.00 0.00 694 VAL B C 1
ATOM 6428 O O . VAL B 1 244 ? 126.246 131.258 114.273 0.00 0.00 694 VAL B O 1
ATOM 6432 N N . LEU B 1 245 ? 127.295 129.772 112.907 0.00 0.00 695 LEU B N 1
ATOM 6433 C CA . LEU B 1 245 ? 127.407 128.639 113.783 0.00 0.00 695 LEU B CA 1
ATOM 6434 C C . LEU B 1 245 ? 128.263 128.882 115.015 0.00 0.00 695 LEU B C 1
ATOM 6435 O O . LEU B 1 245 ? 127.830 128.695 116.143 0.00 0.00 695 LEU B O 1
ATOM 6440 N N . PHE B 1 246 ? 129.462 129.492 114.690 0.00 0.00 696 PHE B N 1
ATOM 6441 C CA . PHE B 1 246 ? 130.462 129.851 115.674 0.00 0.00 696 PHE B CA 1
ATOM 6442 C C . PHE B 1 246 ? 130.277 131.114 116.536 0.00 0.00 696 PHE B C 1
ATOM 6443 O O . PHE B 1 246 ? 130.511 130.957 117.753 0.00 0.00 696 PHE B O 1
ATOM 6451 N N . TRP B 1 247 ? 129.640 132.232 115.995 0.00 0.00 697 TRP B N 1
ATOM 6452 C CA . TRP B 1 247 ? 129.040 133.266 116.720 0.00 0.00 697 TRP B CA 1
ATOM 6453 C C . TRP B 1 247 ? 127.879 132.757 117.550 0.00 0.00 697 TRP B C 1
ATOM 6454 O O . TRP B 1 247 ? 127.726 133.343 118.659 0.00 0.00 697 TRP B O 1
ATOM 6465 N N . SER B 1 248 ? 127.046 131.822 117.052 0.00 0.00 698 SER B N 1
ATOM 6466 C CA . SER B 1 248 ? 125.926 131.443 117.806 0.00 0.00 698 SER B CA 1
ATOM 6467 C C . SER B 1 248 ? 126.272 130.759 119.094 0.00 0.00 698 SER B C 1
ATOM 6468 O O . SER B 1 248 ? 125.658 131.026 120.138 0.00 0.00 698 SER B O 1
ATOM 6471 N N . CYS B 1 249 ? 127.327 129.900 118.927 0.00 0.00 699 CYS B N 1
ATOM 6472 C CA . CYS B 1 249 ? 127.948 129.271 120.115 0.00 0.00 699 CYS B CA 1
ATOM 6473 C C . CYS B 1 249 ? 128.558 130.214 121.118 0.00 0.00 699 CYS B C 1
ATOM 6474 O O . CYS B 1 249 ? 128.428 130.003 122.344 0.00 0.00 699 CYS B O 1
ATOM 6477 N N . ILE B 1 250 ? 129.237 131.327 120.627 0.00 0.00 700 ILE B N 1
ATOM 6478 C CA . ILE B 1 250 ? 129.770 132.468 121.445 0.00 0.00 700 ILE B CA 1
ATOM 6479 C C . ILE B 1 250 ? 128.657 133.168 122.159 0.00 0.00 700 ILE B C 1
ATOM 6480 O O . ILE B 1 250 ? 128.846 133.411 123.351 0.00 0.00 700 ILE B O 1
ATOM 6485 N N . LEU B 1 251 ? 127.514 133.484 121.504 0.00 0.00 701 LEU B N 1
ATOM 6486 C CA . LEU B 1 251 ? 126.388 134.068 122.180 0.00 0.00 701 LEU B CA 1
ATOM 6487 C C . LEU B 1 251 ? 125.751 133.216 123.262 0.00 0.00 701 LEU B C 1
ATOM 6488 O O . LEU B 1 251 ? 125.585 133.669 124.360 0.00 0.00 701 LEU B O 1
ATOM 6493 N N . PHE B 1 252 ? 125.519 131.930 122.992 0.00 0.00 702 PHE B N 1
ATOM 6494 C CA . PHE B 1 252 ? 125.086 130.976 123.836 0.00 0.00 702 PHE B CA 1
ATOM 6495 C C . PHE B 1 252 ? 125.962 130.816 125.097 0.00 0.00 702 PHE B C 1
ATOM 6496 O O . PHE B 1 252 ? 125.508 131.051 126.191 0.00 0.00 702 PHE B O 1
ATOM 6504 N N . PHE B 1 253 ? 127.303 130.560 124.955 0.00 0.00 703 PHE B N 1
ATOM 6505 C CA . PHE B 1 253 ? 128.239 130.369 126.017 0.00 0.00 703 PHE B CA 1
ATOM 6506 C C . PHE B 1 253 ? 128.507 131.674 126.828 0.00 0.00 703 PHE B C 1
ATOM 6507 O O . PHE B 1 253 ? 128.666 131.479 128.001 0.00 0.00 703 PHE B O 1
ATOM 6515 N N . ALA B 1 254 ? 128.557 132.898 126.192 0.00 0.00 704 ALA B N 1
ATOM 6516 C CA . ALA B 1 254 ? 128.810 134.089 126.922 0.00 0.00 704 ALA B CA 1
ATOM 6517 C C . ALA B 1 254 ? 127.664 134.454 127.847 0.00 0.00 704 ALA B C 1
ATOM 6518 O O . ALA B 1 254 ? 127.885 134.980 128.951 0.00 0.00 704 ALA B O 1
ATOM 6520 N N . THR B 1 255 ? 126.402 134.208 127.371 0.00 0.00 705 THR B N 1
ATOM 6521 C CA . THR B 1 255 ? 125.160 134.505 128.154 0.00 0.00 705 THR B CA 1
ATOM 6522 C C . THR B 1 255 ? 125.136 133.693 129.421 0.00 0.00 705 THR B C 1
ATOM 6523 O O . THR B 1 255 ? 125.018 134.279 130.486 0.00 0.00 705 THR B O 1
ATOM 6527 N N . PHE B 1 256 ? 125.331 132.349 129.368 0.00 0.00 706 PHE B N 1
ATOM 6528 C CA . PHE B 1 256 ? 125.308 131.571 130.627 0.00 0.00 706 PHE B CA 1
ATOM 6529 C C . PHE B 1 256 ? 126.383 131.891 131.705 0.00 0.00 706 PHE B C 1
ATOM 6530 O O . PHE B 1 256 ? 126.122 131.676 132.921 0.00 0.00 706 PHE B O 1
ATOM 6538 N N . ILE B 1 257 ? 127.522 132.547 131.311 0.00 0.00 707 ILE B N 1
ATOM 6539 C CA . ILE B 1 257 ? 128.556 132.945 132.262 0.00 0.00 707 ILE B CA 1
ATOM 6540 C C . ILE B 1 257 ? 128.180 134.310 132.829 0.00 0.00 707 ILE B C 1
ATOM 6541 O O . ILE B 1 257 ? 128.215 134.552 134.058 0.00 0.00 707 ILE B O 1
ATOM 6546 N N . VAL B 1 258 ? 127.823 135.295 131.931 0.00 0.00 708 VAL B N 1
ATOM 6547 C CA . VAL B 1 258 ? 127.455 136.659 132.216 0.00 0.00 708 VAL B CA 1
ATOM 6548 C C . VAL B 1 258 ? 126.168 136.922 133.003 0.00 0.00 708 VAL B C 1
ATOM 6549 O O . VAL B 1 258 ? 126.195 137.777 133.862 0.00 0.00 708 VAL B O 1
ATOM 6553 N N . SER B 1 259 ? 125.022 136.170 132.687 0.00 0.00 709 SER B N 1
ATOM 6554 C CA . SER B 1 259 ? 123.736 136.222 133.325 0.00 0.00 709 SER B CA 1
ATOM 6555 C C . SER B 1 259 ? 123.860 135.794 134.754 0.00 0.00 709 SER B C 1
ATOM 6556 O O . SER B 1 259 ? 123.350 136.500 135.658 0.00 0.00 709 SER B O 1
ATOM 6559 N N . SER B 1 260 ? 124.613 134.733 135.127 0.00 0.00 710 SER B N 1
ATOM 6560 C CA . SER B 1 260 ? 124.955 134.295 136.480 0.00 0.00 710 SER B CA 1
ATOM 6561 C C . SER B 1 260 ? 125.848 135.291 137.290 0.00 0.00 710 SER B C 1
ATOM 6562 O O . SER B 1 260 ? 125.836 135.281 138.515 0.00 0.00 710 SER B O 1
ATOM 6565 N N . THR B 1 261 ? 126.670 136.120 136.560 0.00 0.00 711 THR B N 1
ATOM 6566 C CA . THR B 1 261 ? 127.514 137.100 137.110 0.00 0.00 711 THR B CA 1
ATOM 6567 C C . THR B 1 261 ? 126.603 138.229 137.602 0.00 0.00 711 THR B C 1
ATOM 6568 O O . THR B 1 261 ? 126.794 138.713 138.696 0.00 0.00 711 THR B O 1
ATOM 6572 N N . LEU B 1 262 ? 125.647 138.680 136.713 0.00 0.00 712 LEU B N 1
ATOM 6573 C CA . LEU B 1 262 ? 124.728 139.729 136.993 0.00 0.00 712 LEU B CA 1
ATOM 6574 C C . LEU B 1 262 ? 123.802 139.302 138.148 0.00 0.00 712 LEU B C 1
ATOM 6575 O O . LEU B 1 262 ? 123.649 140.148 139.041 0.00 0.00 712 LEU B O 1
ATOM 6580 N N . LYS B 1 263 ? 123.186 138.118 138.227 0.00 0.00 713 LYS B N 1
ATOM 6581 C CA . LYS B 1 263 ? 122.320 137.849 139.365 0.00 0.00 713 LYS B CA 1
ATOM 6582 C C . LYS B 1 263 ? 122.958 137.724 140.760 0.00 0.00 713 LYS B C 1
ATOM 6583 O O . LYS B 1 263 ? 122.336 137.763 141.790 0.00 0.00 713 LYS B O 1
ATOM 6589 N N . THR B 1 264 ? 124.276 137.485 140.759 0.00 0.00 714 THR B N 1
ATOM 6590 C CA . THR B 1 264 ? 125.000 137.311 142.051 0.00 0.00 714 THR B CA 1
ATOM 6591 C C . THR B 1 264 ? 125.574 138.662 142.484 0.00 0.00 714 THR B C 1
ATOM 6592 O O . THR B 1 264 ? 126.223 138.717 143.547 0.00 0.00 714 THR B O 1
ATOM 6596 N N . PHE B 1 265 ? 125.321 139.712 141.699 0.00 0.00 715 PHE B N 1
ATOM 6597 C CA . PHE B 1 265 ? 125.773 141.074 142.083 0.00 0.00 715 PHE B CA 1
ATOM 6598 C C . PHE B 1 265 ? 125.070 141.450 143.390 0.00 0.00 715 PHE B C 1
ATOM 6599 O O . PHE B 1 265 ? 125.671 142.167 144.202 0.00 0.00 715 PHE B O 1
ATOM 6607 N N . LYS B 1 266 ? 123.817 141.019 143.553 0.00 0.00 716 LYS B N 1
ATOM 6608 C CA . LYS B 1 266 ? 123.035 141.319 144.783 0.00 0.00 716 LYS B CA 1
ATOM 6609 C C . LYS B 1 266 ? 123.884 141.138 146.052 0.00 0.00 716 LYS B C 1
ATOM 6610 O O . LYS B 1 266 ? 123.645 141.899 147.010 0.00 0.00 716 LYS B O 1
ATOM 6616 N N . THR B 1 267 ? 124.825 140.183 146.086 0.00 0.00 717 THR B N 1
ATOM 6617 C CA . THR B 1 267 ? 125.562 139.975 147.351 0.00 0.00 717 THR B CA 1
ATOM 6618 C C . THR B 1 267 ? 126.994 140.666 147.358 0.00 0.00 717 THR B C 1
ATOM 6619 O O . THR B 1 267 ? 127.770 140.421 148.219 0.00 0.00 717 THR B O 1
ATOM 6623 N N . SER B 1 268 ? 127.337 141.500 146.300 0.00 0.00 718 SER B N 1
ATOM 6624 C CA . SER B 1 268 ? 128.543 142.185 146.198 0.00 0.00 718 SER B CA 1
ATOM 6625 C C . SER B 1 268 ? 128.652 143.274 147.223 0.00 0.00 718 SER B C 1
ATOM 6626 O O . SER B 1 268 ? 127.647 143.812 147.699 0.00 0.00 718 SER B O 1
ATOM 6629 N N . ARG B 1 269 ? 129.890 143.568 147.625 0.00 0.00 719 ARG B N 1
ATOM 6630 C CA . ARG B 1 269 ? 130.169 144.611 148.616 0.00 0.00 719 ARG B CA 1
ATOM 6631 C C . ARG B 1 269 ? 130.698 145.934 148.040 0.00 0.00 719 ARG B C 1
ATOM 6632 O O . ARG B 1 269 ? 130.779 146.935 148.751 0.00 0.00 719 ARG B O 1
ATOM 6640 N N . TYR B 1 270 ? 131.052 145.934 146.758 0.00 0.00 720 TYR B N 1
ATOM 6641 C CA . TYR B 1 270 ? 131.553 147.099 146.101 0.00 0.00 720 TYR B CA 1
ATOM 6642 C C . TYR B 1 270 ? 130.649 148.278 145.981 0.00 0.00 720 TYR B C 1
ATOM 6643 O O . TYR B 1 270 ? 131.207 149.336 145.732 0.00 0.00 720 TYR B O 1
ATOM 6652 N N . PHE B 1 271 ? 129.311 148.110 146.367 0.00 0.00 721 PHE B N 1
ATOM 6653 C CA . PHE B 1 271 ? 128.388 149.189 146.308 0.00 0.00 721 PHE B CA 1
ATOM 6654 C C . PHE B 1 271 ? 127.497 149.084 147.538 0.00 0.00 721 PHE B C 1
ATOM 6655 O O . PHE B 1 271 ? 127.313 148.073 148.197 0.00 0.00 721 PHE B O 1
ATOM 6663 N N . PRO B 1 272 ? 126.768 150.191 147.871 0.00 0.00 722 PRO B N 1
ATOM 6664 C CA . PRO B 1 272 ? 125.673 150.059 148.835 0.00 0.00 722 PRO B CA 1
ATOM 6665 C C . PRO B 1 272 ? 124.512 149.442 148.103 0.00 0.00 722 PRO B C 1
ATOM 6666 O O . PRO B 1 272 ? 124.651 149.139 146.931 0.00 0.00 722 PRO B O 1
ATOM 6670 N N . THR B 1 273 ? 123.450 149.006 148.831 0.00 0.00 723 THR B N 1
ATOM 6671 C CA . THR B 1 273 ? 122.409 148.141 148.383 0.00 0.00 723 THR B CA 1
ATOM 6672 C C . THR B 1 273 ? 121.658 148.827 147.192 0.00 0.00 723 THR B C 1
ATOM 6673 O O . THR B 1 273 ? 121.169 148.093 146.304 0.00 0.00 723 THR B O 1
ATOM 6677 N N . ARG B 1 274 ? 121.363 150.201 147.181 0.00 0.00 724 ARG B N 1
ATOM 6678 C CA . ARG B 1 274 ? 120.507 150.967 146.238 0.00 0.00 724 ARG B CA 1
ATOM 6679 C C . ARG B 1 274 ? 120.836 150.899 144.785 0.00 0.00 724 ARG B C 1
ATOM 6680 O O . ARG B 1 274 ? 119.897 150.824 143.971 0.00 0.00 724 ARG B O 1
ATOM 6688 N N . VAL B 1 275 ? 122.118 150.836 144.375 0.00 0.00 725 VAL B N 1
ATOM 6689 C CA . VAL B 1 275 ? 122.543 150.696 142.980 0.00 0.00 725 VAL B CA 1
ATOM 6690 C C . VAL B 1 275 ? 122.905 149.300 142.700 0.00 0.00 725 VAL B C 1
ATOM 6691 O O . VAL B 1 275 ? 123.083 148.972 141.503 0.00 0.00 725 VAL B O 1
ATOM 6695 N N . ARG B 1 276 ? 123.057 148.442 143.713 0.00 0.00 726 ARG B N 1
ATOM 6696 C CA . ARG B 1 276 ? 123.420 146.996 143.558 0.00 0.00 726 ARG B CA 1
ATOM 6697 C C . ARG B 1 276 ? 122.350 146.133 143.012 0.00 0.00 726 ARG B C 1
ATOM 6698 O O . ARG B 1 276 ? 122.568 145.472 141.989 0.00 0.00 726 ARG B O 1
ATOM 6706 N N . SER B 1 277 ? 121.115 146.061 143.720 0.00 0.00 727 SER B N 1
ATOM 6707 C CA . SER B 1 277 ? 120.073 145.136 143.390 0.00 0.00 727 SER B CA 1
ATOM 6708 C C . SER B 1 277 ? 119.458 145.338 142.069 0.00 0.00 727 SER B C 1
ATOM 6709 O O . SER B 1 277 ? 118.971 144.415 141.499 0.00 0.00 727 SER B O 1
ATOM 6712 N N . THR B 1 278 ? 119.388 146.684 141.758 0.00 0.00 728 THR B N 1
ATOM 6713 C CA . THR B 1 278 ? 118.795 147.306 140.582 0.00 0.00 728 THR B CA 1
ATOM 6714 C C . THR B 1 278 ? 119.537 147.089 139.289 0.00 0.00 728 THR B C 1
ATOM 6715 O O . THR B 1 278 ? 118.908 147.281 138.249 0.00 0.00 728 THR B O 1
ATOM 6719 N N . VAL B 1 279 ? 120.867 146.674 139.345 0.00 0.00 729 VAL B N 1
ATOM 6720 C CA . VAL B 1 279 ? 121.710 146.184 138.318 0.00 0.00 729 VAL B CA 1
ATOM 6721 C C . VAL B 1 279 ? 121.469 144.671 138.283 0.00 0.00 729 VAL B C 1
ATOM 6722 O O . VAL B 1 279 ? 121.335 144.111 137.216 0.00 0.00 729 VAL B O 1
ATOM 6726 N N . SER B 1 280 ? 121.306 143.956 139.417 0.00 0.00 730 SER B N 1
ATOM 6727 C CA . SER B 1 280 ? 121.041 142.584 139.591 0.00 0.00 730 SER B CA 1
ATOM 6728 C C . SER B 1 280 ? 119.581 142.201 139.341 0.00 0.00 730 SER B C 1
ATOM 6729 O O . SER B 1 280 ? 119.180 141.162 139.826 0.00 0.00 730 SER B O 1
ATOM 6732 N N . ASP B 1 281 ? 118.664 142.987 138.714 0.00 0.00 731 ASP B N 1
ATOM 6733 C CA . ASP B 1 281 ? 117.300 142.512 138.376 0.00 0.00 731 ASP B CA 1
ATOM 6734 C C . ASP B 1 281 ? 116.986 143.010 136.971 0.00 0.00 731 ASP B C 1
ATOM 6735 O O . ASP B 1 281 ? 116.062 142.470 136.363 0.00 0.00 731 ASP B O 1
ATOM 6740 N N . PHE B 1 282 ? 117.671 144.083 136.405 0.00 0.00 732 PHE B N 1
ATOM 6741 C CA . PHE B 1 282 ? 117.707 144.457 135.025 0.00 0.00 732 PHE B CA 1
ATOM 6742 C C . PHE B 1 282 ? 118.495 143.462 134.221 0.00 0.00 732 PHE B C 1
ATOM 6743 O O . PHE B 1 282 ? 118.676 143.673 133.025 0.00 0.00 732 PHE B O 1
ATOM 6751 N N . ALA B 1 283 ? 119.010 142.376 134.859 0.00 0.00 733 ALA B N 1
ATOM 6752 C CA . ALA B 1 283 ? 119.984 141.481 134.254 0.00 0.00 733 ALA B CA 1
ATOM 6753 C C . ALA B 1 283 ? 119.689 140.901 132.901 0.00 0.00 733 ALA B C 1
ATOM 6754 O O . ALA B 1 283 ? 120.473 141.014 132.005 0.00 0.00 733 ALA B O 1
ATOM 6756 N N . VAL B 1 284 ? 118.557 140.318 132.725 0.00 0.00 734 VAL B N 1
ATOM 6757 C CA . VAL B 1 284 ? 118.163 139.729 131.491 0.00 0.00 734 VAL B CA 1
ATOM 6758 C C . VAL B 1 284 ? 118.038 140.728 130.354 0.00 0.00 734 VAL B C 1
ATOM 6759 O O . VAL B 1 284 ? 118.568 140.498 129.264 0.00 0.00 734 VAL B O 1
ATOM 6763 N N . PHE B 1 285 ? 117.450 141.940 130.652 0.00 0.00 735 PHE B N 1
ATOM 6764 C CA . PHE B 1 285 ? 117.369 143.071 129.761 0.00 0.00 735 PHE B CA 1
ATOM 6765 C C . PHE B 1 285 ? 118.718 143.639 129.384 0.00 0.00 735 PHE B C 1
ATOM 6766 O O . PHE B 1 285 ? 118.940 143.898 128.213 0.00 0.00 735 PHE B O 1
ATOM 6774 N N . LEU B 1 286 ? 119.696 143.789 130.355 0.00 0.00 736 LEU B N 1
ATOM 6775 C CA . LEU B 1 286 ? 121.059 144.240 129.972 0.00 0.00 736 LEU B CA 1
ATOM 6776 C C . LEU B 1 286 ? 121.762 143.270 129.075 0.00 0.00 736 LEU B C 1
ATOM 6777 O O . LEU B 1 286 ? 122.436 143.581 128.144 0.00 0.00 736 LEU B O 1
ATOM 6782 N N . THR B 1 287 ? 121.644 141.950 129.358 0.00 0.00 737 THR B N 1
ATOM 6783 C CA . THR B 1 287 ? 122.281 140.856 128.470 0.00 0.00 737 THR B CA 1
ATOM 6784 C C . THR B 1 287 ? 121.701 140.828 127.091 0.00 0.00 737 THR B C 1
ATOM 6785 O O . THR B 1 287 ? 122.546 140.812 126.158 0.00 0.00 737 THR B O 1
ATOM 6789 N N . ILE B 1 288 ? 120.350 140.994 126.969 0.00 0.00 738 ILE B N 1
ATOM 6790 C CA . ILE B 1 288 ? 119.699 141.224 125.677 0.00 0.00 738 ILE B CA 1
ATOM 6791 C C . ILE B 1 288 ? 120.293 142.481 125.023 0.00 0.00 738 ILE B C 1
ATOM 6792 O O . ILE B 1 288 ? 120.703 142.546 123.862 0.00 0.00 738 ILE B O 1
ATOM 6797 N N . PHE B 1 289 ? 120.404 143.623 125.788 0.00 0.00 739 PHE B N 1
ATOM 6798 C CA . PHE B 1 289 ? 120.954 144.877 125.285 0.00 0.00 739 PHE B CA 1
ATOM 6799 C C . PHE B 1 289 ? 122.353 144.733 124.791 0.00 0.00 739 PHE B C 1
ATOM 6800 O O . PHE B 1 289 ? 122.536 145.178 123.646 0.00 0.00 739 PHE B O 1
ATOM 6808 N N . THR B 1 290 ? 123.319 144.173 125.489 0.00 0.00 740 THR B N 1
ATOM 6809 C CA . THR B 1 290 ? 124.739 144.132 125.069 0.00 0.00 740 THR B CA 1
ATOM 6810 C C . THR B 1 290 ? 125.003 143.170 123.917 0.00 0.00 740 THR B C 1
ATOM 6811 O O . THR B 1 290 ? 125.882 143.496 123.143 0.00 0.00 740 THR B O 1
ATOM 6815 N N . MET B 1 291 ? 124.313 142.021 123.860 0.00 0.00 741 MET B N 1
ATOM 6816 C CA . MET B 1 291 ? 124.527 141.053 122.768 0.00 0.00 741 MET B CA 1
ATOM 6817 C C . MET B 1 291 ? 123.941 141.669 121.578 0.00 0.00 741 MET B C 1
ATOM 6818 O O . MET B 1 291 ? 124.444 141.496 120.493 0.00 0.00 741 MET B O 1
ATOM 6823 N N . VAL B 1 292 ? 122.889 142.506 121.691 0.00 0.00 742 VAL B N 1
ATOM 6824 C CA . VAL B 1 292 ? 122.334 143.261 120.573 0.00 0.00 742 VAL B CA 1
ATOM 6825 C C . VAL B 1 292 ? 123.307 144.249 119.938 0.00 0.00 742 VAL B C 1
ATOM 6826 O O . VAL B 1 292 ? 123.474 144.296 118.728 0.00 0.00 742 VAL B O 1
ATOM 6830 N N . ILE B 1 293 ? 124.058 145.017 120.750 0.00 0.00 743 ILE B N 1
ATOM 6831 C CA . ILE B 1 293 ? 125.112 145.931 120.227 0.00 0.00 743 ILE B CA 1
ATOM 6832 C C . ILE B 1 293 ? 126.263 145.245 119.535 0.00 0.00 743 ILE B C 1
ATOM 6833 O O . ILE B 1 293 ? 126.594 145.642 118.435 0.00 0.00 743 ILE B O 1
ATOM 6838 N N . LEU B 1 294 ? 126.816 144.157 120.143 0.00 0.00 744 LEU B N 1
ATOM 6839 C CA . LEU B 1 294 ? 127.843 143.345 119.594 0.00 0.00 744 LEU B CA 1
ATOM 6840 C C . LEU B 1 294 ? 127.429 142.734 118.221 0.00 0.00 744 LEU B C 1
ATOM 6841 O O . LEU B 1 294 ? 128.220 142.711 117.274 0.00 0.00 744 LEU B O 1
ATOM 6846 N N . ASP B 1 295 ? 126.163 142.242 118.195 0.00 0.00 745 ASP B N 1
ATOM 6847 C CA . ASP B 1 295 ? 125.661 141.745 116.914 0.00 0.00 745 ASP B CA 1
ATOM 6848 C C . ASP B 1 295 ? 125.480 142.854 115.813 0.00 0.00 745 ASP B C 1
ATOM 6849 O O . ASP B 1 295 ? 125.673 142.665 114.582 0.00 0.00 745 ASP B O 1
ATOM 6854 N N . PHE B 1 296 ? 125.120 144.128 116.218 0.00 0.00 746 PHE B N 1
ATOM 6855 C CA . PHE B 1 296 ? 124.959 145.314 115.393 0.00 0.00 746 PHE B CA 1
ATOM 6856 C C . PHE B 1 296 ? 126.186 145.835 114.772 0.00 0.00 746 PHE B C 1
ATOM 6857 O O . PHE B 1 296 ? 126.136 146.310 113.631 0.00 0.00 746 PHE B O 1
ATOM 6865 N N . LEU B 1 297 ? 127.283 145.888 115.486 0.00 0.00 747 LEU B N 1
ATOM 6866 C CA . LEU B 1 297 ? 128.585 146.425 115.165 0.00 0.00 747 LEU B CA 1
ATOM 6867 C C . LEU B 1 297 ? 129.188 145.570 114.139 0.00 0.00 747 LEU B C 1
ATOM 6868 O O . LEU B 1 297 ? 129.338 145.971 113.005 0.00 0.00 747 LEU B O 1
ATOM 6873 N N . ILE B 1 298 ? 129.542 144.314 114.497 0.00 0.00 748 ILE B N 1
ATOM 6874 C CA . ILE B 1 298 ? 130.112 143.295 113.598 0.00 0.00 748 ILE B CA 1
ATOM 6875 C C . ILE B 1 298 ? 128.995 142.482 113.167 0.00 0.00 748 ILE B C 1
ATOM 6876 O O . ILE B 1 298 ? 128.511 141.705 113.992 0.00 0.00 748 ILE B O 1
ATOM 6881 N N . GLY B 1 299 ? 128.522 142.685 111.916 0.00 0.00 749 GLY B N 1
ATOM 6882 C CA . GLY B 1 299 ? 127.246 142.179 111.451 0.00 0.00 749 GLY B CA 1
ATOM 6883 C C . GLY B 1 299 ? 127.236 140.815 111.060 0.00 0.00 749 GLY B C 1
ATOM 6884 O O . GLY B 1 299 ? 127.493 140.589 109.887 0.00 0.00 749 GLY B O 1
ATOM 6885 N N . VAL B 1 300 ? 126.810 139.802 111.948 0.00 0.00 750 VAL B N 1
ATOM 6886 C CA . VAL B 1 300 ? 126.680 138.417 111.540 0.00 0.00 750 VAL B CA 1
ATOM 6887 C C . VAL B 1 300 ? 125.188 138.407 111.325 0.00 0.00 750 VAL B C 1
ATOM 6888 O O . VAL B 1 300 ? 124.481 138.896 112.173 0.00 0.00 750 VAL B O 1
ATOM 6892 N N . PRO B 1 301 ? 124.657 137.696 110.322 0.00 0.00 751 PRO B N 1
ATOM 6893 C CA . PRO B 1 301 ? 123.195 137.582 110.101 0.00 0.00 751 PRO B CA 1
ATOM 6894 C C . PRO B 1 301 ? 122.618 136.449 110.968 0.00 0.00 751 PRO B C 1
ATOM 6895 O O . PRO B 1 301 ? 122.112 135.484 110.456 0.00 0.00 751 PRO B O 1
ATOM 6899 N N . SER B 1 302 ? 122.793 136.515 112.277 0.00 0.00 752 SER B N 1
ATOM 6900 C CA . SER B 1 302 ? 122.352 135.619 113.263 0.00 0.00 752 SER B CA 1
ATOM 6901 C C . SER B 1 302 ? 120.826 135.617 113.288 0.00 0.00 752 SER B C 1
ATOM 6902 O O . SER B 1 302 ? 120.247 136.762 113.171 0.00 0.00 752 SER B O 1
ATOM 6905 N N . PRO B 1 303 ? 120.081 134.512 113.435 0.00 0.00 753 PRO B N 1
ATOM 6906 C CA . PRO B 1 303 ? 118.660 134.466 113.611 0.00 0.00 753 PRO B CA 1
ATOM 6907 C C . PRO B 1 303 ? 118.262 135.282 114.782 0.00 0.00 753 PRO B C 1
ATOM 6908 O O . PRO B 1 303 ? 119.010 135.336 115.823 0.00 0.00 753 PRO B O 1
ATOM 6912 N N . LYS B 1 304 ? 116.989 135.714 114.729 0.00 0.00 754 LYS B N 1
ATOM 6913 C CA . LYS B 1 304 ? 116.260 136.476 115.696 0.00 0.00 754 LYS B CA 1
ATOM 6914 C C . LYS B 1 304 ? 114.936 135.817 115.748 0.00 0.00 754 LYS B C 1
ATOM 6915 O O . LYS B 1 304 ? 114.467 135.234 114.739 0.00 0.00 754 LYS B O 1
ATOM 6921 N N . LEU B 1 305 ? 114.179 136.152 116.867 0.00 0.00 755 LEU B N 1
ATOM 6922 C CA . LEU B 1 305 ? 112.789 135.822 116.990 0.00 0.00 755 LEU B CA 1
ATOM 6923 C C . LEU B 1 305 ? 112.087 136.869 116.108 0.00 0.00 755 LEU B C 1
ATOM 6924 O O . LEU B 1 305 ? 112.197 138.083 116.314 0.00 0.00 755 LEU B O 1
ATOM 6929 N N . GLN B 1 306 ? 111.373 136.342 115.115 0.00 0.00 756 GLN B N 1
ATOM 6930 C CA . GLN B 1 306 ? 110.615 137.173 114.209 0.00 0.00 756 GLN B CA 1
ATOM 6931 C C . GLN B 1 306 ? 109.174 136.962 114.549 0.00 0.00 756 GLN B C 1
ATOM 6932 O O . GLN B 1 306 ? 108.782 135.856 114.923 0.00 0.00 756 GLN B O 1
ATOM 6938 N N . VAL B 1 307 ? 108.369 138.041 114.343 0.00 0.00 757 VAL B N 1
ATOM 6939 C CA . VAL B 1 307 ? 106.960 138.023 114.638 0.00 0.00 757 VAL B CA 1
ATOM 6940 C C . VAL B 1 307 ? 106.394 138.556 113.321 0.00 0.00 757 VAL B C 1
ATOM 6941 O O . VAL B 1 307 ? 106.994 139.504 112.776 0.00 0.00 757 VAL B O 1
ATOM 6945 N N . PRO B 1 308 ? 105.172 138.108 112.713 0.00 0.00 758 PRO B N 1
ATOM 6946 C CA . PRO B 1 308 ? 104.619 138.672 111.471 0.00 0.00 758 PRO B CA 1
ATOM 6947 C C . PRO B 1 308 ? 104.127 140.107 111.732 0.00 0.00 758 PRO B C 1
ATOM 6948 O O . PRO B 1 308 ? 103.736 140.347 112.888 0.00 0.00 758 PRO B O 1
ATOM 6952 N N . SER B 1 309 ? 104.102 140.970 110.694 0.00 0.00 759 SER B N 1
ATOM 6953 C CA . SER B 1 309 ? 103.524 142.290 110.816 0.00 0.00 759 SER B CA 1
ATOM 6954 C C . SER B 1 309 ? 102.141 142.361 110.132 0.00 0.00 759 SER B C 1
ATOM 6955 O O . SER B 1 309 ? 101.504 143.428 110.225 0.00 0.00 759 SER B O 1
ATOM 6958 N N . VAL B 1 310 ? 101.601 141.311 109.518 0.00 0.00 760 VAL B N 1
ATOM 6959 C CA . VAL B 1 310 ? 100.241 141.341 108.934 0.00 0.00 760 VAL B CA 1
ATOM 6960 C C . VAL B 1 310 ? 99.265 140.688 109.908 0.00 0.00 760 VAL B C 1
ATOM 6961 O O . VAL B 1 310 ? 99.510 139.607 110.435 0.00 0.00 760 VAL B O 1
ATOM 6965 N N . PHE B 1 311 ? 98.135 141.356 110.140 0.00 0.00 761 PHE B N 1
ATOM 6966 C CA . PHE B 1 311 ? 97.035 141.044 111.059 0.00 0.00 761 PHE B CA 1
ATOM 6967 C C . PHE B 1 311 ? 95.849 140.430 110.290 0.00 0.00 761 PHE B C 1
ATOM 6968 O O . PHE B 1 311 ? 95.344 141.021 109.359 0.00 0.00 761 PHE B O 1
ATOM 6976 N N . LYS B 1 312 ? 95.445 139.159 110.521 0.00 0.00 762 LYS B N 1
ATOM 6977 C CA . LYS B 1 312 ? 94.492 138.400 109.738 0.00 0.00 762 LYS B CA 1
ATOM 6978 C C . LYS B 1 312 ? 94.284 137.068 110.483 0.00 0.00 762 LYS B C 1
ATOM 6979 O O . LYS B 1 312 ? 95.214 136.625 111.142 0.00 0.00 762 LYS B O 1
ATOM 6985 N N . PRO B 1 313 ? 93.137 136.322 110.316 0.00 0.00 763 PRO B N 1
ATOM 6986 C CA . PRO B 1 313 ? 93.092 134.936 110.597 0.00 0.00 763 PRO B CA 1
ATOM 6987 C C . PRO B 1 313 ? 93.569 134.144 109.438 0.00 0.00 763 PRO B C 1
ATOM 6988 O O . PRO B 1 313 ? 93.210 134.565 108.364 0.00 0.00 763 PRO B O 1
ATOM 6992 N N . THR B 1 314 ? 94.372 133.103 109.640 0.00 0.00 764 THR B N 1
ATOM 6993 C CA . THR B 1 314 ? 94.944 132.300 108.556 0.00 0.00 764 THR B CA 1
ATOM 6994 C C . THR B 1 314 ? 94.032 131.355 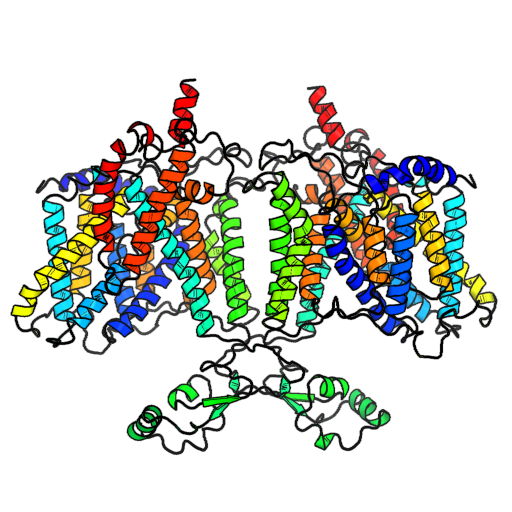107.764 0.00 0.00 764 THR B C 1
ATOM 6995 O O . THR B 1 314 ? 93.005 130.891 108.268 0.00 0.00 764 THR B O 1
ATOM 6999 N N . ARG B 1 315 ? 94.424 131.166 106.499 0.00 0.00 765 ARG B N 1
ATOM 7000 C CA . ARG B 1 315 ? 93.829 130.262 105.490 0.00 0.00 765 ARG B CA 1
ATOM 7001 C C . ARG B 1 315 ? 92.521 130.692 104.815 0.00 0.00 765 ARG B C 1
ATOM 7002 O O . ARG B 1 315 ? 91.954 129.925 104.033 0.00 0.00 765 ARG B O 1
ATOM 7010 N N . ASP B 1 316 ? 92.044 131.895 105.128 0.00 0.00 766 ASP B N 1
ATOM 7011 C CA . ASP B 1 316 ? 90.817 132.435 104.533 0.00 0.00 766 ASP B CA 1
ATOM 7012 C C . ASP B 1 316 ? 89.654 131.455 104.680 0.00 0.00 766 ASP B C 1
ATOM 7013 O O . ASP B 1 316 ? 88.852 131.281 103.763 0.00 0.00 766 ASP B O 1
ATOM 7018 N N . ASP B 1 317 ? 89.576 130.819 105.843 0.00 0.00 767 ASP B N 1
ATOM 7019 C CA . ASP B 1 317 ? 88.528 129.830 106.136 0.00 0.00 767 ASP B CA 1
ATOM 7020 C C . ASP B 1 317 ? 88.349 129.811 107.581 0.00 0.00 767 ASP B C 1
ATOM 7021 O O . ASP B 1 317 ? 87.902 128.869 108.262 0.00 0.00 767 ASP B O 1
ATOM 7026 N N . ARG B 1 318 ? 88.685 130.978 108.157 0.00 0.00 768 ARG B N 1
ATOM 7027 C CA . ARG B 1 318 ? 88.467 131.379 109.479 0.00 0.00 768 ARG B CA 1
ATOM 7028 C C . ARG B 1 318 ? 88.039 132.838 109.512 0.00 0.00 768 ARG B C 1
ATOM 7029 O O . ARG B 1 318 ? 88.798 133.610 108.986 0.00 0.00 768 ARG B O 1
ATOM 7037 N N . GLY B 1 319 ? 86.943 133.139 110.232 0.00 0.00 769 GLY B N 1
ATOM 7038 C CA . GLY B 1 319 ? 86.690 134.389 110.821 0.00 0.00 769 GLY B CA 1
ATOM 7039 C C . GLY B 1 319 ? 87.528 134.729 111.968 0.00 0.00 769 GLY B C 1
ATOM 7040 O O . GLY B 1 319 ? 88.190 133.881 112.486 0.00 0.00 769 GLY B O 1
ATOM 7041 N N . TRP B 1 320 ? 87.508 135.983 112.407 0.00 0.00 770 TRP B N 1
ATOM 7042 C CA . TRP B 1 320 ? 88.317 136.342 113.562 0.00 0.00 770 TRP B CA 1
ATOM 7043 C C . TRP B 1 320 ? 87.796 135.514 114.728 0.00 0.00 770 TRP B C 1
ATOM 7044 O O . TRP B 1 320 ? 88.569 134.947 115.500 0.00 0.00 770 TRP B O 1
ATOM 7055 N N . PHE B 1 321 ? 86.473 135.452 114.845 0.00 0.00 771 PHE B N 1
ATOM 7056 C CA . PHE B 1 321 ? 85.821 134.646 115.866 0.00 0.00 771 PHE B CA 1
ATOM 7057 C C . PHE B 1 321 ? 84.715 133.841 115.194 0.00 0.00 771 PHE B C 1
ATOM 7058 O O . PHE B 1 321 ? 83.817 134.418 114.580 0.00 0.00 771 PHE B O 1
ATOM 7066 N N . ILE B 1 322 ? 84.771 132.500 115.275 0.00 0.00 772 ILE B N 1
ATOM 7067 C CA . ILE B 1 322 ? 83.800 131.659 114.497 0.00 0.00 772 ILE B CA 1
ATOM 7068 C C . ILE B 1 322 ? 83.060 130.627 115.370 0.00 0.00 772 ILE B C 1
ATOM 7069 O O . ILE B 1 322 ? 83.693 129.636 115.789 0.00 0.00 772 ILE B O 1
ATOM 7074 N N . SER B 1 323 ? 81.777 130.869 115.669 1.00 30.00 773 SER B N 1
ATOM 7075 C CA . SER B 1 323 ? 80.941 129.951 116.494 1.00 30.00 773 SER B CA 1
ATOM 7076 C C . SER B 1 323 ? 80.514 128.607 115.862 1.00 30.00 773 SER B C 1
ATOM 7077 O O . SER B 1 323 ? 80.555 127.606 116.603 1.00 30.00 773 SER B O 1
ATOM 7079 N N . PRO B 1 324 ? 80.103 128.489 114.571 0.00 0.00 774 PRO B N 1
ATOM 7080 C CA . PRO B 1 324 ? 79.523 127.225 114.026 0.00 0.00 774 PRO B CA 1
ATOM 7081 C C . PRO B 1 324 ? 80.291 125.892 114.075 0.00 0.00 774 PRO B C 1
ATOM 7082 O O . PRO B 1 324 ? 81.470 125.888 113.768 0.00 0.00 774 PRO B O 1
ATOM 7086 N N . ILE B 1 325 ? 79.601 124.800 114.452 0.00 0.00 775 ILE B N 1
ATOM 7087 C CA . ILE B 1 325 ? 80.241 123.449 114.563 0.00 0.00 775 ILE B CA 1
ATOM 7088 C C . ILE B 1 325 ? 79.447 122.367 113.805 0.00 0.00 775 ILE B C 1
ATOM 7089 O O . ILE B 1 325 ? 79.690 121.178 114.093 0.00 0.00 775 ILE B O 1
ATOM 7094 N N . GLY B 1 326 ? 78.553 122.731 112.876 0.00 0.00 776 GLY B N 1
ATOM 7095 C CA . GLY B 1 326 ? 77.682 121.750 112.179 0.00 0.00 776 GLY B CA 1
ATOM 7096 C C . GLY B 1 326 ? 78.372 120.721 111.267 0.00 0.00 776 GLY B C 1
ATOM 7097 O O . GLY B 1 326 ? 77.955 119.549 111.349 0.00 0.00 776 GLY B O 1
ATOM 7098 N N . PRO B 1 327 ? 79.376 121.037 110.398 0.00 0.00 777 PRO B N 1
ATOM 7099 C CA . PRO B 1 327 ? 79.940 120.056 109.456 0.00 0.00 777 PRO B CA 1
ATOM 7100 C C . PRO B 1 327 ? 80.152 118.588 109.882 0.00 0.00 777 PRO B C 1
ATOM 7101 O O . PRO B 1 327 ? 79.832 117.751 109.039 0.00 0.00 777 PRO B O 1
ATOM 7105 N N . ASN B 1 328 ? 80.644 118.238 111.071 0.00 0.00 778 ASN B N 1
ATOM 7106 C CA . ASN B 1 328 ? 80.781 116.801 111.319 0.00 0.00 778 ASN B CA 1
ATOM 7107 C C . ASN B 1 328 ? 79.473 116.070 111.606 0.00 0.00 778 ASN B C 1
ATOM 7108 O O . ASN B 1 328 ? 78.647 116.555 112.379 0.00 0.00 778 ASN B O 1
ATOM 7113 N N . PRO B 1 329 ? 79.277 114.895 110.980 0.00 0.00 779 PRO B N 1
ATOM 7114 C CA . PRO B 1 329 ? 78.039 114.257 111.330 0.00 0.00 779 PRO B CA 1
ATOM 7115 C C . PRO B 1 329 ? 77.954 114.028 112.772 0.00 0.00 779 PRO B C 1
ATOM 7116 O O . PRO B 1 329 ? 78.947 113.983 113.498 0.00 0.00 779 PRO B O 1
ATOM 7120 N N . TRP B 1 330 ? 76.727 114.056 113.344 0.00 0.00 780 TRP B N 1
ATOM 7121 C CA . TRP B 1 330 ? 76.530 114.245 114.832 0.00 0.00 780 TRP B CA 1
ATOM 7122 C C . TRP B 1 330 ? 77.267 113.270 115.763 0.00 0.00 780 TRP B C 1
ATOM 7123 O O . TRP B 1 330 ? 77.804 113.703 116.749 0.00 0.00 780 TRP B O 1
ATOM 7134 N N . TRP B 1 331 ? 77.335 111.999 115.390 0.00 0.00 781 TRP B N 1
ATOM 7135 C CA . TRP B 1 331 ? 77.955 110.947 116.229 0.00 0.00 781 TRP B CA 1
ATOM 7136 C C . TRP B 1 331 ? 79.377 111.186 116.674 0.00 0.00 781 TRP B C 1
ATOM 7137 O O . TRP B 1 331 ? 79.784 110.785 117.757 0.00 0.00 781 TRP B O 1
ATOM 7148 N N . THR B 1 332 ? 80.203 111.825 115.783 0.00 0.00 782 THR B N 1
ATOM 7149 C CA . THR B 1 332 ? 81.609 112.065 116.163 0.00 0.00 782 THR B CA 1
ATOM 7150 C C . THR B 1 332 ? 81.769 112.835 117.423 0.00 0.00 782 THR B C 1
ATOM 7151 O O . THR B 1 332 ? 82.639 112.588 118.253 0.00 0.00 782 THR B O 1
ATOM 7155 N N . VAL B 1 333 ? 80.856 113.821 117.654 0.00 0.00 783 VAL B N 1
ATOM 7156 C CA . VAL B 1 333 ? 80.770 114.657 118.812 0.00 0.00 783 VAL B CA 1
ATOM 7157 C C . VAL B 1 333 ? 80.568 113.895 120.096 0.00 0.00 783 VAL B C 1
ATOM 7158 O O . VAL B 1 333 ? 81.127 114.243 121.143 0.00 0.00 783 VAL B O 1
ATOM 7162 N N . ILE B 1 334 ? 79.722 112.853 120.030 0.00 0.00 784 ILE B N 1
ATOM 7163 C CA . ILE B 1 334 ? 79.484 111.969 121.160 0.00 0.00 784 ILE B CA 1
ATOM 7164 C C . ILE B 1 334 ? 80.756 111.080 121.377 0.00 0.00 784 ILE B C 1
ATOM 7165 O O . ILE B 1 334 ? 81.297 110.783 122.451 0.00 0.00 784 ILE B O 1
ATOM 7170 N N . ALA B 1 335 ? 81.404 110.663 120.214 0.00 0.00 785 ALA B N 1
ATOM 7171 C CA . ALA B 1 335 ? 82.565 109.787 120.286 0.00 0.00 785 ALA B CA 1
ATOM 7172 C C . ALA B 1 335 ? 83.826 110.350 120.926 0.00 0.00 785 ALA B C 1
ATOM 7173 O O . ALA B 1 335 ? 84.783 109.667 121.202 0.00 0.00 785 ALA B O 1
ATOM 7175 N N . ALA B 1 336 ? 83.882 111.687 121.059 0.00 0.00 786 ALA B N 1
ATOM 7176 C CA . ALA B 1 336 ? 85.001 112.523 121.505 0.00 0.00 786 ALA B CA 1
ATOM 7177 C C . ALA B 1 336 ? 85.118 112.482 123.046 0.00 0.00 786 ALA B C 1
ATOM 7178 O O . ALA B 1 336 ? 86.085 112.972 123.623 0.00 0.00 786 ALA B O 1
ATOM 7180 N N . ILE B 1 337 ? 84.113 111.858 123.764 0.00 0.00 787 ILE B N 1
ATOM 7181 C CA . ILE B 1 337 ? 84.057 111.818 125.216 0.00 0.00 787 ILE B CA 1
ATOM 7182 C C . ILE B 1 337 ? 85.332 111.101 125.817 0.00 0.00 787 ILE B C 1
ATOM 7183 O O . ILE B 1 337 ? 85.853 111.590 126.790 0.00 0.00 787 ILE B O 1
ATOM 7188 N N . ILE B 1 338 ? 85.805 109.958 125.245 0.00 0.00 788 ILE B N 1
ATOM 7189 C CA . ILE B 1 338 ? 86.905 109.240 125.810 0.00 0.00 788 ILE B CA 1
ATOM 7190 C C . ILE B 1 338 ? 88.263 110.095 125.779 0.00 0.00 788 ILE B C 1
ATOM 7191 O O . ILE B 1 338 ? 88.854 110.270 126.817 0.00 0.00 788 ILE B O 1
ATOM 7196 N N . PRO B 1 339 ? 88.768 110.721 124.620 0.00 0.00 789 PRO B N 1
ATOM 7197 C CA . PRO B 1 339 ? 89.897 111.635 124.615 0.00 0.00 789 PRO B CA 1
ATOM 7198 C C . PRO B 1 339 ? 89.787 112.871 125.437 0.00 0.00 789 PRO B C 1
ATOM 7199 O O . PRO B 1 339 ? 90.757 113.327 125.967 0.00 0.00 789 PRO B O 1
ATOM 7203 N N . ALA B 1 340 ? 88.617 113.530 125.503 0.00 0.00 790 ALA B N 1
ATOM 7204 C CA . ALA B 1 340 ? 88.458 114.734 126.269 0.00 0.00 790 ALA B CA 1
ATOM 7205 C C . ALA B 1 340 ? 88.553 114.459 127.777 0.00 0.00 790 ALA B C 1
ATOM 7206 O O . ALA B 1 340 ? 89.019 115.246 128.555 0.00 0.00 790 ALA B O 1
ATOM 7208 N N . LEU B 1 341 ? 88.088 113.274 128.246 0.00 0.00 791 LEU B N 1
ATOM 7209 C CA . LEU B 1 341 ? 88.147 112.745 129.596 0.00 0.00 791 LEU B CA 1
ATOM 7210 C C . LEU B 1 341 ? 89.617 112.362 129.954 0.00 0.00 791 LEU B C 1
ATOM 7211 O O . LEU B 1 341 ? 89.963 112.488 131.151 0.00 0.00 791 LEU B O 1
ATOM 7216 N N . LEU B 1 342 ? 90.456 111.848 129.039 0.00 0.00 792 LEU B N 1
ATOM 7217 C CA . LEU B 1 342 ? 91.810 111.591 129.316 0.00 0.00 792 LEU B CA 1
ATOM 7218 C C . LEU B 1 342 ? 92.490 112.847 129.506 0.00 0.00 792 LEU B C 1
ATOM 7219 O O . LEU B 1 342 ? 93.246 113.073 130.501 0.00 0.00 792 LEU B O 1
ATOM 7224 N N . CYS B 1 343 ? 92.195 113.861 128.604 0.00 0.00 793 CYS B N 1
ATOM 7225 C CA . CYS B 1 343 ? 92.793 115.218 128.650 0.00 0.00 793 CYS B CA 1
ATOM 7226 C C . CYS B 1 343 ? 92.356 115.934 129.935 0.00 0.00 793 CYS B C 1
ATOM 7227 O O . CYS B 1 343 ? 93.227 116.626 130.411 0.00 0.00 793 CYS B O 1
ATOM 7230 N N . THR B 1 344 ? 91.105 115.891 130.431 0.00 0.00 794 THR B N 1
ATOM 7231 C CA . THR B 1 344 ? 90.687 116.667 131.582 0.00 0.00 794 THR B CA 1
ATOM 7232 C C . THR B 1 344 ? 91.425 116.213 132.764 0.00 0.00 794 THR B C 1
ATOM 7233 O O . THR B 1 344 ? 91.863 116.997 133.584 0.00 0.00 794 THR B O 1
ATOM 7237 N N . ILE B 1 345 ? 91.762 114.949 132.901 0.00 0.00 795 ILE B N 1
ATOM 7238 C CA . ILE B 1 345 ? 92.599 114.362 133.884 0.00 0.00 795 ILE B CA 1
ATOM 7239 C C . ILE B 1 345 ? 94.059 114.891 133.737 0.00 0.00 795 ILE B C 1
ATOM 7240 O O . ILE B 1 345 ? 94.545 115.385 134.780 0.00 0.00 795 ILE B O 1
ATOM 7245 N N . LEU B 1 346 ? 94.717 114.861 132.607 0.00 0.00 796 LEU B N 1
ATOM 7246 C CA . LEU B 1 346 ? 96.128 115.285 132.480 0.00 0.00 796 LEU B CA 1
ATOM 7247 C C . LEU B 1 346 ? 96.256 116.696 132.826 0.00 0.00 796 LEU B C 1
ATOM 7248 O O . LEU B 1 346 ? 97.081 117.096 133.601 0.00 0.00 796 LEU B O 1
ATOM 7253 N N . ILE B 1 347 ? 95.271 117.543 132.321 0.00 0.00 797 ILE B N 1
ATOM 7254 C CA . ILE B 1 347 ? 95.220 119.003 132.597 0.00 0.00 797 ILE B CA 1
ATOM 7255 C C . ILE B 1 347 ? 95.020 119.389 133.969 0.00 0.00 797 ILE B C 1
ATOM 7256 O O . ILE B 1 347 ? 95.751 120.230 134.528 0.00 0.00 797 ILE B O 1
ATOM 7261 N N . PHE B 1 348 ? 94.060 118.717 134.652 0.00 0.00 798 PHE B N 1
ATOM 7262 C CA . PHE B 1 348 ? 93.757 118.805 136.071 0.00 0.00 798 PHE B CA 1
ATOM 7263 C C . PHE B 1 348 ? 94.845 118.528 137.004 0.00 0.00 798 PHE B C 1
ATOM 7264 O O . PHE B 1 348 ? 95.190 119.380 137.815 0.00 0.00 798 PHE B O 1
ATOM 7272 N N . MET B 1 349 ? 95.515 117.395 136.840 0.00 0.00 799 MET B N 1
ATOM 7273 C CA . MET B 1 349 ? 96.636 116.922 137.613 0.00 0.00 799 MET B CA 1
ATOM 7274 C C . MET B 1 349 ? 97.871 117.847 137.366 0.00 0.00 799 MET B C 1
ATOM 7275 O O . MET B 1 349 ? 98.639 118.178 138.290 0.00 0.00 799 MET B O 1
ATOM 7280 N N . ASP B 1 350 ? 98.174 118.325 136.061 0.00 0.00 800 ASP B N 1
ATOM 7281 C CA . ASP B 1 350 ? 99.316 119.216 135.785 0.00 0.00 800 ASP B CA 1
ATOM 7282 C C . ASP B 1 350 ? 99.248 120.467 136.560 0.00 0.00 800 ASP B C 1
ATOM 7283 O O . ASP B 1 350 ? 100.230 120.908 137.113 0.00 0.00 800 ASP B O 1
ATOM 7288 N N . GLN B 1 351 ? 98.046 121.129 136.493 0.00 0.00 801 GLN B N 1
ATOM 7289 C CA . GLN B 1 351 ? 97.775 122.289 137.126 0.00 0.00 801 GLN B CA 1
ATOM 7290 C C . GLN B 1 351 ? 98.037 122.168 138.615 0.00 0.00 801 GLN B C 1
ATOM 7291 O O . GLN B 1 351 ? 98.633 122.992 139.257 0.00 0.00 801 GLN B O 1
ATOM 7297 N N . GLN B 1 352 ? 97.432 121.110 139.238 0.00 0.00 802 GLN B N 1
ATOM 7298 C CA . GLN B 1 352 ? 97.373 121.009 140.657 0.00 0.00 802 GLN B CA 1
ATOM 7299 C C . GLN B 1 352 ? 98.706 120.734 141.290 0.00 0.00 802 GLN B C 1
ATOM 7300 O O . GLN B 1 352 ? 99.056 121.309 142.318 0.00 0.00 802 GLN B O 1
ATOM 7306 N N . ILE B 1 353 ? 99.534 119.888 140.613 0.00 0.00 803 ILE B N 1
ATOM 7307 C CA . ILE B 1 353 ? 100.861 119.625 141.064 0.00 0.00 803 ILE B CA 1
ATOM 7308 C C . ILE B 1 353 ? 101.725 120.859 141.098 0.00 0.00 803 ILE B C 1
ATOM 7309 O O . ILE B 1 353 ? 102.492 121.146 142.059 0.00 0.00 803 ILE B O 1
ATOM 7314 N N . THR B 1 354 ? 101.596 121.698 139.981 0.00 0.00 804 THR B N 1
ATOM 7315 C CA . THR B 1 354 ? 102.316 122.897 139.854 0.00 0.00 804 THR B CA 1
ATOM 7316 C C . THR B 1 354 ? 101.909 123.770 141.043 0.00 0.00 804 THR B C 1
ATOM 7317 O O . THR B 1 354 ? 102.792 124.320 141.753 0.00 0.00 804 THR B O 1
ATOM 7321 N N . ALA B 1 355 ? 100.589 123.839 141.362 0.00 0.00 805 ALA B N 1
ATOM 7322 C CA . ALA B 1 355 ? 100.051 124.605 142.554 0.00 0.00 805 ALA B CA 1
ATOM 7323 C C . ALA B 1 355 ? 100.700 124.138 143.895 0.00 0.00 805 ALA B C 1
ATOM 7324 O O . ALA B 1 355 ? 100.973 124.900 144.823 0.00 0.00 805 ALA B O 1
ATOM 7326 N N . VAL B 1 356 ? 100.959 122.816 143.994 0.00 0.00 806 VAL B N 1
ATOM 7327 C CA . VAL B 1 356 ? 101.550 122.273 145.145 0.00 0.00 806 VAL B CA 1
ATOM 7328 C C . VAL B 1 356 ? 103.005 122.796 145.333 0.00 0.00 806 VAL B C 1
ATOM 7329 O O . VAL B 1 356 ? 103.307 123.326 146.433 0.00 0.00 806 VAL B O 1
ATOM 7333 N N . ILE B 1 357 ? 103.836 122.779 144.269 0.00 0.00 807 ILE B N 1
ATOM 7334 C CA . ILE B 1 357 ? 105.134 123.327 144.180 0.00 0.00 807 ILE B CA 1
ATOM 7335 C C . ILE B 1 357 ? 105.170 124.805 144.480 0.00 0.00 807 ILE B C 1
ATOM 7336 O O . ILE B 1 357 ? 106.053 125.262 145.138 0.00 0.00 807 ILE B O 1
ATOM 7341 N N . ILE B 1 358 ? 104.171 125.667 144.035 0.00 0.00 808 ILE B N 1
ATOM 7342 C CA . ILE B 1 358 ? 104.169 127.086 144.469 0.00 0.00 808 ILE B CA 1
ATOM 7343 C C . ILE B 1 358 ? 103.872 127.264 146.011 0.00 0.00 808 ILE B C 1
ATOM 7344 O O . ILE B 1 358 ? 104.449 128.223 146.591 0.00 0.00 808 ILE B O 1
ATOM 7349 N N . ASN B 1 359 ? 103.006 126.427 146.631 0.00 0.00 809 ASN B N 1
ATOM 7350 C CA . ASN B 1 359 ? 102.345 126.487 147.957 0.00 0.00 809 ASN B CA 1
ATOM 7351 C C . ASN B 1 359 ? 103.137 125.637 148.914 0.00 0.00 809 ASN B C 1
ATOM 7352 O O . ASN B 1 359 ? 102.622 125.096 149.890 0.00 0.00 809 ASN B O 1
ATOM 7357 N N . ARG B 1 360 ? 104.501 125.684 148.787 0.00 0.00 810 ARG B N 1
ATOM 7358 C CA . ARG B 1 360 ? 105.421 125.106 149.771 0.00 0.00 810 ARG B CA 1
ATOM 7359 C C . ARG B 1 360 ? 105.759 126.329 150.689 0.00 0.00 810 ARG B C 1
ATOM 7360 O O . ARG B 1 360 ? 105.252 127.442 150.561 0.00 0.00 810 ARG B O 1
ATOM 7368 N N . LYS B 1 361 ? 106.631 125.961 151.668 0.00 0.00 811 LYS B N 1
ATOM 7369 C CA . LYS B 1 361 ? 107.317 126.867 152.586 0.00 0.00 811 LYS B CA 1
ATOM 7370 C C . LYS B 1 361 ? 108.498 127.608 151.958 0.00 0.00 811 LYS B C 1
ATOM 7371 O O . LYS B 1 361 ? 108.851 128.673 152.464 0.00 0.00 811 LYS B O 1
ATOM 7377 N N . GLU B 1 362 ? 108.867 127.240 150.736 0.00 0.00 812 GLU B N 1
ATOM 7378 C CA . GLU B 1 362 ? 109.765 128.082 149.929 0.00 0.00 812 GLU B CA 1
ATOM 7379 C C . GLU B 1 362 ? 108.809 129.123 149.233 0.00 0.00 812 GLU B C 1
ATOM 7380 O O . GLU B 1 362 ? 107.628 128.801 149.030 0.00 0.00 812 GLU B O 1
ATOM 7386 N N . HIS B 1 363 ? 109.283 130.327 148.851 0.00 0.00 813 HIS B N 1
ATOM 7387 C CA . HIS B 1 363 ? 108.417 131.373 148.209 0.00 0.00 813 HIS B CA 1
ATOM 7388 C C . HIS B 1 363 ? 107.182 131.597 149.094 0.00 0.00 813 HIS B C 1
ATOM 7389 O O . HIS B 1 363 ? 106.031 131.474 148.673 0.00 0.00 813 HIS B O 1
ATOM 7396 N N . LYS B 1 364 ? 107.500 131.928 150.335 0.00 0.00 814 LYS B N 1
ATOM 7397 C CA . LYS B 1 364 ? 106.632 131.980 151.493 0.00 0.00 814 LYS B CA 1
ATOM 7398 C C . LYS B 1 364 ? 105.248 132.525 151.223 0.00 0.00 814 LYS B C 1
ATOM 7399 O O . LYS B 1 364 ? 105.183 133.590 150.562 0.00 0.00 814 LYS B O 1
ATOM 7405 N N . LEU B 1 365 ? 104.241 131.939 151.753 0.00 0.00 815 LEU B N 1
ATOM 7406 C CA . LEU B 1 365 ? 102.885 132.491 151.597 0.00 0.00 815 LEU B CA 1
ATOM 7407 C C . LEU B 1 365 ? 102.392 133.279 152.779 0.00 0.00 815 LEU B C 1
ATOM 7408 O O . LEU B 1 365 ? 102.412 132.809 153.955 0.00 0.00 815 LEU B O 1
ATOM 7413 N N . LYS B 1 366 ? 102.139 134.572 152.605 0.00 0.00 816 LYS B N 1
ATOM 7414 C CA . LYS B 1 366 ? 101.735 135.494 153.598 0.00 0.00 816 LYS B CA 1
ATOM 7415 C C . LYS B 1 366 ? 100.319 135.483 153.978 0.00 0.00 816 LYS B C 1
ATOM 7416 O O . LYS B 1 366 ? 99.995 135.721 155.164 0.00 0.00 816 LYS B O 1
ATOM 7422 N N . LYS B 1 367 ? 99.442 135.216 152.980 0.00 0.00 817 LYS B N 1
ATOM 7423 C CA . LYS B 1 367 ? 98.013 135.291 153.010 0.00 0.00 817 LYS B CA 1
ATOM 7424 C C . LYS B 1 367 ? 97.607 133.873 152.548 0.00 0.00 817 LYS B C 1
ATOM 7425 O O . LYS B 1 367 ? 98.438 133.144 151.967 0.00 0.00 817 LYS B O 1
ATOM 7431 N N . GLY B 1 368 ? 96.302 133.591 152.703 0.00 0.00 818 GLY B N 1
ATOM 7432 C CA . GLY B 1 368 ? 95.678 132.326 152.248 0.00 0.00 818 GLY B CA 1
ATOM 7433 C C . GLY B 1 368 ? 95.694 132.089 150.802 0.00 0.00 818 GLY B C 1
ATOM 7434 O O . GLY B 1 368 ? 96.118 132.955 150.059 0.00 0.00 818 GLY B O 1
ATOM 7435 N N . CYS B 1 369 ? 95.374 130.872 150.376 0.00 0.00 819 CYS B N 1
ATOM 7436 C CA . CYS B 1 369 ? 95.401 130.547 148.952 0.00 0.00 819 CYS B CA 1
ATOM 7437 C C . CYS B 1 369 ? 94.289 129.593 148.548 0.00 0.00 819 CYS B C 1
ATOM 7438 O O . CYS B 1 369 ? 93.801 128.812 149.366 0.00 0.00 819 CYS B O 1
ATOM 7441 N N . GLY B 1 370 ? 93.889 129.658 147.283 0.00 0.00 820 GLY B N 1
ATOM 7442 C CA . GLY B 1 370 ? 92.834 128.793 146.796 0.00 0.00 820 GLY B CA 1
ATOM 7443 C C . GLY B 1 370 ? 93.103 127.944 145.566 0.00 0.00 820 GLY B C 1
ATOM 7444 O O . GLY B 1 370 ? 93.559 128.434 144.533 0.00 0.00 820 GLY B O 1
ATOM 7445 N N . TYR B 1 371 ? 92.808 126.656 145.697 0.00 0.00 821 TYR B N 1
ATOM 7446 C CA . TYR B 1 371 ? 92.911 125.655 144.578 0.00 0.00 821 TYR B CA 1
ATOM 7447 C C . TYR B 1 371 ? 91.823 125.692 143.541 0.00 0.00 821 TYR B C 1
ATOM 7448 O O . TYR B 1 371 ? 92.128 125.682 142.362 0.00 0.00 821 TYR B O 1
ATOM 7457 N N . HIS B 1 372 ? 90.543 125.841 144.050 0.00 0.00 822 HIS B N 1
ATOM 7458 C CA . HIS B 1 372 ? 89.372 125.835 143.288 0.00 0.00 822 HIS B CA 1
ATOM 7459 C C . HIS B 1 372 ? 89.252 127.072 142.360 0.00 0.00 822 HIS B C 1
ATOM 7460 O O . HIS B 1 372 ? 88.844 127.019 141.178 0.00 0.00 822 HIS B O 1
ATOM 7467 N N . LEU B 1 373 ? 89.561 128.278 142.794 0.00 0.00 823 LEU B N 1
ATOM 7468 C CA . LEU B 1 373 ? 89.522 129.456 142.045 0.00 0.00 823 LEU B CA 1
ATOM 7469 C C . LEU B 1 373 ? 90.560 129.440 140.912 0.00 0.00 823 LEU B C 1
ATOM 7470 O O . LEU B 1 373 ? 90.221 129.892 139.840 0.00 0.00 823 LEU B O 1
ATOM 7475 N N . ASP B 1 374 ? 91.796 128.938 141.208 0.00 0.00 824 ASP B N 1
ATOM 7476 C CA . ASP B 1 374 ? 92.883 128.738 140.267 0.00 0.00 824 ASP B CA 1
ATOM 7477 C C . ASP B 1 374 ? 92.455 127.898 139.097 0.00 0.00 824 ASP B C 1
ATOM 7478 O O . ASP B 1 374 ? 92.593 128.230 137.910 0.00 0.00 824 ASP B O 1
ATOM 7483 N N . LEU B 1 375 ? 91.846 126.734 139.460 0.00 0.00 825 LEU B N 1
ATOM 7484 C CA . LEU B 1 375 ? 91.316 125.712 138.508 0.00 0.00 825 LEU B CA 1
ATOM 7485 C C . LEU B 1 375 ? 90.171 126.238 137.755 0.00 0.00 825 LEU B C 1
ATOM 7486 O O . LEU B 1 375 ? 90.018 125.871 136.598 0.00 0.00 825 LEU B O 1
ATOM 7491 N N . LEU B 1 376 ? 89.288 127.134 138.395 0.00 0.00 826 LEU B N 1
ATOM 7492 C CA . LEU B 1 376 ? 88.109 127.729 137.837 0.00 0.00 826 LEU B CA 1
ATOM 7493 C C . LEU B 1 376 ? 88.527 128.598 136.659 0.00 0.00 826 LEU B C 1
ATOM 7494 O O . LEU B 1 376 ? 87.975 128.611 135.576 0.00 0.00 826 LEU B O 1
ATOM 7499 N N . VAL B 1 377 ? 89.550 129.472 136.941 0.00 0.00 827 VAL B N 1
ATOM 7500 C CA . VAL B 1 377 ? 90.037 130.426 135.924 0.00 0.00 827 VAL B CA 1
ATOM 7501 C C . VAL B 1 377 ? 90.753 129.790 134.785 0.00 0.00 827 VAL B C 1
ATOM 7502 O O . VAL B 1 377 ? 90.490 130.222 133.626 0.00 0.00 827 VAL B O 1
ATOM 7506 N N . VAL B 1 378 ? 91.569 128.722 134.973 0.00 0.00 828 VAL B N 1
ATOM 7507 C CA . VAL B 1 378 ? 92.132 127.947 133.799 0.00 0.00 828 VAL B CA 1
ATOM 7508 C C . VAL B 1 378 ? 90.889 127.316 133.023 0.00 0.00 828 VAL B C 1
ATOM 7509 O O . VAL B 1 378 ? 90.931 127.196 131.803 0.00 0.00 828 VAL B O 1
ATOM 7513 N N . ALA B 1 379 ? 89.866 126.779 133.733 0.00 0.00 829 ALA B N 1
ATOM 7514 C CA . ALA B 1 379 ? 88.784 125.978 133.114 0.00 0.00 829 ALA B CA 1
ATOM 7515 C C . ALA B 1 379 ? 87.896 126.830 132.232 0.00 0.00 829 ALA B C 1
ATOM 7516 O O . ALA B 1 379 ? 87.623 126.400 131.112 0.00 0.00 829 ALA B O 1
ATOM 7518 N N . ILE B 1 380 ? 87.531 128.027 132.703 0.00 0.00 830 ILE B N 1
ATOM 7519 C CA . ILE B 1 380 ? 86.795 129.026 131.926 0.00 0.00 830 ILE B CA 1
ATOM 7520 C C . ILE B 1 380 ? 87.535 129.608 130.765 0.00 0.00 830 ILE B C 1
ATOM 7521 O O . ILE B 1 380 ? 86.970 129.667 129.628 0.00 0.00 830 ILE B O 1
ATOM 7526 N N . MET B 1 381 ? 88.857 129.927 131.028 0.00 0.00 831 MET B N 1
ATOM 7527 C CA . MET B 1 381 ? 89.728 130.405 129.928 0.00 0.00 831 MET B CA 1
ATOM 7528 C C . MET B 1 381 ? 90.098 129.326 128.899 0.00 0.00 831 MET B C 1
ATOM 7529 O O . MET B 1 381 ? 90.103 129.661 127.718 0.00 0.00 831 MET B O 1
ATOM 7534 N N . LEU B 1 382 ? 90.245 128.060 129.298 0.00 0.00 832 LEU B N 1
ATOM 7535 C CA . LEU B 1 382 ? 90.376 126.955 128.355 0.00 0.00 832 LEU B CA 1
ATOM 7536 C C . LEU B 1 382 ? 89.168 126.809 127.490 0.00 0.00 832 LEU B C 1
ATOM 7537 O O . LEU B 1 382 ? 89.263 126.613 126.265 0.00 0.00 832 LEU B O 1
ATOM 7542 N N . GLY B 1 383 ? 87.964 126.909 128.148 0.00 0.00 833 GLY B N 1
ATOM 7543 C CA . GLY B 1 383 ? 86.706 126.792 127.396 0.00 0.00 833 GLY B CA 1
ATOM 7544 C C . GLY B 1 383 ? 86.583 127.846 126.364 0.00 0.00 833 GLY B C 1
ATOM 7545 O O . GLY B 1 383 ? 86.344 127.563 125.202 0.00 0.00 833 GLY B O 1
ATOM 7546 N N . VAL B 1 384 ? 86.834 129.187 126.601 0.00 0.00 834 VAL B N 1
ATOM 7547 C CA . VAL B 1 384 ? 86.731 130.211 125.640 0.00 0.00 834 VAL B CA 1
ATOM 7548 C C . VAL B 1 384 ? 87.840 130.235 124.509 0.00 0.00 834 VAL B C 1
ATOM 7549 O O . VAL B 1 384 ? 87.508 130.463 123.324 0.00 0.00 834 VAL B O 1
ATOM 7553 N N . CYS B 1 385 ? 89.099 129.904 124.880 0.00 0.00 835 CYS B N 1
ATOM 7554 C CA . CYS B 1 385 ? 90.116 129.845 123.926 0.00 0.00 835 CYS B CA 1
ATOM 7555 C C . CYS B 1 385 ? 89.874 128.764 122.901 0.00 0.00 835 CYS B C 1
ATOM 7556 O O . CYS B 1 385 ? 90.058 128.964 121.700 0.00 0.00 835 CYS B O 1
ATOM 7559 N N . SER B 1 386 ? 89.408 127.584 123.376 0.00 0.00 836 SER B N 1
ATOM 7560 C CA . SER B 1 386 ? 88.894 126.483 122.523 0.00 0.00 836 SER B CA 1
ATOM 7561 C C . SER B 1 386 ? 87.626 126.943 121.681 0.00 0.00 836 SER B C 1
ATOM 7562 O O . SER B 1 386 ? 87.491 126.516 120.518 0.00 0.00 836 SER B O 1
ATOM 7565 N N . LEU B 1 387 ? 86.732 127.731 122.234 0.00 0.00 837 LEU B N 1
ATOM 7566 C CA . LEU B 1 387 ? 85.564 128.195 121.511 0.00 0.00 837 LEU B CA 1
ATOM 7567 C C . LEU B 1 387 ? 86.013 129.128 120.370 0.00 0.00 837 LEU B C 1
ATOM 7568 O O . LEU B 1 387 ? 85.292 129.274 119.351 0.00 0.00 837 LEU B O 1
ATOM 7573 N N . MET B 1 388 ? 87.195 129.783 120.432 0.00 0.00 838 MET B N 1
ATOM 7574 C CA . MET B 1 388 ? 87.707 130.601 119.306 0.00 0.00 838 MET B CA 1
ATOM 7575 C C . MET B 1 388 ? 88.724 129.909 118.533 0.00 0.00 838 MET B C 1
ATOM 7576 O O . MET B 1 388 ? 89.313 130.540 117.654 0.00 0.00 838 MET B O 1
ATOM 7581 N N . GLY B 1 389 ? 88.940 128.612 118.808 0.00 0.00 839 GLY B N 1
ATOM 7582 C CA . GLY B 1 389 ? 89.978 127.749 118.084 0.00 0.00 839 GLY B CA 1
ATOM 7583 C C . GLY B 1 389 ? 91.413 128.288 118.098 0.00 0.00 839 GLY B C 1
ATOM 7584 O O . GLY B 1 389 ? 91.989 128.535 117.050 0.00 0.00 839 GLY B O 1
ATOM 7585 N N . LEU B 1 390 ? 91.911 128.441 119.374 0.00 0.00 840 LEU B N 1
ATOM 7586 C CA . LEU B 1 390 ? 93.219 128.942 119.605 0.00 0.00 840 LEU B CA 1
ATOM 7587 C C . LEU B 1 390 ? 93.937 128.001 120.553 0.00 0.00 840 LEU B C 1
ATOM 7588 O O . LEU B 1 390 ? 93.346 127.377 121.374 0.00 0.00 840 LEU B O 1
ATOM 7593 N N . PRO B 1 391 ? 95.281 128.087 120.577 0.00 0.00 841 PRO B N 1
ATOM 7594 C CA . PRO B 1 391 ? 96.229 127.290 121.383 0.00 0.00 841 PRO B CA 1
ATOM 7595 C C . PRO B 1 391 ? 96.118 127.429 122.919 0.00 0.00 841 PRO B C 1
ATOM 7596 O O . PRO B 1 391 ? 95.761 128.487 123.436 0.00 0.00 841 PRO B O 1
ATOM 7600 N N . TRP B 1 392 ? 96.432 126.334 123.616 0.00 0.00 842 TRP B N 1
ATOM 7601 C CA . TRP B 1 392 ? 96.362 126.204 125.052 0.00 0.00 842 TRP B CA 1
ATOM 7602 C C . TRP B 1 392 ? 97.765 126.213 125.635 0.00 0.00 842 TRP B C 1
ATOM 7603 O O . TRP B 1 392 ? 98.723 125.790 124.964 0.00 0.00 842 TRP B O 1
ATOM 7614 N N . PHE B 1 393 ? 97.910 126.768 126.857 0.00 0.00 843 PHE B N 1
ATOM 7615 C CA . PHE B 1 393 ? 99.145 127.046 127.571 0.00 0.00 843 PHE B CA 1
ATOM 7616 C C . PHE B 1 393 ? 98.730 126.533 128.918 0.00 0.00 843 PHE B C 1
ATOM 7617 O O . PHE B 1 393 ? 97.592 126.649 129.297 0.00 0.00 843 PHE B O 1
ATOM 7625 N N . VAL B 1 394 ? 99.601 125.840 129.674 0.00 0.00 844 VAL B N 1
ATOM 7626 C CA . VAL B 1 394 ? 99.266 125.286 130.972 0.00 0.00 844 VAL B CA 1
ATOM 7627 C C . VAL B 1 394 ? 100.362 125.750 131.901 0.00 0.00 844 VAL B C 1
ATOM 7628 O O . VAL B 1 394 ? 101.438 125.956 131.460 0.00 0.00 844 VAL B O 1
ATOM 7632 N N . ALA B 1 395 ? 100.053 125.869 133.213 0.00 0.00 845 ALA B N 1
ATOM 7633 C CA . ALA B 1 395 ? 101.002 126.442 134.287 0.00 0.00 845 ALA B CA 1
ATOM 7634 C C . ALA B 1 395 ? 102.291 125.671 134.253 0.00 0.00 845 ALA B C 1
ATOM 7635 O O . ALA B 1 395 ? 102.354 124.502 134.466 0.00 0.00 845 ALA B O 1
ATOM 7637 N N . ALA B 1 396 ? 103.437 126.385 133.868 0.00 0.00 846 ALA B N 1
ATOM 7638 C CA . ALA B 1 396 ? 104.735 125.717 133.816 0.00 0.00 846 ALA B CA 1
ATOM 7639 C C . ALA B 1 396 ? 105.493 126.050 135.059 0.00 0.00 846 ALA B C 1
ATOM 7640 O O . ALA B 1 396 ? 105.154 127.020 135.737 0.00 0.00 846 ALA B O 1
ATOM 7642 N N . THR B 1 397 ? 106.448 125.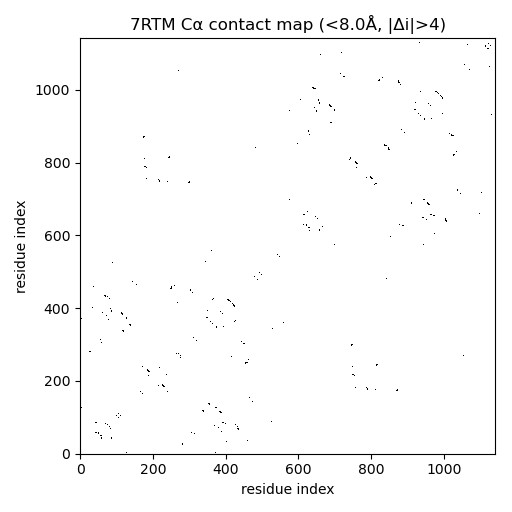223 135.396 0.00 0.00 847 THR B N 1
ATOM 7643 C CA . THR B 1 397 ? 107.090 125.299 136.697 0.00 0.00 847 THR B CA 1
ATOM 7644 C C . THR B 1 397 ? 108.163 126.420 136.712 0.00 0.00 847 THR B C 1
ATOM 7645 O O . THR B 1 397 ? 108.109 127.304 137.563 0.00 0.00 847 THR B O 1
ATOM 7649 N N . VAL B 1 398 ? 109.192 126.356 135.831 0.00 0.00 848 VAL B N 1
ATOM 7650 C CA . VAL B 1 398 ? 110.387 127.200 135.908 0.00 0.00 848 VAL B CA 1
ATOM 7651 C C . VAL B 1 398 ? 109.939 128.639 135.685 0.00 0.00 848 VAL B C 1
ATOM 7652 O O . VAL B 1 398 ? 110.625 129.487 136.239 0.00 0.00 848 VAL B O 1
ATOM 7656 N N . LEU B 1 399 ? 108.950 128.881 134.824 0.00 0.00 849 LEU B N 1
ATOM 7657 C CA . LEU B 1 399 ? 108.470 130.232 134.531 0.00 0.00 849 LEU B CA 1
ATOM 7658 C C . LEU B 1 399 ? 107.857 130.898 135.753 0.00 0.00 849 LEU B C 1
ATOM 7659 O O . LEU B 1 399 ? 108.100 132.075 136.019 0.00 0.00 849 LEU B O 1
ATOM 7664 N N . SER B 1 400 ? 107.061 130.137 136.494 0.00 0.00 850 SER B N 1
ATOM 7665 C CA . SER B 1 400 ? 106.445 130.655 137.730 0.00 0.00 850 SER B CA 1
ATOM 7666 C C . SER B 1 400 ? 107.459 131.054 138.798 0.00 0.00 850 SER B C 1
ATOM 7667 O O . SER B 1 400 ? 107.229 132.046 139.462 0.00 0.00 850 SER B O 1
ATOM 7670 N N . ILE B 1 401 ? 108.542 130.221 138.955 0.00 0.00 851 ILE B N 1
ATOM 7671 C CA . ILE B 1 401 ? 109.548 130.370 139.912 0.00 0.00 851 ILE B CA 1
ATOM 7672 C C . ILE B 1 401 ? 110.379 131.489 139.576 0.00 0.00 851 ILE B C 1
ATOM 7673 O O . ILE B 1 401 ? 110.715 132.271 140.470 0.00 0.00 851 ILE B O 1
ATOM 7678 N N . THR B 1 402 ? 110.798 131.755 138.286 0.00 0.00 852 THR B N 1
ATOM 7679 C CA . THR B 1 402 ? 111.591 132.912 137.928 0.00 0.00 852 THR B CA 1
ATOM 7680 C C . THR B 1 402 ? 110.825 134.198 138.006 0.00 0.00 852 THR B C 1
ATOM 7681 O O . THR B 1 402 ? 111.475 135.249 138.232 0.00 0.00 852 THR B O 1
ATOM 7685 N N . HIS B 1 403 ? 109.465 134.194 137.660 0.00 0.00 853 HIS B N 1
ATOM 7686 C CA . HIS B 1 403 ? 108.603 135.348 137.815 0.00 0.00 853 HIS B CA 1
ATOM 7687 C C . HIS B 1 403 ? 108.566 135.807 139.244 0.00 0.00 853 HIS B C 1
ATOM 7688 O O . HIS B 1 403 ? 108.823 136.924 139.527 0.00 0.00 853 HIS B O 1
ATOM 7695 N N . VAL B 1 404 ? 108.400 134.829 140.182 0.00 0.00 854 VAL B N 1
ATOM 7696 C CA . VAL B 1 404 ? 108.320 135.046 141.622 0.00 0.00 854 VAL B CA 1
ATOM 7697 C C . VAL B 1 404 ? 109.652 135.641 142.230 0.00 0.00 854 VAL B C 1
ATOM 7698 O O . VAL B 1 404 ? 109.608 136.626 142.946 0.00 0.00 854 VAL B O 1
ATOM 7702 N N . ASN B 1 405 ? 110.852 135.106 141.800 0.00 0.00 855 ASN B N 1
ATOM 7703 C CA . ASN B 1 405 ? 112.213 135.648 142.206 0.00 0.00 855 ASN B CA 1
ATOM 7704 C C . ASN B 1 405 ? 112.626 137.008 141.718 0.00 0.00 855 ASN B C 1
ATOM 7705 O O . ASN B 1 405 ? 113.170 137.845 142.453 0.00 0.00 855 ASN B O 1
ATOM 7710 N N . SER B 1 406 ? 112.288 137.396 140.517 0.00 0.00 856 SER B N 1
ATOM 7711 C CA . SER B 1 406 ? 112.638 138.769 139.989 0.00 0.00 856 SER B CA 1
ATOM 7712 C C . SER B 1 406 ? 112.095 139.987 140.775 0.00 0.00 856 SER B C 1
ATOM 7713 O O . SER B 1 406 ? 112.872 140.926 141.051 0.00 0.00 856 SER B O 1
ATOM 7716 N N . LEU B 1 407 ? 110.827 139.940 141.177 0.00 0.00 857 LEU B N 1
ATOM 7717 C CA . LEU B 1 407 ? 110.213 140.988 141.994 0.00 0.00 857 LEU B CA 1
ATOM 7718 C C . LEU B 1 407 ? 110.295 140.407 143.401 0.00 0.00 857 LEU B C 1
ATOM 7719 O O . LEU B 1 407 ? 110.008 139.223 143.581 0.00 0.00 857 LEU B O 1
ATOM 7724 N N . LYS B 1 408 ? 110.686 141.190 144.406 0.00 0.00 858 LYS B N 1
ATOM 7725 C CA . LYS B 1 408 ? 110.856 140.546 145.729 0.00 0.00 858 LYS B CA 1
ATOM 7726 C C . LYS B 1 408 ? 111.034 141.741 146.700 0.00 0.00 858 LYS B C 1
ATOM 7727 O O . LYS B 1 408 ? 111.607 142.730 146.277 0.00 0.00 858 LYS B O 1
ATOM 7733 N N . LEU B 1 409 ? 110.582 141.610 147.933 0.00 0.00 859 LEU B N 1
ATOM 7734 C CA . LEU B 1 409 ? 110.736 142.570 148.984 0.00 0.00 859 LEU B CA 1
ATOM 7735 C C . LEU B 1 409 ? 111.913 142.206 149.789 0.00 0.00 859 LEU B C 1
ATOM 7736 O O . LEU B 1 409 ? 112.142 141.067 150.049 0.00 0.00 859 LEU B O 1
ATOM 7741 N N . GLU B 1 410 ? 112.875 143.094 150.171 0.00 0.00 860 GLU B N 1
ATOM 7742 C CA . GLU B 1 410 ? 114.104 142.778 150.778 0.00 0.00 860 GLU B CA 1
ATOM 7743 C C . GLU B 1 410 ? 114.278 143.998 151.771 0.00 0.00 860 GLU B C 1
ATOM 7744 O O . GLU B 1 410 ? 113.741 145.065 151.587 0.00 0.00 860 GLU B O 1
ATOM 7750 N N . SER B 1 411 ? 115.037 143.678 152.916 0.00 0.00 861 SER B N 1
ATOM 7751 C CA . SER B 1 411 ? 115.246 144.514 154.106 0.00 0.00 861 SER B CA 1
ATOM 7752 C C . SER B 1 411 ? 115.949 145.775 153.819 0.00 0.00 861 SER B C 1
ATOM 7753 O O . SER B 1 411 ? 116.594 145.941 152.770 0.00 0.00 861 SER B O 1
ATOM 7756 N N . GLU B 1 412 ? 115.796 146.719 154.743 0.00 0.00 862 GLU B N 1
ATOM 7757 C CA . GLU B 1 412 ? 116.427 148.026 154.637 0.00 0.00 862 GLU B CA 1
ATOM 7758 C C . GLU B 1 412 ? 117.777 148.101 155.350 0.00 0.00 862 GLU B C 1
ATOM 7759 O O . GLU B 1 412 ? 118.465 149.118 155.261 0.00 0.00 862 GLU B O 1
ATOM 7765 N N . CYS B 1 413 ? 118.164 147.039 156.055 0.00 0.00 863 CYS B N 1
ATOM 7766 C CA . CYS B 1 413 ? 119.447 147.068 156.751 0.00 0.00 863 CYS B CA 1
ATOM 7767 C C . CYS B 1 413 ? 120.058 145.732 156.389 0.00 0.00 863 CYS B C 1
ATOM 7768 O O . CYS B 1 413 ? 119.760 144.664 156.961 0.00 0.00 863 CYS B O 1
ATOM 7771 N N . SER B 1 414 ? 120.914 145.795 155.363 0.00 0.00 864 SER B N 1
ATOM 7772 C CA . SER B 1 414 ? 121.575 144.651 154.863 0.00 0.00 864 SER B CA 1
ATOM 7773 C C . SER B 1 414 ? 122.898 144.625 155.442 0.00 0.00 864 SER B C 1
ATOM 7774 O O . SER B 1 414 ? 123.502 145.687 155.539 0.00 0.00 864 SER B O 1
ATOM 7777 N N . ALA B 1 415 ? 123.410 143.425 155.763 0.00 0.00 865 ALA B N 1
ATOM 7778 C CA . ALA B 1 415 ? 124.722 143.137 156.318 0.00 0.00 865 ALA B CA 1
ATOM 7779 C C . ALA B 1 415 ? 125.891 143.492 155.337 0.00 0.00 865 ALA B C 1
ATOM 7780 O O . ALA B 1 415 ? 125.609 143.420 154.127 0.00 0.00 865 ALA B O 1
ATOM 7782 N N . PRO B 1 416 ? 127.096 143.917 155.753 0.00 0.00 866 PRO B N 1
ATOM 7783 C CA . PRO B 1 416 ? 128.182 144.347 154.904 0.00 0.00 866 PRO B CA 1
ATOM 7784 C C . PRO B 1 416 ? 128.681 143.322 153.925 0.00 0.00 866 PRO B C 1
ATOM 7785 O O . PRO B 1 416 ? 129.385 142.401 154.358 0.00 0.00 866 PRO B O 1
ATOM 7789 N N . GLY B 1 417 ? 128.280 143.453 152.593 0.00 0.00 867 GLY B N 1
ATOM 7790 C CA . GLY B 1 417 ? 128.481 142.437 151.667 0.00 0.00 867 GLY B CA 1
ATOM 7791 C C . GLY B 1 417 ? 127.575 141.337 151.909 0.00 0.00 867 GLY B C 1
ATOM 7792 O O . GLY B 1 417 ? 126.404 141.294 151.612 0.00 0.00 867 GLY B O 1
ATOM 7793 N N . GLU B 1 418 ? 128.076 140.402 152.703 0.00 0.00 868 GLU B N 1
ATOM 7794 C CA . GLU B 1 418 ? 127.359 139.155 152.994 0.00 0.00 868 GLU B CA 1
ATOM 7795 C C . GLU B 1 418 ? 126.052 139.257 153.797 0.00 0.00 868 GLU B C 1
ATOM 7796 O O . GLU B 1 418 ? 125.718 140.306 154.352 0.00 0.00 868 GLU B O 1
ATOM 7802 N N . GLN B 1 419 ? 125.325 138.136 153.815 0.00 0.00 869 GLN B N 1
ATOM 7803 C CA . GLN B 1 419 ? 124.026 137.957 154.492 0.00 0.00 869 GLN B CA 1
ATOM 7804 C C . GLN B 1 419 ? 122.772 138.765 154.091 0.00 0.00 869 GLN B C 1
ATOM 7805 O O . GLN B 1 419 ? 122.173 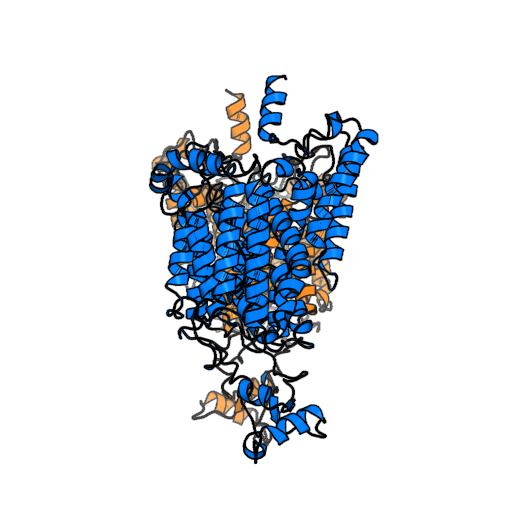139.440 154.928 0.00 0.00 869 GLN B O 1
ATOM 7811 N N . PRO B 1 420 ? 122.380 138.689 152.801 0.00 0.00 870 PRO B N 1
ATOM 7812 C CA . PRO B 1 420 ? 121.176 139.311 152.218 0.00 0.00 870 PRO B CA 1
ATOM 7813 C C . PRO B 1 420 ? 119.924 138.679 152.849 0.00 0.00 870 PRO B C 1
ATOM 7814 O O . PRO B 1 420 ? 119.966 137.492 153.177 0.00 0.00 870 PRO B O 1
ATOM 7818 N N . LYS B 1 421 ? 118.824 139.420 152.992 0.00 0.00 871 LYS B N 1
ATOM 7819 C CA . LYS B 1 421 ? 117.705 138.879 153.686 0.00 0.00 871 LYS B CA 1
ATOM 7820 C C . LYS B 1 421 ? 116.597 138.675 152.654 0.00 0.00 871 LYS B C 1
ATOM 7821 O O . LYS B 1 421 ? 116.358 139.555 151.845 0.00 0.00 871 LYS B O 1
ATOM 7827 N N . PHE B 1 422 ? 115.954 137.468 152.676 0.00 0.00 872 PHE B N 1
ATOM 7828 C CA . PHE B 1 422 ? 115.061 137.039 151.614 0.00 0.00 872 PHE B CA 1
ATOM 7829 C C . PHE B 1 422 ? 113.794 137.916 151.704 0.00 0.00 872 PHE B C 1
ATOM 7830 O O . PHE B 1 422 ? 113.389 138.450 150.662 0.00 0.00 872 PHE B O 1
ATOM 7838 N N . LEU B 1 423 ? 113.310 138.089 152.957 0.00 0.00 873 LEU B N 1
ATOM 7839 C CA . LEU B 1 423 ? 112.122 138.821 153.385 0.00 0.00 873 LEU B CA 1
ATOM 7840 C C . LEU B 1 423 ? 110.998 138.780 152.314 0.00 0.00 873 LEU B C 1
ATOM 7841 O O . LEU B 1 423 ? 110.587 139.826 151.765 0.00 0.00 873 LEU B O 1
ATOM 7846 N N . GLY B 1 424 ? 110.533 137.599 151.998 0.00 0.00 874 GLY B N 1
ATOM 7847 C CA . GLY B 1 424 ? 109.295 137.382 151.222 0.00 0.00 874 GLY B CA 1
ATOM 7848 C C . GLY B 1 424 ? 109.546 137.469 149.736 0.00 0.00 874 GLY B C 1
ATOM 7849 O O . GLY B 1 424 ? 110.736 137.395 149.407 0.00 0.00 874 GLY B O 1
ATOM 7850 N N . ILE B 1 425 ? 108.464 137.549 148.902 0.00 0.00 875 ILE B N 1
ATOM 7851 C CA . ILE B 1 425 ? 108.505 137.693 147.501 0.00 0.00 875 ILE B CA 1
ATOM 7852 C C . ILE B 1 425 ? 107.254 138.362 147.169 0.00 0.00 875 ILE B C 1
ATOM 7853 O O . ILE B 1 425 ? 106.233 138.176 147.849 0.00 0.00 875 ILE B O 1
ATOM 7858 N N . ARG B 1 426 ? 107.159 139.143 146.051 0.00 0.00 876 ARG B N 1
ATOM 7859 C CA . ARG B 1 426 ? 106.121 140.045 145.748 0.00 0.00 876 ARG B CA 1
ATOM 7860 C C . ARG B 1 426 ? 105.020 139.406 144.920 0.00 0.00 876 ARG B C 1
ATOM 7861 O O . ARG B 1 426 ? 105.221 138.565 144.090 0.00 0.00 876 ARG B O 1
ATOM 7869 N N . GLU B 1 427 ? 103.752 139.923 145.133 0.00 0.00 877 GLU B N 1
ATOM 7870 C CA . GLU B 1 427 ? 102.697 139.526 144.237 0.00 0.00 877 GLU B CA 1
ATOM 7871 C C . GLU B 1 427 ? 102.069 140.883 143.946 0.00 0.00 877 GLU B C 1
ATOM 7872 O O . GLU B 1 427 ? 101.915 141.714 144.842 0.00 0.00 877 GLU B O 1
ATOM 7878 N N . GLN B 1 428 ? 102.035 141.197 142.651 0.00 0.00 878 GLN B N 1
ATOM 7879 C CA . GLN B 1 428 ? 101.528 142.476 142.169 0.00 0.00 878 GLN B CA 1
ATOM 7880 C C . GLN B 1 428 ? 100.174 142.333 141.511 0.00 0.00 878 GLN B C 1
ATOM 7881 O O . GLN B 1 428 ? 99.237 143.048 141.865 0.00 0.00 878 GLN B O 1
ATOM 7887 N N . ARG B 1 429 ? 100.096 141.401 140.566 0.00 0.00 879 ARG B N 1
ATOM 7888 C CA . ARG B 1 429 ? 98.874 141.141 139.830 0.00 0.00 879 ARG B CA 1
ATOM 7889 C C . ARG B 1 429 ? 98.655 142.148 138.706 0.00 0.00 879 ARG B C 1
ATOM 7890 O O . ARG B 1 429 ? 97.567 142.202 138.134 0.00 0.00 879 ARG B O 1
ATOM 7898 N N . VAL B 1 430 ? 99.669 142.949 138.377 0.00 0.00 880 VAL B N 1
ATOM 7899 C CA . VAL B 1 430 ? 99.456 143.915 137.331 0.00 0.00 880 VAL B CA 1
ATOM 7900 C C . VAL B 1 430 ? 100.425 143.679 136.156 0.00 0.00 880 VAL B C 1
ATOM 7901 O O . VAL B 1 430 ? 100.078 143.775 135.003 0.00 0.00 880 VAL B O 1
ATOM 7905 N N . THR B 1 431 ? 101.710 143.345 136.402 0.00 0.00 881 THR B N 1
ATOM 7906 C CA . THR B 1 431 ? 102.644 142.972 135.375 0.00 0.00 881 THR B CA 1
ATOM 7907 C C . THR B 1 431 ? 102.200 141.737 134.617 0.00 0.00 881 THR B C 1
ATOM 7908 O O . THR B 1 431 ? 102.378 141.681 133.395 0.00 0.00 881 THR B O 1
ATOM 7912 N N . GLY B 1 432 ? 101.662 140.666 135.242 0.00 0.00 882 GLY B N 1
ATOM 7913 C CA . GLY B 1 432 ? 101.112 139.583 134.510 0.00 0.00 882 GLY B CA 1
ATOM 7914 C C . GLY B 1 432 ? 100.090 140.063 133.481 0.00 0.00 882 GLY B C 1
ATOM 7915 O O . GLY B 1 432 ? 100.122 139.661 132.272 0.00 0.00 882 GLY B O 1
ATOM 7916 N N . LEU B 1 433 ? 99.186 141.028 133.810 0.00 0.00 883 LEU B N 1
ATOM 7917 C CA . LEU B 1 433 ? 98.204 141.630 133.010 0.00 0.00 883 LEU B CA 1
ATOM 7918 C C . LEU B 1 433 ? 98.887 142.343 131.827 0.00 0.00 883 LEU B C 1
ATOM 7919 O O . LEU B 1 433 ? 98.605 142.037 130.714 0.00 0.00 883 LEU B O 1
ATOM 7924 N N . MET B 1 434 ? 99.830 143.247 132.143 0.00 0.00 884 MET B N 1
ATOM 7925 C CA . MET B 1 434 ? 100.499 144.078 131.166 0.00 0.00 884 MET B CA 1
ATOM 7926 C C . MET B 1 434 ? 101.428 143.471 130.116 0.00 0.00 884 MET B C 1
ATOM 7927 O O . MET B 1 434 ? 101.498 143.787 128.993 0.00 0.00 884 MET B O 1
ATOM 7932 N N . ILE B 1 435 ? 102.155 142.420 130.606 0.00 0.00 885 ILE B N 1
ATOM 7933 C CA . ILE B 1 435 ? 102.918 141.528 129.748 0.00 0.00 885 ILE B CA 1
ATOM 7934 C C . ILE B 1 435 ? 102.130 140.937 128.598 0.00 0.00 885 ILE B C 1
ATOM 7935 O O . ILE B 1 435 ? 102.382 141.099 127.427 0.00 0.00 885 ILE B O 1
ATOM 7940 N N . PHE B 1 436 ? 101.014 140.316 128.969 0.00 0.00 886 PHE B N 1
ATOM 7941 C CA . PHE B 1 436 ? 100.226 139.616 127.939 0.00 0.00 886 PHE B CA 1
ATOM 7942 C C . PHE B 1 436 ? 99.393 140.659 127.135 0.00 0.00 886 PHE B C 1
ATOM 7943 O O . PHE B 1 436 ? 99.178 140.469 125.933 0.00 0.00 886 PHE B O 1
ATOM 7951 N N . VAL B 1 437 ? 98.977 141.844 127.726 0.00 0.00 887 VAL B N 1
ATOM 7952 C CA . VAL B 1 437 ? 98.404 143.027 127.007 0.00 0.00 887 VAL B CA 1
ATOM 7953 C C . VAL B 1 437 ? 99.432 143.589 125.983 0.00 0.00 887 VAL B C 1
ATOM 7954 O O . VAL B 1 437 ? 98.947 143.830 124.885 0.00 0.00 887 VAL B O 1
ATOM 7958 N N . LEU B 1 438 ? 100.698 143.765 126.342 0.00 0.00 888 LEU B N 1
ATOM 7959 C CA . LEU B 1 438 ? 101.671 144.369 125.481 0.00 0.00 888 LEU B CA 1
ATOM 7960 C C . LEU B 1 438 ? 102.135 143.416 124.383 0.00 0.00 888 LEU B C 1
ATOM 7961 O O . LEU B 1 438 ? 102.326 143.893 123.294 0.00 0.00 888 LEU B O 1
ATOM 7966 N N . MET B 1 439 ? 102.191 142.039 124.688 0.00 0.00 889 MET B N 1
ATOM 7967 C CA . MET B 1 439 ? 102.423 140.997 123.721 0.00 0.00 889 MET B CA 1
ATOM 7968 C C . MET B 1 439 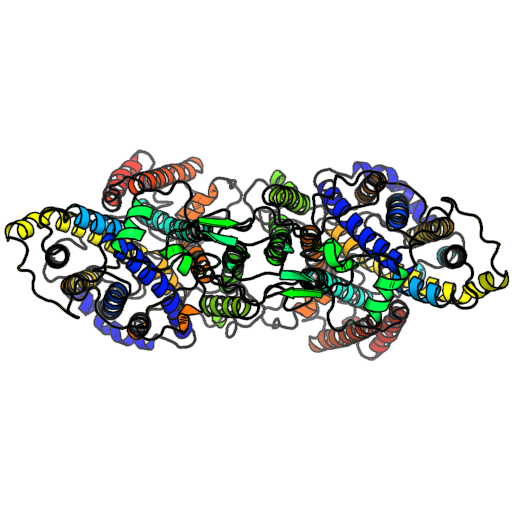? 101.275 140.790 122.799 0.00 0.00 889 MET B C 1
ATOM 7969 O O . MET B 1 439 ? 101.501 140.445 121.643 0.00 0.00 889 MET B O 1
ATOM 7974 N N . GLY B 1 440 ? 100.002 141.056 123.254 0.00 0.00 890 GLY B N 1
ATOM 7975 C CA . GLY B 1 440 ? 98.774 141.222 122.409 0.00 0.00 890 GLY B CA 1
ATOM 7976 C C . GLY B 1 440 ? 98.876 142.383 121.516 0.00 0.00 890 GLY B C 1
ATOM 7977 O O . GLY B 1 440 ? 98.534 142.282 120.324 0.00 0.00 890 GLY B O 1
ATOM 7978 N N . CYS B 1 441 ? 99.498 143.458 121.967 0.00 0.00 891 CYS B N 1
ATOM 7979 C CA . CYS B 1 441 ? 99.635 144.636 121.118 0.00 0.00 891 CYS B CA 1
ATOM 7980 C C . CYS B 1 441 ? 100.797 144.515 120.119 0.00 0.00 891 CYS B C 1
ATOM 7981 O O . CYS B 1 441 ? 101.018 145.420 119.315 0.00 0.00 891 CYS B O 1
ATOM 7984 N N . SER B 1 442 ? 101.535 143.407 120.171 0.00 0.00 892 SER B N 1
ATOM 7985 C CA . SER B 1 442 ? 102.709 143.242 119.327 0.00 0.00 892 SER B CA 1
ATOM 7986 C C . SER B 1 442 ? 102.503 142.432 118.074 0.00 0.00 892 SER B C 1
ATOM 7987 O O . SER B 1 442 ? 103.385 142.045 117.302 0.00 0.00 892 SER B O 1
ATOM 7990 N N . VAL B 1 443 ? 101.285 142.442 117.644 0.00 0.00 893 VAL B N 1
ATOM 7991 C CA . VAL B 1 443 ? 100.980 142.050 116.249 0.00 0.00 893 VAL B CA 1
ATOM 7992 C C . VAL B 1 443 ? 101.544 142.981 115.262 0.00 0.00 893 VAL B C 1
ATOM 7993 O O . VAL B 1 443 ? 101.920 142.460 114.201 0.00 0.00 893 VAL B O 1
ATOM 7997 N N . PHE B 1 444 ? 101.636 144.264 115.629 0.00 0.00 894 PHE B N 1
ATOM 7998 C CA . PHE B 1 444 ? 102.221 145.253 114.727 0.00 0.00 894 PHE B CA 1
ATOM 7999 C C . PHE B 1 444 ? 103.584 145.724 115.241 0.00 0.00 894 PHE B C 1
ATOM 8000 O O . PHE B 1 444 ? 104.112 146.606 114.534 0.00 0.00 894 PHE B O 1
ATOM 8008 N N . MET B 1 445 ? 104.100 145.291 116.387 0.00 0.00 895 MET B N 1
ATOM 8009 C CA . MET B 1 445 ? 105.421 145.560 116.956 0.00 0.00 895 MET B CA 1
ATOM 8010 C C . MET B 1 445 ? 106.221 144.416 116.469 0.00 0.00 895 MET B C 1
ATOM 8011 O O . MET B 1 445 ? 106.103 143.218 116.856 0.00 0.00 895 MET B O 1
ATOM 8016 N N . THR B 1 446 ? 107.072 144.727 115.495 0.00 0.00 896 THR B N 1
ATOM 8017 C CA . THR B 1 446 ? 107.964 143.715 114.931 0.00 0.00 896 THR B CA 1
ATOM 8018 C C . THR B 1 446 ? 109.442 144.060 115.128 0.00 0.00 896 THR B C 1
ATOM 8019 O O . THR B 1 446 ? 110.297 143.177 115.191 0.00 0.00 896 THR B O 1
ATOM 8023 N N . ALA B 1 447 ? 109.724 145.355 115.225 0.00 0.00 897 ALA B N 1
ATOM 8024 C CA . ALA B 1 447 ? 111.084 145.871 115.392 0.00 0.00 897 ALA B CA 1
ATOM 8025 C C . ALA B 1 447 ? 111.801 145.508 116.696 0.00 0.00 897 ALA B C 1
ATOM 8026 O O . ALA B 1 447 ? 113.000 145.227 116.696 0.00 0.00 897 ALA B O 1
ATOM 8028 N N . VAL B 1 448 ? 111.062 145.517 117.799 0.00 0.00 898 VAL B N 1
ATOM 8029 C CA . VAL B 1 448 ? 111.632 145.265 119.123 0.00 0.00 898 VAL B CA 1
ATOM 8030 C C . VAL B 1 448 ? 112.277 143.900 119.377 0.00 0.00 898 VAL B C 1
ATOM 8031 O O . VAL B 1 448 ? 113.322 143.825 120.024 0.00 0.00 898 VAL B O 1
ATOM 8035 N N . LEU B 1 449 ? 111.673 142.826 118.881 0.00 0.00 899 LEU B N 1
ATOM 8036 C CA . LEU B 1 449 ? 112.216 141.496 119.132 0.00 0.00 899 LEU B CA 1
ATOM 8037 C C . LEU B 1 449 ? 113.044 141.023 117.929 0.00 0.00 899 LEU B C 1
ATOM 8038 O O . LEU B 1 449 ? 113.906 140.155 118.061 0.00 0.00 899 LEU B O 1
ATOM 8043 N N . LYS B 1 450 ? 112.789 141.578 116.749 0.00 0.00 900 LYS B N 1
ATOM 8044 C CA . LYS B 1 450 ? 113.455 141.060 115.558 0.00 0.00 900 LYS B CA 1
ATOM 8045 C C . LYS B 1 450 ? 114.949 141.148 115.756 0.00 0.00 900 LYS B C 1
ATOM 8046 O O . LYS B 1 450 ? 115.694 140.228 115.418 0.00 0.00 900 LYS B O 1
ATOM 8052 N N . PHE B 1 451 ? 115.380 142.266 116.310 0.00 0.00 901 PHE B N 1
ATOM 8053 C CA . PHE B 1 451 ? 116.776 142.471 116.624 0.00 0.00 901 PHE B CA 1
ATOM 8054 C C . PHE B 1 451 ? 117.246 141.504 117.711 0.00 0.00 901 PHE B C 1
ATOM 8055 O O . PHE B 1 451 ? 118.389 141.048 117.692 0.00 0.00 901 PHE B O 1
ATOM 8063 N N . ILE B 1 452 ? 116.361 141.197 118.661 0.00 0.00 902 ILE B N 1
ATOM 8064 C CA . ILE B 1 452 ? 116.773 140.393 119.852 0.00 0.00 902 ILE B CA 1
ATOM 8065 C C . ILE B 1 452 ? 117.099 139.032 119.253 0.00 0.00 902 ILE B C 1
ATOM 8066 O O . ILE B 1 452 ? 116.212 138.379 118.743 0.00 0.00 902 ILE B O 1
ATOM 8071 N N . PRO B 1 453 ? 118.375 138.649 119.209 0.00 0.00 903 PRO B N 1
ATOM 8072 C CA . PRO B 1 453 ? 118.766 137.382 118.625 0.00 0.00 903 PRO B CA 1
ATOM 8073 C C . PRO B 1 453 ? 118.164 136.178 119.276 0.00 0.00 903 PRO B C 1
ATOM 8074 O O . PRO B 1 453 ? 117.830 136.298 120.409 0.00 0.00 903 PRO B O 1
ATOM 8078 N N . MET B 1 454 ? 118.091 135.046 118.521 0.00 0.00 904 MET B N 1
ATOM 8079 C CA . MET B 1 454 ? 117.694 133.815 119.153 0.00 0.00 904 MET B CA 1
ATOM 8080 C C . MET B 1 454 ? 118.706 133.290 120.199 0.00 0.00 904 MET B C 1
ATOM 8081 O O . MET B 1 454 ? 118.241 133.028 121.326 0.00 0.00 904 MET B O 1
ATOM 8086 N N . PRO B 1 455 ? 120.022 133.324 119.952 0.00 0.00 905 PRO B N 1
ATOM 8087 C CA . PRO B 1 455 ? 120.913 132.700 120.951 0.00 0.00 905 PRO B CA 1
ATOM 8088 C C . PRO B 1 455 ? 120.879 133.232 122.402 0.00 0.00 905 PRO B C 1
ATOM 8089 O O . PRO B 1 455 ? 120.912 132.418 123.324 0.00 0.00 905 PRO B O 1
ATOM 8093 N N . VAL B 1 456 ? 120.816 134.543 122.601 0.00 0.00 906 VAL B N 1
ATOM 8094 C CA . VAL B 1 456 ? 120.779 135.134 123.896 0.00 0.00 906 VAL B CA 1
ATOM 8095 C C . VAL B 1 456 ? 119.549 134.738 124.673 0.00 0.00 906 VAL B C 1
ATOM 8096 O O . VAL B 1 456 ? 119.705 134.434 125.870 0.00 0.00 906 VAL B O 1
ATOM 8100 N N . LEU B 1 457 ? 118.368 134.644 124.057 0.00 0.00 907 LEU B N 1
ATOM 8101 C CA . LEU B 1 457 ? 117.146 134.128 124.714 0.00 0.00 907 LEU B CA 1
ATOM 8102 C C . LEU B 1 457 ? 117.288 132.652 125.064 0.00 0.00 907 LEU B C 1
ATOM 8103 O O . LEU B 1 457 ? 116.736 132.236 126.078 0.00 0.00 907 LEU B O 1
ATOM 8108 N N . TYR B 1 458 ? 118.053 131.838 124.221 0.00 0.00 908 TYR B N 1
ATOM 8109 C CA . TYR B 1 458 ? 118.263 130.455 124.497 0.00 0.00 908 TYR B CA 1
ATOM 8110 C C . TYR B 1 458 ? 119.094 130.239 125.782 0.00 0.00 908 TYR B C 1
ATOM 8111 O O . TYR B 1 458 ? 118.780 129.355 126.554 0.00 0.00 908 TYR B O 1
ATOM 8120 N N . GLY B 1 459 ? 120.168 131.100 126.030 0.00 0.00 909 GLY B N 1
ATOM 8121 C CA . GLY B 1 459 ? 120.926 131.139 127.258 0.00 0.00 909 GLY B CA 1
ATOM 8122 C C . GLY B 1 459 ? 120.229 131.506 128.478 0.00 0.00 909 GLY B C 1
ATOM 8123 O O . GLY B 1 459 ? 120.558 130.934 129.508 0.00 0.00 909 GLY B O 1
ATOM 8124 N N . VAL B 1 460 ? 119.303 132.499 128.258 0.00 0.00 910 VAL B N 1
ATOM 8125 C CA . VAL B 1 460 ? 118.383 133.001 129.260 0.00 0.00 910 VAL B CA 1
ATOM 8126 C C . VAL B 1 460 ? 117.505 131.882 129.745 0.00 0.00 910 VAL B C 1
ATOM 8127 O O . VAL B 1 460 ? 117.290 131.699 130.937 0.00 0.00 910 VAL B O 1
ATOM 8131 N N . PHE B 1 461 ? 117.007 131.034 128.763 0.00 0.00 911 PHE B N 1
ATOM 8132 C CA . PHE B 1 461 ? 116.211 129.890 129.043 0.00 0.00 911 PHE B CA 1
ATOM 8133 C C . PHE B 1 461 ? 116.865 128.842 129.847 0.00 0.00 911 PHE B C 1
ATOM 8134 O O . PHE B 1 461 ? 116.297 128.369 130.849 0.00 0.00 911 PHE B O 1
ATOM 8142 N N . LEU B 1 462 ? 118.117 128.500 129.464 0.00 0.00 912 LEU B N 1
ATOM 8143 C CA . LEU B 1 462 ? 118.935 127.464 130.158 0.00 0.00 912 LEU B CA 1
ATOM 8144 C C . LEU B 1 462 ? 119.325 127.885 131.530 0.00 0.00 912 LEU B C 1
ATOM 8145 O O . LEU B 1 462 ? 119.298 127.042 132.452 0.00 0.00 912 LEU B O 1
ATOM 8150 N N . TYR B 1 463 ? 119.698 129.187 131.706 0.00 0.00 913 TYR B N 1
ATOM 8151 C CA . TYR B 1 463 ? 120.018 129.752 133.008 0.00 0.00 913 TYR B CA 1
ATOM 8152 C C . TYR B 1 463 ? 118.813 129.671 133.943 0.00 0.00 913 TYR B C 1
ATOM 8153 O O . TYR B 1 463 ? 118.962 129.245 135.056 0.00 0.00 913 TYR B O 1
ATOM 8162 N N . MET B 1 464 ? 117.626 130.032 133.423 0.00 0.00 914 MET B N 1
ATOM 8163 C CA . MET B 1 464 ? 116.274 129.954 134.035 0.00 0.00 914 MET B CA 1
ATOM 8164 C C . MET B 1 464 ? 116.010 128.540 134.570 0.00 0.00 914 MET B C 1
ATOM 8165 O O . MET B 1 464 ? 115.621 128.316 135.673 0.00 0.00 914 MET B O 1
ATOM 8170 N N . GLY B 1 465 ? 116.304 127.537 133.728 0.00 0.00 915 GLY B N 1
ATOM 8171 C CA . GLY B 1 465 ? 116.137 126.110 134.042 0.00 0.00 915 GLY B CA 1
ATOM 8172 C C . GLY B 1 465 ? 117.017 125.662 135.214 0.00 0.00 915 GLY B C 1
ATOM 8173 O O . GLY B 1 465 ? 116.570 124.994 136.160 0.00 0.00 915 GLY B O 1
ATOM 8174 N N . VAL B 1 466 ? 118.321 126.133 135.264 0.00 0.00 916 VAL B N 1
ATOM 8175 C CA . VAL B 1 466 ? 119.242 125.880 136.262 0.00 0.00 916 VAL B CA 1
ATOM 8176 C C . VAL B 1 466 ? 118.855 126.567 137.595 0.00 0.00 916 VAL B C 1
ATOM 8177 O O . VAL B 1 466 ? 119.108 125.984 138.636 0.00 0.00 916 VAL B O 1
ATOM 8181 N N . SER B 1 467 ? 118.407 127.856 137.610 0.00 0.00 917 SER B N 1
ATOM 8182 C CA . SER B 1 467 ? 118.273 128.628 138.856 0.00 0.00 917 SER B CA 1
ATOM 8183 C C . SER B 1 467 ? 116.955 128.324 139.610 0.00 0.00 917 SER B C 1
ATOM 8184 O O . SER B 1 467 ? 116.857 128.584 140.850 0.00 0.00 917 SER B O 1
ATOM 8187 N N . SER B 1 468 ? 115.962 127.700 138.933 0.00 0.00 918 SER B N 1
ATOM 8188 C CA . SER B 1 468 ? 114.689 127.309 139.545 0.00 0.00 918 SER B CA 1
ATOM 8189 C C . SER B 1 468 ? 114.958 126.204 140.488 0.00 0.00 918 SER B C 1
ATOM 8190 O O . SER B 1 468 ? 114.382 126.056 141.552 0.00 0.00 918 SER B O 1
ATOM 8193 N N . LEU B 1 469 ? 115.928 125.289 140.110 0.00 0.00 919 LEU B N 1
ATOM 8194 C CA . LEU B 1 469 ? 116.263 124.052 140.885 0.00 0.00 919 LEU B CA 1
ATOM 8195 C C . LEU B 1 469 ? 117.320 124.357 141.959 0.00 0.00 919 LEU B C 1
ATOM 8196 O O . LEU B 1 469 ? 117.948 123.415 142.377 0.00 0.00 919 LEU B O 1
ATOM 8201 N N . GLN B 1 470 ? 117.546 125.626 142.477 0.00 0.00 920 GLN B N 1
ATOM 8202 C CA . GLN B 1 470 ? 118.650 125.800 143.477 0.00 0.00 920 GLN B CA 1
ATOM 8203 C C . GLN B 1 470 ? 117.877 125.660 144.809 0.00 0.00 920 GLN B C 1
ATOM 8204 O O . GLN B 1 470 ? 118.425 125.179 145.793 0.00 0.00 920 GLN B O 1
ATOM 8210 N N . GLY B 1 471 ? 116.572 125.853 144.779 0.00 0.00 921 GLY B N 1
ATOM 8211 C CA . GLY B 1 471 ? 115.646 125.696 145.865 0.00 0.00 921 GLY B CA 1
ATOM 8212 C C . GLY B 1 471 ? 115.047 124.333 145.973 0.00 0.00 921 GLY B C 1
ATOM 8213 O O . GLY B 1 471 ? 114.288 124.043 146.929 0.00 0.00 921 GLY B O 1
ATOM 8214 N N . ILE B 1 472 ? 115.309 123.450 145.001 0.00 0.00 922 ILE B N 1
ATOM 8215 C CA . ILE B 1 472 ? 114.684 122.122 144.907 0.00 0.00 922 ILE B CA 1
ATOM 8216 C C . ILE B 1 472 ? 115.905 121.357 145.517 0.00 0.00 922 ILE B C 1
ATOM 8217 O O . ILE B 1 472 ? 117.072 121.466 145.175 0.00 0.00 922 ILE B O 1
ATOM 8222 N N . GLN B 1 473 ? 115.581 120.624 146.620 0.00 0.00 923 GLN B N 1
ATOM 8223 C CA . GLN B 1 473 ? 116.556 119.953 147.545 0.00 0.00 923 GLN B CA 1
ATOM 8224 C C . GLN B 1 473 ? 117.098 118.695 146.910 0.00 0.00 923 GLN B C 1
ATOM 8225 O O . GLN B 1 473 ? 118.211 118.256 147.252 0.00 0.00 923 GLN B O 1
ATOM 8231 N N . PHE B 1 474 ? 116.279 118.048 146.007 0.00 0.00 924 PHE B N 1
ATOM 8232 C CA . PHE B 1 474 ? 116.572 116.830 145.333 0.00 0.00 924 PHE B CA 1
ATOM 8233 C C . PHE B 1 474 ? 117.842 116.955 144.448 0.00 0.00 924 PHE B C 1
ATOM 8234 O O . PHE B 1 474 ? 118.717 116.172 144.679 0.00 0.00 924 PHE B O 1
ATOM 8242 N N . PHE B 1 475 ? 117.994 117.930 143.504 0.00 0.00 925 PHE B N 1
ATOM 8243 C CA . PHE B 1 475 ? 119.107 118.172 142.659 0.00 0.00 925 PHE B CA 1
ATOM 8244 C C . PHE B 1 475 ? 120.382 118.310 143.391 0.00 0.00 925 PHE B C 1
ATOM 8245 O O . PHE B 1 475 ? 121.397 117.858 142.845 0.00 0.00 925 PHE B O 1
ATOM 8253 N N . ASP B 1 476 ? 120.369 118.954 144.584 0.00 0.00 926 ASP B N 1
ATOM 8254 C CA . ASP B 1 476 ? 121.468 119.103 145.492 0.00 0.00 926 ASP B CA 1
ATOM 8255 C C . ASP B 1 476 ? 122.103 117.808 145.854 0.00 0.00 926 ASP B C 1
ATOM 8256 O O . ASP B 1 476 ? 123.330 117.692 145.722 0.00 0.00 926 ASP B O 1
ATOM 8261 N N . ARG B 1 477 ? 121.303 116.783 146.222 0.00 0.00 927 ARG B N 1
ATOM 8262 C CA . ARG B 1 477 ? 121.546 115.351 146.427 0.00 0.00 927 ARG B CA 1
ATOM 8263 C C . ARG B 1 477 ? 121.961 114.615 145.172 0.00 0.00 927 ARG B C 1
ATOM 8264 O O . ARG B 1 477 ? 122.792 113.698 145.304 0.00 0.00 927 ARG B O 1
ATOM 8272 N N . LEU B 1 478 ? 121.433 114.947 144.018 0.00 0.00 928 LEU B N 1
ATOM 8273 C CA . LEU B 1 478 ? 121.744 114.336 142.723 0.00 0.00 928 LEU B CA 1
ATOM 8274 C C . LEU B 1 478 ? 123.181 114.557 142.367 0.00 0.00 928 LEU B C 1
ATOM 8275 O O . LEU B 1 478 ? 123.860 113.671 141.846 0.00 0.00 928 LEU B O 1
ATOM 8280 N N . LYS B 1 479 ? 123.705 115.804 142.668 0.00 0.00 929 LYS B N 1
ATOM 8281 C CA . LYS B 1 479 ? 125.060 116.293 142.558 0.00 0.00 929 LYS B CA 1
ATOM 8282 C C . LYS B 1 479 ? 125.965 115.827 143.712 0.00 0.00 929 LYS B C 1
ATOM 8283 O O . LYS B 1 479 ? 127.140 116.206 143.768 0.00 0.00 929 LYS B O 1
ATOM 8289 N N . LEU B 1 480 ? 125.415 114.993 144.636 0.00 0.00 930 LEU B N 1
ATOM 8290 C CA . LEU B 1 480 ? 126.200 114.506 145.769 0.00 0.00 930 LEU B CA 1
ATOM 8291 C C . LEU B 1 480 ? 126.804 113.135 145.476 0.00 0.00 930 LEU B C 1
ATOM 8292 O O . LEU B 1 480 ? 127.450 112.564 146.323 0.00 0.00 930 LEU B O 1
ATOM 8297 N N . PHE B 1 481 ? 126.634 112.584 144.173 0.00 0.00 931 PHE B N 1
ATOM 8298 C CA . PHE B 1 481 ? 127.201 111.309 143.843 0.00 0.00 931 PHE B CA 1
ATOM 8299 C C . PHE B 1 481 ? 128.704 111.222 143.989 0.00 0.00 931 PHE B C 1
ATOM 8300 O O . PHE B 1 481 ? 129.174 110.282 144.586 0.00 0.00 931 PHE B O 1
ATOM 8308 N N . GLY B 1 482 ? 129.483 112.141 143.471 0.00 0.00 932 GLY B N 1
ATOM 8309 C CA . GLY B 1 482 ? 130.983 112.039 143.552 0.00 0.00 932 GLY B CA 1
ATOM 8310 C C . GLY B 1 482 ? 131.470 112.755 144.691 0.00 0.00 932 GLY B C 1
ATOM 8311 O O . GLY B 1 482 ? 132.662 112.683 145.059 0.00 0.00 932 GLY B O 1
ATOM 8312 N N . MET B 1 483 ? 130.552 113.465 145.389 0.00 0.00 933 MET B N 1
ATOM 8313 C CA . MET B 1 483 ? 131.012 114.175 146.562 0.00 0.00 933 MET B CA 1
ATOM 8314 C C . MET B 1 483 ? 131.275 113.204 147.715 0.00 0.00 933 MET B C 1
ATOM 8315 O O . MET B 1 483 ? 130.390 112.490 148.076 0.00 0.00 933 MET B O 1
ATOM 8320 N N . PRO B 1 484 ? 132.449 113.302 148.383 0.00 0.00 934 PRO B N 1
ATOM 8321 C CA . PRO B 1 484 ? 132.647 112.619 149.733 0.00 0.00 934 PRO B CA 1
ATOM 8322 C C . PRO B 1 484 ? 131.669 112.890 150.876 0.00 0.00 934 PRO B C 1
ATOM 8323 O O . PRO B 1 484 ? 130.908 113.860 150.869 0.00 0.00 934 PRO B O 1
ATOM 8327 N N . ALA B 1 485 ? 131.775 111.989 151.889 0.00 0.00 935 ALA B N 1
ATOM 8328 C CA . ALA B 1 485 ? 130.800 112.092 152.889 0.00 0.00 935 ALA B CA 1
ATOM 8329 C C . ALA B 1 485 ? 131.083 112.827 154.170 0.00 0.00 935 ALA B C 1
ATOM 8330 O O . ALA B 1 485 ? 130.279 112.944 155.081 0.00 0.00 935 ALA B O 1
ATOM 8332 N N . LYS B 1 486 ? 132.301 113.400 154.200 0.00 0.00 936 LYS B N 1
ATOM 8333 C CA . LYS B 1 486 ? 132.743 114.238 155.271 0.00 0.00 936 LYS B CA 1
ATOM 8334 C C . LYS B 1 486 ? 132.881 115.649 154.915 0.00 0.00 936 LYS B C 1
ATOM 8335 O O . LYS B 1 486 ? 133.194 116.508 155.690 0.00 0.00 936 LYS B O 1
ATOM 8341 N N . HIS B 1 487 ? 132.499 116.056 153.651 0.00 0.00 937 HIS B N 1
ATOM 8342 C CA . HIS B 1 487 ? 132.811 117.341 153.059 0.00 0.00 937 HIS B CA 1
ATOM 8343 C C . HIS B 1 487 ? 131.611 118.229 152.974 0.00 0.00 937 HIS B C 1
ATOM 8344 O O . HIS B 1 487 ? 131.668 119.408 152.558 0.00 0.00 937 HIS B O 1
ATOM 8351 N N . GLN B 1 488 ? 130.312 117.770 153.356 0.00 0.00 938 GLN B N 1
ATOM 8352 C CA . GLN B 1 488 ? 129.126 118.555 153.189 0.00 0.00 938 GLN B CA 1
ATOM 8353 C C . GLN B 1 488 ? 128.933 119.467 154.377 0.00 0.00 938 GLN B C 1
ATOM 8354 O O . GLN B 1 488 ? 129.335 119.039 155.467 0.00 0.00 938 GLN B O 1
ATOM 8360 N N . PRO B 1 489 ? 128.139 120.576 154.327 0.00 0.00 939 PRO B N 1
ATOM 8361 C CA . PRO B 1 489 ? 127.807 121.355 155.542 0.00 0.00 939 PRO B CA 1
ATOM 8362 C C . PRO B 1 489 ? 126.928 120.539 156.510 0.00 0.00 939 PRO B C 1
ATOM 8363 O O . PRO B 1 489 ? 126.754 119.355 156.287 0.00 0.00 939 PRO B O 1
ATOM 8367 N N . ASP B 1 490 ? 126.329 121.176 157.525 0.00 0.00 940 ASP B N 1
ATOM 8368 C CA . ASP B 1 490 ? 125.584 120.385 158.548 0.00 0.00 940 ASP B CA 1
ATOM 8369 C C . ASP B 1 490 ? 124.437 119.604 157.898 0.00 0.00 940 ASP B C 1
ATOM 8370 O O . ASP B 1 490 ? 124.332 118.396 158.193 0.00 0.00 940 ASP B O 1
ATOM 8375 N N . PHE B 1 491 ? 123.614 120.246 157.061 0.00 0.00 941 PHE B N 1
ATOM 8376 C CA . PHE B 1 491 ? 122.572 119.511 156.291 0.00 0.00 941 PHE B CA 1
ATOM 8377 C C . PHE B 1 491 ? 121.764 118.536 157.159 0.00 0.00 941 PHE B C 1
ATOM 8378 O O . PHE B 1 491 ? 121.779 117.369 156.780 0.00 0.00 941 PHE B O 1
ATOM 8386 N N . ILE B 1 492 ? 120.917 118.972 158.084 0.00 0.00 942 ILE B N 1
ATOM 8387 C CA . ILE B 1 492 ? 120.374 118.028 159.068 0.00 0.00 942 ILE B CA 1
ATOM 8388 C C . ILE B 1 492 ? 119.872 116.748 158.426 0.00 0.00 942 ILE B C 1
ATOM 8389 O O . ILE B 1 492 ? 120.088 115.656 158.951 0.00 0.00 942 ILE B O 1
ATOM 8394 N N . TYR B 1 493 ? 119.208 116.878 157.298 0.00 0.00 943 TYR B N 1
ATOM 8395 C CA . TYR B 1 493 ? 118.765 115.704 156.508 0.00 0.00 943 TYR B CA 1
ATOM 8396 C C . TYR B 1 493 ? 119.946 114.803 156.118 0.00 0.00 943 TYR B C 1
ATOM 8397 O O . TYR B 1 493 ? 119.746 113.973 155.212 0.00 0.00 943 TYR B O 1
ATOM 8406 N N . LEU B 1 494 ? 121.128 114.945 156.741 0.00 0.00 944 LEU B N 1
ATOM 8407 C CA . LEU B 1 494 ? 122.204 113.951 156.378 0.00 0.00 944 LEU B CA 1
ATOM 8408 C C . LEU B 1 494 ? 122.623 113.360 157.613 0.00 0.00 944 LEU B C 1
ATOM 8409 O O . LEU B 1 494 ? 123.313 112.349 157.481 0.00 0.00 944 LEU B O 1
ATOM 8414 N N . ARG B 1 495 ? 122.431 113.993 158.780 0.00 0.00 945 ARG B N 1
ATOM 8415 C CA . ARG B 1 495 ? 123.041 113.466 159.948 0.00 0.00 945 ARG B CA 1
ATOM 8416 C C . ARG B 1 495 ? 122.346 112.345 160.698 0.00 0.00 945 ARG B C 1
ATOM 8417 O O . ARG B 1 495 ? 122.831 111.840 161.666 0.00 0.00 945 ARG B O 1
ATOM 8425 N N . HIS B 1 496 ? 121.139 112.013 160.292 0.00 0.00 946 HIS B N 1
ATOM 8426 C CA . HIS B 1 496 ? 120.340 111.110 161.082 0.00 0.00 946 HIS B CA 1
ATOM 8427 C C . HIS B 1 496 ? 119.616 110.235 160.135 0.00 0.00 946 HIS B C 1
ATOM 8428 O O . HIS B 1 496 ? 118.741 109.403 160.462 0.00 0.00 946 HIS B O 1
ATOM 8435 N N . VAL B 1 497 ? 120.184 110.118 158.884 0.00 0.00 947 VAL B N 1
ATOM 8436 C CA . VAL B 1 497 ? 119.816 109.138 157.916 0.00 0.00 947 VAL B CA 1
ATOM 8437 C C . VAL B 1 497 ? 121.145 108.801 157.297 0.00 0.00 947 VAL B C 1
ATOM 8438 O O . VAL B 1 497 ? 121.895 109.607 156.750 0.00 0.00 947 VAL B O 1
ATOM 8442 N N . PRO B 1 498 ? 121.524 107.469 157.286 0.00 0.00 948 PRO B N 1
ATOM 8443 C CA . PRO B 1 498 ? 122.698 106.967 156.565 0.00 0.00 948 PRO B CA 1
ATOM 8444 C C . PRO B 1 498 ? 122.938 107.253 155.141 0.00 0.00 948 PRO B C 1
ATOM 8445 O O . PRO B 1 498 ? 122.004 107.439 154.385 0.00 0.00 948 PRO B O 1
ATOM 8449 N N . LEU B 1 499 ? 124.258 107.291 154.822 0.00 0.00 949 LEU B N 1
ATOM 8450 C CA . LEU B 1 499 ? 124.748 107.685 153.493 0.00 0.00 949 LEU B CA 1
ATOM 8451 C C . LEU B 1 499 ? 124.226 106.726 152.393 0.00 0.00 949 LEU B C 1
ATOM 8452 O O . LEU B 1 499 ? 123.874 107.074 151.264 0.00 0.00 949 LEU B O 1
ATOM 8457 N N . ARG B 1 500 ? 124.169 105.449 152.804 0.00 0.00 950 ARG B N 1
ATOM 8458 C CA . ARG B 1 500 ? 123.714 104.314 151.991 0.00 0.00 950 ARG B CA 1
ATOM 8459 C C . ARG B 1 500 ? 122.273 104.598 151.672 0.00 0.00 950 ARG B C 1
ATOM 8460 O O . ARG B 1 500 ? 121.859 104.529 150.547 0.00 0.00 950 ARG B O 1
ATOM 8468 N N . LYS B 1 501 ? 121.415 104.993 152.619 0.00 0.00 951 LYS B N 1
ATOM 8469 C CA . LYS B 1 501 ? 120.026 105.315 152.358 0.00 0.00 951 LYS B CA 1
ATOM 8470 C C . LYS B 1 501 ? 119.816 106.592 151.520 0.00 0.00 951 LYS B C 1
ATOM 8471 O O . LYS B 1 501 ? 118.819 106.630 150.749 0.00 0.00 951 LYS B O 1
ATOM 8477 N N . VAL B 1 502 ? 120.647 107.628 151.625 0.00 0.00 952 VAL B N 1
ATOM 8478 C CA . VAL B 1 502 ? 120.645 108.897 150.829 0.00 0.00 952 VAL B CA 1
ATOM 8479 C C . VAL B 1 502 ? 120.870 108.729 149.340 0.00 0.00 952 VAL B C 1
ATOM 8480 O O . VAL B 1 502 ? 120.040 109.120 148.537 0.00 0.00 952 VAL B O 1
ATOM 8484 N N . HIS B 1 503 ? 122.016 107.919 149.070 0.00 0.00 953 HIS B N 1
ATOM 8485 C CA . HIS B 1 503 ? 122.326 107.467 147.703 0.00 0.00 953 HIS B CA 1
ATOM 8486 C C . HIS B 1 503 ? 121.210 106.598 147.100 0.00 0.00 953 HIS B C 1
ATOM 8487 O O . HIS B 1 503 ? 120.962 106.820 145.936 0.00 0.00 953 HIS B O 1
ATOM 8494 N N . LEU B 1 504 ? 120.611 105.704 147.931 0.00 0.00 954 LEU B N 1
ATOM 8495 C CA . LEU B 1 504 ? 119.535 104.770 147.619 0.00 0.00 954 LEU B CA 1
ATOM 8496 C C . LEU B 1 504 ? 118.243 105.490 147.295 0.00 0.00 954 LEU B C 1
ATOM 8497 O O . LEU B 1 504 ? 117.766 105.203 146.237 0.00 0.00 954 LEU B O 1
ATOM 8502 N N . PHE B 1 505 ? 117.815 106.536 148.050 0.00 0.00 955 PHE B N 1
ATOM 8503 C CA . PHE B 1 505 ? 116.772 107.434 147.561 0.00 0.00 955 PHE B CA 1
ATOM 8504 C C . PHE B 1 505 ? 117.211 108.131 146.303 0.00 0.00 955 PHE B C 1
ATOM 8505 O O . PHE B 1 505 ? 116.392 108.142 145.314 0.00 0.00 955 PHE B O 1
ATOM 8513 N N . THR B 1 506 ? 118.469 108.668 146.148 0.00 0.00 956 THR B N 1
ATOM 8514 C CA . THR B 1 506 ? 118.797 109.252 144.842 0.00 0.00 956 THR B CA 1
ATOM 8515 C C . THR B 1 506 ? 118.771 108.331 143.633 0.00 0.00 956 THR B C 1
ATOM 8516 O O . THR B 1 506 ? 118.272 108.793 142.597 0.00 0.00 956 THR B O 1
ATOM 8520 N N . LEU B 1 507 ? 119.251 107.069 143.751 0.00 0.00 957 LEU B N 1
ATOM 8521 C CA . LEU B 1 507 ? 119.158 106.059 142.673 0.00 0.00 957 LEU B CA 1
ATOM 8522 C C . LEU B 1 507 ? 117.737 105.749 142.335 0.00 0.00 957 LEU B C 1
ATOM 8523 O O . LEU B 1 507 ? 117.410 105.756 141.120 0.00 0.00 957 LEU B O 1
ATOM 8528 N N . VAL B 1 508 ? 116.784 105.480 143.281 0.00 0.00 958 VAL B N 1
ATOM 8529 C CA . VAL B 1 508 ? 115.403 105.161 142.935 0.00 0.00 958 VAL B CA 1
ATOM 8530 C C . VAL B 1 508 ? 114.638 106.344 142.236 0.00 0.00 958 VAL B C 1
ATOM 8531 O O . VAL B 1 508 ? 113.895 106.192 141.280 0.00 0.00 958 VAL B O 1
ATOM 8535 N N . GLN B 1 509 ? 114.853 107.530 142.714 0.00 0.00 959 GLN B N 1
ATOM 8536 C CA . GLN B 1 509 ? 114.200 108.762 142.211 0.00 0.00 959 GLN B CA 1
ATOM 8537 C C . GLN B 1 509 ? 114.732 109.013 140.845 0.00 0.00 959 GLN B C 1
ATOM 8538 O O . GLN B 1 509 ? 114.020 109.396 139.890 0.00 0.00 959 GLN B O 1
ATOM 8544 N N . LEU B 1 510 ? 116.057 108.734 140.673 0.00 0.00 960 LEU B N 1
ATOM 8545 C CA . LEU B 1 510 ? 116.651 108.815 139.386 0.00 0.00 960 LEU B CA 1
ATOM 8546 C C . LEU B 1 510 ? 116.119 107.763 138.412 0.00 0.00 960 LEU B C 1
ATOM 8547 O O . LEU B 1 510 ? 115.950 108.012 137.204 0.00 0.00 960 LEU B O 1
ATOM 8552 N N . THR B 1 511 ? 115.806 106.549 138.914 0.00 0.00 961 THR B N 1
ATOM 8553 C CA . THR B 1 511 ? 115.158 105.524 138.146 0.00 0.00 961 THR B CA 1
ATOM 8554 C C . THR B 1 511 ? 113.786 105.871 137.625 0.00 0.00 961 THR B C 1
ATOM 8555 O O . THR B 1 511 ? 113.440 105.682 136.452 0.00 0.00 961 THR B O 1
ATOM 8559 N N . CYS B 1 512 ? 112.967 106.489 138.468 0.00 0.00 962 CYS B N 1
ATOM 8560 C CA . CYS B 1 512 ? 111.737 107.005 137.960 0.00 0.00 962 CYS B CA 1
ATOM 8561 C C . CYS B 1 512 ? 111.839 108.149 137.016 0.00 0.00 962 CYS B C 1
ATOM 8562 O O . CYS B 1 512 ? 111.049 108.196 136.099 0.00 0.00 962 CYS B O 1
ATOM 8565 N N . LEU B 1 513 ? 112.896 109.003 137.112 0.00 0.00 963 LEU B N 1
ATOM 8566 C CA . LEU B 1 513 ? 113.241 110.012 136.085 0.00 0.00 963 LEU B CA 1
ATOM 8567 C C . LEU B 1 513 ? 113.542 109.311 134.783 0.00 0.00 963 LEU B C 1
ATOM 8568 O O . LEU B 1 513 ? 113.157 109.691 133.708 0.00 0.00 963 LEU B O 1
ATOM 8573 N N . VAL B 1 514 ? 114.363 108.217 134.827 0.00 0.00 964 VAL B N 1
ATOM 8574 C CA . VAL B 1 514 ? 114.800 107.476 133.631 0.00 0.00 964 VAL B CA 1
ATOM 8575 C C . VAL B 1 514 ? 113.616 106.811 133.030 0.00 0.00 964 VAL B C 1
ATOM 8576 O O . VAL B 1 514 ? 113.561 106.740 131.788 0.00 0.00 964 VAL B O 1
ATOM 8580 N N . LEU B 1 515 ? 112.693 106.323 133.897 0.00 0.00 965 LEU B N 1
ATOM 8581 C CA . LEU B 1 515 ? 111.428 105.727 133.501 0.00 0.00 965 LEU B CA 1
ATOM 8582 C C . LEU B 1 515 ? 110.470 106.698 132.789 0.00 0.00 965 LEU B C 1
ATOM 8583 O O . LEU B 1 515 ? 109.934 106.466 131.753 0.00 0.00 965 LEU B O 1
ATOM 8588 N N . LEU B 1 516 ? 110.342 107.950 133.343 0.00 0.00 966 LEU B N 1
ATOM 8589 C CA . LEU B 1 516 ? 109.667 109.033 132.670 0.00 0.00 966 LEU B CA 1
ATOM 8590 C C . LEU B 1 516 ? 110.268 109.394 131.321 0.00 0.00 966 LEU B C 1
ATOM 8591 O O . LEU B 1 516 ? 109.538 109.774 130.401 0.00 0.00 966 LEU B O 1
ATOM 8596 N N . TRP B 1 517 ? 111.596 109.392 131.243 0.00 0.00 967 TRP B N 1
ATOM 8597 C CA . TRP B 1 517 ? 112.316 109.768 130.136 0.00 0.00 967 TRP B CA 1
ATOM 8598 C C . TRP B 1 517 ? 111.991 108.836 128.970 0.00 0.00 967 TRP B C 1
ATOM 8599 O O . TRP B 1 517 ? 111.768 109.302 127.856 0.00 0.00 967 TRP B O 1
ATOM 8610 N N . VAL B 1 518 ? 111.971 107.527 129.159 0.00 0.00 968 VAL B N 1
ATOM 8611 C CA . VAL B 1 518 ? 111.660 106.557 128.153 0.00 0.00 968 VAL B CA 1
ATOM 8612 C C . VAL B 1 518 ? 110.176 106.585 127.750 0.00 0.00 968 VAL B C 1
ATOM 8613 O O . VAL B 1 518 ? 109.883 106.352 126.595 0.00 0.00 968 VAL B O 1
ATOM 8617 N N . ILE B 1 519 ? 109.158 106.822 128.674 0.00 0.00 969 ILE B N 1
ATOM 8618 C CA . ILE B 1 519 ? 107.775 106.973 128.391 0.00 0.00 969 ILE B CA 1
ATOM 8619 C C . ILE B 1 519 ? 107.518 108.275 127.517 0.00 0.00 969 ILE B C 1
ATOM 8620 O O . ILE B 1 519 ? 106.707 108.306 126.570 0.00 0.00 969 ILE B O 1
ATOM 8625 N N . LYS B 1 520 ? 108.176 109.321 127.831 0.00 0.00 970 LYS B N 1
ATOM 8626 C CA . LYS B 1 520 ? 108.258 110.564 127.012 0.00 0.00 970 LYS B CA 1
ATOM 8627 C C . LYS B 1 520 ? 108.768 110.311 125.614 0.00 0.00 970 LYS B C 1
ATOM 8628 O O . LYS B 1 520 ? 108.341 110.974 124.635 0.00 0.00 970 LYS B O 1
ATOM 8634 N N . ALA B 1 521 ? 109.749 109.383 125.444 0.00 0.00 971 ALA B N 1
ATOM 8635 C CA . ALA B 1 521 ? 110.317 109.023 124.200 0.00 0.00 971 ALA B CA 1
ATOM 8636 C C . ALA B 1 521 ? 109.468 107.963 123.466 0.00 0.00 971 ALA B C 1
ATOM 8637 O O . ALA B 1 521 ? 109.705 107.854 122.240 0.00 0.00 971 ALA B O 1
ATOM 8639 N N . SER B 1 522 ? 108.437 107.354 124.103 0.00 0.00 972 SER B N 1
ATOM 8640 C CA . SER B 1 522 ? 107.550 106.440 123.372 0.00 0.00 972 SER B CA 1
ATOM 8641 C C . SER B 1 522 ? 106.717 107.266 122.301 0.00 0.00 972 SER B C 1
ATOM 8642 O O . SER B 1 522 ? 106.513 108.465 122.560 0.00 0.00 972 SER B O 1
ATOM 8645 N N . PRO B 1 523 ? 106.309 106.662 121.158 0.00 0.00 973 PRO B N 1
ATOM 8646 C CA . PRO B 1 523 ? 105.461 107.360 120.071 0.00 0.00 973 PRO B CA 1
ATOM 8647 C C . PRO B 1 523 ? 104.019 107.563 120.506 0.00 0.00 973 PRO B C 1
ATOM 8648 O O . PRO B 1 523 ? 103.219 107.770 119.584 0.00 0.00 973 PRO B O 1
ATOM 8652 N N . ALA B 1 524 ? 103.772 107.564 121.810 0.00 0.00 974 ALA B N 1
ATOM 8653 C CA . ALA B 1 524 ? 102.492 107.868 122.406 0.00 0.00 974 ALA B CA 1
ATOM 8654 C C . ALA B 1 524 ? 102.927 108.975 123.358 0.00 0.00 974 ALA B C 1
ATOM 8655 O O . ALA B 1 524 ? 102.718 110.160 123.084 0.00 0.00 974 ALA B O 1
ATOM 8657 N N . ALA B 1 525 ? 103.475 108.546 124.500 0.00 0.00 975 ALA B N 1
ATOM 8658 C CA . ALA B 1 525 ? 104.083 109.370 125.570 0.00 0.00 975 ALA B CA 1
ATOM 8659 C C . ALA B 1 525 ? 103.141 110.193 126.452 0.00 0.00 975 ALA B C 1
ATOM 8660 O O . ALA B 1 525 ? 103.585 110.946 127.318 0.00 0.00 975 ALA B O 1
ATOM 8662 N N . ILE B 1 526 ? 101.829 110.019 126.248 0.00 0.00 976 ILE B N 1
ATOM 8663 C CA . ILE B 1 526 ? 100.818 110.822 127.005 0.00 0.00 976 ILE B CA 1
ATOM 8664 C C . ILE B 1 526 ? 100.516 110.158 128.354 0.00 0.00 976 ILE B C 1
ATOM 8665 O O . ILE B 1 526 ? 99.693 110.713 129.100 0.00 0.00 976 ILE B O 1
ATOM 8670 N N . VAL B 1 527 ? 101.125 109.004 128.644 0.00 0.00 977 VAL B N 1
ATOM 8671 C CA . VAL B 1 527 ? 100.954 108.348 129.978 0.00 0.00 977 VAL B CA 1
ATOM 8672 C C . VAL B 1 527 ? 101.559 109.273 131.038 0.00 0.00 977 VAL B C 1
ATOM 8673 O O . VAL B 1 527 ? 101.001 109.331 132.148 0.00 0.00 977 VAL B O 1
ATOM 8677 N N . PHE B 1 528 ? 102.489 110.149 130.689 0.00 0.00 978 PHE B N 1
ATOM 8678 C CA . PHE B 1 528 ? 103.275 110.835 131.724 0.00 0.00 978 PHE B CA 1
ATOM 8679 C C . PHE B 1 528 ? 102.575 111.538 132.892 0.00 0.00 978 PHE B C 1
ATOM 8680 O O . PHE B 1 528 ? 103.060 111.461 134.021 0.00 0.00 978 PHE B O 1
ATOM 8688 N N . PRO B 1 529 ? 101.455 112.216 132.656 0.00 0.00 979 PRO B N 1
ATOM 8689 C CA . PRO B 1 529 ? 100.842 112.865 133.824 0.00 0.00 979 PRO B CA 1
ATOM 8690 C C . PRO B 1 529 ? 100.314 111.849 134.844 0.00 0.00 979 PRO B C 1
ATOM 8691 O O . PRO B 1 529 ? 100.421 112.031 136.057 0.00 0.00 979 PRO B O 1
ATOM 8695 N N . MET B 1 530 ? 99.742 110.780 134.306 0.00 0.00 980 MET B N 1
ATOM 8696 C CA . MET B 1 530 ? 99.121 109.715 135.012 0.00 0.00 980 MET B CA 1
ATOM 8697 C C . MET B 1 530 ? 100.112 108.877 135.734 0.00 0.00 980 MET B C 1
ATOM 8698 O O . MET B 1 530 ? 99.736 108.237 136.691 0.00 0.00 980 MET B O 1
ATOM 8703 N N . MET B 1 531 ? 101.366 109.004 135.391 0.00 0.00 981 MET B N 1
ATOM 8704 C CA . MET B 1 531 ? 102.524 108.426 136.111 0.00 0.00 981 MET B CA 1
ATOM 8705 C C . MET B 1 531 ? 102.690 109.000 137.432 0.00 0.00 981 MET B C 1
ATOM 8706 O O . MET B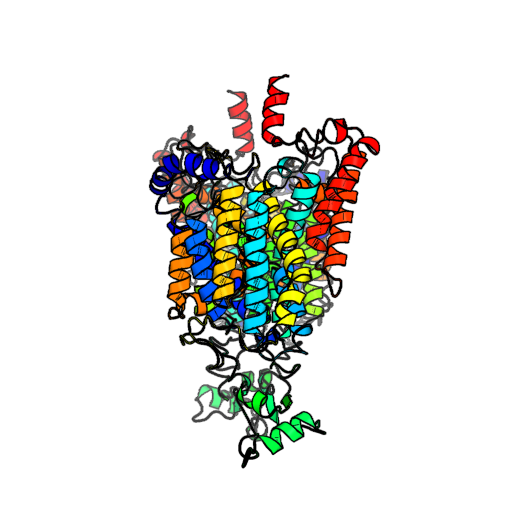 1 531 ? 103.104 108.255 138.271 0.00 0.00 981 MET B O 1
ATOM 8711 N N . VAL B 1 532 ? 102.309 110.251 137.709 0.00 0.00 982 VAL B N 1
ATOM 8712 C CA . VAL B 1 532 ? 102.383 110.848 139.071 0.00 0.00 982 VAL B CA 1
ATOM 8713 C C . VAL B 1 532 ? 101.575 110.133 140.081 0.00 0.00 982 VAL B C 1
ATOM 8714 O O . VAL B 1 532 ? 102.016 109.991 141.209 0.00 0.00 982 VAL B O 1
ATOM 8718 N N . LEU B 1 533 ? 100.395 109.529 139.626 0.00 0.00 983 LEU B N 1
ATOM 8719 C CA . LEU B 1 533 ? 99.624 108.569 140.417 0.00 0.00 983 LEU B CA 1
ATOM 8720 C C . LEU B 1 533 ? 100.435 107.415 140.896 0.00 0.00 983 LEU B C 1
ATOM 8721 O O . LEU B 1 533 ? 100.496 107.135 142.135 0.00 0.00 983 LEU B O 1
ATOM 8726 N N . ALA B 1 534 ? 101.228 106.685 140.016 0.00 0.00 984 ALA B N 1
ATOM 8727 C CA . ALA B 1 534 ? 102.051 105.581 140.391 0.00 0.00 984 ALA B CA 1
ATOM 8728 C C . ALA B 1 534 ? 103.170 105.936 141.361 0.00 0.00 984 ALA B C 1
ATOM 8729 O O . ALA B 1 534 ? 103.520 105.243 142.292 0.00 0.00 984 ALA B O 1
ATOM 8731 N N . LEU B 1 535 ? 103.716 107.160 141.153 0.00 0.00 985 LEU B N 1
ATOM 8732 C CA . LEU B 1 535 ? 104.735 107.670 142.099 0.00 0.00 985 LEU B CA 1
ATOM 8733 C C . LEU B 1 535 ? 104.239 107.922 143.514 0.00 0.00 985 LEU B C 1
ATOM 8734 O O . LEU B 1 535 ? 105.072 108.047 144.441 0.00 0.00 985 LEU B O 1
ATOM 8739 N N . VAL B 1 536 ? 102.903 108.023 143.744 0.00 0.00 986 VAL B N 1
ATOM 8740 C CA . VAL B 1 536 ? 102.349 108.104 145.031 0.00 0.00 986 VAL B CA 1
ATOM 8741 C C . VAL B 1 536 ? 102.166 106.659 145.621 0.00 0.00 986 VAL B C 1
ATOM 8742 O O . VAL B 1 536 ? 102.458 106.452 146.772 0.00 0.00 986 VAL B O 1
ATOM 8746 N N . PHE B 1 537 ? 101.597 105.671 144.755 0.00 0.00 987 PHE B N 1
ATOM 8747 C CA . PHE B 1 537 ? 101.348 104.296 145.121 0.00 0.00 987 PHE B CA 1
ATOM 8748 C C . PHE B 1 537 ? 102.605 103.678 145.635 0.00 0.00 987 PHE B C 1
ATOM 8749 O O . PHE B 1 537 ? 102.586 103.090 146.702 0.00 0.00 987 PHE B O 1
ATOM 8757 N N . VAL B 1 538 ? 103.709 103.797 144.831 0.00 0.00 988 VAL B N 1
ATOM 8758 C CA . VAL B 1 538 ? 105.028 103.270 145.155 0.00 0.00 988 VAL B CA 1
ATOM 8759 C C . VAL B 1 538 ? 105.626 103.875 146.420 0.00 0.00 988 VAL B C 1
ATOM 8760 O O . VAL B 1 538 ? 106.442 103.242 147.116 0.00 0.00 988 VAL B O 1
ATOM 8764 N N . ARG B 1 539 ? 105.360 105.211 146.611 0.00 0.00 989 ARG B N 1
ATOM 8765 C CA . ARG B 1 539 ? 105.908 105.984 147.718 0.00 0.00 989 ARG B CA 1
ATOM 8766 C C . ARG B 1 539 ? 105.617 105.435 149.049 0.00 0.00 989 ARG B C 1
ATOM 8767 O O . ARG B 1 539 ? 106.395 105.272 149.987 0.00 0.00 989 ARG B O 1
ATOM 8775 N N . LYS B 1 540 ? 104.254 105.107 149.203 0.00 0.00 990 LYS B N 1
ATOM 8776 C CA . LYS B 1 540 ? 103.654 104.478 150.415 0.00 0.00 990 LYS B CA 1
ATOM 8777 C C . LYS B 1 540 ? 104.317 103.203 150.794 0.00 0.00 990 LYS B C 1
ATOM 8778 O O . LYS B 1 540 ? 104.563 102.917 151.999 0.00 0.00 990 LYS B O 1
ATOM 8784 N N . VAL B 1 541 ? 104.728 102.396 149.771 0.00 0.00 991 VAL B N 1
ATOM 8785 C CA . VAL B 1 541 ? 105.415 101.148 149.944 0.00 0.00 991 VAL B CA 1
ATOM 8786 C C . VAL B 1 541 ? 106.684 101.280 150.663 0.00 0.00 991 VAL B C 1
ATOM 8787 O O . VAL B 1 541 ? 107.119 100.459 151.434 0.00 0.00 991 VAL B O 1
ATOM 8791 N N . MET B 1 542 ? 107.377 102.390 150.286 0.00 0.00 992 MET B N 1
ATOM 8792 C CA . MET B 1 542 ? 108.715 102.652 150.746 0.00 0.00 992 MET B CA 1
ATOM 8793 C C . MET B 1 542 ? 108.949 102.898 152.176 0.00 0.00 992 MET B C 1
ATOM 8794 O O . MET B 1 542 ? 110.085 102.837 152.644 0.00 0.00 992 MET B O 1
ATOM 8799 N N . ASP B 1 543 ? 107.843 103.144 152.983 0.00 0.00 993 ASP B N 1
ATOM 8800 C CA . ASP B 1 543 ? 107.877 103.170 154.420 0.00 0.00 993 ASP B CA 1
ATOM 8801 C C . ASP B 1 543 ? 108.282 101.824 155.070 0.00 0.00 993 ASP B C 1
ATOM 8802 O O . ASP B 1 543 ? 108.560 101.773 156.281 0.00 0.00 993 ASP B O 1
ATOM 8807 N N . LEU B 1 544 ? 108.134 100.730 154.239 0.00 0.00 994 LEU B N 1
ATOM 8808 C CA . LEU B 1 544 ? 108.386 99.418 154.711 0.00 0.00 994 LEU B CA 1
ATOM 8809 C C . LEU B 1 544 ? 109.635 98.820 154.169 0.00 0.00 994 LEU B C 1
ATOM 8810 O O . LEU B 1 544 ? 110.109 97.797 154.580 0.00 0.00 994 LEU B O 1
ATOM 8815 N N . CYS B 1 545 ? 110.028 99.373 153.025 0.00 0.00 995 CYS B N 1
ATOM 8816 C CA . CYS B 1 545 ? 111.294 99.034 152.395 0.00 0.00 995 CYS B CA 1
ATOM 8817 C C . CYS B 1 545 ? 112.375 99.636 153.288 0.00 0.00 995 CYS B C 1
ATOM 8818 O O . CYS B 1 545 ? 113.415 99.032 153.550 0.00 0.00 995 CYS B O 1
ATOM 8821 N N . PHE B 1 546 ? 112.083 100.853 153.746 0.00 0.00 996 PHE B N 1
ATOM 8822 C CA . PHE B 1 546 ? 112.939 101.645 154.617 0.00 0.00 996 PHE B CA 1
ATOM 8823 C C . PHE B 1 546 ? 112.056 102.240 155.710 0.00 0.00 996 PHE B C 1
ATOM 8824 O O . PHE B 1 546 ? 110.848 102.388 155.527 0.00 0.00 996 PHE B O 1
ATOM 8832 N N . SER B 1 547 ? 112.657 102.578 156.844 0.00 0.00 997 SER B N 1
ATOM 8833 C CA . SER B 1 547 ? 111.913 103.129 157.976 0.00 0.00 997 SER B CA 1
ATOM 8834 C C . SER B 1 547 ? 111.252 104.498 157.764 0.00 0.00 997 SER B C 1
ATOM 8835 O O . SER B 1 547 ? 111.807 105.390 157.122 0.00 0.00 997 SER B O 1
ATOM 8838 N N . LYS B 1 548 ? 110.053 104.630 158.326 0.00 0.00 998 LYS B N 1
ATOM 8839 C CA . LYS B 1 548 ? 109.290 105.797 158.312 0.00 0.00 998 LYS B CA 1
ATOM 8840 C C . LYS B 1 548 ? 110.096 107.009 158.752 0.00 0.00 998 LYS B C 1
ATOM 8841 O O . LYS B 1 548 ? 109.850 108.096 158.325 0.00 0.00 998 LYS B O 1
ATOM 8847 N N . ARG B 1 549 ? 111.039 106.854 159.651 0.00 0.00 999 ARG B N 1
ATOM 8848 C CA . ARG B 1 549 ? 111.910 107.876 160.191 0.00 0.00 999 ARG B CA 1
ATOM 8849 C C . ARG B 1 549 ? 112.801 108.356 159.133 0.00 0.00 999 ARG B C 1
ATOM 8850 O O . ARG B 1 549 ? 113.083 109.518 158.911 0.00 0.00 999 ARG B O 1
ATOM 8858 N N . GLU B 1 550 ? 113.276 107.359 158.308 0.00 0.00 1000 GLU B N 1
ATOM 8859 C CA . GLU B 1 550 ? 114.108 107.484 157.178 0.00 0.00 1000 GLU B CA 1
ATOM 8860 C C . GLU B 1 550 ? 113.550 108.170 156.008 0.00 0.00 1000 GLU B C 1
ATOM 8861 O O . GLU B 1 550 ? 114.287 108.390 155.031 0.00 0.00 1000 GLU B O 1
ATOM 8867 N N . LEU B 1 551 ? 112.280 108.541 156.030 0.00 0.00 1001 LEU B N 1
ATOM 8868 C CA . LEU B 1 551 ? 111.766 109.445 155.026 0.00 0.00 1001 LEU B CA 1
ATOM 8869 C C . LEU B 1 551 ? 111.296 110.748 155.666 0.00 0.00 1001 LEU B C 1
ATOM 8870 O O . LEU B 1 551 ? 111.086 111.745 154.921 0.00 0.00 1001 LEU B O 1
ATOM 8875 N N . SER B 1 552 ? 111.120 110.741 156.991 0.00 0.00 1002 SER B N 1
ATOM 8876 C CA . SER B 1 552 ? 110.729 111.981 157.711 0.00 0.00 1002 SER B CA 1
ATOM 8877 C C . SER B 1 552 ? 111.967 112.866 157.867 0.00 0.00 1002 SER B C 1
ATOM 8878 O O . SER B 1 552 ? 111.889 113.848 158.626 0.00 0.00 1002 SER B O 1
ATOM 8881 N N . TRP B 1 553 ? 113.082 112.487 157.234 0.00 0.00 1003 TRP B N 1
ATOM 8882 C CA . TRP B 1 553 ? 114.291 113.354 157.257 0.00 0.00 1003 TRP B CA 1
ATOM 8883 C C . TRP B 1 553 ? 114.454 114.061 155.908 0.00 0.00 1003 TRP B C 1
ATOM 8884 O O . TRP B 1 553 ? 114.986 115.181 155.902 0.00 0.00 1003 TRP B O 1
ATOM 8895 N N . LEU B 1 554 ? 113.973 113.454 154.820 0.00 0.00 1004 LEU B N 1
ATOM 8896 C CA . LEU B 1 554 ? 114.182 114.035 153.465 0.00 0.00 1004 LEU B CA 1
ATOM 8897 C C . LEU B 1 554 ? 112.869 114.641 152.967 0.00 0.00 1004 LEU B C 1
ATOM 8898 O O . LEU B 1 554 ? 112.795 115.883 152.874 0.00 0.00 1004 LEU B O 1
ATOM 8903 N N . ASP B 1 555 ? 111.842 113.855 152.741 0.00 0.00 1005 ASP B N 1
ATOM 8904 C CA . ASP B 1 555 ? 110.627 114.428 152.210 0.00 0.00 1005 ASP B CA 1
ATOM 8905 C C . ASP B 1 555 ? 110.024 115.360 153.244 0.00 0.00 1005 ASP B C 1
ATOM 8906 O O . ASP B 1 555 ? 109.049 116.056 152.960 0.00 0.00 1005 ASP B O 1
ATOM 8911 N N . ASP B 1 556 ? 110.592 115.378 154.448 0.00 0.00 1006 ASP B N 1
ATOM 8912 C CA . ASP B 1 556 ? 109.926 116.127 155.512 0.00 0.00 1006 ASP B CA 1
ATOM 8913 C C . ASP B 1 556 ? 109.470 117.443 154.995 0.00 0.00 1006 ASP B C 1
ATOM 8914 O O . ASP B 1 556 ? 110.311 118.119 154.353 0.00 0.00 1006 ASP B O 1
ATOM 8919 N N . LEU B 1 557 ? 108.228 117.741 155.264 0.00 0.00 1007 LEU B N 1
ATOM 8920 C CA . LEU B 1 557 ? 107.476 118.784 154.576 0.00 0.00 1007 LEU B CA 1
ATOM 8921 C C . LEU B 1 557 ? 108.025 120.215 154.813 0.00 0.00 1007 LEU B C 1
ATOM 8922 O O . LEU B 1 557 ? 108.217 120.960 153.858 0.00 0.00 1007 LEU B O 1
ATOM 8927 N N . MET B 1 558 ? 108.418 120.581 156.077 0.00 0.00 1008 MET B N 1
ATOM 8928 C CA . MET B 1 558 ? 109.009 121.848 156.340 0.00 0.00 1008 MET B CA 1
ATOM 8929 C C . MET B 1 558 ? 110.447 121.971 155.822 0.00 0.00 1008 MET B C 1
ATOM 8930 O O . MET B 1 558 ? 111.037 120.904 155.638 0.00 0.00 1008 MET B O 1
ATOM 8935 N N . PRO B 1 559 ? 111.002 123.092 155.471 0.00 0.00 1009 PRO B N 1
ATOM 8936 C CA . PRO B 1 559 ? 112.205 123.269 154.600 0.00 0.00 1009 PRO B CA 1
ATOM 8937 C C . PRO B 1 559 ? 113.375 123.056 155.529 0.00 0.00 1009 PRO B C 1
ATOM 8938 O O . PRO B 1 559 ? 113.126 123.109 156.701 0.00 0.00 1009 PRO B O 1
ATOM 8942 N N . GLU B 1 560 ? 114.502 122.595 154.967 0.00 0.00 1010 GLU B N 1
ATOM 8943 C CA . GLU B 1 560 ? 115.741 122.301 155.721 0.00 0.00 1010 GLU B CA 1
ATOM 8944 C C . GLU B 1 560 ? 116.423 123.320 156.594 0.00 0.00 1010 GLU B C 1
ATOM 8945 O O . GLU B 1 560 ? 116.893 122.982 157.673 0.00 0.00 1010 GLU B O 1
ATOM 8951 N N . SER B 1 561 ? 116.307 124.627 156.156 0.00 0.00 1011 SER B N 1
ATOM 8952 C CA . SER B 1 561 ? 116.852 125.686 156.916 0.00 0.00 1011 SER B CA 1
ATOM 8953 C C . SER B 1 561 ? 116.224 125.907 158.276 0.00 0.00 1011 SER B C 1
ATOM 8954 O O . SER B 1 561 ? 116.952 126.169 159.207 0.00 0.00 1011 SER B O 1
ATOM 8957 N N . LYS B 1 562 ? 114.863 125.799 158.342 0.00 0.00 1012 LYS B N 1
ATOM 8958 C CA . LYS B 1 562 ? 114.062 125.951 159.526 0.00 0.00 1012 LYS B CA 1
ATOM 8959 C C . LYS B 1 562 ? 114.321 124.947 160.585 0.00 0.00 1012 LYS B C 1
ATOM 8960 O O . LYS B 1 562 ? 114.518 125.307 161.747 0.00 0.00 1012 LYS B O 1
ATOM 8966 N N . LYS B 1 563 ? 114.442 123.638 160.196 0.00 0.00 1013 LYS B N 1
ATOM 8967 C CA . LYS B 1 563 ? 114.859 122.522 160.965 0.00 0.00 1013 LYS B CA 1
ATOM 8968 C C . LYS B 1 563 ? 116.294 122.631 161.391 0.00 0.00 1013 LYS B C 1
ATOM 8969 O O . LYS B 1 563 ? 116.444 122.308 162.597 0.00 0.00 1013 LYS B O 1
ATOM 8975 N N . LYS B 1 564 ? 117.276 123.170 160.620 0.00 0.00 1014 LYS B N 1
ATOM 8976 C CA . LYS B 1 564 ? 118.563 123.566 161.151 0.00 0.00 1014 LYS B CA 1
ATOM 8977 C C . LYS B 1 564 ? 118.475 124.558 162.220 0.00 0.00 1014 LYS B C 1
ATOM 8978 O O . LYS B 1 564 ? 119.083 124.309 163.249 0.00 0.00 1014 LYS B O 1
ATOM 8984 N N . LYS B 1 565 ? 117.656 125.644 162.104 0.00 0.00 1015 LYS B N 1
ATOM 8985 C CA . LYS B 1 565 ? 117.378 126.660 163.223 0.00 0.00 1015 LYS B CA 1
ATOM 8986 C C . LYS B 1 565 ? 116.782 126.015 164.411 0.00 0.00 1015 LYS B C 1
ATOM 8987 O O . LYS B 1 565 ? 117.249 126.387 165.532 0.00 0.00 1015 LYS B O 1
ATOM 8993 N N . LEU B 1 566 ? 115.786 125.096 164.308 0.00 0.00 1016 LEU B N 1
ATOM 8994 C CA . LEU B 1 566 ? 114.987 124.460 165.288 0.00 0.00 1016 LEU B CA 1
ATOM 8995 C C . LEU B 1 566 ? 115.953 123.567 166.048 0.00 0.00 1016 LEU B C 1
ATOM 8996 O O . LEU B 1 566 ? 116.054 123.686 167.289 0.00 0.00 1016 LEU B O 1
ATOM 9001 N N . ASP B 1 567 ? 116.645 122.575 165.392 0.00 0.00 1017 ASP B N 1
ATOM 9002 C CA . ASP B 1 567 ? 117.399 121.569 166.066 0.00 0.00 1017 ASP B CA 1
ATOM 9003 C C . ASP B 1 567 ? 118.637 122.129 166.797 0.00 0.00 1017 ASP B C 1
ATOM 9004 O O . ASP B 1 567 ? 119.007 121.567 167.848 0.00 0.00 1017 ASP B O 1
ATOM 9009 N N . ASP B 1 568 ? 119.293 123.198 166.285 0.00 0.00 1018 ASP B N 1
ATOM 9010 C CA . ASP B 1 568 ? 120.379 123.871 166.937 0.00 0.00 1018 ASP B CA 1
ATOM 9011 C C . ASP B 1 568 ? 119.838 124.559 168.237 0.00 0.00 1018 ASP B C 1
ATOM 9012 O O . ASP B 1 568 ? 120.611 124.652 169.222 0.00 0.00 1018 ASP B O 1
ATOM 9017 N N . ALA B 1 569 ? 118.596 125.115 168.255 0.00 0.00 1019 ALA B N 1
ATOM 9018 C CA . ALA B 1 569 ? 118.087 125.808 169.412 0.00 0.00 1019 ALA B CA 1
ATOM 9019 C C . ALA B 1 569 ? 117.526 124.799 170.472 0.00 0.00 1019 ALA B C 1
ATOM 9020 O O . ALA B 1 569 ? 117.028 125.210 171.550 0.00 0.00 1019 ALA B O 1
ATOM 9022 N N . LYS B 1 570 ? 117.623 123.481 170.173 0.00 0.00 1020 LYS B N 1
ATOM 9023 C CA . LYS B 1 570 ? 117.224 122.439 171.074 0.00 0.00 1020 LYS B CA 1
ATOM 9024 C C . LYS B 1 570 ? 118.438 121.998 171.767 0.00 0.00 1020 LYS B C 1
ATOM 9025 O O . LYS B 1 570 ? 118.303 121.523 172.845 0.00 0.00 1020 LYS B O 1
ATOM 9031 N N . LYS B 1 571 ? 119.628 122.204 171.149 0.00 0.00 1021 LYS B N 1
ATOM 9032 C CA . LYS B 1 571 ? 120.877 121.888 171.708 0.00 0.00 1021 LYS B CA 1
ATOM 9033 C C . LYS B 1 571 ? 121.731 123.141 171.746 0.00 0.00 1021 LYS B C 1
ATOM 9034 O O . LYS B 1 571 ? 121.201 124.166 172.155 0.00 0.00 1021 LYS B O 1
#

Radius of gyration: 36.65 Å; Cα contacts (8 Å, |Δi|>4): 1550; chains: 2; bounding box: 113×67×92 Å

Solvent-accessible surface area: 54742 Å² total; per-residue (Å²): 156,143,60,31,30,80,109,7,71,143,124,36,61,102,96,124,144,63,9,47,186,39,29,121,76,74,39,12,72,1,8,22,45,12,1,8,8,1,4,0,4,26,6,21,68,12,0,39,82,0,15,138,24,1,99,33,55,1,26,19,14,5,0,0,52,0,5,8,48,7,8,52,20,8,5,59,128,10,0,11,8,0,7,6,16,8,32,25,44,24,7,30,36,19,1,101,70,8,34,149,106,14,153,89,160,22,142,31,3,26,18,12,2,11,4,2,0,77,82,0,6,109,30,0,83,67,66,2,18,39,69,1,41,62,95,19,96,139,21,23,27,2,2,6,6,0,4,0,2,0,31,0,44,46,36,33,149,68,1,72,87,59,15,96,102,8,24,122,74,73,38,35,46,112,96,7,105,41,52,73,48,24,63,55,80,5,96,2,25,95,24,115,135,68,103,98,113,33,94,63,50,104,112,120,97,86,55,102,90,4,91,114,64,27,76,80,30,36,45,61,84,0,126,80,24,61,10,82,31,102,16,58,17,13,64,132,141,18,11,55,14,22,2,2,23,12,17,0,30,40,0,5,112,25,0,61,64,60,1,50,81,29,51,86,26,40,38,32,65,131,93,54,27,162,52,7,35,46,45,5,21,16,0,10,64,74,0,10,119,61,12,34,70,81,12,149,115,70,10,2,39,9,39,72,1,118,8,42,54,96,115,84,36,19,128,101,132,38,42,63,157,41,69,113,50,56,118,23,48,177,145,14,13,94,48,4,73,134,47,0,84,73,3,0,58,10,12,34,33,11,2,7,0,2,7,15,1,1,26,19,110,49,7,99,36,102,40,31,40,4,44,22,20,5,0,46,9,15,2,99,17,13,8,56,2,0,95,49,4,3,0,10,18,7,3,16,3,3,19,0,5,13,0,1,37,30,0,32,52,51,28,114,112,31,70,36,2,116,112,36,107,91,121,15,6,8,5,0,23,40,3,3,40,93,0,10,68,55,0,26,61,2,12,144,78,27,63,64,2,89,99,9,1,32,0,1,2,33,0,4,16,16,21,1,0,60,30,2,22,120,23,2,32,1,36,55,6,54,116,21,78,57,13,46,60,178,58,35,32,90,21,33,9,36,191,75,2,49,81,195,75,10,80,95,4,3,107,43,2,55,72,15,4,72,94,0,109,86,20,65,82,41,144,40,15,32,75,8,4,42,30,4,77,43,4,44,134,56,51,126,81,12,67,144,84,26,60,140,162,45,9,47,46,8,8,12,116,74,6,92,64,103,40,81,151,96,50,89,93,149,200,167,154,59,26,45,74,114,8,58,135,130,28,60,103,114,80,164,57,11,52,193,43,28,113,70,106,28,11,92,2,2,18,37,8,0,10,4,1,9,0,1,41,10,19,59,18,0,38,86,4,8,140,22,0,92,32,32,1,30,18,15,4,0,1,49,0,1,10,84,12,3,51,19,6,7,37,119,3,1,9,16,18,3,10,18,15,35,41,36,8,9,40,35,18,3,76,78,7,42,124,105,6,137,91,115,47,130,19,11,24,7,6,7,9,7,2,0,68,91,0,6,124,41,1,70,71,40,6,22,61,82,5,40,66,100,17,110,164,41,27,10,2,1,10,1,0,9,1,0,7,42,0,52,42,40,35,123,73,0,75,92,41,12,108,94,10,33,122,80,52,21,10,35,90,90,0,87,30,66,59,24,7,83,33,37,9,113,4,22,109,28,119,148,65,108,108,122,25,80,83,64,137,114,133,93,86,55,104,90,27,118,114,76,30,70,92,29,34,46,74,78,1,121,82,32,68,7,79,48,82,37,76,24,27,46,94,146,23,23,39,8,10,12,0,31,20,23,0,29,37,1,10,125,24,0,80,76,58,1,45,83,32,63,80,49,45,49,21,73,119,90,58,57,211,64,16,25,44,52,3,19,53,0,8,69,71,1,5,111,59,9,38,74,91,10,147,106,77,3,10,38,6,30,51,1,131,6,51,79,100,133,87,35,20,114,126,96,20,32,96,145,76,74,95,73,64,78,9,54,187,130,13,14,97,46,0,87,137,44,0,86,88,4,1,59,6,6,39,25,14,1,9,6,1,1,24,5,11,32,25,126,37,43,94,72,105,41,37,32,5,44,29,22,1,0,46,7,16,1,90,21,13,10,59,5,0,66,62,12,6,1,14,20,11,4,20,2,3,17,1,14,22,4,6,52,16,0,40,57,68,30,158,108,34,36,67,4,107,100,60,90,80,104,1,15,10,25,2,20,55,11,11,45,88,0,17,60,38,0,25,51,0,22,143,63,31,59,73,1,87,95,9,0,24,0,0,2,24,0,4,6,17,32,7,0,50,38,7,10,163,44,1,21,0,44,52,4,24,132,9,91,47,38,30,49,187,32,28,81,77,31,4,12,21,116,88,4,70,78,186,55,4,62,64,16,1,99,56,0,54,81,13,8,84,93,4,88,82,31,65,79,45,144,49,8,28,81,9,7,36,30,11,84,35,9,50,134,64,33,145,68,24,43,140,81,59,52,126,149,32,15,52,59,2,3,33,128,69,30,52,59,94,55,59,150,88,29,86,90,157,190

Secondary structure (DSSP, 8-state):
--S-SHHHHHTTSTTTTHHHHS--TTSSHHHHHHHHHHHHTTTTHHHHHHHHHTTSSS-HHHHHHHHHHHHHHHHHH-S-TT--EE--HHHHHHHHHHHHHTTSS-S-HHHHHHHHHHHHHHHHHHHHHHSTTGGGGG--HHHHHHHHHHHHHHHHHHHHHHHHHHHHHS---SB--GGGGGG--EEEEPPSS--HHHHHHHHHTT---GGGTTTS--HHHHHHTT-EEEESS-SSSSPPPSSHHHHHHHHHHHHHHHHHHHHTGGGS-SS-HHHHHHHHHTHHHHHHHHHHHHHHHS-----B-----S---STTSS-SS---S-SS-HHHHHHTHHHHHHHHHHHHHHHHHHHHHHT-SSS--SS---HHHHHHHHHHHHHHHHHTT----EE-HHHHHHHHHHS----SSSPSSS------------HHHHHHHHHHHTTS--TTTTTSBHHHHHHHHHHHHHHHTTS-HHHHHHTTSSS-SSS----THHHHS-HHHHHHHHHHHHHHHHHHHHHHTSS--TTTTTHHHHHHHHHHHHHHHS-SGGGTTTS-SS-HHHHHHHHHTT-/-TT-SHHHHHHHSHHHHHTTSS--TTTHHHHHHHHHHHHHHHHHHHHHHHHHHTTSSS-HHHHHHHHHHHHHHHHHH-SSTT--B---HHHHHHHHHHHHHTTSS-S-HHHHHHHHHHHHHHHHHHHHHHTSSSSGGG--HHHHHHHHHHHHHHHHHHHHHHHHHHHHHS---SS--GGGGGG--EEEE--SS--HHHHHHHHHTT----GGGTT---HHHHTTTT-EEEESS-SSSS---SSHHHHHHHHHHHHHHHHHHHHTGGG-SSS-HHHHTTTSSSHHHHHHHHHHHHHHHSB----B---------GGGS--SS----TTS-HHHHHHTHHHHHHHHHHHHHHHHHHHHHHTSSSS---S---HHHHHHHHHHHHHHHHHTT-----B-HHHHHHHHHHS----SS--SSS----------SSHHHHHHHHHHGGGS--HHHHSSBHHHHHHHHHHHHHHHTTS-HHHHHHTTSSS-SSSS---GGGTSS-HHHHHHHHHHHHHHHHHHHHHHHSSS-TTHHHHHHHHHHHHHHHHHHS-GGGTTTTT-SS-HHHHHHHHHTT-

Sequence (1142 aa):
LFGGLVLDVKRKAPWYWSDYRDALSLQCLASFLFLYCACMSPVITFGGLLGEATEGRISAIESLFGASMTGIAYSLFAGQPLTILGSTGPVLVFEKILFKFCKDYALSYLSLRACIGLWTAFLCIVLVATDASSLVCYITRFTEEAFASLICIIFIYEAIEKLIHLAETYPIHMHSQLDHLSLYYCRCALPENPNNHTLQYWKEHSIPTADVNWANLTVSECQEMHGEFIGSACGHHGPYTPDVLFWSCILFFATFIVSSTLKTFKTSRYFPTRVRSTVSDFAVFLTIFTMVILDFLIGVPSPKLQVPSVFKPTRDDRGWFISPIGPNPWWTVIAAIIPALLCTILIFMDQQITAVIINRKEHKLKKGCGYHLDLLVVAIMLGVCSLMGLPWFVAATVLSITHVNSLKLESECSAPGEQPKFLGIREQRVTGLMIFVLMGCSVFMTAVLKFIPMPVLYGVFLYMGVSSLQGIQFFDRLKLFGMPAKHQPDFIYLRHVPLRKVHLFTLVQLTCLVLLWVIKASPAAIVFPMMVLALVFVRKVMDLCFSKRELSWLDDLMPESKKKKLDDAKKLFGGLVLDVKRKAPWYWSDYRDALSLQCLASFLFLYCACMSPVITFGGLLGEATEGRISAIESLFGASMTGIAYSLFAGQPLTILGSTGPVLVFEKILFKFCKDYALSYLSLRACIGLWTAFLCIVLVATDASSLVCYITRFTEEAFASLICIIFIYEAIEKLIHLAETYPIHMHSQLDHLSLYYCRCALPENPNNHTLQYWKEHSIPTADVNWANLTVSECQEMHGEFIGSACGHHGPYTPDVLFWSCILFFATFIVSSTLKTFKTSRYFPTRVRSTVSDFAVFLTIFTMVILDFLIGVPSPKLQVPSVFKPTRDDRGWFISPIGPNPWWTVIAAIIPALLCTILIFMDQQITAVIINRKEHKLKKGCGYHLDLLVVAIMLGVCSLMGLPWFVAATVLSITHVNSLKLESECSAPGEQPKFLGIREQRVTGLMIFVLMGCSVFMTAVLKFIPMPVLYGVFLYMGVSSLQGIQFFDRLKLFGMPAKHQPDFIYLRHVPLRKVHLFTLVQLTCLVLLWVIKASPAAIVFPMMVLALVFVRKVMDLCFSKRELSWLDDLMPESKKKKLDDAKK

Foldseek 3Di:
DFPPLVVLVVQVVVCVVVLQVLDDPLLQPQLLLLLLLLQLVQLQVLQVVVCVLLVWQTHSLLSLVLQLVLLQLPLRFFFALLFHFTRDDVQSLLLNVLSVVLPVQNPDSLQLLLLLLLLLLVVLNVVLRPPLPPCLVLFFLLLLLLLQVLQLVVLLVVLVVVLVVLCVVQDADPDCPPVCVVVWDKFWAADDVDDPVLVVVQVVVDDPPCRVVRVGHDPVVRVSNVTAIDIDQPPDRDGHADPASVVLVCLQVVLLVQLVVLLLQCLPFPDQNVVSNSRNLNSNVVSQVVVLVVCVPPPRDGAWDFFALDDDRIPPPADQLGDNDDPRDPVSSVVSNVSSVLVSLLQSLQQSSLVSSCPAVLLDDPGGGRPSRNSNSLSVSSSVSSSRSGGHTGTRRLSSQLSFVSFADWDSVDDHRPDTDRHHTRRSSPSSNVSSVVSVVCNNPGVVTRSPHVSNSSSSSSNSSVVRCPSSPLVVVVVQLPPDPPPGDDAPCVPQNPPVRVVVSSVVSVVLSVVLVVLCVDSNVSCNSVSSVVSSVVVVVCVVVDPPSNVCRSRPSNDVVVVCVVVVVVD/DAPPQVVLCVQCVVVQVVQAVLDDPLQLVLLLVLVLLLQLQQLQVVQPVLCVQLPNLTHSVQSLVLLLLLLQLLLRQALQSLFRWFDDDLQSLLLNVLSVVCPPLVQDSLLLLLLLLQLLLVVLVVCLRPPLPPCLVLDFQLLLLLQQLLQLVVLLVVLVVVLVVVCVVAAALPDCPVVCVVVWDWFFAADDVDDVVLVCLPPVVPDPPCVVVRGHDDLVVSVSSPTDGDTSQDDDNRGHQHPQSPVLVVLQVVLLVQLVVLLLQCLAQPDPNVVRVSSNLSRLVVSLVVVLVVCVPVPRPFFFRFAAQDDDRIDVPDDQADQDNPRRDDVVSVVSNVSSVLVSVLQSLQQSSLVVVCPAPPLHDDGDGDDSSNSNSLSVSSSVSSSRRGDHIGRHRLSSQVSQVSAADWDPDADNSDDTGRHHTGRNSVSSNVSSVVSSVCSNVGPPGRSRGPSSSSSVSNSSSVVSCVQSVLVVLLVCVPPDDVPDPPQVLDPPADPVLSVVSNVVSVVVSVVLVVLCVPSNSSCVSVVSVVSSVVVVVVCVVDPPVNVCSPSVRHGRVVVVVVVVVVD

Nearest PDB structures (foldseek):
  7rtm-assembly1_A  TM=1.002E+00  e=1.154E-82  Oryctolagus cuniculus
  8y86-assembly1_A  TM=9.401E-01  e=1.895E-34  Homo sapiens
  8gvf-assembly1_B  TM=9.474E-01  e=8.856E-34  Homo sapiens
  8zle-assembly1_A  TM=8.253E-01  e=2.876E-32  Homo sapiens
  8jnj-assembly1_A  TM=7.664E-01  e=8.551E-31  Homo sapiens

Organism: Rattus norvegicus (NCBI:txid10116)